Protein AF-A0A0A1UAI4-F1 (afdb_monomer)

Mean predicted aligned error: 23.64 Å

Structure (mmCIF, N/CA/C/O backbone):
data_AF-A0A0A1UAI4-F1
#
_entry.id   AF-A0A0A1UAI4-F1
#
loop_
_atom_site.group_PDB
_atom_site.id
_atom_site.type_symbol
_atom_site.label_atom_id
_atom_site.label_alt_id
_atom_site.label_comp_id
_atom_site.label_asym_id
_atom_site.label_entity_id
_atom_site.label_seq_id
_atom_site.pdbx_PDB_ins_code
_atom_site.Cartn_x
_atom_site.Cartn_y
_atom_site.Cartn_z
_atom_site.occupancy
_atom_site.B_iso_or_equiv
_atom_site.auth_seq_id
_atom_site.auth_comp_id
_atom_site.auth_asym_id
_atom_site.auth_atom_id
_atom_site.pdbx_PDB_model_num
ATOM 1 N N . MET A 1 1 ? -61.357 -27.933 12.067 1.00 45.38 1 MET A N 1
ATOM 2 C CA . MET A 1 1 ? -60.356 -27.325 11.160 1.00 45.38 1 MET A CA 1
ATOM 3 C C . MET A 1 1 ? -59.523 -26.275 11.912 1.00 45.38 1 MET A C 1
ATOM 5 O O . MET A 1 1 ? -59.482 -25.129 11.506 1.00 45.38 1 MET A O 1
ATOM 9 N N . ILE A 1 2 ? -58.909 -26.651 13.047 1.00 43.59 2 ILE A N 1
ATOM 10 C CA . ILE A 1 2 ? -58.123 -25.738 13.920 1.00 43.59 2 ILE A CA 1
ATOM 11 C C . ILE A 1 2 ? -56.793 -26.392 14.371 1.00 43.59 2 ILE A C 1
ATOM 13 O O . ILE A 1 2 ? -55.812 -25.706 14.615 1.00 43.59 2 ILE A O 1
ATOM 17 N N . TYR A 1 3 ? -56.705 -27.727 14.362 1.00 34.56 3 TYR A N 1
ATOM 18 C CA . TYR A 1 3 ? -55.531 -28.510 14.785 1.00 34.56 3 TYR A CA 1
ATOM 19 C C . TYR A 1 3 ? -54.367 -28.606 13.770 1.00 34.56 3 TYR A C 1
ATOM 21 O O . TYR A 1 3 ? -53.500 -29.458 13.918 1.00 34.56 3 TYR A O 1
ATOM 29 N N . PHE A 1 4 ? -54.348 -27.767 12.729 1.00 35.62 4 PHE A N 1
ATOM 30 C CA . PHE A 1 4 ? -53.365 -27.832 11.627 1.00 35.62 4 PHE A CA 1
ATOM 31 C C . PHE A 1 4 ? -52.565 -26.527 11.434 1.00 35.62 4 PHE A C 1
ATOM 33 O O . PHE A 1 4 ? -51.915 -26.346 10.411 1.00 35.62 4 PHE A O 1
ATOM 40 N N . LEU A 1 5 ? -52.627 -25.615 12.412 1.00 37.09 5 LEU A N 1
ATOM 41 C CA . LEU A 1 5 ? -52.037 -24.266 12.375 1.00 37.09 5 LEU A CA 1
ATOM 42 C C . LEU A 1 5 ? -51.001 -24.022 13.496 1.00 37.09 5 LEU A C 1
ATOM 44 O O . LEU A 1 5 ? -50.700 -22.882 13.827 1.00 37.09 5 LEU A O 1
ATOM 48 N N . LEU A 1 6 ? -50.473 -25.096 14.096 1.00 37.62 6 LEU A N 1
ATOM 49 C CA . LEU A 1 6 ? -49.557 -25.066 15.251 1.00 37.62 6 LEU A CA 1
ATOM 50 C C . LEU A 1 6 ? -48.265 -25.882 15.037 1.00 37.62 6 LEU A C 1
ATOM 52 O O . LEU A 1 6 ? -47.632 -26.323 15.992 1.00 37.62 6 LEU A O 1
ATOM 56 N N . LEU A 1 7 ? -47.862 -26.089 13.782 1.00 40.31 7 LEU A N 1
ATOM 57 C CA . LEU A 1 7 ? -46.580 -26.700 13.421 1.00 40.31 7 LEU A CA 1
ATOM 58 C C . LEU A 1 7 ? -45.900 -25.866 12.328 1.00 40.31 7 LEU A C 1
ATOM 60 O O . LEU A 1 7 ? -46.563 -25.411 11.401 1.00 40.31 7 LEU A O 1
ATOM 64 N N . LEU A 1 8 ? -44.573 -25.727 12.437 1.00 40.06 8 LEU A N 1
ATOM 65 C CA . LEU A 1 8 ? -43.675 -25.073 11.470 1.00 40.06 8 LEU A CA 1
ATOM 66 C C . LEU A 1 8 ? -43.784 -23.540 11.325 1.00 40.06 8 LEU A C 1
ATOM 68 O O . LEU A 1 8 ? -43.712 -23.008 10.223 1.00 40.06 8 LEU A O 1
ATOM 72 N N . VAL A 1 9 ? -43.781 -22.825 12.455 1.00 37.03 9 VAL A N 1
ATOM 73 C CA . VAL A 1 9 ? -42.943 -21.612 12.576 1.00 37.03 9 VAL A CA 1
ATOM 74 C C . VAL A 1 9 ? -42.078 -21.738 13.831 1.00 37.03 9 VAL A C 1
ATOM 76 O O . VAL A 1 9 ? -42.295 -21.077 14.841 1.00 37.03 9 VAL A O 1
ATOM 79 N N . SER A 1 10 ? -41.092 -22.633 13.778 1.00 37.44 10 SER A N 1
ATOM 80 C CA . SER A 1 10 ? -39.925 -22.509 14.646 1.00 37.44 10 SER A CA 1
ATOM 81 C C . SER A 1 10 ? -39.099 -21.338 14.121 1.00 37.44 10 SER A C 1
ATOM 83 O O . SER A 1 10 ? -38.418 -21.466 13.103 1.00 37.44 10 SER A O 1
ATOM 85 N N . THR A 1 11 ? -39.179 -20.189 14.789 1.00 41.81 11 THR A N 1
ATOM 86 C CA . THR A 1 11 ? -38.193 -19.121 14.617 1.00 41.81 11 THR A CA 1
ATOM 87 C C . THR A 1 11 ? -36.855 -19.656 15.110 1.00 41.81 11 THR A C 1
ATOM 89 O O . THR A 1 11 ? -36.585 -19.642 16.311 1.00 41.81 11 THR A O 1
ATOM 92 N N . TYR A 1 12 ? -36.050 -20.191 14.192 1.00 46.19 12 TYR A N 1
ATOM 93 C CA . TYR A 1 12 ? -34.656 -20.505 14.466 1.00 46.19 12 TYR A CA 1
ATOM 94 C C . TYR A 1 12 ? -33.974 -19.193 14.853 1.00 46.19 12 TYR A C 1
ATOM 96 O O . TYR A 1 12 ? -33.857 -18.289 14.027 1.00 46.19 12 TYR A O 1
ATOM 104 N N . ALA A 1 13 ? -33.591 -19.070 16.123 1.00 46.12 13 ALA A N 1
ATOM 105 C CA . ALA A 1 13 ? -32.640 -18.051 16.520 1.00 46.12 13 ALA A CA 1
ATOM 106 C C . ALA A 1 13 ? -31.313 -18.414 15.846 1.00 46.12 13 ALA A C 1
ATOM 108 O O . ALA A 1 13 ? -30.813 -19.524 16.030 1.00 46.12 13 ALA A O 1
ATOM 109 N N . PHE A 1 14 ? -30.798 -17.517 15.010 1.00 55.44 14 PHE A N 1
ATOM 110 C CA . PHE A 1 14 ? -29.448 -17.646 14.487 1.00 55.44 14 PHE A CA 1
ATOM 111 C C . PHE A 1 14 ? -28.490 -17.072 15.531 1.00 55.44 14 PHE A C 1
ATOM 113 O O . PHE A 1 14 ? -28.564 -15.891 15.868 1.00 55.44 14 PHE A O 1
ATOM 120 N N . ASP A 1 15 ? -27.628 -17.929 16.064 1.00 64.31 15 ASP A N 1
ATOM 121 C CA . ASP A 1 15 ? -26.646 -17.576 17.087 1.00 64.31 15 ASP A CA 1
ATOM 122 C C . ASP A 1 15 ? -25.352 -17.010 16.466 1.00 64.31 15 ASP A C 1
ATOM 124 O O . ASP A 1 15 ? -25.093 -17.149 15.266 1.00 64.31 15 ASP A O 1
ATOM 128 N N . GLN A 1 16 ? -24.491 -16.392 17.284 1.00 69.69 16 GLN A N 1
ATOM 129 C CA . GLN A 1 16 ? -23.188 -15.903 16.820 1.00 69.69 16 GLN A CA 1
ATOM 130 C C . GLN A 1 16 ? -22.263 -17.058 16.395 1.00 69.69 16 GLN A C 1
ATOM 132 O O . GLN A 1 16 ? -21.841 -17.881 17.206 1.00 69.69 16 GLN A O 1
ATOM 137 N N . CYS A 1 17 ? -21.889 -17.064 15.114 1.00 84.94 17 CYS A N 1
ATOM 138 C CA . CYS A 1 17 ? -21.005 -18.066 14.504 1.00 84.94 17 CYS A CA 1
ATOM 139 C C . CYS A 1 17 ? -19.526 -17.678 14.459 1.00 84.94 17 CYS A C 1
ATOM 141 O O . CYS A 1 17 ? -18.755 -18.200 13.649 1.00 84.94 17 CYS A O 1
ATOM 143 N N . TYR A 1 18 ? -19.119 -16.753 15.321 1.00 90.19 18 TYR A N 1
ATOM 144 C CA . TYR A 1 18 ? -17.736 -16.337 15.462 1.00 90.19 18 TYR A CA 1
ATOM 145 C C . TYR A 1 18 ? -17.366 -16.201 16.941 1.00 90.19 18 TYR A C 1
ATOM 147 O O . TYR A 1 18 ? -18.228 -16.034 17.799 1.00 90.19 18 TYR A O 1
ATOM 155 N N . ILE A 1 19 ? -16.073 -16.289 17.236 1.00 90.56 19 ILE A N 1
ATOM 156 C CA . ILE A 1 19 ? -15.507 -16.056 18.563 1.00 90.56 19 ILE A CA 1
ATOM 157 C C . ILE A 1 19 ? -14.209 -15.261 18.434 1.00 90.56 19 ILE A C 1
ATOM 159 O O . ILE A 1 19 ? -13.446 -15.434 17.476 1.00 90.56 19 ILE A O 1
ATOM 163 N N . LYS A 1 20 ? -13.950 -14.394 19.414 1.00 90.31 20 LYS A N 1
ATOM 164 C CA . LYS A 1 20 ? -12.691 -13.662 19.539 1.00 90.31 20 LYS A CA 1
ATOM 165 C C . LYS A 1 20 ? -11.626 -14.566 20.163 1.00 90.31 20 LYS A C 1
ATOM 167 O O . LYS A 1 20 ? -11.736 -14.977 21.316 1.00 90.31 20 LYS A O 1
ATOM 172 N N . GLU A 1 21 ? -10.592 -14.905 19.401 1.00 87.25 21 GLU A N 1
ATOM 173 C CA . GLU A 1 21 ? -9.426 -15.627 19.898 1.00 87.25 21 GLU A CA 1
ATOM 174 C C . GLU A 1 21 ? -8.558 -14.681 20.740 1.00 87.25 21 GLU A C 1
ATOM 176 O O . GLU A 1 21 ? -7.825 -13.853 20.204 1.00 87.25 21 GLU A O 1
ATOM 181 N N . THR A 1 22 ? -8.605 -14.823 22.064 1.00 84.00 22 THR A N 1
ATOM 182 C CA . THR A 1 22 ? -7.890 -13.945 23.008 1.00 84.00 22 THR A CA 1
ATOM 183 C C . THR A 1 22 ? -6.366 -13.979 22.857 1.00 84.00 22 THR A C 1
ATOM 185 O O . THR A 1 22 ? -5.724 -12.958 23.068 1.00 84.00 22 THR A O 1
ATOM 188 N N . THR A 1 23 ? -5.781 -15.104 22.428 1.00 80.81 23 THR A N 1
ATOM 189 C CA . THR A 1 23 ? -4.327 -15.255 22.213 1.00 80.81 23 THR A CA 1
ATOM 190 C C . THR A 1 23 ? -3.770 -14.444 21.047 1.00 80.81 23 THR A C 1
ATOM 192 O O . THR A 1 23 ? -2.585 -14.126 21.055 1.00 80.81 23 THR A O 1
ATOM 195 N N . ARG A 1 24 ? -4.597 -14.109 20.048 1.00 76.12 24 ARG A N 1
ATOM 196 C CA . ARG A 1 24 ? -4.206 -13.278 18.892 1.00 76.12 24 ARG A CA 1
ATOM 197 C C . ARG A 1 24 ? -5.042 -12.001 18.742 1.00 76.12 24 ARG A C 1
ATOM 199 O O . ARG A 1 24 ? -4.738 -11.179 17.888 1.00 76.12 24 ARG A O 1
ATOM 206 N N . ASN A 1 25 ? -6.058 -11.792 19.582 1.00 84.50 25 ASN A N 1
ATOM 207 C CA . ASN A 1 25 ? -6.996 -10.663 19.512 1.00 84.50 25 ASN A CA 1
ATOM 208 C C . ASN A 1 25 ? -7.746 -10.566 18.158 1.00 84.50 25 ASN A C 1
ATOM 210 O O . ASN A 1 25 ? -8.086 -9.475 17.703 1.00 84.50 25 ASN A O 1
ATOM 214 N N . CYS A 1 26 ? -8.003 -11.713 17.516 1.00 91.19 26 CYS A N 1
ATOM 215 C CA . CYS A 1 26 ? -8.600 -11.820 16.179 1.00 91.19 26 CYS A CA 1
ATOM 216 C C . CYS A 1 26 ? -9.891 -12.658 16.184 1.00 91.19 26 CYS A C 1
ATOM 218 O O . CYS A 1 26 ? -10.136 -13.425 17.115 1.00 91.19 26 CYS A O 1
ATOM 220 N N . PHE A 1 27 ? -10.723 -12.540 15.149 1.00 92.69 27 PHE A N 1
ATOM 221 C CA . PHE A 1 27 ? -12.004 -13.252 15.045 1.00 92.69 27 PHE A CA 1
ATOM 222 C C . PHE A 1 27 ? -11.940 -14.470 14.122 1.00 92.69 27 PHE A C 1
ATOM 224 O O . PHE A 1 27 ? -11.384 -14.405 13.025 1.00 92.69 27 PHE A O 1
ATOM 231 N N . LYS A 1 28 ? -12.559 -15.576 14.544 1.00 92.94 28 LYS A N 1
ATOM 232 C CA . LYS A 1 28 ? -12.660 -16.824 13.771 1.00 92.94 28 LYS A CA 1
ATOM 233 C C . LYS A 1 28 ? -14.013 -17.501 13.951 1.00 92.94 28 LYS A C 1
ATOM 235 O O . LYS A 1 28 ? -14.722 -17.213 14.911 1.00 92.94 28 LYS A O 1
ATOM 240 N N . TYR A 1 29 ? -14.342 -18.427 13.056 1.00 91.06 29 TYR A N 1
ATOM 241 C CA . TYR A 1 29 ? -15.540 -19.256 13.131 1.00 91.06 29 TYR A CA 1
ATOM 242 C C . TYR A 1 29 ? -15.624 -20.031 14.456 1.00 91.06 29 TYR A C 1
ATOM 244 O O . TYR A 1 29 ? -14.622 -20.562 14.946 1.00 91.06 29 TYR A O 1
ATOM 252 N N . TYR A 1 30 ? -16.837 -20.134 14.996 1.00 85.12 30 TYR A N 1
ATOM 253 C CA . TYR A 1 30 ? -17.149 -20.897 16.201 1.00 85.12 30 TYR A CA 1
ATOM 254 C C . TYR A 1 30 ? -18.223 -21.954 15.907 1.00 85.12 30 TYR A C 1
ATOM 256 O O . TYR A 1 30 ? -19.209 -21.671 15.232 1.00 85.12 30 TYR A O 1
ATOM 264 N N . ASP A 1 31 ? -18.008 -23.176 16.400 1.00 70.50 31 ASP A N 1
ATOM 265 C CA . ASP A 1 31 ? -18.884 -24.341 16.212 1.00 70.50 31 ASP A CA 1
ATOM 266 C C . ASP A 1 31 ? -19.374 -24.790 17.598 1.00 70.50 31 ASP A C 1
ATOM 268 O O . ASP A 1 31 ? -18.571 -25.250 18.416 1.00 70.50 31 ASP A O 1
ATOM 272 N N . GLN A 1 32 ? -20.670 -24.643 17.892 1.00 64.25 32 GLN A N 1
ATOM 273 C CA . GLN A 1 32 ? -21.250 -25.175 19.130 1.00 64.25 32 GLN A CA 1
ATOM 274 C C . GLN A 1 32 ? -21.670 -26.636 18.949 1.00 64.25 32 GLN A C 1
ATOM 276 O O . GLN A 1 32 ? -22.264 -27.012 17.940 1.00 64.25 32 GLN A O 1
ATOM 281 N N . ILE A 1 33 ? -21.399 -27.472 19.957 1.00 56.75 33 ILE A N 1
ATOM 282 C CA . ILE A 1 33 ? -21.742 -28.901 19.937 1.00 56.75 33 ILE A CA 1
ATOM 283 C C . ILE A 1 33 ? -23.258 -29.062 20.137 1.00 56.75 33 ILE A C 1
ATOM 285 O O . ILE A 1 33 ? -23.741 -29.219 21.257 1.00 56.75 33 ILE A O 1
ATOM 289 N N . GLY A 1 34 ? -24.020 -29.023 19.044 1.00 59.97 34 GLY A N 1
ATOM 290 C CA . GLY A 1 34 ? -25.476 -29.137 19.067 1.00 59.97 34 GLY A CA 1
ATOM 291 C C . GLY A 1 34 ? -26.110 -29.088 17.677 1.00 59.97 34 GLY A C 1
ATOM 292 O O . GLY A 1 34 ? -25.427 -29.136 16.658 1.00 59.97 34 GLY A O 1
ATOM 293 N N . ASN A 1 35 ? -27.439 -28.977 17.631 1.00 58.62 35 ASN A N 1
ATOM 294 C CA . ASN A 1 35 ? -28.205 -28.811 16.390 1.00 58.62 35 ASN A CA 1
ATOM 295 C C . ASN A 1 35 ? -28.232 -27.328 15.961 1.00 58.62 35 ASN A C 1
ATOM 297 O O . ASN A 1 35 ? -29.295 -26.719 15.848 1.00 58.62 35 ASN A O 1
ATOM 301 N N . PHE A 1 36 ? -27.035 -26.757 15.832 1.00 67.31 36 PHE A N 1
ATOM 302 C CA . PHE A 1 36 ? -26.741 -25.336 15.660 1.00 67.31 36 PHE A CA 1
ATOM 303 C C . PHE A 1 36 ? -26.737 -24.955 14.172 1.00 67.31 36 PHE A C 1
ATOM 305 O O . PHE A 1 36 ? -26.186 -25.680 13.342 1.00 67.31 36 PHE A O 1
ATOM 312 N N . THR A 1 37 ? -27.343 -23.821 13.819 1.00 72.81 37 THR A N 1
ATOM 313 C CA . THR A 1 37 ? -27.392 -23.314 12.437 1.00 72.81 37 THR A CA 1
ATOM 314 C C . THR A 1 37 ? -26.977 -21.855 12.392 1.00 72.81 37 THR A C 1
ATOM 316 O O . THR A 1 37 ? -27.637 -21.014 12.997 1.00 72.81 37 THR A O 1
ATOM 319 N N . CYS A 1 38 ? -25.922 -21.556 11.636 1.00 80.25 38 CYS A N 1
ATOM 320 C CA . CYS A 1 38 ? -25.473 -20.189 11.394 1.00 80.25 38 CYS A CA 1
ATOM 321 C C . CYS A 1 38 ? -26.414 -19.406 10.488 1.00 80.25 38 CYS A C 1
ATOM 323 O O . CYS A 1 38 ? -26.974 -19.973 9.547 1.00 80.25 38 CYS A O 1
ATOM 325 N N . ASP A 1 39 ? -26.496 -18.092 10.713 1.00 86.25 39 ASP A N 1
ATOM 326 C CA . ASP A 1 39 ? -26.994 -17.179 9.686 1.00 86.25 39 ASP A CA 1
ATOM 327 C C . ASP A 1 39 ? -26.034 -17.227 8.479 1.00 86.25 39 ASP A C 1
ATOM 329 O O . ASP A 1 39 ? -24.819 -17.063 8.653 1.00 86.25 39 ASP A O 1
ATOM 333 N N . PRO A 1 40 ? -26.533 -17.434 7.248 1.00 88.62 40 PRO A N 1
ATOM 334 C CA . PRO A 1 40 ? -25.748 -17.245 6.030 1.00 88.62 40 PRO A CA 1
ATOM 335 C C . PRO A 1 40 ? -25.210 -15.814 5.846 1.00 88.62 40 PRO A C 1
ATOM 337 O O . PRO A 1 40 ? -24.341 -15.595 5.001 1.00 88.62 40 PRO A O 1
ATOM 340 N N . ASN A 1 41 ? -25.714 -14.837 6.602 1.00 90.56 41 ASN A N 1
ATOM 341 C CA . ASN A 1 41 ? -25.360 -13.423 6.534 1.00 90.56 41 ASN A CA 1
ATOM 342 C C . ASN A 1 41 ? -24.581 -13.022 7.793 1.00 90.56 41 ASN A C 1
ATOM 344 O O . ASN A 1 41 ? -25.135 -12.513 8.766 1.00 90.56 41 ASN A O 1
ATOM 348 N N . LEU A 1 42 ? -23.276 -13.285 7.784 1.00 90.44 42 LEU A N 1
ATOM 349 C CA . LEU A 1 42 ? -22.402 -13.008 8.921 1.00 90.44 42 LEU A CA 1
ATOM 350 C C . LEU A 1 42 ? -22.212 -11.496 9.099 1.00 90.44 42 LEU A C 1
ATOM 352 O O . LEU A 1 42 ? -21.709 -10.829 8.196 1.00 90.44 42 LEU A O 1
ATOM 356 N N . VAL A 1 43 ? -22.538 -10.973 10.282 1.00 91.06 43 VAL A N 1
ATOM 357 C CA . VAL A 1 43 ? -22.243 -9.587 10.673 1.00 91.06 43 VAL A CA 1
ATOM 358 C C . VAL A 1 43 ? -21.295 -9.588 11.871 1.00 91.06 43 VAL A C 1
ATOM 360 O O . VAL A 1 43 ? -21.594 -10.217 12.884 1.00 91.06 43 VAL A O 1
ATOM 363 N N . ILE A 1 44 ? -20.166 -8.882 11.763 1.00 89.44 44 ILE A N 1
ATOM 364 C CA . ILE A 1 44 ? -19.217 -8.664 12.869 1.00 89.44 44 ILE A CA 1
ATOM 365 C C . ILE A 1 44 ? -19.117 -7.160 13.128 1.00 89.44 44 ILE A C 1
ATOM 367 O O . ILE A 1 44 ? -18.603 -6.411 12.296 1.00 89.44 44 ILE A O 1
ATOM 371 N N . THR A 1 45 ? -19.625 -6.723 14.280 1.00 87.94 45 THR A N 1
ATOM 372 C CA . THR A 1 45 ? -19.687 -5.304 14.677 1.00 87.94 45 THR A CA 1
ATOM 373 C C . THR A 1 45 ? -18.489 -4.855 15.521 1.00 87.94 45 THR A C 1
ATOM 375 O O . THR A 1 45 ? -18.221 -3.663 15.638 1.00 87.94 45 THR A O 1
ATOM 378 N N . GLU A 1 46 ? -17.758 -5.806 16.102 1.00 86.00 46 GLU A N 1
ATOM 379 C CA . GLU A 1 46 ? -16.626 -5.567 16.998 1.00 86.00 46 GLU A CA 1
ATOM 380 C C . GLU A 1 46 ? -15.343 -5.156 16.259 1.00 86.00 46 GLU A C 1
ATOM 382 O O . GLU A 1 46 ? -15.143 -5.477 15.085 1.00 86.00 46 GLU A O 1
ATOM 387 N N . SER A 1 47 ? -14.437 -4.478 16.973 1.00 84.94 47 SER A N 1
ATOM 388 C CA . SER A 1 47 ? -13.153 -4.027 16.435 1.00 84.94 47 SER A CA 1
ATOM 389 C C . SER A 1 47 ? -12.037 -5.075 16.538 1.00 84.94 47 SER A C 1
ATOM 391 O O . SER A 1 47 ? -11.915 -5.811 17.530 1.00 84.94 47 SER A O 1
ATOM 393 N N . GLY A 1 48 ? -11.204 -5.131 15.493 1.00 83.56 48 GLY A N 1
ATOM 394 C CA . GLY A 1 48 ? -10.050 -6.029 15.388 1.00 83.56 48 GLY A CA 1
ATOM 395 C C . GLY A 1 48 ? -9.759 -6.468 13.950 1.00 83.56 48 GLY A C 1
ATOM 396 O O . GLY A 1 48 ? -9.975 -5.723 12.997 1.00 83.56 48 GLY A O 1
ATOM 397 N N . TYR A 1 49 ? -9.275 -7.699 13.799 1.00 88.75 49 TYR A N 1
ATOM 398 C CA . TYR A 1 49 ? -8.977 -8.338 12.515 1.00 88.75 49 TYR A CA 1
ATOM 399 C C . TYR A 1 49 ? -9.476 -9.787 12.503 1.00 88.75 49 TYR A C 1
ATOM 401 O O . TYR A 1 49 ? -9.686 -10.386 13.562 1.00 88.75 49 TYR A O 1
ATOM 409 N N . LEU A 1 50 ? -9.720 -10.362 11.324 1.00 93.06 50 LEU A N 1
ATOM 410 C CA . LEU A 1 50 ? -10.028 -11.796 11.226 1.00 93.06 50 LEU A CA 1
ATOM 411 C C . LEU A 1 50 ? -8.740 -12.612 11.347 1.00 93.06 50 LEU A C 1
ATOM 413 O O . LEU A 1 50 ? -7.707 -12.158 10.877 1.00 93.06 50 LEU A O 1
ATOM 417 N N . CYS A 1 51 ? -8.795 -13.799 11.950 1.00 93.88 51 CYS A N 1
ATOM 418 C CA . CYS A 1 51 ? -7.639 -14.692 12.064 1.00 93.88 51 CYS A CA 1
ATOM 419 C C . CYS A 1 51 ? -7.312 -15.419 10.747 1.00 93.88 51 CYS A C 1
ATOM 421 O O . CYS A 1 51 ? -8.201 -15.686 9.934 1.00 93.88 51 CYS A O 1
ATOM 423 N N . GLU A 1 52 ? -6.072 -15.890 10.616 1.00 95.00 52 GLU A N 1
ATOM 424 C CA . GLU A 1 52 ? -5.670 -16.883 9.618 1.00 95.00 52 GLU A CA 1
ATOM 425 C C . GLU A 1 52 ? -6.692 -18.037 9.553 1.00 95.00 52 GLU A C 1
ATOM 427 O O . GLU A 1 52 ? -7.043 -18.641 10.574 1.00 95.00 52 GLU A O 1
ATOM 432 N N . LYS A 1 53 ? -7.181 -18.347 8.344 1.00 95.75 53 LYS A N 1
ATOM 433 C CA . LYS A 1 53 ? -8.169 -19.403 8.043 1.00 95.75 53 LYS A CA 1
ATOM 434 C C . LYS A 1 53 ? -9.507 -19.261 8.792 1.00 95.75 53 LYS A C 1
ATOM 436 O O . LYS A 1 53 ? -10.260 -20.235 8.833 1.00 95.75 53 LYS A O 1
ATOM 441 N N . ALA A 1 54 ? -9.828 -18.079 9.338 1.00 94.31 54 ALA A N 1
ATOM 442 C CA . ALA A 1 54 ? -10.972 -17.804 10.220 1.00 94.31 54 ALA A CA 1
ATOM 443 C C . ALA A 1 54 ? -12.269 -18.555 9.878 1.00 94.31 54 ALA A C 1
ATOM 445 O O . ALA A 1 54 ? -12.865 -19.164 10.763 1.00 94.31 54 ALA A O 1
ATOM 446 N N . PHE A 1 55 ? -12.692 -18.532 8.614 1.00 94.81 55 PHE A N 1
ATOM 447 C CA . PHE A 1 55 ? -13.920 -19.147 8.105 1.00 94.81 55 PHE A CA 1
ATOM 448 C C . PHE A 1 55 ? -13.647 -20.146 6.963 1.00 94.81 55 PHE A C 1
ATOM 450 O O . PHE A 1 55 ? -14.573 -20.518 6.244 1.00 94.81 55 PHE A O 1
ATOM 457 N N . LYS A 1 56 ? -12.399 -20.611 6.788 1.00 96.56 56 LYS A N 1
ATOM 458 C CA . LYS A 1 56 ? -11.976 -21.456 5.657 1.00 96.56 56 LYS A CA 1
ATOM 459 C C . LYS A 1 56 ? -12.899 -22.668 5.455 1.00 96.56 56 LYS A C 1
ATOM 461 O O . LYS A 1 56 ? -13.161 -23.443 6.376 1.00 96.56 56 LYS A O 1
ATOM 466 N N . GLY A 1 57 ? -13.377 -22.838 4.222 1.00 94.75 57 GLY A N 1
ATOM 467 C CA . GLY A 1 57 ? -14.253 -23.927 3.786 1.00 94.75 57 GLY A CA 1
ATOM 468 C C . GLY A 1 57 ? -15.708 -23.843 4.266 1.00 94.75 57 GLY A C 1
ATOM 469 O O . GLY A 1 57 ? -16.470 -24.782 4.030 1.00 94.75 57 GLY A O 1
ATOM 470 N N . ARG A 1 58 ? -16.134 -22.763 4.939 1.00 93.50 58 ARG A N 1
ATOM 471 C CA . ARG A 1 58 ? -17.494 -22.645 5.495 1.00 93.50 58 ARG A CA 1
ATOM 472 C C . ARG A 1 58 ? -18.490 -22.178 4.431 1.00 93.50 58 ARG A C 1
ATOM 474 O O . ARG A 1 58 ? -18.837 -21.008 4.318 1.00 93.50 58 ARG A O 1
ATOM 481 N N . THR A 1 59 ? -19.003 -23.143 3.672 1.00 92.75 59 THR A N 1
ATOM 482 C CA . THR A 1 59 ? -19.980 -22.959 2.580 1.00 92.75 59 THR A CA 1
ATOM 483 C C . THR A 1 59 ? -21.384 -22.509 3.018 1.00 92.75 59 THR A C 1
ATOM 485 O O . THR A 1 59 ? -22.257 -22.355 2.164 1.00 92.75 59 THR A O 1
ATOM 488 N N . VAL A 1 60 ? -21.618 -22.287 4.317 1.00 90.50 60 VAL A N 1
ATOM 489 C CA . VAL A 1 60 ? -22.887 -21.765 4.855 1.00 90.50 60 VAL A CA 1
ATOM 490 C C . VAL A 1 60 ? -23.085 -20.277 4.553 1.00 90.50 60 VAL A C 1
ATOM 492 O O . VAL A 1 60 ? -24.215 -19.851 4.339 1.00 90.50 60 VAL A O 1
ATOM 495 N N . PHE A 1 61 ? -22.003 -19.494 4.493 1.00 91.62 61 PHE A N 1
ATOM 496 C CA . PHE A 1 61 ? -22.092 -18.044 4.335 1.00 91.62 61 PHE A CA 1
ATOM 497 C C . PHE A 1 61 ? -22.365 -17.641 2.881 1.00 91.62 61 PHE A C 1
ATOM 499 O O . PHE A 1 61 ? -21.660 -18.061 1.961 1.00 91.62 61 PHE A O 1
ATOM 506 N N . THR A 1 62 ? -23.379 -16.797 2.694 1.00 93.75 62 THR A N 1
ATOM 507 C CA . THR A 1 62 ? -23.760 -16.155 1.429 1.00 93.75 62 THR A CA 1
ATOM 508 C C . THR A 1 62 ? -23.402 -14.673 1.393 1.00 93.75 62 THR A C 1
ATOM 510 O O . THR A 1 62 ? -23.093 -14.159 0.317 1.00 93.75 62 THR A O 1
ATOM 513 N N . SER A 1 63 ? -23.391 -13.999 2.548 1.00 92.12 63 SER A N 1
ATOM 514 C CA . SER A 1 63 ? -22.894 -12.628 2.691 1.00 92.12 63 SER A CA 1
ATOM 515 C C . SER A 1 63 ? -22.067 -12.450 3.967 1.00 92.12 63 SER A C 1
ATOM 517 O O . SER A 1 63 ? -22.251 -13.174 4.948 1.00 92.12 63 SER A O 1
ATOM 519 N N . VAL A 1 64 ? -21.134 -11.495 3.945 1.00 92.12 64 VAL A N 1
ATOM 520 C CA . VAL A 1 64 ? -20.354 -11.077 5.119 1.00 92.12 64 VAL A CA 1
ATOM 521 C C . VAL A 1 64 ? -20.294 -9.550 5.180 1.00 92.12 64 VAL A C 1
ATOM 523 O O . VAL A 1 64 ? -19.953 -8.891 4.194 1.00 92.12 64 VAL A O 1
ATOM 526 N N . VAL A 1 65 ? -20.590 -8.997 6.354 1.00 90.88 65 VAL A N 1
ATOM 527 C CA . VAL A 1 65 ? -20.512 -7.568 6.668 1.00 90.88 65 VAL A CA 1
ATOM 528 C C . VAL A 1 65 ? -19.637 -7.381 7.902 1.00 90.88 65 VAL A C 1
ATOM 530 O O . VAL A 1 65 ? -19.922 -7.936 8.961 1.00 90.88 65 VAL A O 1
ATOM 533 N N . LEU A 1 66 ? -18.579 -6.586 7.779 1.00 88.88 66 LEU A N 1
ATOM 534 C CA . LEU A 1 66 ? -17.674 -6.270 8.882 1.00 88.88 66 LEU A CA 1
ATOM 535 C C . LEU A 1 66 ? -17.721 -4.767 9.160 1.00 88.88 66 LEU A C 1
ATOM 537 O O . LEU A 1 66 ? -17.552 -3.978 8.232 1.00 88.88 66 LEU A O 1
ATOM 541 N N . GLU A 1 67 ? -17.964 -4.353 10.405 1.00 85.38 67 GLU A N 1
ATOM 542 C CA . GLU A 1 67 ? -18.198 -2.931 10.707 1.00 85.38 67 GLU A CA 1
ATOM 543 C C . GLU A 1 67 ? -16.977 -2.204 11.268 1.00 85.38 67 GLU A C 1
ATOM 545 O O . GLU A 1 67 ? -16.693 -1.098 10.824 1.00 85.38 67 GLU A O 1
ATOM 550 N N . GLN A 1 68 ? -16.242 -2.822 12.198 1.00 80.81 68 GLN A N 1
ATOM 551 C CA . GLN A 1 68 ? -15.029 -2.246 12.808 1.00 80.81 68 GLN A CA 1
ATOM 552 C C . GLN A 1 68 ? -13.786 -3.137 12.631 1.00 80.81 68 GLN A C 1
ATOM 554 O O . GLN A 1 68 ? -12.762 -2.949 13.290 1.00 80.81 68 GLN A O 1
ATOM 559 N N . ILE A 1 69 ? -13.860 -4.110 11.719 1.00 80.56 69 ILE A N 1
ATOM 560 C CA . ILE A 1 69 ? -12.708 -4.912 11.306 1.00 80.56 69 ILE A CA 1
ATOM 561 C C . ILE A 1 69 ? -11.894 -4.135 10.274 1.00 80.56 69 ILE A C 1
ATOM 563 O O . ILE A 1 69 ? -12.454 -3.683 9.278 1.00 80.56 69 ILE A O 1
ATOM 567 N N . THR A 1 70 ? -10.581 -4.029 10.470 1.00 79.88 70 THR A N 1
ATOM 568 C CA . THR A 1 70 ? -9.691 -3.296 9.550 1.00 79.88 70 THR A CA 1
ATOM 569 C C . THR A 1 70 ? -8.845 -4.200 8.653 1.00 79.88 70 THR A C 1
ATOM 571 O O . THR A 1 70 ? -8.256 -3.728 7.687 1.00 79.88 70 THR A O 1
ATOM 574 N N . SER A 1 71 ? -8.750 -5.506 8.928 1.00 89.50 71 SER A N 1
ATOM 575 C CA . SER A 1 71 ? -7.938 -6.434 8.121 1.00 89.50 71 SER A CA 1
ATOM 576 C C . SER A 1 71 ? -8.470 -7.867 8.114 1.00 89.50 71 SER A C 1
ATOM 578 O O . SER A 1 71 ? -9.132 -8.321 9.054 1.00 89.50 71 SER A O 1
ATOM 580 N N . VAL A 1 72 ? -8.166 -8.580 7.029 1.00 93.31 72 VAL A N 1
ATOM 581 C CA . VAL A 1 72 ? -8.557 -9.976 6.788 1.00 93.31 72 VAL A CA 1
ATOM 582 C C . VAL A 1 72 ? -7.288 -10.787 6.545 1.00 93.31 72 VAL A C 1
ATOM 584 O O . VAL A 1 72 ? -6.662 -10.633 5.504 1.00 93.31 72 VAL A O 1
ATOM 587 N N . ASP A 1 73 ? -6.918 -11.626 7.507 1.00 94.25 73 ASP A N 1
ATOM 588 C CA . ASP A 1 73 ? -5.690 -12.432 7.509 1.00 94.25 73 ASP A CA 1
ATOM 589 C C . ASP A 1 73 ? -5.741 -13.612 6.501 1.00 94.25 73 ASP A C 1
ATOM 591 O O . ASP A 1 73 ? -6.757 -13.899 5.855 1.00 94.25 73 ASP A O 1
ATOM 595 N N . ASP A 1 74 ? -4.607 -14.285 6.345 1.00 97.62 74 ASP A N 1
ATOM 596 C CA . ASP A 1 74 ? -4.309 -15.342 5.381 1.00 97.62 74 ASP A CA 1
ATOM 597 C C . ASP A 1 74 ? -5.400 -16.435 5.299 1.00 97.62 74 ASP A C 1
ATOM 599 O O . ASP A 1 74 ? -5.824 -17.025 6.295 1.00 97.62 74 ASP A O 1
ATOM 603 N N . TYR A 1 75 ? -5.848 -16.755 4.079 1.00 97.75 75 TYR A N 1
ATOM 604 C CA . TYR A 1 75 ? -6.847 -17.793 3.761 1.00 97.75 75 TYR A CA 1
ATOM 605 C C . TYR A 1 75 ? -8.222 -17.664 4.462 1.00 97.75 75 TYR A C 1
ATOM 607 O O . TYR A 1 75 ? -8.981 -18.639 4.480 1.00 97.75 75 TYR A O 1
ATOM 615 N N . ALA A 1 76 ? -8.571 -16.510 5.050 1.00 96.69 76 ALA A N 1
ATOM 616 C CA . ALA A 1 76 ? -9.723 -16.366 5.953 1.00 96.69 76 ALA A CA 1
ATOM 617 C C . ALA A 1 76 ? -11.076 -16.885 5.414 1.00 96.69 76 ALA A C 1
ATOM 619 O O . ALA A 1 76 ? -11.828 -17.479 6.183 1.00 96.69 76 ALA A O 1
ATOM 620 N N . PHE A 1 77 ? -11.379 -16.718 4.122 1.00 96.94 77 PHE A N 1
ATOM 621 C CA . PHE A 1 77 ? -12.597 -17.209 3.453 1.00 96.94 77 PHE A CA 1
ATOM 622 C C . PHE A 1 77 ? -12.298 -18.157 2.277 1.00 96.94 77 PHE A C 1
ATOM 624 O O . PHE A 1 77 ? -13.142 -18.349 1.395 1.00 96.94 77 PHE A O 1
ATOM 631 N N . GLU A 1 78 ? -11.111 -18.772 2.244 1.00 98.06 78 GLU A N 1
ATOM 632 C CA . GLU A 1 78 ? -10.745 -19.719 1.188 1.00 98.06 78 GLU A CA 1
ATOM 633 C C . GLU A 1 78 ? -11.763 -20.874 1.135 1.00 98.06 78 GLU A C 1
ATOM 635 O O . GLU A 1 78 ? -12.059 -21.515 2.143 1.00 98.06 78 GLU A O 1
ATOM 640 N N . GLY A 1 79 ? -12.322 -21.150 -0.042 1.00 96.62 79 GLY A N 1
ATOM 641 C CA . GLY A 1 79 ? -13.301 -22.218 -0.241 1.00 96.62 79 GLY A CA 1
ATOM 642 C C . GLY A 1 79 ? -14.704 -21.940 0.316 1.00 96.62 79 GLY A C 1
ATOM 643 O O . GLY A 1 79 ? -15.523 -22.860 0.344 1.00 96.62 79 GLY A O 1
ATOM 644 N N . CYS A 1 80 ? -15.031 -20.708 0.726 1.00 96.31 80 CYS A N 1
ATOM 645 C CA . CYS A 1 80 ? -16.399 -20.305 1.088 1.00 96.31 80 CYS A CA 1
ATOM 646 C C . CYS A 1 80 ? -17.291 -20.188 -0.163 1.00 96.31 80 CYS A C 1
ATOM 648 O O . CYS A 1 80 ? -17.712 -19.108 -0.577 1.00 96.31 80 CYS A O 1
ATOM 650 N N . SER A 1 81 ? -17.578 -21.329 -0.792 1.00 95.88 81 SER A N 1
ATOM 651 C CA . SER A 1 81 ? -18.068 -21.441 -2.172 1.00 95.88 81 SER A CA 1
ATOM 652 C C . SER A 1 81 ? -19.509 -20.981 -2.423 1.00 95.88 81 SER A C 1
ATOM 654 O O . SER A 1 81 ? -20.045 -21.251 -3.496 1.00 95.88 81 SER A O 1
ATOM 656 N N . ASN A 1 82 ? -20.166 -20.338 -1.458 1.00 95.06 82 ASN A N 1
ATOM 657 C CA . ASN A 1 82 ? -21.485 -19.715 -1.610 1.00 95.06 82 ASN A CA 1
ATOM 658 C C . ASN A 1 82 ? -21.485 -18.216 -1.272 1.00 95.06 82 ASN A C 1
ATOM 660 O O . ASN A 1 82 ? -22.505 -17.567 -1.479 1.00 95.06 82 ASN A O 1
ATOM 664 N N . LEU A 1 83 ? -20.352 -17.667 -0.823 1.00 95.44 83 LEU A N 1
ATOM 665 C CA . LEU A 1 83 ? -20.201 -16.257 -0.485 1.00 95.44 83 LEU A CA 1
ATOM 666 C C . LEU A 1 83 ? -20.235 -15.408 -1.763 1.00 95.44 83 LEU A C 1
ATOM 668 O O . LEU A 1 83 ? -19.318 -15.500 -2.581 1.00 95.44 83 LEU A O 1
ATOM 672 N N . GLU A 1 84 ? -21.294 -14.612 -1.942 1.00 93.50 84 GLU A N 1
ATOM 673 C CA . GLU A 1 84 ? -21.518 -13.778 -3.134 1.00 93.50 84 GLU A CA 1
ATOM 674 C C . GLU A 1 84 ? -21.260 -12.283 -2.901 1.00 93.50 84 GLU A C 1
ATOM 676 O O . GLU A 1 84 ? -20.927 -11.571 -3.853 1.00 93.50 84 GLU A O 1
ATOM 681 N N . THR A 1 85 ? -21.396 -11.803 -1.660 1.00 90.38 85 THR A N 1
ATOM 682 C CA . THR A 1 85 ? -21.179 -10.396 -1.289 1.00 90.38 85 THR A CA 1
ATOM 683 C C . THR A 1 85 ? -20.316 -10.260 -0.037 1.00 90.38 85 THR A C 1
ATOM 685 O O . THR A 1 85 ? -20.467 -10.998 0.936 1.00 90.38 85 THR A O 1
ATOM 688 N N . PHE A 1 86 ? -19.409 -9.284 -0.057 1.00 90.88 86 PHE A N 1
ATOM 689 C CA . PHE A 1 86 ? -18.543 -8.952 1.071 1.00 90.88 86 PHE A CA 1
ATOM 690 C C . PHE A 1 86 ? -18.414 -7.433 1.200 1.00 90.88 86 PHE A C 1
ATOM 692 O O . PHE A 1 86 ? -18.268 -6.725 0.198 1.00 90.88 86 PHE A O 1
ATOM 699 N N . THR A 1 87 ? -18.518 -6.907 2.419 1.00 86.25 87 THR A N 1
ATOM 700 C CA . THR A 1 87 ? -18.553 -5.460 2.669 1.00 86.25 87 THR A CA 1
ATOM 701 C C . THR A 1 87 ? -17.887 -5.104 3.991 1.00 86.25 87 THR A C 1
ATOM 703 O O . THR A 1 87 ? -18.328 -5.548 5.049 1.00 86.25 87 THR A O 1
ATOM 706 N N . PHE A 1 88 ? -16.888 -4.225 3.933 1.00 84.75 88 PHE A N 1
ATOM 707 C CA . PHE A 1 88 ? -16.518 -3.398 5.080 1.00 84.75 88 PHE A CA 1
ATOM 708 C C . PHE A 1 88 ? -17.484 -2.205 5.185 1.00 84.75 88 PHE A C 1
ATOM 710 O O . PHE A 1 88 ? -17.805 -1.585 4.167 1.00 84.75 88 PHE A O 1
ATOM 717 N N . LYS A 1 89 ? -17.938 -1.858 6.395 1.00 73.00 89 LYS A N 1
ATOM 718 C CA . LYS A 1 89 ? -18.525 -0.536 6.682 1.00 73.00 89 LYS A CA 1
ATOM 719 C C . LYS A 1 89 ? -17.442 0.435 7.171 1.00 73.00 89 LYS A C 1
ATOM 721 O O . LYS A 1 89 ? -16.274 0.078 7.299 1.00 73.00 89 LYS A O 1
ATOM 726 N N . MET A 1 90 ? -17.839 1.689 7.376 1.00 59.69 90 MET A N 1
ATOM 727 C CA . MET A 1 90 ? -16.941 2.778 7.751 1.00 59.69 90 MET A CA 1
ATOM 728 C C . MET A 1 90 ? -16.318 2.566 9.136 1.00 59.69 90 MET A C 1
ATOM 730 O O . MET A 1 90 ? -17.017 2.403 10.136 1.00 59.69 90 MET A O 1
ATOM 734 N N . SER A 1 91 ? -14.996 2.692 9.179 1.00 56.00 91 SER A N 1
ATOM 735 C CA . SER A 1 91 ? -14.222 2.924 10.393 1.00 56.00 91 SER A CA 1
ATOM 736 C C . SER A 1 91 ? -13.244 4.056 10.086 1.00 56.00 91 SER A C 1
ATOM 738 O O . SER A 1 91 ? -12.398 3.911 9.201 1.00 56.00 91 SER A O 1
ATOM 740 N N . GLU A 1 92 ? -13.397 5.200 10.759 1.00 52.00 92 GLU A N 1
ATOM 741 C CA . GLU A 1 92 ? -12.541 6.385 10.557 1.00 52.00 92 GLU A CA 1
ATOM 742 C C . GLU A 1 92 ? -11.103 6.150 11.053 1.00 52.00 92 GLU A C 1
ATOM 744 O O . GLU A 1 92 ? -10.178 6.846 10.645 1.00 52.00 92 GLU A O 1
ATOM 749 N N . SER A 1 93 ? -10.901 5.112 11.870 1.00 51.47 93 SER A N 1
ATOM 750 C CA . SER A 1 93 ? -9.606 4.630 12.353 1.00 51.47 93 SER A CA 1
ATOM 751 C C . SER A 1 93 ? -8.900 3.644 11.403 1.00 51.47 93 SER A C 1
ATOM 753 O O . SER A 1 93 ? -8.036 2.894 11.858 1.00 51.47 93 SER A O 1
ATOM 755 N N . SER A 1 94 ? -9.235 3.624 10.103 1.00 51.28 94 SER A N 1
ATOM 756 C CA . SER A 1 94 ? -8.508 2.819 9.101 1.00 51.28 94 SER A CA 1
ATOM 757 C C . SER A 1 94 ? -7.020 3.180 9.086 1.00 51.28 94 SER A C 1
ATOM 759 O O . SER A 1 94 ? -6.675 4.351 8.889 1.00 51.28 94 SER A O 1
ATOM 761 N N . SER A 1 95 ? -6.142 2.204 9.306 1.00 54.12 95 SER A N 1
ATOM 762 C CA . SER A 1 95 ? -4.713 2.449 9.504 1.00 54.12 95 SER A CA 1
ATOM 763 C C . SER A 1 95 ? -3.936 2.477 8.184 1.00 54.12 95 SER A C 1
ATOM 765 O O . SER A 1 95 ? -4.373 1.948 7.165 1.00 54.12 95 SER A O 1
ATOM 767 N N . SER A 1 96 ? -2.713 3.015 8.214 1.00 55.06 96 SER A N 1
ATOM 768 C CA . SER A 1 96 ? -1.784 2.969 7.070 1.00 55.06 96 SER A CA 1
ATOM 769 C C . SER A 1 96 ? -1.276 1.554 6.723 1.00 55.06 96 SER A C 1
ATOM 771 O O . SER A 1 96 ? -0.409 1.427 5.862 1.00 55.06 96 SER A O 1
ATOM 773 N N . TRP A 1 97 ? -1.762 0.511 7.402 1.00 63.84 97 TRP A N 1
ATOM 774 C CA . TRP A 1 97 ? -1.285 -0.872 7.296 1.00 63.84 97 TRP A CA 1
ATOM 775 C C . TRP A 1 97 ? -2.417 -1.890 7.078 1.00 63.84 97 TRP A C 1
ATOM 777 O O . TRP A 1 97 ? -2.160 -3.093 7.074 1.00 63.84 97 TRP A O 1
ATOM 787 N N . ASP A 1 98 ? -3.658 -1.428 6.895 1.00 84.81 98 ASP A N 1
ATOM 788 C CA . ASP A 1 98 ? -4.837 -2.284 6.723 1.00 84.81 98 ASP A CA 1
ATOM 789 C C . ASP A 1 98 ? -4.687 -3.187 5.479 1.00 84.81 98 ASP A C 1
ATOM 791 O O . ASP A 1 98 ? -4.329 -2.706 4.399 1.00 84.81 98 ASP A O 1
ATOM 795 N N . TYR A 1 99 ? -4.939 -4.496 5.600 1.00 90.69 99 TYR A N 1
ATOM 796 C CA . TYR A 1 99 ? -4.588 -5.469 4.555 1.00 90.69 99 TYR A CA 1
ATOM 797 C C . TYR A 1 99 ? -5.627 -6.574 4.297 1.00 90.69 99 TYR A C 1
ATOM 799 O O . TYR A 1 99 ? -6.450 -6.926 5.148 1.00 90.69 99 TYR A O 1
ATOM 807 N N . ILE A 1 100 ? -5.545 -7.147 3.091 1.00 94.81 100 ILE A N 1
ATOM 808 C CA . ILE A 1 100 ? -6.182 -8.412 2.703 1.00 94.81 100 ILE A CA 1
ATOM 809 C C . ILE A 1 100 ? -5.082 -9.448 2.451 1.00 94.81 100 ILE A C 1
ATOM 811 O O . ILE A 1 100 ? -4.290 -9.289 1.523 1.00 94.81 100 ILE A O 1
ATOM 815 N N . GLY A 1 101 ? -5.043 -10.494 3.272 1.00 95.88 101 GLY A N 1
ATOM 816 C CA . GLY A 1 101 ? -4.017 -11.533 3.289 1.00 95.88 101 GLY A CA 1
ATOM 817 C C . GLY A 1 101 ? -4.061 -12.514 2.116 1.00 95.88 101 GLY A C 1
ATOM 818 O O . GLY A 1 101 ? -4.944 -12.499 1.246 1.00 95.88 101 GLY A O 1
ATOM 819 N N . LYS A 1 102 ? -3.073 -13.406 2.101 1.00 97.94 102 LYS A N 1
ATOM 820 C CA . LYS A 1 102 ? -2.803 -14.338 1.009 1.00 97.94 102 LYS A CA 1
ATOM 821 C C . LYS A 1 102 ? -3.974 -15.280 0.782 1.00 97.94 102 LYS A C 1
ATOM 823 O O . LYS A 1 102 ? -4.484 -15.922 1.698 1.00 97.94 102 LYS A O 1
ATOM 828 N N . SER A 1 103 ? -4.391 -15.385 -0.478 1.00 98.31 103 SER A N 1
ATOM 829 C CA . SER A 1 103 ? -5.492 -16.245 -0.936 1.00 98.31 103 SER A CA 1
ATOM 830 C C . SER A 1 103 ? -6.819 -16.078 -0.168 1.00 98.31 103 SER A C 1
ATOM 832 O O . SER A 1 103 ? -7.664 -16.974 -0.223 1.00 98.31 103 SER A O 1
ATOM 834 N N . ALA A 1 104 ? -7.027 -14.951 0.532 1.00 97.81 104 ALA A N 1
ATOM 835 C CA . ALA A 1 104 ? -8.095 -14.778 1.519 1.00 97.81 104 ALA A CA 1
ATOM 836 C C . ALA A 1 104 ? -9.510 -15.097 1.007 1.00 97.81 104 ALA A C 1
ATOM 838 O O . ALA A 1 104 ? -10.325 -15.584 1.786 1.00 97.81 104 ALA A O 1
ATOM 839 N N . PHE A 1 105 ? -9.803 -14.877 -0.280 1.00 97.75 105 PHE A N 1
ATOM 840 C CA . PHE A 1 105 ? -11.123 -15.110 -0.877 1.00 97.75 105 PHE A CA 1
ATOM 841 C C . PHE A 1 105 ? -11.145 -16.186 -1.973 1.00 97.75 105 PHE A C 1
ATOM 843 O O . PHE A 1 105 ? -12.170 -16.348 -2.640 1.00 97.75 105 PHE A O 1
ATOM 850 N N . VAL A 1 106 ? -10.057 -16.933 -2.187 1.00 97.75 106 VAL A N 1
ATOM 851 C CA . VAL A 1 106 ? -9.947 -17.917 -3.282 1.00 97.75 106 VAL A CA 1
ATOM 852 C C . VAL A 1 106 ? -11.042 -18.987 -3.180 1.00 97.75 106 VAL A C 1
ATOM 854 O O . VAL A 1 106 ? -11.243 -19.600 -2.136 1.00 97.75 106 VAL A O 1
ATOM 857 N N . GLY A 1 107 ? -11.765 -19.231 -4.278 1.00 95.75 107 GLY A N 1
ATOM 858 C CA . GLY A 1 107 ? -12.857 -20.216 -4.328 1.00 95.75 107 GLY A CA 1
ATOM 859 C C . GLY A 1 107 ? -14.213 -19.737 -3.783 1.00 95.75 107 GLY A C 1
ATOM 860 O O . GLY A 1 107 ? -15.127 -20.552 -3.649 1.00 95.75 107 GLY A O 1
ATOM 861 N N . THR A 1 108 ? -14.367 -18.444 -3.486 1.00 97.50 108 THR A N 1
ATOM 862 C CA . THR A 1 108 ? -15.677 -17.802 -3.247 1.00 97.50 108 THR A CA 1
ATOM 863 C C . THR A 1 108 ? -16.445 -17.553 -4.559 1.00 97.50 108 THR A C 1
ATOM 865 O O . THR A 1 108 ? -15.939 -17.809 -5.654 1.00 97.50 108 THR A O 1
ATOM 868 N N . LYS A 1 109 ? -17.684 -17.046 -4.467 1.00 96.25 109 LYS A N 1
ATOM 869 C CA . LYS A 1 109 ? -18.519 -16.619 -5.609 1.00 96.25 109 LYS A CA 1
ATOM 870 C C . LYS A 1 109 ? -18.738 -15.099 -5.635 1.00 96.25 109 LYS A C 1
ATOM 872 O O . LYS A 1 109 ? -19.749 -14.642 -6.169 1.00 96.25 109 LYS A O 1
ATOM 877 N N . LEU A 1 110 ? -17.825 -14.321 -5.044 1.00 96.12 110 LEU A N 1
ATOM 878 C CA . LEU A 1 110 ? -17.967 -12.867 -4.931 1.00 96.12 110 LEU A CA 1
ATOM 879 C C . LEU A 1 110 ? -18.264 -12.236 -6.295 1.00 96.12 110 LEU A C 1
ATOM 881 O O . LEU A 1 110 ? -17.520 -12.456 -7.249 1.00 96.12 110 LEU A O 1
ATOM 885 N N . LYS A 1 111 ? -19.353 -11.465 -6.375 1.00 93.06 111 LYS A N 1
ATOM 886 C CA . LYS A 1 111 ? -19.759 -10.710 -7.578 1.00 93.06 111 LYS A CA 1
ATOM 887 C C . LYS A 1 111 ? -19.218 -9.287 -7.544 1.00 93.06 111 LYS A C 1
ATOM 889 O O . LYS A 1 111 ? -18.764 -8.760 -8.558 1.00 93.06 111 LYS A O 1
ATOM 894 N N . SER A 1 112 ? -19.215 -8.702 -6.355 1.00 90.62 112 SER A N 1
ATOM 895 C CA . SER A 1 112 ? -18.545 -7.451 -6.035 1.00 90.62 112 SER A CA 1
ATOM 896 C C . SER A 1 112 ? -18.022 -7.486 -4.601 1.00 90.62 112 SER A C 1
ATOM 898 O O . SER A 1 112 ? -18.507 -8.254 -3.763 1.00 90.62 112 SER A O 1
ATOM 900 N N . ILE A 1 113 ? -17.022 -6.654 -4.322 1.00 90.38 113 ILE A N 1
ATOM 901 C CA . ILE A 1 113 ? -16.510 -6.422 -2.970 1.00 90.38 113 ILE A CA 1
ATOM 902 C C . ILE A 1 113 ? -16.302 -4.925 -2.744 1.00 90.38 113 ILE A C 1
ATOM 904 O O . ILE A 1 113 ? -15.773 -4.231 -3.615 1.00 90.38 113 ILE A O 1
ATOM 908 N N . ASN A 1 114 ? -16.732 -4.438 -1.577 1.00 86.62 114 ASN A N 1
ATOM 909 C CA . ASN A 1 114 ? -16.442 -3.083 -1.117 1.00 86.62 114 ASN A CA 1
ATOM 910 C C . ASN A 1 114 ? -15.391 -3.136 -0.003 1.00 86.62 114 ASN A C 1
ATOM 912 O O . ASN A 1 114 ? -15.628 -3.751 1.043 1.00 86.62 114 ASN A O 1
ATOM 916 N N . LEU A 1 115 ? -14.240 -2.517 -0.252 1.00 84.44 115 LEU A N 1
ATOM 917 C CA . LEU A 1 115 ? -13.105 -2.435 0.658 1.00 84.44 115 LEU A CA 1
ATOM 918 C C . LEU A 1 115 ? -13.033 -1.047 1.302 1.00 84.44 115 LEU A C 1
ATOM 920 O O . LEU A 1 115 ? -13.194 -0.026 0.631 1.00 84.44 115 LEU A O 1
ATOM 924 N N . ASN A 1 116 ? -12.717 -1.013 2.600 1.00 76.12 116 ASN A N 1
ATOM 925 C CA . ASN A 1 116 ? -12.243 0.210 3.249 1.00 76.12 116 ASN A CA 1
ATOM 926 C C . ASN A 1 116 ? -10.832 0.571 2.710 1.00 76.12 116 ASN A C 1
ATOM 928 O O . ASN A 1 116 ? -10.371 -0.002 1.720 1.00 76.12 116 ASN A O 1
ATOM 932 N N . ASN A 1 117 ? -10.141 1.526 3.329 1.00 74.56 117 ASN A N 1
ATOM 933 C CA . ASN A 1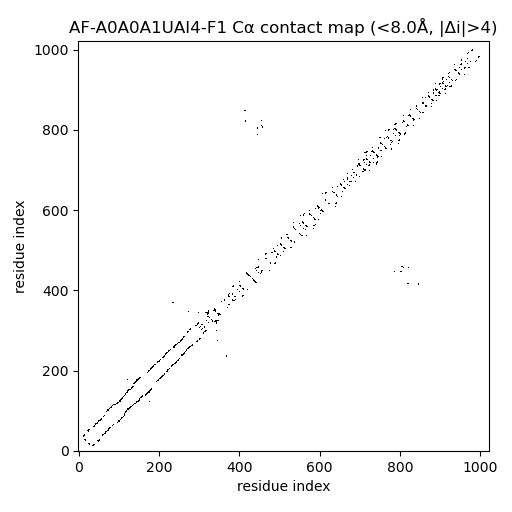 117 ? -8.833 2.042 2.908 1.00 74.56 117 ASN A CA 1
ATOM 934 C C . ASN A 1 117 ? -7.667 1.043 3.104 1.00 74.56 117 ASN A C 1
ATOM 936 O O . ASN A 1 117 ? -6.742 1.287 3.870 1.00 74.56 117 ASN A O 1
ATOM 940 N N . ILE A 1 118 ? -7.711 -0.082 2.390 1.00 83.62 118 ILE A N 1
ATOM 941 C CA . ILE A 1 118 ? -6.684 -1.128 2.378 1.00 83.62 118 ILE A CA 1
ATOM 942 C C . ILE A 1 118 ? -5.383 -0.602 1.750 1.00 83.62 118 ILE A C 1
ATOM 944 O O . ILE A 1 118 ? -5.379 -0.148 0.607 1.00 83.62 118 ILE A O 1
ATOM 948 N N . TYR A 1 119 ? -4.270 -0.738 2.470 1.00 85.94 119 TYR A N 1
ATOM 949 C CA . TYR A 1 119 ? -2.907 -0.447 2.019 1.00 85.94 119 TYR A CA 1
ATOM 950 C C . TYR A 1 119 ? -2.311 -1.582 1.164 1.00 85.94 119 TYR A C 1
ATOM 952 O O . TYR A 1 119 ? -1.649 -1.320 0.155 1.00 85.94 119 TYR A O 1
ATOM 960 N N . LEU A 1 120 ? -2.568 -2.838 1.553 1.00 90.19 120 LEU A N 1
ATOM 961 C CA . LEU A 1 120 ? -1.950 -4.045 0.988 1.00 90.19 120 LEU A CA 1
ATOM 962 C C . LEU A 1 120 ? -2.993 -5.090 0.561 1.00 90.19 120 LEU A C 1
ATOM 964 O O . LEU A 1 120 ? -3.837 -5.506 1.354 1.00 90.19 120 LEU A O 1
ATOM 968 N N . ILE A 1 121 ? -2.877 -5.587 -0.671 1.00 94.94 121 ILE A N 1
ATOM 969 C CA . ILE A 1 121 ? -3.559 -6.807 -1.131 1.00 94.94 121 ILE A CA 1
ATOM 970 C C . ILE A 1 121 ? -2.497 -7.871 -1.421 1.00 94.94 121 ILE A C 1
ATOM 972 O O . ILE A 1 121 ? -1.684 -7.691 -2.330 1.00 94.94 121 ILE A O 1
ATOM 976 N N . ASP A 1 122 ? -2.496 -8.959 -0.647 1.00 96.50 122 ASP A N 1
ATOM 977 C CA . ASP A 1 122 ? -1.442 -9.978 -0.660 1.00 96.50 122 ASP A CA 1
ATOM 978 C C . ASP A 1 122 ? -1.660 -11.111 -1.697 1.00 96.50 122 ASP A C 1
ATOM 980 O O . ASP A 1 122 ? -2.587 -11.091 -2.517 1.00 96.50 122 ASP A O 1
ATOM 984 N N . GLU A 1 123 ? -0.732 -12.073 -1.741 1.00 97.81 123 GLU A N 1
ATOM 985 C CA . GLU A 1 123 ? -0.548 -13.016 -2.839 1.00 97.81 123 GLU A CA 1
ATOM 986 C C . GLU A 1 123 ? -1.832 -13.798 -3.141 1.00 97.81 123 GLU A C 1
ATOM 988 O O . GLU A 1 123 ? -2.397 -14.493 -2.296 1.00 97.81 123 GLU A O 1
ATOM 993 N N . SER A 1 124 ? -2.273 -13.746 -4.397 1.00 98.44 124 SER A N 1
ATOM 994 C CA . SER A 1 124 ? -3.461 -14.466 -4.878 1.00 98.44 124 SER A CA 1
ATOM 995 C C . SER A 1 124 ? -4.777 -14.170 -4.128 1.00 98.44 124 SER A C 1
ATOM 997 O O . SER A 1 124 ? -5.716 -14.949 -4.279 1.00 98.44 124 SER A O 1
ATOM 999 N N . ALA A 1 125 ? -4.888 -13.088 -3.340 1.00 98.25 125 ALA A N 1
ATOM 1000 C CA . ALA A 1 125 ? -6.042 -12.798 -2.469 1.00 98.25 125 ALA A CA 1
ATOM 1001 C C . ALA A 1 125 ? -7.429 -12.977 -3.130 1.00 98.25 125 ALA A C 1
ATOM 1003 O O . ALA A 1 125 ? -8.344 -13.523 -2.509 1.00 98.25 125 ALA A O 1
ATOM 1004 N N . PHE A 1 126 ? -7.554 -12.578 -4.400 1.00 98.06 126 PHE A N 1
ATOM 1005 C CA . PHE A 1 126 ? -8.752 -12.653 -5.244 1.00 98.06 126 PHE A CA 1
ATOM 1006 C C . PHE A 1 126 ? -8.536 -13.502 -6.518 1.00 98.06 126 PHE A C 1
ATOM 1008 O O . PHE A 1 126 ? -9.262 -13.356 -7.507 1.00 98.06 126 PHE A O 1
ATOM 1015 N N . ALA A 1 127 ? -7.533 -14.385 -6.533 1.00 98.31 127 ALA A N 1
ATOM 1016 C CA . ALA A 1 127 ? -7.193 -15.179 -7.711 1.00 98.31 127 ALA A CA 1
ATOM 1017 C C . ALA A 1 127 ? -8.303 -16.179 -8.088 1.00 98.31 127 ALA A C 1
ATOM 1019 O O . ALA A 1 127 ? -8.927 -16.818 -7.240 1.00 98.31 127 ALA A O 1
ATOM 1020 N N . GLY A 1 128 ? -8.538 -16.332 -9.393 1.00 97.50 128 GLY A N 1
ATOM 1021 C CA . GLY A 1 128 ? -9.515 -17.268 -9.956 1.00 97.50 128 GLY A CA 1
ATOM 1022 C C . GLY A 1 128 ? -10.987 -16.907 -9.722 1.00 97.50 128 GLY A C 1
ATOM 1023 O O . GLY A 1 128 ? -11.863 -17.702 -10.071 1.00 97.50 128 GLY A O 1
ATOM 1024 N N . LEU A 1 129 ? -11.293 -15.732 -9.156 1.00 97.56 129 LEU A N 1
ATOM 1025 C CA . LEU A 1 129 ? -12.667 -15.292 -8.884 1.00 97.56 129 LEU A CA 1
ATOM 1026 C C . LEU A 1 129 ? -13.373 -14.815 -10.157 1.00 97.56 129 LEU A C 1
ATOM 1028 O O . LEU A 1 129 ? -13.621 -13.632 -10.364 1.00 97.56 129 LEU A O 1
ATOM 1032 N N . THR A 1 130 ? -13.710 -15.763 -11.027 1.00 95.88 130 THR A N 1
ATOM 1033 C CA . THR A 1 130 ? -14.356 -15.540 -12.335 1.00 95.88 130 THR A CA 1
ATOM 1034 C C . THR A 1 130 ? -15.726 -14.852 -12.269 1.00 95.88 130 THR A C 1
ATOM 1036 O O . THR A 1 130 ? -16.183 -14.330 -13.280 1.00 95.88 130 THR A O 1
ATOM 1039 N N . SER A 1 131 ? -16.374 -14.825 -11.097 1.00 95.69 131 SER A N 1
ATOM 1040 C CA . SER A 1 131 ? -17.637 -14.101 -10.864 1.00 95.69 131 SER A CA 1
ATOM 1041 C C . SER A 1 131 ? -17.455 -12.632 -10.461 1.00 95.69 131 SER A C 1
ATOM 1043 O O . SER A 1 131 ? -18.417 -11.874 -10.555 1.00 95.69 131 SER A O 1
ATOM 1045 N N . LEU A 1 132 ? -16.256 -12.227 -10.021 1.00 96.50 132 LEU A N 1
ATOM 1046 C CA . LEU A 1 132 ? -15.992 -10.898 -9.464 1.00 96.50 132 LEU A CA 1
ATOM 1047 C C . LEU A 1 132 ? -15.934 -9.863 -10.586 1.00 96.50 132 LEU A C 1
ATOM 1049 O O . LEU A 1 132 ? -14.930 -9.787 -11.278 1.00 96.50 132 LEU A O 1
ATOM 1053 N N . GLN A 1 133 ? -16.986 -9.067 -10.759 1.00 95.12 133 GLN A N 1
ATOM 1054 C CA . GLN A 1 133 ? -17.079 -8.056 -11.819 1.00 95.12 133 GLN A CA 1
ATOM 1055 C C . GLN A 1 133 ? -16.490 -6.708 -11.393 1.00 95.12 133 GLN A C 1
ATOM 1057 O O . GLN A 1 133 ? -15.850 -6.037 -12.201 1.00 95.12 133 GLN A O 1
ATOM 1062 N N . GLN A 1 134 ? -16.675 -6.317 -10.129 1.00 93.12 134 GLN A N 1
ATOM 1063 C CA . GLN A 1 134 ? -16.283 -5.001 -9.625 1.00 93.12 134 GLN A CA 1
ATOM 1064 C C . GLN A 1 134 ? -15.612 -5.084 -8.253 1.00 93.12 134 GLN A C 1
ATOM 1066 O O . GLN A 1 134 ? -16.105 -5.751 -7.342 1.00 93.12 134 GLN A O 1
ATOM 1071 N N . ILE A 1 135 ? -14.540 -4.313 -8.087 1.00 92.12 135 ILE A N 1
ATOM 1072 C CA . ILE A 1 135 ? -14.003 -3.931 -6.781 1.00 92.12 135 ILE A CA 1
ATOM 1073 C C . ILE A 1 135 ? -14.266 -2.444 -6.551 1.00 92.12 135 ILE A C 1
ATOM 1075 O O . ILE A 1 135 ? -14.088 -1.634 -7.462 1.00 92.12 135 ILE A O 1
ATOM 1079 N N . THR A 1 136 ? -14.700 -2.086 -5.348 1.00 87.81 136 THR A N 1
ATOM 1080 C CA . THR A 1 136 ? -14.883 -0.693 -4.929 1.00 87.81 136 THR A CA 1
ATOM 1081 C C . THR A 1 136 ? -14.020 -0.432 -3.705 1.00 87.81 136 THR A C 1
ATOM 1083 O O . THR A 1 136 ? -13.977 -1.260 -2.797 1.00 87.81 136 THR A O 1
ATOM 1086 N N . PHE A 1 137 ? -13.334 0.707 -3.693 1.00 83.81 137 PHE A N 1
ATOM 1087 C CA . PHE A 1 137 ? -12.592 1.211 -2.538 1.00 83.81 137 PHE A CA 1
ATOM 1088 C C . PHE A 1 137 ? -13.324 2.408 -1.931 1.00 83.81 137 PHE A C 1
ATOM 1090 O O . PHE A 1 137 ? -14.008 3.135 -2.653 1.00 83.81 137 PHE A O 1
ATOM 1097 N N . TYR A 1 138 ? -13.166 2.654 -0.630 1.00 77.19 138 TYR A N 1
ATOM 1098 C CA . TYR A 1 138 ? -13.815 3.809 -0.011 1.00 77.19 138 TYR A CA 1
ATOM 1099 C C . TYR A 1 138 ? -13.276 5.137 -0.572 1.00 77.19 138 TYR A C 1
ATOM 1101 O O . TYR A 1 138 ? -14.016 5.885 -1.216 1.00 77.19 138 TYR A O 1
ATOM 1109 N N . LYS A 1 139 ? -11.972 5.392 -0.379 1.00 74.00 139 LYS A N 1
ATOM 1110 C CA . LYS A 1 139 ? -11.316 6.658 -0.753 1.00 74.00 139 LYS A CA 1
ATOM 1111 C C . LYS A 1 139 ? -9.920 6.493 -1.355 1.00 74.00 139 LYS A C 1
ATOM 1113 O O . LYS A 1 139 ? -9.582 7.211 -2.296 1.00 74.00 139 LYS A O 1
ATOM 1118 N N . TYR A 1 140 ? -9.123 5.553 -0.846 1.00 76.19 140 TYR A N 1
ATOM 1119 C CA . TYR A 1 140 ? -7.748 5.313 -1.301 1.00 76.19 140 TYR A CA 1
ATOM 1120 C C . TYR A 1 140 ? -7.615 4.001 -2.080 1.00 76.19 140 TYR A C 1
ATOM 1122 O O . TYR A 1 140 ? -8.286 3.017 -1.777 1.00 76.19 140 TYR A O 1
ATOM 1130 N N . PHE A 1 141 ? -6.738 3.991 -3.087 1.00 81.12 141 PHE A N 1
ATOM 1131 C CA . PHE A 1 141 ? -6.323 2.763 -3.773 1.00 81.12 141 PHE A CA 1
ATOM 1132 C C . PHE A 1 141 ? -5.108 2.147 -3.055 1.00 81.12 141 PHE A C 1
ATOM 1134 O O . PHE A 1 141 ? -4.257 2.922 -2.611 1.00 81.12 141 PHE A O 1
ATOM 1141 N N . PRO A 1 142 ? -4.974 0.807 -2.974 1.00 87.12 142 PRO A N 1
ATOM 1142 C CA . PRO A 1 142 ? -3.857 0.165 -2.284 1.00 87.12 142 PRO A CA 1
ATOM 1143 C C . PRO A 1 142 ? -2.495 0.572 -2.843 1.00 87.12 142 PRO A C 1
ATOM 1145 O O . PRO A 1 142 ? -2.310 0.670 -4.058 1.00 87.12 142 PRO A O 1
ATOM 1148 N N . SER A 1 143 ? -1.524 0.753 -1.949 1.00 84.94 143 SER A N 1
ATOM 1149 C CA . SER A 1 143 ? -0.140 1.067 -2.312 1.00 84.94 143 SER A CA 1
ATOM 1150 C C . SER A 1 143 ? 0.642 -0.156 -2.783 1.00 84.94 143 SER A C 1
ATOM 1152 O O . SER A 1 143 ? 1.574 -0.014 -3.578 1.00 84.94 143 SER A O 1
ATOM 1154 N N . ILE A 1 144 ? 0.275 -1.351 -2.308 1.00 87.94 144 ILE A N 1
ATOM 1155 C CA . ILE A 1 144 ? 0.941 -2.612 -2.644 1.00 87.94 144 ILE A CA 1
ATOM 1156 C C . ILE A 1 144 ? -0.093 -3.646 -3.093 1.00 87.94 144 ILE A C 1
ATOM 1158 O O . ILE A 1 144 ? -1.015 -3.995 -2.354 1.00 87.94 144 ILE A O 1
ATOM 1162 N N . ILE A 1 145 ? 0.100 -4.182 -4.297 1.00 94.31 145 ILE A N 1
ATOM 1163 C CA . ILE A 1 145 ? -0.683 -5.289 -4.850 1.00 94.31 145 ILE A CA 1
ATOM 1164 C C . ILE A 1 145 ? 0.283 -6.418 -5.204 1.00 94.31 145 ILE A C 1
ATOM 1166 O O . ILE A 1 145 ? 1.126 -6.283 -6.092 1.00 94.31 145 ILE A O 1
ATOM 1170 N N . ARG A 1 146 ? 0.177 -7.529 -4.474 1.00 95.94 146 ARG A N 1
ATOM 1171 C CA . ARG A 1 146 ? 1.119 -8.648 -4.532 1.00 95.94 146 ARG A CA 1
ATOM 1172 C C . ARG A 1 146 ? 0.878 -9.597 -5.704 1.00 95.94 146 ARG A C 1
ATOM 1174 O O . ARG A 1 146 ? -0.092 -9.518 -6.463 1.00 95.94 146 ARG A O 1
ATOM 1181 N N . LYS A 1 147 ? 1.820 -10.528 -5.839 1.00 97.44 147 LYS A N 1
ATOM 1182 C CA . LYS A 1 147 ? 1.895 -11.532 -6.897 1.00 97.44 147 LYS A CA 1
ATOM 1183 C C . LYS A 1 147 ? 0.570 -12.284 -7.068 1.00 97.44 147 LYS A C 1
ATOM 1185 O O . LYS A 1 147 ? -0.052 -12.719 -6.102 1.00 97.44 147 LYS A O 1
ATOM 1190 N N . ASN A 1 148 ? 0.129 -12.439 -8.314 1.00 98.31 148 ASN A N 1
ATOM 1191 C CA . ASN A 1 148 ? -1.141 -13.072 -8.696 1.00 98.31 148 ASN A CA 1
ATOM 1192 C C . ASN A 1 148 ? -2.435 -12.491 -8.056 1.00 98.31 148 ASN A C 1
ATOM 1194 O O . ASN A 1 148 ? -3.474 -13.131 -8.211 1.00 98.31 148 ASN A O 1
ATOM 1198 N N . ALA A 1 149 ? -2.430 -11.352 -7.341 1.00 98.31 149 ALA A N 1
ATOM 1199 C CA . ALA A 1 149 ? -3.538 -10.915 -6.465 1.00 98.31 149 ALA A CA 1
ATOM 1200 C C . ALA A 1 149 ? -4.958 -11.037 -7.061 1.00 98.31 149 ALA A C 1
ATOM 1202 O O . ALA A 1 149 ? -5.847 -11.561 -6.395 1.00 98.31 149 ALA A O 1
ATOM 1203 N N . PHE A 1 150 ? -5.162 -10.621 -8.314 1.00 98.00 150 PHE A N 1
ATOM 1204 C CA . PHE A 1 150 ? -6.428 -10.693 -9.059 1.00 98.00 150 PHE A CA 1
ATOM 1205 C C . PHE A 1 150 ? -6.378 -11.673 -10.244 1.00 98.00 150 PHE A C 1
ATOM 1207 O O . PHE A 1 150 ? -7.247 -11.637 -11.121 1.00 98.00 150 PHE A O 1
ATOM 1214 N N . ARG A 1 151 ? -5.360 -12.538 -10.317 1.00 98.44 151 ARG A N 1
ATOM 1215 C CA . ARG A 1 151 ? -5.058 -13.323 -11.519 1.00 98.44 151 ARG A CA 1
ATOM 1216 C C . ARG A 1 151 ? -6.209 -14.246 -11.918 1.00 98.44 151 ARG A C 1
ATOM 1218 O O . ARG A 1 151 ? -6.700 -15.022 -11.100 1.00 98.44 151 ARG A O 1
ATOM 1225 N N . ASN A 1 152 ? -6.601 -14.199 -13.190 1.00 97.81 152 ASN A N 1
ATOM 1226 C CA . ASN A 1 152 ? -7.740 -14.926 -13.764 1.00 97.81 152 ASN A CA 1
ATOM 1227 C C . ASN A 1 152 ? -9.084 -14.673 -13.035 1.00 97.81 152 ASN A C 1
ATOM 1229 O O . ASN A 1 152 ? -9.965 -15.537 -13.043 1.00 97.81 152 ASN A O 1
ATOM 1233 N N . SER A 1 153 ? -9.248 -13.524 -12.369 1.00 97.81 153 SER A N 1
ATOM 1234 C CA . SER A 1 153 ? -10.552 -13.080 -11.857 1.00 97.81 153 SER A CA 1
ATOM 1235 C C . SER A 1 153 ? -11.395 -12.431 -12.962 1.00 97.81 153 SER A C 1
ATOM 1237 O O . SER A 1 153 ? -10.881 -11.999 -13.994 1.00 97.81 153 SER A O 1
ATOM 1239 N N . GLY A 1 154 ? -12.708 -12.338 -12.749 1.00 96.94 154 GLY A N 1
ATOM 1240 C CA . GLY A 1 154 ? -13.651 -11.741 -13.701 1.00 96.94 154 GLY A CA 1
ATOM 1241 C C . GLY A 1 154 ? -13.606 -10.210 -13.778 1.00 96.94 154 GLY A C 1
ATOM 1242 O O . GLY A 1 154 ? -14.516 -9.629 -14.359 1.00 96.94 154 GLY A O 1
ATOM 1243 N N . LEU A 1 155 ? -12.608 -9.562 -13.161 1.00 97.50 155 LEU A N 1
ATOM 1244 C CA . LEU A 1 155 ? -12.662 -8.150 -12.783 1.00 97.50 155 LEU A CA 1
ATOM 1245 C C . LEU A 1 155 ? -12.744 -7.226 -14.003 1.00 97.50 155 LEU A C 1
ATOM 1247 O O . LEU A 1 155 ? -11.804 -7.171 -14.791 1.00 97.50 155 LEU A O 1
ATOM 1251 N N . GLN A 1 156 ? -13.851 -6.490 -14.127 1.00 95.81 156 GLN A N 1
ATOM 1252 C CA . GLN A 1 156 ? -14.179 -5.583 -15.236 1.00 95.81 156 GLN A CA 1
ATOM 1253 C C . GLN A 1 156 ? -14.038 -4.102 -14.861 1.00 95.81 156 GLN A C 1
ATOM 1255 O O . GLN A 1 156 ? -13.716 -3.289 -15.729 1.00 95.81 156 GLN A O 1
ATOM 1260 N N . SER A 1 157 ? -14.229 -3.737 -13.586 1.00 92.25 157 SER A N 1
ATOM 1261 C CA . SER A 1 157 ? -14.101 -2.349 -13.124 1.00 92.25 157 SER A CA 1
ATOM 1262 C C . SER A 1 157 ? -13.495 -2.197 -11.722 1.00 92.25 157 SER A C 1
ATOM 1264 O O . SER A 1 157 ? -13.608 -3.066 -10.855 1.00 92.25 157 SER A O 1
ATOM 1266 N N . ILE A 1 158 ? -12.852 -1.043 -11.514 1.00 90.56 158 ILE A N 1
ATOM 1267 C CA . ILE A 1 158 ? -12.335 -0.554 -10.230 1.00 90.56 158 ILE A CA 1
ATOM 1268 C C . ILE A 1 158 ? -13.053 0.769 -9.941 1.00 90.56 158 ILE A C 1
ATOM 1270 O O . ILE A 1 158 ? -12.878 1.734 -10.687 1.00 90.56 158 ILE A O 1
ATOM 1274 N N . GLY A 1 159 ? -13.874 0.804 -8.892 1.00 85.44 159 GLY A N 1
ATOM 1275 C CA . GLY A 1 159 ? -14.682 1.958 -8.492 1.00 85.44 159 GLY A CA 1
ATOM 1276 C C . GLY A 1 159 ? -14.276 2.566 -7.148 1.00 85.44 159 GLY A C 1
ATOM 1277 O O . GLY A 1 159 ? -13.453 2.011 -6.419 1.00 85.44 159 GLY A O 1
ATOM 1278 N N . TYR A 1 160 ? -14.903 3.696 -6.820 1.00 81.75 160 TYR A N 1
ATOM 1279 C CA . TYR A 1 160 ? -14.778 4.404 -5.542 1.00 81.75 160 TYR A CA 1
ATOM 1280 C C . TYR A 1 160 ? -16.182 4.718 -5.014 1.00 81.75 160 TYR A C 1
ATOM 1282 O O . TYR A 1 160 ? -17.089 4.909 -5.828 1.00 81.75 160 TYR A O 1
ATOM 1290 N N . SER A 1 161 ? -16.393 4.718 -3.692 1.00 74.75 161 SER A N 1
ATOM 1291 C CA . SER A 1 161 ? -17.721 4.993 -3.108 1.00 74.75 161 SER A CA 1
ATOM 1292 C C . SER A 1 161 ? -17.943 6.445 -2.671 1.00 74.75 161 SER A C 1
ATOM 1294 O O . SER A 1 161 ? -19.094 6.847 -2.526 1.00 74.75 161 SER A O 1
ATOM 1296 N N . GLU A 1 162 ? -16.882 7.234 -2.489 1.00 66.25 162 GLU A N 1
ATOM 1297 C CA . GLU A 1 162 ? -16.967 8.700 -2.417 1.00 66.25 162 GLU A CA 1
ATOM 1298 C C . GLU A 1 162 ? -16.721 9.338 -3.798 1.00 66.25 162 GLU A C 1
ATOM 1300 O O . GLU A 1 162 ? -15.905 8.852 -4.584 1.00 66.25 162 GLU A O 1
ATOM 1305 N N . ASP A 1 163 ? -17.366 10.480 -4.063 1.00 52.66 163 ASP A N 1
ATOM 1306 C CA . ASP A 1 163 ? -17.074 11.367 -5.204 1.00 52.66 163 ASP A CA 1
ATOM 1307 C C . ASP A 1 163 ? -15.753 12.132 -4.946 1.00 52.66 163 ASP A C 1
ATOM 1309 O O . ASP A 1 163 ? -15.718 13.344 -4.705 1.00 52.66 163 ASP A O 1
ATOM 1313 N N . VAL A 1 164 ? -14.630 11.403 -4.907 1.00 49.84 164 VAL A N 1
ATOM 1314 C CA . VAL A 1 164 ? -13.326 11.980 -4.551 1.00 49.84 164 VAL A CA 1
ATOM 1315 C C . VAL A 1 164 ? -12.790 12.835 -5.702 1.00 49.84 164 VAL A C 1
ATOM 1317 O O . VAL A 1 164 ? -12.154 12.345 -6.634 1.00 49.84 164 VAL A O 1
ATOM 1320 N N . SER A 1 165 ? -12.981 14.151 -5.595 1.00 42.53 165 SER A N 1
ATOM 1321 C CA . SER A 1 165 ? -12.388 15.154 -6.498 1.00 42.53 165 SER A CA 1
ATOM 1322 C C . SER A 1 165 ? -10.853 15.097 -6.558 1.00 42.53 165 SER A C 1
ATOM 1324 O O . SER A 1 165 ? -10.257 15.560 -7.528 1.00 42.53 165 SER A O 1
ATOM 1326 N N . TYR A 1 166 ? -10.225 14.472 -5.556 1.00 47.66 166 TYR A N 1
ATOM 1327 C CA . TYR A 1 166 ? -8.810 14.110 -5.513 1.00 47.66 166 TYR A CA 1
ATOM 1328 C C . TYR A 1 166 ? -8.660 12.649 -5.061 1.00 47.66 166 TYR A C 1
ATOM 1330 O O . TYR A 1 166 ? -8.499 12.379 -3.871 1.00 47.66 166 TYR A O 1
ATOM 1338 N N . ILE A 1 167 ? -8.716 11.690 -5.993 1.00 51.81 167 ILE A N 1
ATOM 1339 C CA . ILE A 1 167 ? -8.426 10.282 -5.671 1.00 51.81 167 ILE A CA 1
ATOM 1340 C C . ILE A 1 167 ? -6.919 10.146 -5.394 1.00 51.81 167 ILE A C 1
ATOM 1342 O O . ILE A 1 167 ? -6.117 10.078 -6.327 1.00 51.81 167 ILE A O 1
ATOM 1346 N N . TYR A 1 168 ? -6.530 10.100 -4.119 1.00 50.28 168 TYR A N 1
ATOM 1347 C CA . TYR A 1 168 ? -5.148 9.826 -3.719 1.00 50.28 168 TYR A CA 1
ATOM 1348 C C . TYR A 1 168 ? -4.803 8.360 -4.019 1.00 50.28 168 TYR A C 1
ATOM 1350 O O . TYR A 1 168 ? -5.524 7.443 -3.618 1.00 50.28 168 TYR A O 1
ATOM 1358 N N . ARG A 1 169 ? -3.710 8.145 -4.756 1.00 61.28 169 ARG A N 1
ATOM 1359 C CA . ARG A 1 169 ? -3.277 6.829 -5.245 1.00 61.28 169 ARG A CA 1
ATOM 1360 C C . ARG A 1 169 ? -1.758 6.723 -5.202 1.00 61.28 169 ARG A C 1
ATOM 1362 O O . ARG A 1 169 ? -1.090 7.001 -6.195 1.00 61.28 169 ARG A O 1
ATOM 1369 N N . ASP A 1 170 ? -1.226 6.311 -4.060 1.00 64.56 170 ASP A N 1
ATOM 1370 C CA . ASP A 1 170 ? 0.212 6.090 -3.887 1.00 64.56 170 ASP A CA 1
ATOM 1371 C C . ASP A 1 170 ? 0.594 4.637 -4.221 1.00 64.56 170 ASP A C 1
ATOM 1373 O O . ASP A 1 170 ? 1.083 3.877 -3.382 1.00 64.56 170 ASP A O 1
ATOM 1377 N N . LEU A 1 171 ? 0.276 4.222 -5.454 1.00 77.81 171 LEU A N 1
ATOM 1378 C CA . LEU A 1 171 ? 0.547 2.875 -5.952 1.00 77.81 171 LEU A CA 1
ATOM 1379 C C . LEU A 1 171 ? 2.056 2.705 -6.168 1.00 77.81 171 LEU A C 1
ATOM 1381 O O . LEU A 1 171 ? 2.612 3.170 -7.160 1.00 77.81 171 LEU A O 1
ATOM 1385 N N . SER A 1 172 ? 2.708 2.033 -5.224 1.00 81.69 172 SER A N 1
ATOM 1386 C CA . SER A 1 172 ? 4.158 1.836 -5.197 1.00 81.69 172 SER A CA 1
ATOM 1387 C C . SER A 1 172 ? 4.587 0.478 -5.760 1.00 81.69 172 SER A C 1
ATOM 1389 O O . SER A 1 172 ? 5.673 0.370 -6.325 1.00 81.69 172 SER A O 1
ATOM 1391 N N . ILE A 1 173 ? 3.770 -0.572 -5.614 1.00 84.94 173 ILE A N 1
ATOM 1392 C CA . ILE A 1 173 ? 4.130 -1.941 -6.021 1.00 84.94 173 ILE A CA 1
ATOM 1393 C C . ILE A 1 173 ? 2.942 -2.639 -6.693 1.00 84.94 173 ILE A C 1
ATOM 1395 O O . ILE A 1 173 ? 1.881 -2.795 -6.089 1.00 84.94 173 ILE A O 1
ATOM 1399 N N . VAL A 1 174 ? 3.162 -3.138 -7.911 1.00 92.88 174 VAL A N 1
ATOM 1400 C CA . VAL A 1 174 ? 2.312 -4.130 -8.587 1.00 92.88 174 VAL A CA 1
ATOM 1401 C C . VAL A 1 174 ? 3.185 -5.330 -8.949 1.00 92.88 174 VAL A C 1
ATOM 1403 O O . VAL A 1 174 ? 3.927 -5.286 -9.926 1.00 92.88 174 VAL A O 1
ATOM 1406 N N . ASP A 1 175 ? 3.135 -6.396 -8.156 1.00 93.81 175 ASP A N 1
ATOM 1407 C CA . ASP A 1 175 ? 3.998 -7.575 -8.316 1.00 93.81 175 ASP A CA 1
ATOM 1408 C C . ASP A 1 175 ? 3.603 -8.475 -9.514 1.00 93.81 175 ASP A C 1
ATOM 1410 O O . ASP A 1 175 ? 2.654 -8.223 -10.262 1.00 93.81 175 ASP A O 1
ATOM 1414 N N . GLU A 1 176 ? 4.372 -9.550 -9.720 1.00 97.62 176 GLU A N 1
ATOM 1415 C CA . GLU A 1 176 ? 4.231 -10.464 -10.859 1.00 97.62 176 GLU A CA 1
ATOM 1416 C C . GLU A 1 176 ? 2.792 -10.968 -11.081 1.00 97.62 176 GLU A C 1
ATOM 1418 O O . GLU A 1 176 ? 2.146 -11.506 -10.178 1.00 97.62 176 GLU A O 1
ATOM 1423 N N . TYR A 1 177 ? 2.310 -10.857 -12.320 1.00 98.44 177 TYR A N 1
ATOM 1424 C CA . TYR A 1 177 ? 0.987 -11.317 -12.766 1.00 98.44 177 TYR A CA 1
ATOM 1425 C C . TYR A 1 177 ? -0.217 -10.809 -11.942 1.00 98.44 177 TYR A C 1
ATOM 1427 O O . TYR A 1 177 ? -1.285 -11.420 -12.011 1.00 98.44 177 TYR A O 1
ATOM 1435 N N . ALA A 1 178 ? -0.080 -9.716 -11.178 1.00 98.06 178 ALA A N 1
ATOM 1436 C CA . ALA A 1 178 ? -1.103 -9.223 -10.248 1.00 98.06 178 ALA A CA 1
ATOM 1437 C C . ALA A 1 178 ? -2.509 -9.065 -10.866 1.00 98.06 178 ALA A C 1
ATOM 1439 O O . ALA A 1 178 ? -3.481 -9.503 -10.257 1.00 98.06 178 ALA A O 1
ATOM 1440 N N . PHE A 1 179 ? -2.616 -8.514 -12.079 1.00 98.25 179 PHE A N 1
ATOM 1441 C CA . PHE A 1 179 ? -3.863 -8.337 -12.843 1.00 98.25 179 PHE A CA 1
ATOM 1442 C C . PHE A 1 179 ? -3.954 -9.251 -14.080 1.00 98.25 179 PHE A C 1
ATOM 1444 O O . PHE A 1 179 ? -4.821 -9.064 -14.937 1.00 98.25 179 PHE A O 1
ATOM 1451 N N . SER A 1 180 ? -3.077 -10.253 -14.193 1.00 98.56 180 SER A N 1
ATOM 1452 C CA . SER A 1 180 ? -3.009 -11.117 -15.374 1.00 98.56 180 SER A CA 1
ATOM 1453 C C . SER A 1 180 ? -4.313 -11.893 -15.591 1.00 98.56 180 SER A C 1
ATOM 1455 O O . SER A 1 180 ? -4.872 -12.457 -14.650 1.00 98.56 180 SER A O 1
ATOM 1457 N N . GLY A 1 181 ? -4.821 -11.926 -16.824 1.00 98.06 181 GLY A N 1
ATOM 1458 C CA . GLY A 1 181 ? -6.077 -12.614 -17.146 1.00 98.06 181 GLY A CA 1
ATOM 1459 C C . GLY A 1 181 ? -7.351 -11.949 -16.602 1.00 98.06 181 GLY A C 1
ATOM 1460 O O . GLY A 1 181 ? -8.389 -12.607 -16.560 1.00 98.06 181 GLY A O 1
ATOM 1461 N N . THR A 1 182 ? -7.293 -10.684 -16.164 1.00 98.31 182 THR A N 1
ATOM 1462 C CA . THR A 1 182 ? -8.489 -9.905 -15.781 1.00 98.31 182 THR A CA 1
ATOM 1463 C C . THR A 1 182 ? -9.228 -9.326 -16.998 1.00 98.31 182 THR A C 1
ATOM 1465 O O . THR A 1 182 ? -8.758 -9.392 -18.136 1.00 98.31 182 THR A O 1
ATOM 1468 N N . GLN A 1 183 ? -10.416 -8.763 -16.759 1.00 96.88 183 GLN A N 1
ATOM 1469 C CA . GLN A 1 183 ? -11.364 -8.293 -17.776 1.00 96.88 183 GLN A CA 1
ATOM 1470 C C . GLN A 1 183 ? -11.513 -6.756 -17.811 1.00 96.88 183 GLN A C 1
ATOM 1472 O O . GLN A 1 183 ? -12.483 -6.250 -18.383 1.00 96.88 183 GLN A O 1
ATOM 1477 N N . LEU A 1 184 ? -10.575 -6.010 -17.213 1.00 96.94 184 LEU A N 1
ATOM 1478 C CA . LEU A 1 184 ? -10.588 -4.544 -17.182 1.00 96.94 184 LEU A CA 1
ATOM 1479 C C . LEU A 1 184 ? -10.419 -3.982 -18.603 1.00 96.94 184 LEU A C 1
ATOM 1481 O O . LEU A 1 184 ? -9.510 -4.386 -19.326 1.00 96.94 184 LEU A O 1
ATOM 1485 N N . GLU A 1 185 ? -11.253 -3.017 -18.999 1.00 95.12 185 GLU A N 1
ATOM 1486 C CA . GLU A 1 185 ? -11.119 -2.375 -20.319 1.00 95.12 185 GLU A CA 1
ATOM 1487 C C . GLU A 1 185 ? -10.001 -1.325 -20.376 1.00 95.12 185 GLU A C 1
ATOM 1489 O O . GLU A 1 185 ? -9.413 -1.082 -21.435 1.00 95.12 185 GLU A O 1
ATOM 1494 N N . THR A 1 186 ? -9.713 -0.693 -19.239 1.00 92.56 186 THR A N 1
ATOM 1495 C CA . THR A 1 186 ? -8.715 0.371 -19.100 1.00 92.56 186 THR A CA 1
ATOM 1496 C C . THR A 1 186 ? -7.981 0.247 -17.774 1.00 92.56 186 THR A C 1
ATOM 1498 O O . THR A 1 186 ? -8.603 -0.095 -16.766 1.00 92.56 186 THR A O 1
ATOM 1501 N N . PHE A 1 187 ? -6.704 0.619 -17.739 1.00 91.62 187 PHE A N 1
ATOM 1502 C CA . PHE A 1 187 ? -5.966 0.796 -16.488 1.00 91.62 187 PHE A CA 1
ATOM 1503 C C . PHE A 1 187 ? -5.121 2.072 -16.533 1.00 91.62 187 PHE A C 1
ATOM 1505 O O . PHE A 1 187 ? -4.569 2.424 -17.576 1.00 91.62 187 PHE A O 1
ATOM 1512 N N . THR A 1 188 ? -5.020 2.753 -15.392 1.00 84.62 188 THR A N 1
ATOM 1513 C CA . THR A 1 188 ? -4.279 4.009 -15.244 1.00 84.62 188 THR A CA 1
ATOM 1514 C C . THR A 1 188 ? -3.360 3.906 -14.040 1.00 84.62 188 THR A C 1
ATOM 1516 O O . THR A 1 188 ? -3.831 3.759 -12.912 1.00 84.62 188 THR A O 1
ATOM 1519 N N . LEU A 1 189 ? -2.053 3.991 -14.291 1.00 79.94 189 LEU A N 1
ATOM 1520 C CA . LEU A 1 189 ? -1.051 4.244 -13.260 1.00 79.94 189 LEU A CA 1
ATOM 1521 C C . LEU A 1 189 ? -1.133 5.706 -12.800 1.00 79.94 189 LEU A C 1
ATOM 1523 O O . LEU A 1 189 ? -1.695 6.551 -13.495 1.00 79.94 189 LEU A O 1
ATOM 1527 N N . TYR A 1 190 ? -0.564 6.018 -11.641 1.00 68.12 190 TYR A N 1
ATOM 1528 C CA . TYR A 1 190 ? -0.498 7.377 -11.092 1.00 68.12 190 TYR A CA 1
ATOM 1529 C C . TYR A 1 190 ? 0.956 7.686 -10.706 1.00 68.12 190 TYR A C 1
ATOM 1531 O O . TYR A 1 190 ? 1.750 6.765 -10.518 1.00 68.12 190 TYR A O 1
ATOM 1539 N N . GLU A 1 191 ? 1.340 8.965 -10.698 1.00 54.03 191 GLU A N 1
ATOM 1540 C CA . GLU A 1 191 ? 2.754 9.375 -10.737 1.00 54.03 191 GLU A CA 1
ATOM 1541 C C . GLU A 1 191 ? 3.498 9.142 -9.405 1.00 54.03 191 GLU A C 1
ATOM 1543 O O . GLU A 1 191 ? 3.629 10.046 -8.584 1.00 54.03 191 GLU A O 1
ATOM 1548 N N . ASN A 1 192 ? 4.055 7.940 -9.223 1.00 55.09 192 ASN A N 1
ATOM 1549 C CA . ASN A 1 192 ? 5.072 7.632 -8.215 1.00 55.09 192 ASN A CA 1
ATOM 1550 C C . ASN A 1 192 ? 6.397 7.275 -8.925 1.00 55.09 192 ASN A C 1
ATOM 1552 O O . ASN A 1 192 ? 6.456 6.356 -9.745 1.00 55.09 192 ASN A O 1
ATOM 1556 N N . SER A 1 193 ? 7.475 8.014 -8.626 1.00 50.41 193 SER A N 1
ATOM 1557 C CA . SER A 1 193 ? 8.780 7.878 -9.303 1.00 50.41 193 SER A CA 1
ATOM 1558 C C . SER A 1 193 ? 9.515 6.569 -9.012 1.00 50.41 193 SER A C 1
ATOM 1560 O O . SER A 1 193 ? 10.438 6.213 -9.744 1.00 50.41 193 SER A O 1
ATOM 1562 N N . ASN A 1 194 ? 9.116 5.871 -7.949 1.00 60.19 194 ASN A N 1
ATOM 1563 C CA . ASN A 1 194 ? 9.774 4.682 -7.419 1.00 60.19 194 ASN A CA 1
ATOM 1564 C C . ASN A 1 194 ? 8.934 3.411 -7.658 1.00 60.19 194 ASN A C 1
ATOM 1566 O O . ASN A 1 194 ? 9.291 2.341 -7.171 1.00 60.19 194 ASN A O 1
ATOM 1570 N N . MET A 1 195 ? 7.824 3.525 -8.397 1.00 74.25 195 MET A N 1
ATOM 1571 C CA . MET A 1 195 ? 6.857 2.449 -8.602 1.00 74.25 195 MET A CA 1
ATOM 1572 C C . MET A 1 195 ? 7.471 1.220 -9.291 1.00 74.25 195 MET A C 1
ATOM 1574 O O . MET A 1 195 ? 8.001 1.302 -10.404 1.00 74.25 195 MET A O 1
ATOM 1578 N N . TYR A 1 196 ? 7.327 0.060 -8.652 1.00 84.19 196 TYR A N 1
ATOM 1579 C CA . TYR A 1 196 ? 7.704 -1.241 -9.194 1.00 84.19 196 TYR A CA 1
ATOM 1580 C C . TYR A 1 196 ? 6.521 -1.914 -9.900 1.00 84.19 196 TYR A C 1
ATOM 1582 O O . TYR A 1 196 ? 5.424 -2.008 -9.348 1.00 84.19 196 TYR A O 1
ATOM 1590 N N . ILE A 1 197 ? 6.771 -2.440 -11.102 1.00 89.94 197 ILE A N 1
ATOM 1591 C CA . ILE A 1 197 ? 5.834 -3.293 -11.841 1.00 89.94 197 ILE A CA 1
ATOM 1592 C C . ILE A 1 197 ? 6.547 -4.602 -12.189 1.00 89.94 197 ILE A C 1
ATOM 1594 O O . ILE A 1 197 ? 7.551 -4.599 -12.904 1.00 89.94 197 ILE A O 1
ATOM 1598 N N . GLY A 1 198 ? 6.030 -5.717 -11.682 1.00 91.00 198 GLY A N 1
ATOM 1599 C CA . GLY A 1 198 ? 6.591 -7.053 -11.840 1.00 91.00 198 GLY A CA 1
ATOM 1600 C C . GLY A 1 198 ? 6.353 -7.678 -13.216 1.00 91.00 198 GLY A C 1
ATOM 1601 O O . GLY A 1 198 ? 5.647 -7.143 -14.078 1.00 91.00 198 GLY A O 1
ATOM 1602 N N . LYS A 1 199 ? 6.946 -8.860 -13.424 1.00 97.38 199 LYS A N 1
ATOM 1603 C CA . LYS A 1 199 ? 6.797 -9.628 -14.667 1.00 97.38 199 LYS A CA 1
ATOM 1604 C C . LYS A 1 199 ? 5.325 -9.965 -14.940 1.00 97.38 199 LYS A C 1
ATOM 1606 O O . LYS A 1 199 ? 4.623 -10.461 -14.062 1.00 97.38 199 LYS A O 1
ATOM 1611 N N . GLY A 1 200 ? 4.861 -9.723 -16.165 1.00 98.06 200 GLY A N 1
ATOM 1612 C CA . GLY A 1 200 ? 3.530 -10.127 -16.624 1.00 98.06 200 GLY A CA 1
ATOM 1613 C C . GLY A 1 200 ? 2.353 -9.493 -15.877 1.00 98.06 200 GLY A C 1
ATOM 1614 O O . GLY A 1 200 ? 1.245 -10.022 -15.976 1.00 98.06 200 GLY A O 1
ATOM 1615 N N . ALA A 1 201 ? 2.571 -8.405 -15.125 1.00 97.81 201 ALA A N 1
ATOM 1616 C CA . ALA A 1 201 ? 1.599 -7.809 -14.201 1.00 97.81 201 ALA A CA 1
ATOM 1617 C C . ALA A 1 201 ? 0.203 -7.571 -14.807 1.00 97.81 201 ALA A C 1
ATOM 1619 O O . ALA A 1 201 ? -0.789 -7.823 -14.127 1.00 97.81 201 ALA A O 1
ATOM 1620 N N . PHE A 1 202 ? 0.133 -7.165 -16.078 1.00 98.12 202 PHE A N 1
ATOM 1621 C CA . PHE A 1 202 ? -1.101 -6.866 -16.815 1.00 98.12 202 PHE A CA 1
ATOM 1622 C C . PHE A 1 202 ? -1.331 -7.825 -18.002 1.00 98.12 202 PHE A C 1
ATOM 1624 O O . PHE A 1 202 ? -2.140 -7.555 -18.874 1.00 98.12 202 PHE A O 1
ATOM 1631 N N . SER A 1 203 ? -0.641 -8.970 -18.037 1.00 98.44 203 SER A N 1
ATOM 1632 C CA . SER A 1 203 ? -0.612 -9.858 -19.208 1.00 98.44 203 SER A CA 1
ATOM 1633 C C . SER A 1 203 ? -1.881 -10.698 -19.401 1.00 98.44 203 SER A C 1
ATOM 1635 O O . SER A 1 203 ? -2.441 -11.241 -18.443 1.00 98.44 203 SER A O 1
ATOM 1637 N N . ASN A 1 204 ? -2.254 -10.936 -20.657 1.00 98.00 204 ASN A N 1
ATOM 1638 C CA . ASN A 1 204 ? -3.433 -11.692 -21.092 1.00 98.00 204 ASN A CA 1
ATOM 1639 C C . ASN A 1 204 ? -4.763 -11.050 -20.648 1.00 98.00 204 ASN A C 1
ATOM 1641 O O . ASN A 1 204 ? -5.753 -11.756 -20.444 1.00 98.00 204 ASN A O 1
ATOM 1645 N N . MET A 1 205 ? -4.806 -9.727 -20.469 1.00 97.00 205 MET A N 1
ATOM 1646 C CA . MET A 1 205 ? -6.024 -9.013 -20.081 1.00 97.00 205 MET A CA 1
ATOM 1647 C C . MET A 1 205 ? -6.999 -8.944 -21.260 1.00 97.00 205 MET A C 1
ATOM 1649 O O . MET A 1 205 ? -6.828 -8.171 -22.204 1.00 97.00 205 MET A O 1
ATOM 1653 N N . THR A 1 206 ? -8.050 -9.768 -21.215 1.00 88.88 206 THR A N 1
ATOM 1654 C CA . THR A 1 206 ? -8.863 -10.110 -22.398 1.00 88.88 206 THR A CA 1
ATOM 1655 C C . THR A 1 206 ? -9.615 -8.930 -23.006 1.00 88.88 206 THR A C 1
ATOM 1657 O O . THR A 1 206 ? -9.989 -8.988 -24.176 1.00 88.88 206 THR A O 1
ATOM 1660 N N . ASN A 1 207 ? -9.845 -7.879 -22.214 1.00 96.44 207 ASN A N 1
ATOM 1661 C CA . ASN A 1 207 ? -10.632 -6.704 -22.582 1.00 96.44 207 ASN A CA 1
ATOM 1662 C C . ASN A 1 207 ? -9.816 -5.404 -22.663 1.00 96.44 207 ASN A C 1
ATOM 1664 O O . ASN A 1 207 ? -10.389 -4.386 -23.053 1.00 96.44 207 ASN A O 1
ATOM 1668 N N . LEU A 1 208 ? -8.527 -5.408 -22.298 1.00 97.94 208 LEU A N 1
ATOM 1669 C CA . LEU A 1 208 ? -7.736 -4.181 -22.169 1.00 97.94 208 LEU A CA 1
ATOM 1670 C C . LEU A 1 208 ? -7.586 -3.496 -23.533 1.00 97.94 208 LEU A C 1
ATOM 1672 O O . LEU A 1 208 ? -7.053 -4.081 -24.470 1.00 97.94 208 LEU A O 1
ATOM 1676 N N . LYS A 1 209 ? -8.059 -2.251 -23.647 1.00 97.25 209 LYS A N 1
ATOM 1677 C CA . LYS A 1 209 ? -8.010 -1.430 -24.876 1.00 97.25 209 LYS A CA 1
ATOM 1678 C C . LYS A 1 209 ? -7.034 -0.268 -24.750 1.00 97.25 209 LYS A C 1
ATOM 1680 O O . LYS A 1 209 ? -6.409 0.120 -25.738 1.00 97.25 209 LYS A O 1
ATOM 1685 N N . HIS A 1 210 ? -6.917 0.294 -23.548 1.00 94.31 210 HIS A N 1
ATOM 1686 C CA . HIS A 1 210 ? -6.098 1.469 -23.259 1.00 94.31 210 HIS A CA 1
ATOM 1687 C C . HIS A 1 210 ? -5.388 1.317 -21.916 1.00 94.31 210 HIS A C 1
ATOM 1689 O O . HIS A 1 210 ? -6.025 1.061 -20.895 1.00 94.31 210 HIS A O 1
ATOM 1695 N N . PHE A 1 211 ? -4.074 1.518 -21.923 1.00 94.50 211 PHE A N 1
ATOM 1696 C CA . PHE A 1 211 ? -3.276 1.634 -20.710 1.00 94.50 211 PHE A CA 1
ATOM 1697 C C . PHE A 1 211 ? -2.679 3.041 -20.619 1.00 94.50 211 PHE A C 1
ATOM 1699 O O . PHE A 1 211 ? -2.122 3.555 -21.593 1.00 94.50 211 PHE A O 1
ATOM 1706 N N . ASN A 1 212 ? -2.783 3.674 -19.454 1.00 88.25 212 ASN A N 1
ATOM 1707 C CA . ASN A 1 212 ? -2.117 4.937 -19.162 1.00 88.25 212 ASN A CA 1
ATOM 1708 C C . ASN A 1 212 ? -0.921 4.682 -18.231 1.00 88.25 212 ASN A C 1
ATOM 1710 O O . ASN A 1 212 ? -1.092 4.268 -17.083 1.00 88.25 212 ASN A O 1
ATOM 1714 N N . MET A 1 213 ? 0.282 4.942 -18.750 1.00 85.69 213 MET A N 1
ATOM 1715 C CA . MET A 1 213 ? 1.550 4.744 -18.048 1.00 85.69 213 MET A CA 1
ATOM 1716 C C . MET A 1 213 ? 1.845 5.814 -16.990 1.00 85.69 213 MET A C 1
ATOM 1718 O O . MET A 1 213 ? 2.697 5.573 -16.139 1.00 85.69 213 MET A O 1
ATOM 1722 N N . SER A 1 214 ? 1.206 6.990 -17.063 1.00 77.94 214 SER A N 1
ATOM 1723 C CA . SER A 1 214 ? 1.490 8.173 -16.230 1.00 77.94 214 SER A CA 1
ATOM 1724 C C . SER A 1 214 ? 2.991 8.398 -16.004 1.00 77.94 214 SER A C 1
ATOM 1726 O O . SER A 1 214 ? 3.473 8.462 -14.876 1.00 77.94 214 SER A O 1
ATOM 1728 N N . GLY A 1 215 ? 3.759 8.419 -17.098 1.00 70.94 215 GLY A N 1
ATOM 1729 C CA . GLY A 1 215 ? 5.197 8.682 -17.071 1.00 70.94 215 GLY A CA 1
ATOM 1730 C C . GLY A 1 215 ? 6.080 7.561 -16.505 1.00 70.94 215 GLY A C 1
ATOM 1731 O O . GLY A 1 215 ? 7.289 7.768 -16.401 1.00 70.94 215 GLY A O 1
ATOM 1732 N N . CYS A 1 216 ? 5.531 6.390 -16.155 1.00 80.75 216 CYS A N 1
ATOM 1733 C CA . CYS A 1 216 ? 6.301 5.281 -15.586 1.00 80.75 216 CYS A CA 1
ATOM 1734 C C . CYS A 1 216 ? 7.487 4.883 -16.502 1.00 80.75 216 CYS A C 1
ATOM 1736 O O . CYS A 1 216 ? 7.287 4.585 -17.683 1.00 80.75 216 CYS A O 1
ATOM 1738 N N . PRO A 1 217 ? 8.734 4.844 -15.986 1.00 83.75 217 PRO A N 1
ATOM 1739 C CA . PRO A 1 217 ? 9.941 4.769 -16.816 1.00 83.75 217 PRO A CA 1
ATOM 1740 C C . PRO A 1 217 ? 10.235 3.383 -17.413 1.00 83.75 217 PRO A C 1
ATOM 1742 O O . PRO A 1 217 ? 11.212 3.237 -18.155 1.00 83.75 217 PRO A O 1
ATOM 1745 N N . THR A 1 218 ? 9.451 2.354 -17.076 1.00 87.88 218 THR A N 1
ATOM 1746 C CA . THR A 1 218 ? 9.724 0.957 -17.441 1.00 87.88 218 THR A CA 1
ATOM 1747 C C . THR A 1 218 ? 8.454 0.253 -17.907 1.00 87.88 218 THR A C 1
ATOM 1749 O O . THR A 1 218 ? 7.470 0.230 -17.178 1.00 87.88 218 THR A O 1
ATOM 1752 N N . ILE A 1 219 ? 8.503 -0.393 -19.076 1.00 94.50 219 ILE A N 1
ATOM 1753 C CA . ILE A 1 219 ? 7.560 -1.461 -19.432 1.00 94.50 219 ILE A CA 1
ATOM 1754 C C . ILE A 1 219 ? 8.264 -2.789 -19.133 1.00 94.50 219 ILE A C 1
ATOM 1756 O O . ILE A 1 219 ? 9.304 -3.100 -19.725 1.00 94.50 219 ILE A O 1
ATOM 1760 N N . SER A 1 220 ? 7.728 -3.529 -18.161 1.00 95.88 220 SER A N 1
ATOM 1761 C CA . SER A 1 220 ? 8.359 -4.715 -17.567 1.00 95.88 220 SER A CA 1
ATOM 1762 C C . SER A 1 220 ? 8.260 -5.977 -18.432 1.00 95.88 220 SER A C 1
ATOM 1764 O O . SER A 1 220 ? 7.567 -6.012 -19.449 1.00 95.88 220 SER A O 1
ATOM 1766 N N . GLU A 1 221 ? 9.012 -7.019 -18.058 1.00 97.31 221 GLU A N 1
ATOM 1767 C CA . GLU A 1 221 ? 9.061 -8.274 -18.818 1.00 97.31 221 GLU A CA 1
ATOM 1768 C C . GLU A 1 221 ? 7.656 -8.868 -18.948 1.00 97.31 221 GLU A C 1
ATOM 1770 O O . GLU A 1 221 ? 6.938 -8.982 -17.957 1.00 97.31 221 GLU A O 1
ATOM 1775 N N . GLU A 1 222 ? 7.255 -9.213 -20.172 1.00 98.25 222 GLU A N 1
ATOM 1776 C CA . GLU A 1 222 ? 5.924 -9.755 -20.494 1.00 98.25 222 GLU A CA 1
ATOM 1777 C C . GLU A 1 222 ? 4.730 -8.894 -20.019 1.00 98.25 222 GLU A C 1
ATOM 1779 O O . GLU A 1 222 ? 3.613 -9.398 -19.982 1.00 98.25 222 GLU A O 1
ATOM 1784 N N . MET A 1 223 ? 4.926 -7.610 -19.670 1.00 98.06 223 MET A N 1
ATOM 1785 C CA . MET A 1 223 ? 3.931 -6.773 -18.970 1.00 98.06 223 MET A CA 1
ATOM 1786 C C . MET A 1 223 ? 2.534 -6.782 -19.605 1.00 98.06 223 MET A C 1
ATOM 1788 O O . MET A 1 223 ? 1.570 -6.924 -18.856 1.00 98.06 223 MET A O 1
ATOM 1792 N N . PHE A 1 224 ? 2.451 -6.692 -20.937 1.00 98.44 224 PHE A N 1
ATOM 1793 C CA . PHE A 1 224 ? 1.214 -6.726 -21.733 1.00 98.44 224 PHE A CA 1
ATOM 1794 C C . PHE A 1 224 ? 1.115 -7.983 -22.625 1.00 98.44 224 PHE A C 1
ATOM 1796 O O . PHE A 1 224 ? 0.424 -8.007 -23.645 1.00 98.44 224 PHE A O 1
ATOM 1803 N N . ALA A 1 225 ? 1.872 -9.041 -22.311 1.00 98.25 225 ALA A N 1
ATOM 1804 C CA . ALA A 1 225 ? 1.987 -10.200 -23.191 1.00 98.25 225 ALA A CA 1
ATOM 1805 C C . ALA A 1 225 ? 0.637 -10.920 -23.359 1.00 98.25 225 ALA A C 1
ATOM 1807 O O . ALA A 1 225 ? 0.081 -11.437 -22.392 1.00 98.25 225 ALA A O 1
ATOM 1808 N N . GLY A 1 226 ? 0.136 -10.997 -24.594 1.00 97.62 226 GLY A N 1
ATOM 1809 C CA . GLY A 1 226 ? -1.169 -11.592 -24.906 1.00 97.62 226 GLY A CA 1
ATOM 1810 C C . GLY A 1 226 ? -2.357 -10.621 -24.881 1.00 97.62 226 GLY A C 1
ATOM 1811 O O . GLY A 1 226 ? -3.492 -11.071 -25.044 1.00 97.62 226 GLY A O 1
ATOM 1812 N N . ASP A 1 227 ? -2.136 -9.312 -24.728 1.00 98.31 227 ASP A N 1
ATOM 1813 C CA . ASP A 1 227 ? -3.207 -8.305 -24.678 1.00 98.31 227 ASP A CA 1
ATOM 1814 C C . ASP A 1 227 ? -3.733 -7.967 -26.085 1.00 98.31 227 ASP A C 1
ATOM 1816 O O . ASP A 1 227 ? -3.552 -6.878 -26.633 1.00 98.31 227 ASP A O 1
ATOM 1820 N N . VAL A 1 228 ? -4.414 -8.935 -26.704 1.00 97.19 228 VAL A N 1
ATOM 1821 C CA . VAL A 1 228 ? -4.864 -8.895 -28.109 1.00 97.19 228 VAL A CA 1
ATOM 1822 C C . VAL A 1 228 ? -5.864 -7.778 -28.448 1.00 97.19 228 VAL A C 1
ATOM 1824 O O . VAL A 1 228 ? -6.172 -7.565 -29.624 1.00 97.19 228 VAL A O 1
ATOM 1827 N N . LEU A 1 229 ? -6.396 -7.064 -27.450 1.00 97.94 229 LEU A N 1
ATOM 1828 C CA . LEU A 1 229 ? -7.275 -5.908 -27.647 1.00 97.94 229 LEU A CA 1
ATOM 1829 C C . LEU A 1 229 ? -6.605 -4.550 -27.385 1.00 97.94 229 LEU A C 1
ATOM 1831 O O . LEU A 1 229 ? -7.229 -3.540 -27.717 1.00 97.94 229 LEU A O 1
ATOM 1835 N N . LEU A 1 230 ? -5.365 -4.508 -26.880 1.00 98.19 230 LEU A N 1
ATOM 1836 C CA . LEU A 1 230 ? -4.675 -3.268 -26.516 1.00 98.19 230 LEU A CA 1
ATOM 1837 C C . LEU A 1 230 ? -4.394 -2.430 -27.769 1.00 98.19 230 LEU A C 1
ATOM 1839 O O . LEU A 1 230 ? -3.662 -2.855 -28.657 1.00 98.19 230 LEU A O 1
ATOM 1843 N N . VAL A 1 231 ? -4.995 -1.240 -27.845 1.00 96.69 231 VAL A N 1
ATOM 1844 C CA . VAL A 1 231 ? -4.876 -0.319 -28.992 1.00 96.69 231 VAL A CA 1
ATOM 1845 C C . VAL A 1 231 ? -3.880 0.805 -28.708 1.00 96.69 231 VAL A C 1
ATOM 1847 O O . VAL A 1 231 ? -3.225 1.291 -29.626 1.00 96.69 231 VAL A O 1
ATOM 1850 N N . ARG A 1 232 ? -3.780 1.252 -27.448 1.00 92.12 232 ARG A N 1
ATOM 1851 C CA . ARG A 1 232 ? -3.058 2.478 -27.077 1.00 92.12 232 ARG A CA 1
ATOM 1852 C C . ARG A 1 232 ? -2.379 2.348 -25.715 1.00 92.12 232 ARG A C 1
ATOM 1854 O O . ARG A 1 232 ? -3.036 2.007 -24.731 1.00 92.12 232 ARG A O 1
ATOM 1861 N N . ILE A 1 233 ? -1.102 2.719 -25.653 1.00 94.38 233 ILE A N 1
ATOM 1862 C CA . ILE A 1 233 ? -0.376 2.997 -24.407 1.00 94.38 233 ILE A CA 1
ATOM 1863 C C . ILE A 1 233 ? -0.075 4.501 -24.375 1.00 94.38 233 ILE A C 1
ATOM 1865 O O . ILE A 1 233 ? 0.732 4.981 -25.168 1.00 94.38 233 ILE A O 1
ATOM 1869 N N . SER A 1 234 ? -0.726 5.253 -23.488 1.00 87.06 234 SER A N 1
ATOM 1870 C CA . SER A 1 234 ? -0.528 6.709 -23.349 1.00 87.06 234 SER A CA 1
ATOM 1871 C C . SER A 1 234 ? 0.481 7.052 -22.253 1.00 87.06 234 SER A C 1
ATOM 1873 O O . SER A 1 234 ? 0.631 6.280 -21.306 1.00 87.06 234 SER A O 1
ATOM 1875 N N . PHE A 1 235 ? 1.111 8.230 -22.351 1.00 81.56 235 PHE A N 1
ATOM 1876 C CA . PHE A 1 235 ? 2.107 8.735 -21.392 1.00 81.56 235 PHE A CA 1
ATOM 1877 C C . PHE A 1 235 ? 3.354 7.828 -21.281 1.00 81.56 235 PHE A C 1
ATOM 1879 O O . PHE A 1 235 ? 3.952 7.686 -20.212 1.00 81.56 235 PHE A O 1
ATOM 1886 N N . SER A 1 236 ? 3.716 7.191 -22.402 1.00 88.00 236 SER A N 1
ATOM 1887 C CA . SER A 1 236 ? 4.861 6.287 -22.594 1.00 88.00 236 SER A CA 1
ATOM 1888 C C . SER A 1 236 ? 6.121 6.995 -23.129 1.00 88.00 236 SER A C 1
ATOM 1890 O O . SER A 1 236 ? 7.192 6.397 -23.213 1.00 88.00 236 SER A O 1
ATOM 1892 N N . GLU A 1 237 ? 6.037 8.298 -23.395 1.00 86.56 237 GLU A N 1
ATOM 1893 C CA . GLU A 1 237 ? 7.120 9.184 -23.838 1.00 86.56 237 GLU A CA 1
ATOM 1894 C C . GLU A 1 237 ? 8.286 9.262 -22.825 1.00 86.56 237 GLU A C 1
ATOM 1896 O O . GLU A 1 237 ? 9.415 9.567 -23.199 1.00 86.56 237 GLU A O 1
ATOM 1901 N N . ASN A 1 238 ? 8.041 8.915 -21.554 1.00 80.31 238 ASN A N 1
ATOM 1902 C CA . ASN A 1 238 ? 9.057 8.812 -20.497 1.00 80.31 238 ASN A CA 1
ATOM 1903 C C . ASN A 1 238 ? 9.630 7.386 -20.313 1.00 80.31 238 ASN A C 1
ATOM 1905 O O . ASN A 1 238 ? 10.490 7.181 -19.455 1.00 80.31 238 ASN A O 1
ATOM 1909 N N . VAL A 1 239 ? 9.198 6.387 -21.097 1.00 87.81 239 VAL A N 1
ATOM 1910 C CA . VAL A 1 239 ? 9.713 5.010 -20.992 1.00 87.81 239 VAL A CA 1
ATOM 1911 C C . VAL A 1 239 ? 11.168 4.963 -21.455 1.00 87.81 239 VAL A C 1
ATOM 1913 O O . VAL A 1 239 ? 11.472 5.138 -22.634 1.00 87.81 239 VAL A O 1
ATOM 1916 N N . ILE A 1 240 ? 12.067 4.671 -20.515 1.00 86.81 240 ILE A N 1
ATOM 1917 C CA . ILE A 1 240 ? 13.509 4.515 -20.742 1.00 86.81 240 ILE A CA 1
ATOM 1918 C C . ILE A 1 240 ? 13.965 3.047 -20.684 1.00 86.81 240 ILE A C 1
ATOM 1920 O O . ILE A 1 240 ? 15.105 2.742 -21.036 1.00 86.81 240 ILE A O 1
ATOM 1924 N N . ARG A 1 241 ? 13.100 2.117 -20.259 1.00 89.62 241 ARG A N 1
ATOM 1925 C CA . ARG A 1 241 ? 13.383 0.673 -20.224 1.00 89.62 241 ARG A CA 1
ATOM 1926 C C . ARG A 1 241 ? 12.220 -0.119 -20.823 1.00 89.62 241 ARG A C 1
ATOM 1928 O O . ARG A 1 241 ? 11.135 -0.149 -20.252 1.00 89.62 241 ARG A O 1
ATOM 1935 N N . LEU A 1 242 ? 12.468 -0.800 -21.937 1.00 94.56 242 LEU A N 1
ATOM 1936 C CA . LEU A 1 242 ? 11.544 -1.739 -22.570 1.00 94.56 242 LEU A CA 1
ATOM 1937 C C . LEU A 1 242 ? 12.112 -3.156 -22.429 1.00 94.56 242 LEU A C 1
ATOM 1939 O O . LEU A 1 242 ? 13.114 -3.500 -23.062 1.00 94.56 242 LEU A O 1
ATOM 1943 N N . LYS A 1 243 ? 11.507 -3.954 -21.546 1.00 94.38 243 LYS A N 1
ATOM 1944 C CA . LYS A 1 243 ? 11.966 -5.307 -21.204 1.00 94.38 243 LYS A CA 1
ATOM 1945 C C . LYS A 1 243 ? 11.497 -6.365 -22.209 1.00 94.38 243 LYS A C 1
ATOM 1947 O O . LYS A 1 243 ? 10.729 -6.098 -23.126 1.00 94.38 243 LYS A O 1
ATOM 1952 N N . LYS A 1 244 ? 12.013 -7.585 -22.042 1.00 94.88 244 LYS A N 1
ATOM 1953 C CA . LYS A 1 244 ? 11.787 -8.717 -22.947 1.00 94.88 244 LYS A CA 1
ATOM 1954 C C . LYS A 1 244 ? 10.306 -9.092 -23.039 1.00 94.88 244 LYS A C 1
ATOM 1956 O O . LYS A 1 244 ? 9.626 -9.159 -22.019 1.00 94.88 244 LYS A O 1
ATOM 1961 N N . ASN A 1 245 ? 9.826 -9.382 -24.251 1.00 95.88 245 ASN A N 1
ATOM 1962 C CA . ASN A 1 245 ? 8.446 -9.810 -24.538 1.00 95.88 245 ASN A CA 1
ATOM 1963 C C . ASN A 1 245 ? 7.341 -8.875 -23.984 1.00 95.88 245 ASN A C 1
ATOM 1965 O O . ASN A 1 245 ? 6.181 -9.283 -23.922 1.00 95.88 245 ASN A O 1
ATOM 1969 N N . ALA A 1 246 ? 7.683 -7.656 -23.561 1.00 97.56 246 ALA A N 1
ATOM 1970 C CA . ALA A 1 246 ? 6.794 -6.668 -22.964 1.00 97.56 246 ALA A CA 1
ATOM 1971 C C . ALA A 1 246 ? 5.516 -6.420 -23.780 1.00 97.56 246 ALA A C 1
ATOM 1973 O O . ALA A 1 246 ? 4.456 -6.233 -23.186 1.00 97.56 246 ALA A O 1
ATOM 1974 N N . LEU A 1 247 ? 5.626 -6.446 -25.116 1.00 97.56 247 LEU A N 1
ATOM 1975 C CA . LEU A 1 247 ? 4.541 -6.180 -26.073 1.00 97.56 247 LEU A CA 1
ATOM 1976 C C . LEU A 1 247 ? 4.228 -7.397 -26.967 1.00 97.56 247 LEU A C 1
ATOM 1978 O O . LEU A 1 247 ? 3.683 -7.269 -28.069 1.00 97.56 247 LEU A O 1
ATOM 1982 N N . LYS A 1 248 ? 4.589 -8.603 -26.511 1.00 96.50 248 LYS A N 1
ATOM 1983 C CA . LYS A 1 248 ? 4.353 -9.852 -27.245 1.00 96.50 248 LYS A CA 1
ATOM 1984 C C . LYS A 1 248 ? 2.851 -10.082 -27.458 1.00 96.50 248 LYS A C 1
ATOM 1986 O O . LYS A 1 248 ? 2.057 -9.950 -26.533 1.00 96.50 248 LYS A O 1
ATOM 1991 N N . ASP A 1 249 ? 2.464 -10.461 -28.675 1.00 96.44 249 ASP A N 1
ATOM 1992 C CA . ASP A 1 249 ? 1.071 -10.757 -29.062 1.00 96.44 249 ASP A CA 1
ATOM 1993 C C . ASP A 1 249 ? 0.051 -9.609 -28.851 1.00 96.44 249 ASP A C 1
ATOM 1995 O O . ASP A 1 249 ? -1.157 -9.827 -28.932 1.00 96.44 249 ASP A O 1
ATOM 1999 N N . CYS A 1 250 ? 0.515 -8.363 -28.680 1.00 97.44 250 CYS A N 1
ATOM 2000 C CA . CYS A 1 250 ? -0.310 -7.145 -28.643 1.00 97.44 250 CYS A CA 1
ATOM 2001 C C . CYS A 1 250 ? -0.837 -6.754 -30.044 1.00 97.44 250 CYS A C 1
ATOM 2003 O O . CYS A 1 250 ? -0.507 -5.694 -3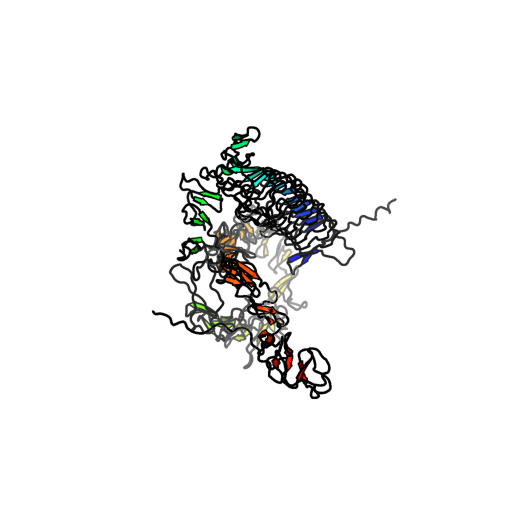0.571 1.00 97.44 250 CYS A O 1
ATOM 2005 N N . VAL A 1 251 ? -1.638 -7.614 -30.687 1.00 96.19 251 VAL A N 1
ATOM 2006 C CA . VAL A 1 251 ? -1.949 -7.541 -32.137 1.00 96.19 251 VAL A CA 1
ATOM 2007 C C . VAL A 1 251 ? -2.661 -6.267 -32.628 1.00 96.19 251 VAL A C 1
ATOM 2009 O O . VAL A 1 251 ? -2.773 -6.074 -33.839 1.00 96.19 251 VAL A O 1
ATOM 2012 N N . LYS A 1 252 ? -3.164 -5.407 -31.731 1.00 97.88 252 LYS A N 1
ATOM 2013 C CA . LYS A 1 252 ? -3.802 -4.119 -32.073 1.00 97.88 252 LYS A CA 1
ATOM 2014 C C . LYS A 1 252 ? -2.958 -2.884 -31.755 1.00 97.88 252 LYS A C 1
ATOM 2016 O O . LYS A 1 252 ? -3.324 -1.794 -32.193 1.00 97.88 252 LYS A O 1
ATOM 2021 N N . LEU A 1 253 ? -1.840 -3.036 -31.048 1.00 97.56 253 LEU A N 1
ATOM 2022 C CA . LEU A 1 253 ? -0.957 -1.932 -30.695 1.00 97.56 253 LEU A CA 1
ATOM 2023 C C . LEU A 1 253 ? -0.009 -1.672 -31.871 1.00 97.56 253 LEU A C 1
ATOM 2025 O O . LEU A 1 253 ? 1.107 -2.175 -31.909 1.00 97.56 253 LEU A O 1
ATOM 2029 N N . THR A 1 254 ? -0.472 -0.923 -32.871 1.00 96.62 254 THR A N 1
ATOM 2030 C CA . THR A 1 254 ? 0.313 -0.629 -34.087 1.00 96.62 254 THR A CA 1
ATOM 2031 C C . THR A 1 254 ? 1.159 0.640 -33.976 1.00 96.62 254 THR A C 1
ATOM 2033 O O . THR A 1 254 ? 2.106 0.820 -34.747 1.00 96.62 254 THR A O 1
ATOM 2036 N N . LYS A 1 255 ? 0.849 1.502 -33.001 1.00 95.50 255 LYS A N 1
ATOM 2037 C CA . LYS A 1 255 ? 1.590 2.725 -32.673 1.00 95.50 255 LYS A CA 1
ATOM 2038 C C . LYS A 1 255 ? 2.183 2.632 -31.275 1.00 95.50 255 LYS A C 1
ATOM 2040 O O . LYS A 1 255 ? 1.515 2.166 -30.352 1.00 95.50 255 LYS A O 1
ATOM 2045 N N . LEU A 1 256 ? 3.412 3.113 -31.112 1.00 95.69 256 LEU A N 1
ATOM 2046 C CA . LEU A 1 256 ? 4.091 3.175 -29.819 1.00 95.69 256 LEU A CA 1
ATOM 2047 C C . LEU A 1 256 ? 4.905 4.466 -29.700 1.00 95.69 256 LEU A C 1
ATOM 2049 O O . LEU A 1 256 ? 5.569 4.862 -30.656 1.00 95.69 256 LEU A O 1
ATOM 2053 N N . HIS A 1 257 ? 4.889 5.070 -28.513 1.00 93.25 257 HIS A N 1
ATOM 2054 C CA . HIS A 1 257 ? 5.805 6.139 -28.124 1.00 93.25 257 HIS A CA 1
ATOM 2055 C C . HIS A 1 257 ? 6.850 5.582 -27.151 1.00 93.25 257 HIS A C 1
ATOM 2057 O O . HIS A 1 257 ? 6.520 4.769 -26.287 1.00 93.25 257 HIS A O 1
ATOM 2063 N N . LEU A 1 258 ? 8.113 5.989 -27.299 1.00 93.00 258 LEU A N 1
ATOM 2064 C CA . LEU A 1 258 ? 9.212 5.623 -26.399 1.00 93.00 258 LEU A CA 1
ATOM 2065 C C . LEU A 1 258 ? 10.126 6.824 -26.134 1.00 93.00 258 LEU A C 1
ATOM 2067 O O . LEU A 1 258 ? 10.405 7.619 -27.034 1.00 93.00 258 LEU A O 1
ATOM 2071 N N . GLY A 1 259 ? 10.626 6.922 -24.903 1.00 89.62 259 GLY A N 1
ATOM 2072 C CA . GLY A 1 259 ? 11.559 7.960 -24.474 1.00 89.62 259 GLY A CA 1
ATOM 2073 C C . GLY A 1 259 ? 13.008 7.687 -24.874 1.00 89.62 259 GLY A C 1
ATOM 2074 O O . GLY A 1 259 ? 13.301 7.014 -25.859 1.00 89.62 259 GLY A O 1
ATOM 2075 N N . ASN A 1 260 ? 13.954 8.199 -24.086 1.00 88.94 260 ASN A N 1
ATOM 2076 C CA . ASN A 1 260 ? 15.384 7.969 -24.300 1.00 88.94 260 ASN A CA 1
ATOM 2077 C C . ASN A 1 260 ? 15.812 6.586 -23.772 1.00 88.94 260 ASN A C 1
ATOM 2079 O O . ASN A 1 260 ? 16.342 6.469 -22.666 1.00 88.94 260 ASN A O 1
ATOM 2083 N N . VAL A 1 261 ? 15.527 5.531 -24.543 1.00 90.50 261 VAL A N 1
ATOM 2084 C CA . VAL A 1 261 ? 15.618 4.138 -24.077 1.00 90.50 261 VAL A CA 1
ATOM 2085 C C . VAL A 1 261 ? 17.061 3.688 -23.816 1.00 90.50 261 VAL A C 1
ATOM 2087 O O . VAL A 1 261 ? 17.856 3.491 -24.732 1.00 90.50 261 VAL A O 1
ATOM 2090 N N . ILE A 1 262 ? 17.371 3.433 -22.543 1.00 87.19 262 ILE A N 1
ATOM 2091 C CA . ILE A 1 262 ? 18.650 2.883 -22.063 1.00 87.19 262 ILE A CA 1
ATOM 2092 C C . ILE A 1 262 ? 18.633 1.354 -21.917 1.00 87.19 262 ILE A C 1
ATOM 2094 O O . ILE A 1 262 ? 19.660 0.750 -21.622 1.00 87.19 262 ILE A O 1
ATOM 2098 N N . THR A 1 263 ? 17.483 0.697 -22.083 1.00 89.81 263 THR A N 1
ATOM 2099 C CA . THR A 1 263 ? 17.380 -0.772 -22.103 1.00 89.81 263 THR A CA 1
ATOM 2100 C C . THR A 1 263 ? 16.307 -1.201 -23.092 1.00 89.81 263 THR A C 1
ATOM 2102 O O . THR A 1 263 ? 15.139 -0.883 -22.882 1.00 89.81 263 THR A O 1
ATOM 2105 N N . PHE A 1 264 ? 16.690 -1.919 -24.148 1.00 93.44 264 PHE A N 1
ATOM 2106 C CA . PHE A 1 264 ? 15.798 -2.328 -25.234 1.00 93.44 264 PHE A CA 1
ATOM 2107 C C . PHE A 1 264 ? 15.890 -3.846 -25.450 1.00 93.44 264 PHE A C 1
ATOM 2109 O O . PHE A 1 264 ? 16.950 -4.358 -25.816 1.00 93.44 264 PHE A O 1
ATOM 2116 N N . GLN A 1 265 ? 14.795 -4.564 -25.174 1.00 94.19 265 GLN A N 1
ATOM 2117 C CA . GLN A 1 265 ? 14.764 -6.035 -25.152 1.00 94.19 265 GLN A CA 1
ATOM 2118 C C . GLN A 1 265 ? 13.529 -6.673 -25.829 1.00 94.19 265 GLN A C 1
ATOM 2120 O O . GLN A 1 265 ? 13.401 -7.897 -25.816 1.00 94.19 265 GLN A O 1
ATOM 2125 N N . ASP A 1 266 ? 12.620 -5.882 -26.409 1.00 94.88 266 ASP A N 1
ATOM 2126 C CA . ASP A 1 266 ? 11.435 -6.375 -27.134 1.00 94.88 266 ASP A CA 1
ATOM 2127 C C . ASP A 1 266 ? 11.649 -6.341 -28.663 1.00 94.88 266 ASP A C 1
ATOM 2129 O O . ASP A 1 266 ? 12.451 -5.558 -29.166 1.00 94.88 266 ASP A O 1
ATOM 2133 N N . ASN A 1 267 ? 10.930 -7.182 -29.413 1.00 93.75 267 ASN A N 1
ATOM 2134 C CA . ASN A 1 267 ? 11.021 -7.255 -30.879 1.00 93.75 267 ASN A CA 1
ATOM 2135 C C . ASN A 1 267 ? 10.032 -6.327 -31.614 1.00 93.75 267 ASN A C 1
ATOM 2137 O O . ASN A 1 267 ? 10.074 -6.253 -32.841 1.00 93.75 267 ASN A O 1
ATOM 2141 N N . LEU A 1 268 ? 9.138 -5.637 -30.892 1.00 95.19 268 LEU A N 1
ATOM 2142 C CA . LEU A 1 268 ? 8.107 -4.736 -31.426 1.00 95.19 268 LEU A CA 1
ATOM 2143 C C . LEU A 1 268 ? 7.220 -5.390 -32.505 1.00 95.19 268 LEU A C 1
ATOM 2145 O O . LEU A 1 268 ? 6.835 -4.754 -33.482 1.00 95.19 268 LEU A O 1
ATOM 2149 N N . GLN A 1 269 ? 6.891 -6.671 -32.312 1.00 93.31 269 GLN A N 1
ATOM 2150 C CA . GLN A 1 269 ? 6.340 -7.594 -33.319 1.00 93.31 269 GLN A CA 1
ATOM 2151 C C . GLN A 1 269 ? 5.146 -7.058 -34.135 1.00 93.31 269 GLN A C 1
ATOM 2153 O O . GLN A 1 269 ? 5.032 -7.384 -35.317 1.00 93.31 269 GLN A O 1
ATOM 2158 N N . TYR A 1 270 ? 4.269 -6.261 -33.515 1.00 95.62 270 TYR A N 1
ATOM 2159 C CA . TYR A 1 270 ? 3.054 -5.707 -34.131 1.00 95.62 270 TYR A CA 1
ATOM 2160 C C . TYR A 1 270 ? 3.066 -4.177 -34.282 1.00 95.62 270 TYR A C 1
ATOM 2162 O O . TYR A 1 270 ? 2.130 -3.621 -34.858 1.00 95.62 270 TYR A O 1
ATOM 2170 N N . ILE A 1 271 ? 4.128 -3.497 -33.832 1.00 97.19 271 ILE A N 1
ATOM 2171 C CA . ILE A 1 271 ? 4.289 -2.061 -34.077 1.00 97.19 271 ILE A CA 1
ATOM 2172 C C . ILE A 1 271 ? 4.535 -1.856 -35.577 1.00 97.19 271 ILE A C 1
ATOM 2174 O O . ILE A 1 271 ? 5.318 -2.575 -36.197 1.00 97.19 271 ILE A O 1
ATOM 2178 N N . THR A 1 272 ? 3.892 -0.852 -36.165 1.00 96.88 272 THR A N 1
ATOM 2179 C CA . THR A 1 272 ? 4.160 -0.388 -37.536 1.00 96.88 272 THR A CA 1
ATOM 2180 C C . THR A 1 272 ? 4.733 1.023 -37.561 1.00 96.88 272 THR A C 1
ATOM 2182 O O . THR A 1 272 ? 5.463 1.370 -38.489 1.00 96.88 272 THR A O 1
ATOM 2185 N N . GLU A 1 273 ? 4.415 1.838 -36.552 1.00 96.31 273 GLU A N 1
ATOM 2186 C CA . GLU A 1 273 ? 4.833 3.237 -36.444 1.00 96.31 273 GLU A CA 1
ATOM 2187 C C . GLU A 1 273 ? 5.344 3.500 -35.019 1.00 96.31 273 GLU A C 1
ATOM 2189 O O . GLU A 1 273 ? 4.616 3.340 -34.038 1.00 96.31 273 GLU A O 1
ATOM 2194 N N . LEU A 1 274 ? 6.625 3.851 -34.907 1.00 96.88 274 LEU A N 1
ATOM 2195 C CA . LEU A 1 274 ? 7.319 4.086 -33.643 1.00 96.88 274 LEU A CA 1
ATOM 2196 C C . LEU A 1 274 ? 7.718 5.557 -33.546 1.00 96.88 274 LEU A C 1
ATOM 2198 O O . LEU A 1 274 ? 8.549 6.019 -34.326 1.00 96.88 274 LEU A O 1
ATOM 2202 N N . PHE A 1 275 ? 7.180 6.267 -32.562 1.00 96.38 275 PHE A N 1
ATOM 2203 C CA . PHE A 1 275 ? 7.590 7.622 -32.209 1.00 96.38 275 PHE A CA 1
ATOM 2204 C C . PHE A 1 275 ? 8.643 7.550 -31.103 1.00 96.38 275 PHE A C 1
ATOM 2206 O O . PHE A 1 275 ? 8.393 7.033 -30.014 1.00 96.38 275 PHE A O 1
ATOM 2213 N N . TYR A 1 276 ? 9.852 8.023 -31.393 1.00 95.88 276 TYR A N 1
ATOM 2214 C CA . TYR A 1 276 ? 10.983 7.948 -30.477 1.00 95.88 276 TYR A CA 1
ATOM 2215 C C . TYR A 1 276 ? 11.466 9.352 -30.101 1.00 95.88 276 TYR A C 1
ATOM 2217 O O . TYR A 1 276 ? 11.958 10.110 -30.941 1.00 95.88 276 TYR A O 1
ATOM 2225 N N . HIS A 1 277 ? 11.315 9.682 -28.819 1.00 91.88 277 HIS A N 1
ATOM 2226 C CA . HIS A 1 277 ? 11.590 11.000 -28.236 1.00 91.88 277 HIS A CA 1
ATOM 2227 C C . HIS A 1 277 ? 13.002 11.101 -27.625 1.00 91.88 277 HIS A C 1
ATOM 2229 O O . HIS A 1 277 ? 13.416 12.159 -27.151 1.00 91.88 277 HIS A O 1
ATOM 2235 N N . GLY A 1 278 ? 13.768 10.004 -27.617 1.00 89.44 278 GLY A N 1
ATOM 2236 C CA . GLY A 1 278 ? 15.168 10.019 -27.199 1.00 89.44 278 GLY A CA 1
ATOM 2237 C C . GLY A 1 278 ? 16.064 10.799 -28.160 1.00 89.44 278 GLY A C 1
ATOM 2238 O O . GLY A 1 278 ? 15.855 10.790 -29.370 1.00 89.44 278 GLY A O 1
ATOM 2239 N N . VAL A 1 279 ? 17.115 11.437 -27.638 1.00 89.62 279 VAL A N 1
ATOM 2240 C CA . VAL A 1 279 ? 18.070 12.211 -28.459 1.00 89.62 279 VAL A CA 1
ATOM 2241 C C . VAL A 1 279 ? 19.104 11.332 -29.169 1.00 89.62 279 VAL A C 1
ATOM 2243 O O . VAL A 1 279 ? 19.617 11.718 -30.216 1.00 89.62 279 VAL A O 1
ATOM 2246 N N . ASN A 1 280 ? 19.376 10.138 -28.638 1.00 88.88 280 ASN A N 1
ATOM 2247 C CA . ASN A 1 280 ? 20.322 9.160 -29.182 1.00 88.88 280 ASN A CA 1
ATOM 2248 C C . ASN A 1 280 ? 19.617 7.827 -29.468 1.00 88.88 280 ASN A C 1
ATOM 2250 O O . ASN A 1 280 ? 18.572 7.541 -28.885 1.00 88.88 280 ASN A O 1
ATOM 2254 N N . ALA A 1 281 ? 20.188 6.989 -30.337 1.00 88.56 281 ALA A N 1
ATOM 2255 C CA . ALA A 1 281 ? 19.719 5.612 -30.516 1.00 88.56 281 ALA A CA 1
ATOM 2256 C C . ALA A 1 281 ? 19.830 4.803 -29.201 1.00 88.56 281 ALA A C 1
ATOM 2258 O O . ALA A 1 281 ? 20.708 5.116 -28.389 1.00 88.56 281 ALA A O 1
ATOM 2259 N N . PRO A 1 282 ? 18.981 3.778 -28.975 1.00 89.81 282 PRO A N 1
ATOM 2260 C CA . PRO A 1 282 ? 19.006 3.012 -27.731 1.00 89.81 282 PRO A CA 1
ATOM 2261 C C . PRO A 1 282 ? 20.364 2.353 -27.473 1.00 89.81 282 PRO A C 1
ATOM 2263 O O . PRO A 1 282 ? 20.903 1.673 -28.345 1.00 89.81 282 PRO A O 1
ATOM 2266 N N . SER A 1 283 ? 20.913 2.550 -26.273 1.00 76.00 283 SER A N 1
ATOM 2267 C CA . SER A 1 283 ? 22.282 2.135 -25.933 1.00 76.00 283 SER A CA 1
ATOM 2268 C C . SER A 1 283 ? 22.371 0.717 -25.359 1.00 76.00 283 SER A C 1
ATOM 2270 O O . SER A 1 283 ? 23.239 -0.055 -25.755 1.00 76.00 283 SER A O 1
ATOM 2272 N N . GLY A 1 284 ? 21.471 0.350 -24.442 1.00 76.50 284 GLY A N 1
ATOM 2273 C CA . GLY A 1 284 ? 21.440 -0.969 -23.800 1.00 76.50 284 GLY A CA 1
ATOM 2274 C C . GLY A 1 284 ? 20.594 -1.992 -24.556 1.00 76.50 284 GLY A C 1
ATOM 2275 O O . GLY A 1 284 ? 19.550 -2.417 -24.059 1.00 76.50 284 GLY A O 1
ATOM 2276 N N . VAL A 1 285 ? 21.024 -2.385 -25.755 1.00 82.12 285 VAL A N 1
ATOM 2277 C CA . VAL A 1 285 ? 20.426 -3.513 -26.492 1.00 82.12 285 VAL A CA 1
ATOM 2278 C C . VAL A 1 285 ? 20.968 -4.824 -25.920 1.00 82.12 285 VAL A C 1
ATOM 2280 O O . VAL A 1 285 ? 22.182 -5.013 -25.869 1.00 82.12 285 VAL A O 1
ATOM 2283 N N . LEU A 1 286 ? 20.089 -5.729 -25.475 1.00 71.62 286 LEU A N 1
ATOM 2284 C CA . LEU A 1 286 ? 20.488 -6.970 -24.795 1.00 71.62 286 LEU A CA 1
ATOM 2285 C C . LEU A 1 286 ? 19.726 -8.188 -25.337 1.00 71.62 286 LEU A C 1
ATOM 2287 O O . LEU A 1 286 ? 18.541 -8.362 -25.049 1.00 71.62 286 LEU A O 1
ATOM 2291 N N . GLY A 1 287 ? 20.443 -9.058 -26.056 1.00 71.25 287 GLY A N 1
ATOM 2292 C CA . GLY A 1 287 ? 19.907 -10.244 -26.736 1.00 71.25 287 GLY A CA 1
ATOM 2293 C C . GLY A 1 287 ? 19.695 -10.034 -28.241 1.00 71.25 287 GLY A C 1
ATOM 2294 O O . GLY A 1 287 ? 19.977 -8.965 -28.779 1.00 71.25 287 GLY A O 1
ATOM 2295 N N . GLU A 1 288 ? 19.207 -11.067 -28.933 1.00 77.12 288 GLU A N 1
ATOM 2296 C CA . GLU A 1 288 ? 18.895 -11.001 -30.367 1.00 77.12 288 GLU A CA 1
ATOM 2297 C C . GLU A 1 288 ? 17.584 -10.241 -30.619 1.00 77.12 288 GLU A C 1
ATOM 2299 O O . GLU A 1 288 ? 16.490 -10.805 -30.540 1.00 77.12 288 GLU A O 1
ATOM 2304 N N . ILE A 1 289 ? 17.701 -8.951 -30.941 1.00 85.31 289 ILE A N 1
ATOM 2305 C CA . ILE A 1 289 ? 16.564 -8.093 -31.286 1.00 85.31 289 ILE A CA 1
ATOM 2306 C C . ILE A 1 289 ? 16.322 -8.117 -32.796 1.00 85.31 289 ILE A C 1
ATOM 2308 O O . ILE A 1 289 ? 17.106 -7.593 -33.586 1.00 85.31 289 ILE A O 1
ATOM 2312 N N . ASN A 1 290 ? 15.195 -8.703 -33.187 1.00 86.81 290 ASN A N 1
ATOM 2313 C CA . ASN A 1 290 ? 14.782 -8.918 -34.568 1.00 86.81 290 ASN A CA 1
ATOM 2314 C C . ASN A 1 290 ? 13.625 -7.973 -34.930 1.00 86.81 290 ASN A C 1
ATOM 2316 O O . ASN A 1 290 ? 12.477 -8.397 -35.065 1.00 86.81 290 ASN A O 1
ATOM 2320 N N . LEU A 1 291 ? 13.928 -6.675 -35.067 1.00 91.44 291 LEU A N 1
ATOM 2321 C CA . LEU A 1 291 ? 12.943 -5.676 -35.497 1.00 91.44 291 LEU A CA 1
ATOM 2322 C C . LEU A 1 291 ? 12.475 -5.927 -36.936 1.00 91.44 291 LEU A C 1
ATOM 2324 O O . LEU A 1 291 ? 13.280 -6.155 -37.841 1.00 91.44 291 LEU A O 1
ATOM 2328 N N . ASN A 1 292 ? 11.169 -5.790 -37.160 1.00 90.19 292 ASN A N 1
ATOM 2329 C CA . ASN A 1 292 ? 10.581 -5.805 -38.494 1.00 90.19 292 ASN A CA 1
ATOM 2330 C C . ASN A 1 292 ? 11.055 -4.579 -39.303 1.00 90.19 292 ASN A C 1
ATOM 2332 O O . ASN A 1 292 ? 10.845 -3.435 -38.899 1.00 90.19 292 ASN A O 1
ATOM 2336 N N . SER A 1 293 ? 11.657 -4.806 -40.473 1.00 90.00 293 SER A N 1
ATOM 2337 C CA . SER A 1 293 ? 12.182 -3.745 -41.348 1.00 90.00 293 SER A CA 1
ATOM 2338 C C . SER A 1 293 ? 11.108 -2.834 -41.959 1.00 90.00 293 SER A C 1
ATOM 2340 O O . SER A 1 293 ? 11.450 -1.797 -42.525 1.00 90.00 293 SER A O 1
ATOM 2342 N N . ALA A 1 294 ? 9.825 -3.189 -41.830 1.00 93.50 294 ALA A N 1
ATOM 2343 C CA . ALA A 1 294 ? 8.692 -2.349 -42.214 1.00 93.50 294 ALA A CA 1
ATOM 2344 C C . ALA A 1 294 ? 8.283 -1.306 -41.149 1.00 93.50 294 ALA A C 1
ATOM 2346 O O . ALA A 1 294 ? 7.429 -0.468 -41.440 1.00 93.50 294 ALA A O 1
ATOM 2347 N N . ILE A 1 295 ? 8.860 -1.336 -39.937 1.00 96.62 295 ILE A N 1
ATOM 2348 C CA . ILE A 1 295 ? 8.582 -0.339 -38.890 1.00 96.62 295 ILE A CA 1
ATOM 2349 C C . ILE A 1 295 ? 9.069 1.038 -39.355 1.00 96.62 295 ILE A C 1
ATOM 2351 O O . ILE A 1 295 ? 10.265 1.252 -39.571 1.00 96.62 295 ILE A O 1
ATOM 2355 N N . LYS A 1 296 ? 8.148 2.000 -39.449 1.00 96.56 296 LYS A N 1
ATOM 2356 C CA . LYS A 1 296 ? 8.487 3.411 -39.645 1.00 96.56 296 LYS A CA 1
ATOM 2357 C C . LYS A 1 296 ? 8.900 3.995 -38.298 1.00 96.56 296 LYS A C 1
ATOM 2359 O O . LYS A 1 296 ? 8.083 4.043 -37.381 1.00 96.56 296 LYS A O 1
ATOM 2364 N N . VAL A 1 297 ? 10.144 4.451 -38.176 1.00 97.62 297 VAL A N 1
ATOM 2365 C CA . VAL A 1 297 ? 10.596 5.173 -36.979 1.00 97.62 297 VAL A CA 1
ATOM 2366 C C . VAL A 1 297 ? 10.545 6.673 -37.243 1.00 97.62 297 VAL A C 1
ATOM 2368 O O . VAL A 1 297 ? 11.138 7.160 -38.206 1.00 97.62 297 VAL A O 1
ATOM 2371 N N . TYR A 1 298 ? 9.862 7.397 -36.368 1.00 97.31 298 TYR A N 1
ATOM 2372 C CA . TYR A 1 298 ? 9.778 8.849 -36.332 1.00 97.31 298 TYR A CA 1
ATOM 2373 C C . TYR A 1 298 ? 10.567 9.371 -35.134 1.00 97.31 298 TYR A C 1
ATOM 2375 O O . TYR A 1 298 ? 10.521 8.794 -34.050 1.00 97.31 298 TYR A O 1
ATOM 2383 N N . VAL A 1 299 ? 11.315 10.452 -35.337 1.00 96.44 299 VAL A N 1
ATOM 2384 C CA . VAL A 1 299 ? 12.161 11.083 -34.311 1.00 96.44 299 VAL A CA 1
ATOM 2385 C C . VAL A 1 299 ? 12.037 12.599 -34.386 1.00 96.44 299 VAL A C 1
ATOM 2387 O O . VAL A 1 299 ? 11.839 13.149 -35.471 1.00 96.44 299 VAL A O 1
ATOM 2390 N N . SER A 1 300 ? 12.187 13.312 -33.270 1.00 92.62 300 SER A N 1
ATOM 2391 C CA . SER A 1 300 ? 12.184 14.777 -33.318 1.00 92.62 300 SER A CA 1
ATOM 2392 C C . SER A 1 300 ? 13.439 15.340 -33.991 1.00 92.62 300 SER A C 1
ATOM 2394 O O . SER A 1 300 ? 14.487 14.696 -34.121 1.00 92.62 300 SER A O 1
ATOM 2396 N N . LYS A 1 301 ? 13.351 16.608 -34.406 1.00 87.69 301 LYS A N 1
ATOM 2397 C CA . LYS A 1 301 ? 14.458 17.387 -34.990 1.00 87.69 301 LYS A CA 1
ATOM 2398 C C . LYS A 1 301 ? 15.776 17.311 -34.199 1.00 87.69 301 LYS A C 1
ATOM 2400 O O . LYS A 1 301 ? 16.841 17.406 -34.812 1.00 87.69 301 LYS A O 1
ATOM 2405 N N . ASN A 1 302 ? 15.705 17.092 -32.882 1.00 88.62 302 ASN A N 1
ATOM 2406 C CA . ASN A 1 302 ? 16.838 17.041 -31.955 1.00 88.62 302 ASN A CA 1
ATOM 2407 C C . ASN A 1 302 ? 17.643 15.726 -32.015 1.00 88.62 302 ASN A C 1
ATOM 2409 O O . ASN A 1 302 ? 18.743 15.678 -31.475 1.00 88.62 302 ASN A O 1
ATOM 2413 N N . TYR A 1 303 ? 17.134 14.676 -32.671 1.00 93.50 303 TYR A N 1
ATOM 2414 C CA . TYR A 1 303 ? 17.799 13.369 -32.745 1.00 93.50 303 TYR A CA 1
ATOM 2415 C C . TYR A 1 303 ? 19.195 13.448 -33.383 1.00 93.50 303 TYR A C 1
ATOM 2417 O O . TYR A 1 303 ? 19.354 14.009 -34.471 1.00 93.50 303 TYR A O 1
ATOM 2425 N N . ALA A 1 304 ? 20.204 12.884 -32.722 1.00 91.06 304 ALA A N 1
ATOM 2426 C CA . ALA A 1 304 ? 21.621 13.076 -33.039 1.00 91.06 304 ALA A CA 1
ATOM 2427 C C . ALA A 1 304 ? 22.377 11.777 -33.384 1.00 91.06 304 ALA A C 1
ATOM 2429 O O . ALA A 1 304 ? 23.594 11.807 -33.558 1.00 91.06 304 ALA A O 1
ATOM 2430 N N . ALA A 1 305 ? 21.681 10.639 -33.502 1.00 87.75 305 ALA A N 1
ATOM 2431 C CA . ALA A 1 305 ? 22.311 9.366 -33.851 1.00 87.75 305 ALA A CA 1
ATOM 2432 C C . ALA A 1 305 ? 22.942 9.381 -35.259 1.00 87.75 305 ALA A C 1
ATOM 2434 O O . ALA A 1 305 ? 22.393 9.968 -36.198 1.00 87.75 305 ALA A O 1
ATOM 2435 N N . ALA A 1 306 ? 24.073 8.683 -35.402 1.00 85.06 306 ALA A N 1
ATOM 2436 C CA . ALA A 1 306 ? 24.765 8.505 -36.677 1.00 85.06 306 ALA A CA 1
ATOM 2437 C C . ALA A 1 306 ? 23.835 7.903 -37.746 1.00 85.06 306 ALA A C 1
ATOM 2439 O O . ALA A 1 306 ? 22.984 7.066 -37.442 1.00 85.06 306 ALA A O 1
ATOM 2440 N N . ASP A 1 307 ? 23.978 8.372 -38.989 1.00 87.75 307 ASP A N 1
ATOM 2441 C CA . ASP A 1 307 ? 23.203 7.955 -40.169 1.00 87.75 307 ASP A CA 1
ATOM 2442 C C . ASP A 1 307 ? 21.666 7.954 -39.990 1.00 87.75 307 ASP A C 1
ATOM 2444 O O . ASP A 1 307 ? 20.944 7.281 -40.728 1.00 87.75 307 ASP A O 1
ATOM 2448 N N . LEU A 1 308 ? 21.158 8.714 -39.005 1.00 92.12 308 LEU A N 1
ATOM 2449 C CA . LEU A 1 308 ? 19.761 8.700 -38.546 1.00 92.12 308 LEU A CA 1
ATOM 2450 C C . LEU A 1 308 ? 19.251 7.280 -38.220 1.00 92.12 308 LEU A C 1
ATOM 2452 O O . LEU A 1 308 ? 18.094 6.947 -38.483 1.00 92.12 308 LEU A O 1
ATOM 2456 N N . LYS A 1 309 ? 20.108 6.424 -37.652 1.00 92.75 309 LYS A N 1
ATOM 2457 C CA . LYS A 1 309 ? 19.785 5.024 -37.355 1.00 92.75 309 LYS A CA 1
ATOM 2458 C C . LYS A 1 309 ? 19.165 4.807 -35.978 1.00 92.75 309 LYS A C 1
ATOM 2460 O O . LYS A 1 309 ? 19.823 4.976 -34.955 1.00 92.75 309 LYS A O 1
ATOM 2465 N N . PHE A 1 310 ? 17.929 4.306 -35.969 1.00 93.19 310 PHE A N 1
ATOM 2466 C CA . PHE A 1 310 ? 17.323 3.665 -34.805 1.00 93.19 310 PHE A CA 1
ATOM 2467 C C . PHE A 1 310 ? 17.626 2.164 -34.863 1.00 93.19 310 PHE A C 1
ATOM 2469 O O . PHE A 1 310 ? 16.941 1.398 -35.544 1.00 93.19 310 PHE A O 1
ATOM 2476 N N . LEU A 1 311 ? 18.690 1.745 -34.175 1.00 90.94 311 LEU A N 1
ATOM 2477 C CA . LEU A 1 311 ? 19.244 0.391 -34.280 1.00 90.94 311 LEU A CA 1
ATOM 2478 C C . LEU A 1 311 ? 19.534 0.039 -35.756 1.00 90.94 311 LEU A C 1
ATOM 2480 O O . LEU A 1 311 ? 20.339 0.708 -36.398 1.00 90.94 311 LEU A O 1
ATOM 2484 N N . THR A 1 312 ? 18.880 -0.976 -36.322 1.00 89.50 312 THR A N 1
ATOM 2485 C CA . THR A 1 312 ? 19.005 -1.335 -37.748 1.00 89.50 312 THR A CA 1
ATOM 2486 C C . THR A 1 312 ? 18.156 -0.449 -38.674 1.00 89.50 312 THR A C 1
ATOM 2488 O O . THR A 1 312 ? 18.481 -0.286 -39.858 1.00 89.50 312 THR A O 1
ATOM 2491 N N . LEU A 1 313 ? 17.083 0.153 -38.153 1.00 93.88 313 LEU A N 1
ATOM 2492 C CA . LEU A 1 313 ? 16.080 0.912 -38.901 1.00 93.88 313 LEU A CA 1
ATOM 2493 C C . LEU A 1 313 ? 16.552 2.342 -39.196 1.00 93.88 313 LEU A C 1
ATOM 2495 O O . LEU A 1 313 ? 17.333 2.927 -38.451 1.00 93.88 313 LEU A O 1
ATOM 2499 N N . THR A 1 314 ? 16.071 2.926 -40.293 1.00 94.75 314 THR A N 1
ATOM 2500 C CA . THR A 1 314 ? 16.320 4.340 -40.622 1.00 94.75 314 THR A CA 1
ATOM 2501 C C . THR A 1 314 ? 15.171 5.196 -40.093 1.00 94.75 314 THR A C 1
ATOM 2503 O O . THR A 1 314 ? 14.012 4.915 -40.394 1.00 94.75 314 THR A O 1
ATOM 2506 N N . ALA A 1 315 ? 15.486 6.234 -39.320 1.00 96.50 315 ALA A N 1
ATOM 2507 C CA . ALA A 1 315 ? 14.506 7.119 -38.704 1.00 96.50 315 ALA A CA 1
ATOM 2508 C C . ALA A 1 315 ? 14.219 8.370 -39.553 1.00 96.50 315 ALA A C 1
ATOM 2510 O O . ALA A 1 315 ? 15.104 8.944 -40.187 1.00 96.50 315 ALA A O 1
ATOM 2511 N N . THR A 1 316 ? 12.965 8.818 -39.524 1.00 95.38 316 THR A N 1
ATOM 2512 C CA . THR A 1 316 ? 12.475 10.019 -40.211 1.00 95.38 316 THR A CA 1
ATOM 2513 C C . THR A 1 316 ? 12.357 11.169 -39.217 1.00 95.38 316 THR A C 1
ATOM 2515 O O . THR A 1 316 ? 11.614 11.070 -38.241 1.00 95.38 316 THR A O 1
ATOM 2518 N N . LYS A 1 317 ? 13.064 12.279 -39.462 1.00 94.62 317 LYS A N 1
ATOM 2519 C CA . LYS A 1 317 ? 12.959 13.477 -38.619 1.00 94.62 317 LYS A CA 1
ATOM 2520 C C . LYS A 1 317 ? 11.651 14.228 -38.860 1.00 94.62 317 LYS A C 1
ATOM 2522 O O . LYS A 1 317 ? 11.406 14.701 -39.966 1.00 94.62 317 LYS A O 1
ATOM 2527 N N . LEU A 1 318 ? 10.876 14.418 -37.797 1.00 94.31 318 LEU A N 1
ATOM 2528 C CA . LEU A 1 318 ? 9.736 15.328 -37.750 1.00 94.31 318 LEU A CA 1
ATOM 2529 C C . LEU A 1 318 ? 10.214 16.722 -37.312 1.00 94.31 318 LEU A C 1
ATOM 2531 O O . LEU A 1 318 ? 10.908 16.883 -36.305 1.00 94.31 318 LEU A O 1
ATOM 2535 N N . SER A 1 319 ? 9.874 17.744 -38.101 1.00 89.56 319 SER A N 1
ATOM 2536 C CA . SER A 1 319 ? 10.338 19.131 -37.907 1.00 89.56 319 SER A CA 1
ATOM 2537 C C . SER A 1 319 ? 9.412 19.994 -37.042 1.00 89.56 319 SER A C 1
ATOM 2539 O O . SER A 1 319 ? 9.598 21.209 -36.982 1.00 89.56 319 SER A O 1
ATOM 2541 N N . CYS A 1 320 ? 8.427 19.389 -36.380 1.00 92.12 320 CYS A N 1
ATOM 2542 C CA . CYS A 1 320 ? 7.419 20.109 -35.611 1.00 92.12 320 CYS A CA 1
ATOM 2543 C C . CYS A 1 320 ? 7.991 20.714 -34.311 1.00 92.12 320 CYS A C 1
ATOM 2545 O O . CYS A 1 320 ? 9.125 20.442 -33.884 1.00 92.12 320 CYS A O 1
ATOM 2547 N N . ASN A 1 321 ? 7.218 21.595 -33.683 1.00 89.31 321 ASN A N 1
ATOM 2548 C CA . ASN A 1 321 ? 7.416 21.994 -32.290 1.00 89.31 321 ASN A CA 1
ATOM 2549 C C . ASN A 1 321 ? 6.392 21.281 -31.385 1.00 89.31 321 ASN A C 1
ATOM 2551 O O . ASN A 1 321 ? 5.531 20.559 -31.876 1.00 89.31 321 ASN A O 1
ATOM 2555 N N . LYS A 1 322 ? 6.510 21.462 -30.066 1.00 86.62 322 LYS A N 1
ATOM 2556 C CA . LYS A 1 322 ? 5.595 20.861 -29.082 1.00 86.62 322 LYS A CA 1
ATOM 2557 C C . LYS A 1 322 ? 4.139 21.330 -29.237 1.00 86.62 322 LYS A C 1
ATOM 2559 O O . LYS A 1 322 ? 3.215 20.588 -28.939 1.00 86.62 322 LYS A O 1
ATOM 2564 N N . ASP A 1 323 ? 3.917 22.525 -29.775 1.00 88.25 323 ASP A N 1
ATOM 2565 C CA . ASP A 1 323 ? 2.589 23.119 -29.982 1.00 88.25 323 ASP A CA 1
ATOM 2566 C C . ASP A 1 323 ? 1.927 22.612 -31.286 1.00 88.25 323 ASP A C 1
ATOM 2568 O O . ASP A 1 323 ? 0.929 23.158 -31.767 1.00 88.25 323 ASP A O 1
ATOM 2572 N N . GLN A 1 324 ? 2.511 21.569 -31.887 1.00 92.31 324 GLN A N 1
ATOM 2573 C CA . GLN A 1 324 ? 2.123 20.955 -33.147 1.00 92.31 324 GLN A CA 1
ATOM 2574 C C . GLN A 1 324 ? 2.156 19.425 -33.065 1.00 92.31 324 GLN A C 1
ATOM 2576 O O . GLN A 1 324 ? 2.977 18.833 -32.360 1.00 92.31 324 GLN A O 1
ATOM 2581 N N . LYS A 1 325 ? 1.316 18.799 -33.890 1.00 93.88 325 LYS A N 1
ATOM 2582 C CA . LYS A 1 325 ? 1.366 17.380 -34.270 1.00 93.88 325 LYS A CA 1
ATOM 2583 C C . LYS A 1 325 ? 1.687 17.243 -35.757 1.00 93.88 325 LYS A C 1
ATOM 2585 O O . LYS A 1 325 ? 1.469 18.173 -36.535 1.00 93.88 325 LYS A O 1
ATOM 2590 N N . TYR A 1 326 ? 2.198 16.090 -36.164 1.00 95.12 326 TYR A N 1
ATOM 2591 C CA . TYR A 1 326 ? 2.450 15.772 -37.564 1.00 95.12 326 TYR A CA 1
ATOM 2592 C C . TYR A 1 326 ? 1.221 15.107 -38.194 1.00 95.12 326 TYR A C 1
ATOM 2594 O O . TYR A 1 326 ? 0.855 13.999 -37.817 1.00 95.12 326 TYR A O 1
ATOM 2602 N N . ASP A 1 327 ? 0.585 15.769 -39.162 1.00 92.81 327 ASP A N 1
ATOM 2603 C CA . ASP A 1 327 ? -0.512 15.177 -39.928 1.00 92.81 327 ASP A CA 1
ATOM 2604 C C . ASP A 1 327 ? 0.052 14.393 -41.121 1.00 92.81 327 ASP A C 1
ATOM 2606 O O . ASP A 1 327 ? 0.586 14.968 -42.072 1.00 92.81 327 ASP A O 1
ATOM 2610 N N . PHE A 1 328 ? -0.092 13.067 -41.095 1.00 88.69 328 PHE A N 1
ATOM 2611 C CA . PHE A 1 328 ? 0.332 12.191 -42.190 1.00 88.69 328 PHE A CA 1
ATOM 2612 C C . PHE A 1 328 ? -0.439 12.418 -43.501 1.00 88.69 328 PHE A C 1
ATOM 2614 O O . PHE A 1 328 ? 0.096 12.119 -44.568 1.00 88.69 328 PHE A O 1
ATOM 2621 N N . ASN A 1 329 ? -1.662 12.960 -43.454 1.00 90.81 329 ASN A N 1
ATOM 2622 C CA . ASN A 1 329 ? -2.494 13.181 -44.642 1.00 90.81 329 ASN A CA 1
ATOM 2623 C C . ASN A 1 329 ? -1.976 14.355 -45.483 1.00 90.81 329 ASN A C 1
ATOM 2625 O O . ASN A 1 329 ? -1.907 14.260 -46.707 1.00 90.81 329 ASN A O 1
ATOM 2629 N N . THR A 1 330 ? -1.580 15.454 -44.833 1.00 91.88 330 THR A N 1
ATOM 2630 C CA . THR A 1 330 ? -0.916 16.596 -45.486 1.00 91.88 330 THR A CA 1
ATOM 2631 C C . THR A 1 330 ? 0.603 16.440 -45.557 1.00 91.88 330 THR A C 1
ATOM 2633 O O . THR A 1 330 ? 1.251 17.144 -46.330 1.00 91.88 330 THR A O 1
ATOM 2636 N N . SER A 1 331 ? 1.177 15.540 -44.751 1.00 90.38 331 SER A N 1
ATOM 2637 C CA . SER A 1 331 ? 2.616 15.430 -44.474 1.00 90.38 331 SER A CA 1
ATOM 2638 C C . SER A 1 331 ? 3.232 16.708 -43.871 1.00 90.38 331 SER A C 1
ATOM 2640 O O . SER A 1 331 ? 4.422 16.978 -44.064 1.00 90.38 331 SER A O 1
ATOM 2642 N N . THR A 1 332 ? 2.445 17.495 -43.125 1.00 93.75 332 THR A N 1
ATOM 2643 C CA . THR A 1 332 ? 2.874 18.762 -42.498 1.00 93.75 332 THR A CA 1
ATOM 2644 C C . THR A 1 332 ? 2.632 18.797 -40.991 1.00 93.75 332 THR A C 1
ATOM 2646 O O . THR A 1 332 ? 1.769 18.108 -40.458 1.00 93.75 332 THR A O 1
ATOM 2649 N N . CYS A 1 333 ? 3.358 19.671 -40.294 1.00 94.69 333 CYS A N 1
ATOM 2650 C CA . CYS A 1 333 ? 3.076 19.991 -38.896 1.00 94.69 333 CYS A CA 1
ATOM 2651 C C . CYS A 1 333 ? 1.846 20.904 -38.808 1.00 94.69 333 CYS A C 1
ATOM 2653 O O . CYS A 1 333 ? 1.849 21.998 -39.376 1.00 94.69 333 CYS A O 1
ATOM 2655 N N . VAL A 1 334 ? 0.809 20.464 -38.100 1.00 95.75 334 VAL A N 1
ATOM 2656 C CA . VAL A 1 334 ? -0.417 21.228 -37.828 1.00 95.75 334 VAL A CA 1
ATOM 2657 C C . VAL A 1 334 ? -0.455 21.614 -36.352 1.00 95.75 334 VAL A C 1
ATOM 2659 O O . VAL A 1 334 ? 0.045 20.874 -35.507 1.00 95.75 334 VAL A O 1
ATOM 2662 N N . ALA A 1 335 ? -1.009 22.785 -36.034 1.00 93.94 335 ALA A N 1
ATOM 2663 C CA . ALA A 1 335 ? -1.129 23.236 -34.648 1.00 93.94 335 ALA A CA 1
ATOM 2664 C C . ALA A 1 335 ? -2.022 22.289 -33.830 1.00 93.94 335 ALA A C 1
ATOM 2666 O O . ALA A 1 335 ? -2.985 21.723 -34.356 1.00 93.94 335 ALA A O 1
ATOM 2667 N N . CYS A 1 336 ? -1.701 22.131 -32.548 1.00 89.50 336 CYS A N 1
ATOM 2668 C CA . CYS A 1 336 ? -2.562 21.426 -31.610 1.00 89.50 336 CYS A CA 1
ATOM 2669 C C . CYS A 1 336 ? -3.850 22.203 -31.305 1.00 89.50 336 CYS A C 1
ATOM 2671 O O . CYS A 1 336 ? -3.942 23.420 -31.478 1.00 89.50 336 CYS A O 1
ATOM 2673 N N . GLU A 1 337 ? -4.855 21.475 -30.825 1.00 89.62 337 GLU A N 1
ATOM 2674 C CA . GLU A 1 337 ? -6.064 22.034 -30.234 1.00 89.62 337 GLU A CA 1
ATOM 2675 C C . GLU A 1 337 ? -5.732 22.914 -29.011 1.00 89.62 337 GLU A C 1
ATOM 2677 O O . GLU A 1 337 ? -4.756 22.666 -28.302 1.00 89.62 337 GLU A O 1
ATOM 2682 N N . ASN A 1 338 ? -6.557 23.934 -28.734 1.00 79.31 338 ASN A N 1
ATOM 2683 C CA . ASN A 1 338 ? -6.347 24.837 -27.594 1.00 79.31 338 ASN A CA 1
ATOM 2684 C C . ASN A 1 338 ? -6.128 24.054 -26.289 1.00 79.31 338 ASN A C 1
ATOM 2686 O O . ASN A 1 338 ? -6.944 23.205 -25.929 1.00 79.31 338 ASN A O 1
ATOM 2690 N N . ASN A 1 339 ? -5.069 24.412 -25.561 1.00 72.81 339 ASN A N 1
ATOM 2691 C CA . ASN A 1 339 ? -4.628 23.786 -24.310 1.00 72.81 339 ASN A CA 1
ATOM 2692 C C . ASN A 1 339 ? -4.105 22.340 -24.437 1.00 72.81 339 ASN A C 1
ATOM 2694 O O . ASN A 1 339 ? -3.954 21.672 -23.416 1.00 72.81 339 ASN A O 1
ATOM 2698 N N . TYR A 1 340 ? -3.796 21.859 -25.644 1.00 78.69 340 TYR A N 1
ATOM 2699 C CA . TYR A 1 340 ? -3.108 20.584 -25.861 1.00 78.69 340 TYR A CA 1
ATOM 2700 C C . TYR A 1 340 ? -1.765 20.786 -26.571 1.00 78.69 340 TYR A C 1
ATOM 2702 O O . TYR A 1 340 ? -1.600 21.708 -27.366 1.00 78.69 340 TYR A O 1
ATOM 2710 N N . VAL A 1 341 ? -0.802 19.914 -26.272 1.00 83.69 341 VAL A N 1
ATOM 2711 C CA . VAL A 1 341 ? 0.550 19.886 -26.849 1.00 83.69 341 VAL A CA 1
ATOM 2712 C C . VAL A 1 341 ? 1.003 18.440 -27.093 1.00 83.69 341 VAL A C 1
ATOM 2714 O O . VAL A 1 341 ? 0.395 17.478 -26.611 1.00 83.69 341 VAL A O 1
ATOM 2717 N N . THR A 1 342 ? 2.082 18.283 -27.853 1.00 85.62 342 THR A N 1
ATOM 2718 C CA . THR A 1 342 ? 2.877 17.055 -27.966 1.00 85.62 342 THR A CA 1
ATOM 2719 C C . THR A 1 342 ? 4.136 17.168 -27.099 1.00 85.62 342 THR A C 1
ATOM 2721 O O . THR A 1 342 ? 4.529 18.266 -26.709 1.00 85.62 342 THR A O 1
ATOM 2724 N N . TYR A 1 343 ? 4.783 16.041 -26.787 1.00 84.00 343 TYR A N 1
ATOM 2725 C CA . TYR A 1 343 ? 5.954 16.011 -25.897 1.00 84.00 343 TYR A CA 1
ATOM 2726 C C . TYR A 1 343 ? 7.139 16.849 -26.423 1.00 84.00 343 TYR A C 1
ATOM 2728 O O . TYR A 1 343 ? 7.686 17.682 -25.706 1.00 84.00 343 TYR A O 1
ATOM 2736 N N . ASP A 1 344 ? 7.516 16.667 -27.693 1.00 85.50 344 ASP A N 1
ATOM 2737 C CA . ASP A 1 344 ? 8.651 17.359 -28.329 1.00 85.50 344 ASP A CA 1
ATOM 2738 C C . ASP A 1 344 ? 8.429 17.701 -29.822 1.00 85.50 344 ASP A C 1
ATOM 2740 O O . ASP A 1 344 ? 9.363 18.111 -30.521 1.00 85.50 344 ASP A O 1
ATOM 2744 N N . GLY A 1 345 ? 7.201 17.532 -30.325 1.00 88.12 345 GLY A N 1
ATOM 2745 C CA . GLY A 1 345 ? 6.856 17.595 -31.749 1.00 88.12 345 GLY A CA 1
ATOM 2746 C C . GLY A 1 345 ? 6.902 16.250 -32.489 1.00 88.12 345 GLY A C 1
ATOM 2747 O O . GLY A 1 345 ? 6.486 16.191 -33.646 1.00 88.12 345 GLY A O 1
ATOM 2748 N N . CYS A 1 346 ? 7.376 15.160 -31.871 1.00 92.38 346 CYS A N 1
ATOM 2749 C CA . CYS A 1 346 ? 7.391 13.823 -32.478 1.00 92.38 346 CYS A CA 1
ATOM 2750 C C . CYS A 1 346 ? 6.103 13.027 -32.179 1.00 92.38 346 CYS A C 1
ATOM 2752 O O . CYS A 1 346 ? 6.144 11.971 -31.558 1.00 92.38 346 CYS A O 1
ATOM 2754 N N . SER A 1 347 ? 4.938 13.539 -32.576 1.00 92.19 347 SER A N 1
ATOM 2755 C CA . SER A 1 347 ? 3.651 12.846 -32.396 1.00 92.19 347 SER A CA 1
ATOM 2756 C C . SER A 1 347 ? 2.654 13.245 -33.481 1.00 92.19 347 SER A C 1
ATOM 2758 O O . SER A 1 347 ? 2.721 14.366 -33.988 1.00 92.19 347 SER A O 1
ATOM 2760 N N . ASP A 1 348 ? 1.711 12.362 -33.811 1.00 91.75 348 ASP A N 1
ATOM 2761 C CA . ASP A 1 348 ? 0.533 12.668 -34.631 1.00 91.75 348 ASP A CA 1
ATOM 2762 C C . ASP A 1 348 ? -0.740 12.948 -33.801 1.00 91.75 348 ASP A C 1
ATOM 2764 O O . ASP A 1 348 ? -1.743 13.416 -34.340 1.00 91.75 348 ASP A O 1
ATOM 2768 N N . GLU A 1 349 ? -0.686 12.775 -32.476 1.00 89.38 349 GLU A N 1
ATOM 2769 C CA . GLU A 1 349 ? -1.748 13.135 -31.527 1.00 89.38 349 GLU A CA 1
ATOM 2770 C C . GLU A 1 349 ? -1.253 14.160 -30.486 1.00 89.38 349 GLU A C 1
ATOM 2772 O O . GLU A 1 349 ? -0.184 13.996 -29.896 1.00 89.38 349 GLU A O 1
ATOM 2777 N N . CYS A 1 350 ? -2.048 15.203 -30.210 1.00 86.38 350 CYS A N 1
ATOM 2778 C CA . CYS A 1 350 ? -1.794 16.159 -29.123 1.00 86.38 350 CYS A CA 1
ATOM 2779 C C . CYS A 1 350 ? -2.421 15.626 -27.827 1.00 86.38 350 CYS A C 1
ATOM 2781 O O . CYS A 1 350 ? -3.613 15.800 -27.580 1.00 86.38 350 CYS A O 1
ATOM 2783 N N . THR A 1 351 ? -1.633 14.893 -27.043 1.00 77.50 351 THR A N 1
ATOM 2784 C CA . THR A 1 351 ? -2.101 14.071 -25.913 1.00 77.50 351 THR A CA 1
ATOM 2785 C C . THR A 1 351 ? -1.975 14.753 -24.551 1.00 77.50 351 THR A C 1
ATOM 2787 O O . THR A 1 351 ? -2.711 14.406 -23.626 1.00 77.50 351 THR A O 1
ATOM 2790 N N . ILE A 1 352 ? -1.070 15.725 -24.420 1.00 73.69 352 ILE A N 1
ATOM 2791 C CA . ILE A 1 352 ? -0.723 16.378 -23.154 1.00 73.69 352 ILE A CA 1
ATOM 2792 C C . ILE A 1 352 ? -1.546 17.662 -23.029 1.00 73.69 352 ILE A C 1
ATOM 2794 O O . ILE A 1 352 ? -1.467 18.529 -23.894 1.00 73.69 352 ILE A O 1
ATOM 2798 N N . ASN A 1 353 ? -2.332 17.804 -21.960 1.00 71.00 353 ASN A N 1
ATOM 2799 C CA . ASN A 1 353 ? -3.123 19.012 -21.712 1.00 71.00 353 ASN A CA 1
ATOM 2800 C C . ASN A 1 353 ? -2.290 20.033 -20.918 1.00 71.00 353 ASN A C 1
ATOM 2802 O O . ASN A 1 353 ? -2.066 19.857 -19.721 1.00 71.00 353 ASN A O 1
ATOM 2806 N N . SER A 1 354 ? -1.854 21.113 -21.566 1.00 63.50 354 SER A N 1
ATOM 2807 C CA . SER A 1 354 ? -0.999 22.140 -20.955 1.00 63.50 354 SER A CA 1
ATOM 2808 C C . SER A 1 354 ? -1.711 22.981 -19.887 1.00 63.50 354 SER A C 1
ATOM 2810 O O . SER A 1 354 ? -1.048 23.565 -19.030 1.00 63.50 354 SER A O 1
ATOM 2812 N N . TYR A 1 355 ? -3.050 22.989 -19.852 1.00 56.94 355 TYR A N 1
ATOM 2813 C CA . TYR A 1 355 ? -3.808 23.621 -18.764 1.00 56.94 355 TYR A CA 1
ATOM 2814 C C . TYR A 1 355 ? -3.719 22.843 -17.446 1.00 56.94 355 TYR A C 1
ATOM 2816 O O . TYR A 1 355 ? -3.845 23.435 -16.379 1.00 56.94 355 TYR A O 1
ATOM 2824 N N . LEU A 1 356 ? -3.472 21.530 -17.494 1.00 50.31 356 LEU A N 1
ATOM 2825 C CA . LEU A 1 356 ? -3.252 20.727 -16.285 1.00 50.31 356 LEU A CA 1
ATOM 2826 C C . LEU A 1 356 ? -1.871 20.994 -15.661 1.00 50.31 356 LEU A C 1
ATOM 2828 O O . LEU A 1 356 ? -1.661 20.696 -14.488 1.00 50.31 356 LEU A O 1
ATOM 2832 N N . CYS A 1 357 ? -0.961 21.619 -16.416 1.00 49.91 357 CYS A N 1
ATOM 2833 C CA . CYS A 1 357 ? 0.344 22.077 -15.944 1.00 49.91 357 CYS A CA 1
ATOM 2834 C C . CYS A 1 357 ? 0.323 23.536 -15.442 1.00 49.91 357 CYS A C 1
ATOM 2836 O O . CYS A 1 357 ? 1.124 23.899 -14.583 1.00 49.91 357 CYS A O 1
ATOM 2838 N N . SER A 1 358 ? -0.582 24.385 -15.951 1.00 41.19 358 SER A N 1
ATOM 2839 C CA . SER A 1 358 ? -0.582 25.834 -15.674 1.00 41.19 358 SER A CA 1
ATOM 2840 C C . SER A 1 358 ? -1.206 26.244 -14.333 1.00 41.19 358 SER A C 1
ATOM 2842 O O . SER A 1 358 ? -1.049 27.386 -13.908 1.00 41.19 358 SER A O 1
ATOM 2844 N N . TRP A 1 359 ? -1.872 25.331 -13.619 1.00 39.22 359 TRP A N 1
ATOM 2845 C CA . TRP A 1 359 ? -2.617 25.630 -12.383 1.00 39.22 359 TRP A CA 1
ATOM 2846 C C . TRP A 1 359 ? -1.765 25.793 -11.105 1.00 39.22 359 TRP A C 1
ATOM 2848 O O . TRP A 1 359 ? -2.309 25.741 -10.000 1.00 39.22 359 TRP A O 1
ATOM 2858 N N . LYS A 1 360 ? -0.447 26.027 -11.220 1.00 42.41 360 LYS A N 1
ATOM 2859 C CA . LYS A 1 360 ? 0.394 26.407 -10.064 1.00 42.41 360 LYS A CA 1
ATOM 2860 C C . LYS A 1 360 ? 1.421 27.522 -10.285 1.00 42.41 360 LYS A C 1
ATOM 2862 O O . LYS A 1 360 ? 1.606 28.292 -9.349 1.00 42.41 360 LYS A O 1
ATOM 2867 N N . ASP A 1 361 ? 2.094 27.635 -11.435 1.00 50.50 361 ASP A N 1
ATOM 2868 C CA . ASP A 1 361 ? 3.072 28.721 -11.645 1.00 50.50 361 ASP A CA 1
ATOM 2869 C C . ASP A 1 361 ? 3.381 28.982 -13.134 1.00 50.50 361 ASP A C 1
ATOM 2871 O O . ASP A 1 361 ? 3.708 28.054 -13.873 1.00 50.50 361 ASP A O 1
ATOM 2875 N N . GLU A 1 362 ? 3.371 30.254 -13.556 1.00 53.25 362 GLU A N 1
ATOM 2876 C CA . GLU A 1 362 ? 3.862 30.695 -14.878 1.00 53.25 362 GLU A CA 1
ATOM 2877 C C . GLU A 1 362 ? 5.382 30.482 -15.047 1.00 53.25 362 GLU A C 1
ATOM 2879 O O . GLU A 1 362 ? 5.912 30.544 -16.155 1.00 53.25 362 GLU A O 1
ATOM 2884 N N . THR A 1 363 ? 6.104 30.221 -13.951 1.00 55.44 363 THR A N 1
ATOM 2885 C CA . THR A 1 363 ? 7.550 29.962 -13.939 1.00 55.44 363 THR A CA 1
ATOM 2886 C C . THR A 1 363 ? 7.937 28.482 -13.990 1.00 55.44 363 THR A C 1
ATOM 2888 O O . THR A 1 363 ? 9.122 28.173 -13.855 1.00 55.44 363 THR A O 1
ATOM 2891 N N . CYS A 1 364 ? 7.012 27.549 -14.252 1.00 55.44 364 CYS A N 1
ATOM 2892 C CA . CYS A 1 364 ? 7.422 26.201 -14.661 1.00 55.44 364 CYS A CA 1
ATOM 2893 C C . CYS A 1 364 ? 8.082 26.241 -16.053 1.00 55.44 364 CYS A C 1
ATOM 2895 O O . CYS A 1 364 ? 7.591 26.897 -16.971 1.00 55.44 364 CYS A O 1
ATOM 2897 N N . LEU A 1 365 ? 9.210 25.546 -16.236 1.00 52.97 365 LEU A N 1
ATOM 2898 C CA . LEU A 1 365 ? 9.872 25.454 -17.533 1.00 52.97 365 LEU A CA 1
ATOM 2899 C C . LEU A 1 365 ? 9.061 24.537 -18.455 1.00 52.97 365 LEU A C 1
ATOM 2901 O O . LEU A 1 365 ? 9.069 23.314 -18.317 1.00 52.97 365 LEU A O 1
ATOM 2905 N N . ASP A 1 366 ? 8.441 25.197 -19.425 1.00 49.19 366 ASP A N 1
ATOM 2906 C CA . ASP A 1 366 ? 7.456 24.812 -20.446 1.00 49.19 366 ASP A CA 1
ATOM 2907 C C . ASP A 1 366 ? 7.847 23.655 -21.418 1.00 49.19 366 ASP A C 1
ATOM 2909 O O . ASP A 1 366 ? 7.392 23.592 -22.563 1.00 49.19 366 ASP A O 1
ATOM 2913 N N . TYR A 1 367 ? 8.738 22.763 -20.969 1.00 44.34 367 TYR A N 1
ATOM 2914 C CA . TYR A 1 367 ? 9.426 21.702 -21.720 1.00 44.34 367 TYR A CA 1
ATOM 2915 C C . TYR A 1 367 ? 9.542 20.357 -20.972 1.00 44.34 367 TYR A C 1
ATOM 2917 O O . TYR A 1 367 ? 9.953 19.375 -21.584 1.00 44.34 367 TYR A O 1
ATOM 2925 N N . PHE A 1 368 ? 9.228 20.286 -19.670 1.00 44.00 368 PHE A N 1
ATOM 2926 C CA . PHE A 1 368 ? 9.370 19.055 -18.871 1.00 44.00 368 PHE A CA 1
ATOM 2927 C C . PHE A 1 368 ? 8.172 18.829 -17.937 1.00 44.00 368 PHE A C 1
ATOM 2929 O O . PHE A 1 368 ? 8.301 18.854 -16.710 1.00 44.00 368 PHE A O 1
ATOM 2936 N N . CYS A 1 369 ? 7.003 18.583 -18.524 1.00 46.41 369 CYS A N 1
ATOM 2937 C CA . CYS A 1 369 ? 5.813 18.153 -17.795 1.00 46.41 369 CYS A CA 1
ATOM 2938 C C . CYS A 1 369 ? 5.531 16.674 -18.083 1.00 46.41 369 CYS A C 1
ATOM 2940 O O . CYS A 1 369 ? 5.345 16.284 -19.233 1.00 46.41 369 CYS A O 1
ATOM 2942 N N . SER A 1 370 ? 5.480 15.864 -17.026 1.00 42.88 370 SER A N 1
ATOM 2943 C CA . SER A 1 370 ? 4.771 14.582 -17.040 1.00 42.88 370 SER A CA 1
ATOM 2944 C C . SER A 1 370 ? 3.425 14.841 -16.379 1.00 42.88 370 SER A C 1
ATOM 2946 O O . SER A 1 370 ? 3.409 15.488 -15.334 1.00 42.88 370 SER A O 1
ATOM 2948 N N . GLY A 1 371 ? 2.325 14.429 -17.017 1.00 56.38 371 GLY A N 1
ATOM 2949 C CA . GLY A 1 371 ? 0.963 14.540 -16.481 1.00 56.38 371 GLY A CA 1
ATOM 2950 C C . GLY A 1 371 ? 0.611 15.916 -15.900 1.00 56.38 371 GLY A C 1
ATOM 2951 O O . GLY A 1 371 ? 0.173 16.813 -16.618 1.00 56.38 371 GLY A O 1
ATOM 2952 N N . TYR A 1 372 ? 0.789 16.043 -14.583 1.00 49.19 372 TYR A N 1
ATOM 2953 C CA . TYR A 1 372 ? 0.392 17.186 -13.756 1.00 49.19 372 TYR A CA 1
ATOM 2954 C C . TYR A 1 372 ? 1.578 17.842 -13.015 1.00 49.19 372 TYR A C 1
ATOM 2956 O O . TYR A 1 372 ? 1.387 18.802 -12.269 1.00 49.19 372 TYR A O 1
ATOM 2964 N N . ALA A 1 373 ? 2.800 17.327 -13.185 1.00 46.97 373 ALA A N 1
ATOM 2965 C CA . ALA A 1 373 ? 3.975 17.693 -12.398 1.00 46.97 373 ALA A CA 1
ATOM 2966 C C . ALA A 1 373 ? 4.971 18.571 -13.176 1.00 46.97 373 ALA A C 1
ATOM 2968 O O . ALA A 1 373 ? 5.403 18.236 -14.284 1.00 46.97 373 ALA A O 1
ATOM 2969 N N . CYS A 1 374 ? 5.411 19.671 -12.555 1.00 52.56 374 CYS A N 1
ATOM 2970 C CA . CYS A 1 374 ? 6.560 20.437 -13.035 1.00 52.56 374 CYS A CA 1
ATOM 2971 C C . CYS A 1 374 ? 7.868 19.700 -12.694 1.00 52.56 374 CYS A C 1
ATOM 2973 O O . CYS A 1 374 ? 7.978 19.120 -11.614 1.00 52.56 374 CYS A O 1
ATOM 2975 N N . ASN A 1 375 ? 8.878 19.753 -13.574 1.00 53.06 375 ASN A N 1
ATOM 2976 C CA . ASN A 1 375 ? 10.200 19.149 -13.317 1.00 53.06 375 ASN A CA 1
ATOM 2977 C C . ASN A 1 375 ? 11.380 20.141 -13.327 1.00 53.06 375 ASN A C 1
ATOM 2979 O O . ASN A 1 375 ? 12.507 19.743 -13.031 1.00 53.06 375 ASN A O 1
ATOM 2983 N N . ARG A 1 376 ? 11.164 21.418 -13.682 1.00 58.25 376 ARG A N 1
ATOM 2984 C CA . ARG A 1 376 ? 12.191 22.478 -13.636 1.00 58.25 376 ARG A CA 1
ATOM 2985 C C . ARG A 1 376 ? 11.553 23.864 -13.728 1.00 58.25 376 ARG A C 1
ATOM 2987 O O . ARG A 1 376 ? 10.507 23.990 -14.348 1.00 58.25 376 ARG A O 1
ATOM 2994 N N . CYS A 1 377 ? 12.201 24.901 -13.199 1.00 63.91 377 CYS A N 1
ATOM 2995 C CA . CYS A 1 377 ? 11.719 26.289 -13.276 1.00 63.91 377 CYS A CA 1
ATOM 2996 C C . CYS A 1 377 ? 12.392 27.104 -14.394 1.00 63.91 377 CYS A C 1
ATOM 2998 O O . CYS A 1 377 ? 13.494 26.772 -14.844 1.00 63.91 377 CYS A O 1
ATOM 3000 N N . THR A 1 378 ? 11.733 28.174 -14.844 1.00 61.97 378 THR A N 1
ATOM 3001 C CA . THR A 1 378 ? 12.258 29.123 -15.835 1.00 61.97 378 THR A CA 1
ATOM 3002 C C . THR A 1 378 ? 13.413 29.950 -15.264 1.00 61.97 378 THR A C 1
ATOM 3004 O O . THR A 1 378 ? 13.482 30.244 -14.071 1.00 61.97 378 THR A O 1
ATOM 3007 N N . GLU A 1 379 ? 14.346 30.373 -16.123 1.00 56.38 379 GLU A N 1
ATOM 3008 C CA . GLU A 1 379 ? 15.456 31.238 -15.686 1.00 56.38 379 GLU A CA 1
ATOM 3009 C C . GLU A 1 379 ? 15.005 32.678 -15.376 1.00 56.38 379 GLU A C 1
ATOM 3011 O O . GLU A 1 379 ? 15.665 33.396 -14.621 1.00 56.38 379 GLU A O 1
ATOM 3016 N N . ALA A 1 380 ? 13.861 33.093 -15.929 1.00 49.22 380 ALA A N 1
ATOM 3017 C CA . ALA A 1 380 ? 13.279 34.426 -15.807 1.00 49.22 380 ALA A CA 1
ATOM 3018 C C . ALA A 1 380 ? 12.584 34.646 -14.446 1.00 49.22 380 ALA A C 1
ATOM 3020 O O . ALA A 1 380 ? 11.389 34.911 -14.379 1.00 49.22 380 ALA A O 1
ATOM 3021 N N . GLY A 1 381 ? 13.346 34.546 -13.354 1.00 54.97 381 GLY A N 1
ATOM 3022 C CA . GLY A 1 381 ? 12.844 34.836 -12.004 1.00 54.97 381 GLY A CA 1
ATOM 3023 C C . GLY A 1 381 ? 13.758 34.435 -10.843 1.00 54.97 381 GLY A C 1
ATOM 3024 O O . GLY A 1 381 ? 13.581 34.946 -9.745 1.00 54.97 381 GLY A O 1
ATOM 3025 N N . LYS A 1 382 ? 14.758 33.566 -11.073 1.00 57.69 382 LYS A N 1
ATOM 3026 C CA . LYS A 1 382 ? 15.576 32.923 -10.016 1.00 57.69 382 LYS A CA 1
ATOM 3027 C C . LYS A 1 382 ? 14.773 32.082 -9.001 1.00 57.69 382 LYS A C 1
ATOM 3029 O O . LYS A 1 382 ? 15.234 31.898 -7.877 1.00 57.69 382 LYS A O 1
ATOM 3034 N N . LYS A 1 383 ? 13.612 31.543 -9.391 1.00 62.66 383 LYS A N 1
ATOM 3035 C CA . LYS A 1 383 ? 12.889 30.562 -8.567 1.00 62.66 383 LYS A CA 1
ATOM 3036 C C . LYS A 1 383 ? 13.662 29.246 -8.450 1.00 62.66 383 LYS A C 1
ATOM 3038 O O . LYS A 1 383 ? 14.448 28.884 -9.329 1.00 62.66 383 LYS A O 1
ATOM 3043 N N . VAL A 1 384 ? 13.399 28.533 -7.363 1.00 67.75 384 VAL A N 1
ATOM 3044 C CA . VAL A 1 384 ? 13.955 27.226 -7.017 1.00 67.75 384 VAL A CA 1
ATOM 3045 C C . VAL A 1 384 ? 12.909 26.147 -7.308 1.00 67.75 384 VAL A C 1
ATOM 3047 O O . VAL A 1 384 ? 11.726 26.335 -7.032 1.00 67.75 384 VAL A O 1
ATOM 3050 N N . PHE A 1 385 ? 13.331 25.013 -7.862 1.00 67.19 385 PHE A N 1
ATOM 3051 C CA . PHE A 1 385 ? 12.465 23.860 -8.095 1.00 67.19 385 PHE A CA 1
ATOM 3052 C C . PHE A 1 385 ? 12.400 22.963 -6.854 1.00 67.19 385 PHE A C 1
ATOM 3054 O O . PHE A 1 385 ? 13.416 22.392 -6.460 1.00 67.19 385 PHE A O 1
ATOM 3061 N N . ASP A 1 386 ? 11.223 22.808 -6.249 1.00 69.62 386 ASP A N 1
ATOM 3062 C CA . ASP A 1 386 ? 10.989 21.842 -5.174 1.00 69.62 386 ASP A CA 1
ATOM 3063 C C . ASP A 1 386 ? 10.724 20.450 -5.757 1.00 69.62 386 ASP A C 1
ATOM 3065 O O . ASP A 1 386 ? 9.671 20.165 -6.337 1.00 69.62 386 ASP A O 1
ATOM 3069 N N . TYR A 1 387 ? 11.700 19.563 -5.559 1.00 61.16 387 TYR A N 1
ATOM 3070 C CA . TYR A 1 387 ? 11.673 18.193 -6.051 1.00 61.16 387 TYR A CA 1
ATOM 3071 C C . TYR A 1 387 ? 10.589 17.326 -5.390 1.00 61.16 387 TYR A C 1
ATOM 3073 O O . TYR A 1 387 ? 10.204 16.311 -5.972 1.00 61.16 387 TYR A O 1
ATOM 3081 N N . SER A 1 388 ? 10.097 17.700 -4.205 1.00 59.25 388 SER A N 1
ATOM 3082 C CA . SER A 1 388 ? 9.102 16.930 -3.445 1.00 59.25 388 SER A CA 1
ATOM 3083 C C . SER A 1 388 ? 7.680 17.357 -3.801 1.00 59.25 388 SER A C 1
ATOM 3085 O O . SER A 1 388 ? 6.859 16.508 -4.131 1.00 59.25 388 SER A O 1
ATOM 3087 N N . SER A 1 389 ? 7.389 18.665 -3.813 1.00 60.22 389 SER A N 1
ATOM 3088 C CA . SER A 1 389 ? 6.055 19.162 -4.199 1.00 60.22 389 SER A CA 1
ATOM 3089 C C . SER A 1 389 ? 5.830 19.274 -5.712 1.00 60.22 389 SER A C 1
ATOM 3091 O O . SER A 1 389 ? 4.689 19.478 -6.131 1.00 60.22 389 SER A O 1
ATOM 3093 N N . LYS A 1 390 ? 6.893 19.149 -6.524 1.00 62.81 390 LYS A N 1
ATOM 3094 C CA . LYS A 1 390 ? 6.893 19.339 -7.988 1.00 62.81 390 LYS A CA 1
ATOM 3095 C C . LYS A 1 390 ? 6.422 20.741 -8.401 1.00 62.81 390 LYS A C 1
ATOM 3097 O O . LYS A 1 390 ? 5.643 20.899 -9.341 1.00 62.81 390 LYS A O 1
ATOM 3102 N N . THR A 1 391 ? 6.890 21.769 -7.688 1.00 64.38 391 THR A N 1
ATOM 3103 C CA . THR A 1 391 ? 6.526 23.178 -7.924 1.00 64.38 391 THR A CA 1
ATOM 3104 C C . THR A 1 391 ? 7.743 24.101 -7.968 1.00 64.38 391 THR A C 1
ATOM 3106 O O . THR A 1 391 ? 8.854 23.710 -7.612 1.00 64.38 391 THR A O 1
ATOM 3109 N N . CYS A 1 392 ? 7.526 25.334 -8.427 1.00 68.75 392 CYS A N 1
ATOM 3110 C CA . CYS A 1 392 ? 8.509 26.410 -8.383 1.00 68.75 392 CYS A CA 1
ATOM 3111 C C . CYS A 1 392 ? 8.209 27.335 -7.203 1.00 68.75 392 CYS A C 1
ATOM 3113 O O . CYS A 1 392 ? 7.070 27.755 -7.015 1.00 68.75 392 CYS A O 1
ATOM 3115 N N . THR A 1 393 ? 9.225 27.656 -6.405 1.00 67.69 393 THR A N 1
ATOM 3116 C CA . THR A 1 393 ? 9.100 28.529 -5.231 1.00 67.69 393 THR A CA 1
ATOM 3117 C C . THR A 1 393 ? 10.185 29.599 -5.242 1.00 67.69 393 THR A C 1
ATOM 3119 O O . THR A 1 393 ? 11.274 29.398 -5.773 1.00 67.69 393 THR A O 1
ATOM 3122 N N . ASP A 1 394 ? 9.916 30.764 -4.656 1.00 69.31 394 ASP A N 1
ATOM 3123 C CA . ASP A 1 394 ? 10.908 31.848 -4.615 1.00 69.31 394 ASP A CA 1
ATOM 3124 C C . ASP A 1 394 ? 12.056 31.561 -3.624 1.00 69.31 394 ASP A C 1
ATOM 3126 O O . ASP A 1 394 ? 13.137 32.137 -3.734 1.00 69.31 394 ASP A O 1
ATOM 3130 N N . ILE A 1 395 ? 11.829 30.669 -2.647 1.00 68.94 395 ILE A N 1
ATOM 3131 C CA . ILE A 1 395 ? 12.774 30.304 -1.581 1.00 68.94 395 ILE A CA 1
ATOM 3132 C C . ILE A 1 395 ? 12.606 28.811 -1.231 1.00 68.94 395 ILE A C 1
ATOM 3134 O O . ILE A 1 395 ? 11.487 28.334 -1.034 1.00 68.94 395 ILE A O 1
ATOM 3138 N N . CYS A 1 396 ? 13.715 28.074 -1.102 1.00 64.56 396 CYS A N 1
ATOM 3139 C CA . CYS A 1 396 ? 13.730 26.720 -0.529 1.00 64.56 396 CYS A CA 1
ATOM 3140 C C . CYS A 1 396 ? 13.593 26.788 1.002 1.00 64.56 396 CYS A C 1
ATOM 3142 O O . CYS A 1 396 ? 14.341 27.524 1.648 1.00 64.56 396 CYS A O 1
ATOM 3144 N N . ASN A 1 397 ? 12.668 26.030 1.602 1.00 65.56 397 ASN A N 1
ATOM 3145 C CA . ASN A 1 397 ? 12.392 26.107 3.042 1.00 65.56 397 ASN A CA 1
ATOM 3146 C C . ASN A 1 397 ? 13.425 25.331 3.886 1.00 65.56 397 ASN A C 1
ATOM 3148 O O . ASN A 1 397 ? 13.136 24.278 4.456 1.00 65.56 397 ASN A O 1
ATOM 3152 N N . THR A 1 398 ? 14.631 25.890 4.007 1.00 60.41 398 THR A N 1
ATOM 3153 C CA . THR A 1 398 ? 15.775 25.301 4.730 1.00 60.41 398 THR A CA 1
ATOM 3154 C C . THR A 1 398 ? 15.644 25.276 6.260 1.00 60.41 398 THR A C 1
ATOM 3156 O O . THR A 1 398 ? 16.625 25.077 6.981 1.00 60.41 398 THR A O 1
ATOM 3159 N N . VAL A 1 399 ? 14.428 25.475 6.776 1.00 53.34 399 VAL A N 1
ATOM 3160 C CA . VAL A 1 399 ? 14.095 25.408 8.205 1.00 53.34 399 VAL A CA 1
ATOM 3161 C C . VAL A 1 399 ? 13.187 24.219 8.537 1.00 53.34 399 VAL A C 1
ATOM 3163 O O . VAL A 1 399 ? 13.211 23.767 9.674 1.00 53.34 399 VAL A O 1
ATOM 3166 N N . ASN A 1 400 ? 12.458 23.668 7.557 1.00 56.44 400 ASN A N 1
ATOM 3167 C CA . ASN A 1 400 ? 11.543 22.531 7.739 1.00 56.44 400 ASN A CA 1
ATOM 3168 C C . ASN A 1 400 ? 12.058 21.258 7.040 1.00 56.44 400 ASN A C 1
ATOM 3170 O O . ASN A 1 400 ? 11.303 20.578 6.348 1.00 56.44 400 ASN A O 1
ATOM 3174 N N . GLY A 1 401 ? 13.351 20.947 7.183 1.00 58.56 401 GLY A N 1
ATOM 3175 C CA . GLY A 1 401 ? 13.930 19.720 6.627 1.00 58.56 401 GLY A CA 1
ATOM 3176 C C . GLY A 1 401 ? 14.062 19.702 5.100 1.00 58.56 401 GLY A C 1
ATOM 3177 O O . GLY A 1 401 ? 13.922 18.646 4.500 1.00 58.56 401 GLY A O 1
ATOM 3178 N N . TYR A 1 402 ? 14.339 20.841 4.457 1.00 65.38 402 TYR A N 1
ATOM 3179 C CA . TYR A 1 402 ? 14.758 20.894 3.049 1.00 65.38 402 TYR A CA 1
ATOM 3180 C C . TYR A 1 402 ? 16.155 21.513 2.917 1.00 65.38 402 TYR A C 1
ATOM 3182 O O . TYR A 1 402 ? 16.618 22.224 3.807 1.00 65.38 402 TYR A O 1
ATOM 3190 N N . TYR A 1 403 ? 16.827 21.274 1.793 1.00 64.75 403 TYR A N 1
ATOM 3191 C CA . TYR A 1 403 ? 18.103 21.893 1.446 1.00 64.75 403 TYR A CA 1
ATOM 3192 C C . TYR A 1 403 ? 18.184 22.216 -0.053 1.00 64.75 403 TYR A C 1
ATOM 3194 O O . TYR A 1 403 ? 17.512 21.600 -0.882 1.00 64.75 403 TYR A O 1
ATOM 3202 N N . LEU A 1 404 ? 18.996 23.220 -0.387 1.00 62.50 404 LEU A N 1
ATOM 3203 C CA . LEU A 1 404 ? 19.367 23.564 -1.759 1.00 62.50 404 LEU A CA 1
ATOM 3204 C C . LEU A 1 404 ? 20.572 22.719 -2.174 1.00 62.50 404 LEU A C 1
ATOM 3206 O O . LEU A 1 404 ? 21.565 22.694 -1.452 1.00 62.50 404 LEU A O 1
ATOM 3210 N N . LEU A 1 405 ? 20.488 22.078 -3.338 1.00 57.34 405 LEU A N 1
ATOM 3211 C CA . LEU A 1 405 ? 21.629 21.428 -3.982 1.00 57.34 405 LEU A CA 1
ATOM 3212 C C . LEU A 1 405 ? 22.651 22.467 -4.471 1.00 57.34 405 LEU A C 1
ATOM 3214 O O . LEU A 1 405 ? 22.306 23.622 -4.740 1.00 57.34 405 LEU A O 1
ATOM 3218 N N . GLY A 1 406 ? 23.895 22.030 -4.688 1.00 50.69 406 GLY A N 1
ATOM 3219 C CA . GLY A 1 406 ? 24.978 22.850 -5.253 1.00 50.69 406 GLY A CA 1
ATOM 3220 C C . GLY A 1 406 ? 24.714 23.487 -6.633 1.00 50.69 406 GLY A C 1
ATOM 3221 O O . GLY A 1 406 ? 25.485 24.342 -7.061 1.00 50.69 406 GLY A O 1
ATOM 3222 N N . ASP A 1 407 ? 23.615 23.145 -7.322 1.00 57.69 407 ASP A N 1
ATOM 3223 C CA . ASP A 1 407 ? 23.154 23.863 -8.523 1.00 57.69 407 ASP A CA 1
ATOM 3224 C C . ASP A 1 407 ? 22.535 25.246 -8.213 1.00 57.69 407 ASP A C 1
ATOM 3226 O O . ASP A 1 407 ? 22.296 26.043 -9.125 1.00 57.69 407 ASP A O 1
ATOM 3230 N N . GLY A 1 408 ? 22.262 25.529 -6.933 1.00 62.56 408 GLY A N 1
ATOM 3231 C CA . GLY A 1 408 ? 21.645 26.762 -6.444 1.00 62.56 408 GLY A CA 1
ATOM 3232 C C . GLY A 1 408 ? 20.196 26.968 -6.895 1.00 62.56 408 GLY A C 1
ATOM 3233 O O . GLY A 1 408 ? 19.687 28.084 -6.783 1.00 62.56 408 GLY A O 1
ATOM 3234 N N . ARG A 1 409 ? 19.543 25.938 -7.452 1.00 68.12 409 ARG A N 1
ATOM 3235 C CA . ARG A 1 409 ? 18.227 26.033 -8.111 1.00 68.12 409 ARG A CA 1
ATOM 3236 C C . ARG A 1 409 ? 17.298 24.842 -7.875 1.00 68.12 409 ARG A C 1
ATOM 3238 O O . ARG A 1 409 ? 16.130 24.942 -8.246 1.00 68.12 409 ARG A O 1
ATOM 3245 N N . THR A 1 410 ? 17.752 23.769 -7.235 1.00 66.88 410 THR A N 1
ATOM 3246 C CA . THR A 1 410 ? 16.917 22.616 -6.875 1.00 66.88 410 THR A CA 1
ATOM 3247 C C . THR A 1 410 ? 16.865 22.437 -5.355 1.00 66.88 410 THR A C 1
ATOM 3249 O O . THR A 1 410 ? 17.894 22.372 -4.687 1.00 66.88 410 THR A O 1
ATOM 3252 N N . CYS A 1 411 ? 15.653 22.346 -4.810 1.00 72.06 411 CYS A N 1
ATOM 3253 C CA . CYS A 1 411 ? 15.345 22.127 -3.399 1.00 72.06 411 CYS A CA 1
ATOM 3254 C C . CYS A 1 411 ? 14.923 20.662 -3.193 1.00 72.06 411 CYS A C 1
ATOM 3256 O O . CYS A 1 411 ? 14.045 20.161 -3.900 1.00 72.06 411 CYS A O 1
ATOM 3258 N N . LYS A 1 412 ? 15.542 19.968 -2.235 1.00 68.19 412 LYS A N 1
ATOM 3259 C CA . LYS A 1 412 ? 15.236 18.576 -1.859 1.00 68.19 412 LYS A CA 1
ATOM 3260 C C . LYS A 1 412 ? 14.952 18.465 -0.366 1.00 68.19 412 LYS A C 1
ATOM 3262 O O . LYS A 1 412 ? 15.437 19.275 0.415 1.00 68.19 412 LYS A O 1
ATOM 3267 N N . ASN A 1 413 ? 14.193 17.447 0.029 1.00 68.56 413 ASN A N 1
ATOM 3268 C CA . ASN A 1 413 ? 13.998 17.105 1.436 1.00 68.56 413 ASN A CA 1
ATOM 3269 C C . ASN A 1 413 ? 15.296 16.506 2.029 1.00 68.56 413 ASN A C 1
ATOM 3271 O O . ASN A 1 413 ? 16.012 15.772 1.343 1.00 68.56 413 ASN A O 1
ATOM 3275 N N . CYS A 1 414 ? 15.608 16.814 3.289 1.00 63.31 414 CYS A N 1
ATOM 3276 C CA . CYS A 1 414 ? 16.631 16.134 4.082 1.00 63.31 414 CYS A CA 1
ATOM 3277 C C . CYS A 1 414 ? 16.116 14.722 4.404 1.00 63.31 414 CYS A C 1
ATOM 3279 O O . CYS A 1 414 ? 15.495 14.519 5.443 1.00 63.31 414 CYS A O 1
ATOM 3281 N N . ASN A 1 415 ? 16.366 13.766 3.505 1.00 61.22 415 ASN A N 1
ATOM 3282 C CA . ASN A 1 415 ? 15.737 12.439 3.524 1.00 61.22 415 ASN A CA 1
ATOM 3283 C C . ASN A 1 415 ? 15.981 11.654 4.833 1.00 61.22 415 ASN A C 1
ATOM 3285 O O . ASN A 1 415 ? 15.131 10.871 5.261 1.00 61.22 415 ASN A O 1
ATOM 3289 N N . ILE A 1 416 ? 17.077 11.968 5.535 1.00 63.66 416 ILE A N 1
ATOM 3290 C CA . ILE A 1 416 ? 17.414 11.333 6.800 1.00 63.66 416 ILE A CA 1
ATOM 3291 C C . ILE A 1 416 ? 16.341 11.563 7.859 1.00 63.66 416 ILE A C 1
ATOM 3293 O O . ILE A 1 416 ? 15.976 12.697 8.199 1.00 63.66 416 ILE A O 1
ATOM 3297 N N . LEU A 1 417 ? 15.952 10.449 8.474 1.00 60.06 417 LEU A N 1
ATOM 3298 C CA . LEU A 1 417 ? 15.126 10.375 9.663 1.00 60.06 417 LEU A CA 1
ATOM 3299 C C . LEU A 1 417 ? 15.480 11.511 10.647 1.00 60.06 417 LEU A C 1
ATOM 3301 O O . LEU A 1 417 ? 16.549 11.582 11.252 1.00 60.06 417 LEU A O 1
ATOM 3305 N N . ASN A 1 418 ? 14.514 12.424 10.745 1.00 64.00 418 ASN A N 1
ATOM 3306 C CA . ASN A 1 418 ? 14.325 13.407 11.801 1.00 64.00 418 ASN A CA 1
ATOM 3307 C C . ASN A 1 418 ? 15.305 14.570 11.922 1.00 64.00 418 ASN A C 1
ATOM 3309 O O . ASN A 1 418 ? 15.260 15.334 12.886 1.00 64.00 418 ASN A O 1
ATOM 3313 N N . CYS A 1 419 ? 16.078 14.831 10.879 1.00 68.19 419 CYS A N 1
ATOM 3314 C CA . CYS A 1 419 ? 16.863 16.047 10.872 1.00 68.19 419 CYS A CA 1
ATOM 3315 C C . CYS A 1 419 ? 16.007 17.327 10.729 1.00 68.19 419 CYS A C 1
ATOM 3317 O O . CYS A 1 419 ? 15.167 17.416 9.835 1.00 68.19 419 CYS A O 1
ATOM 3319 N N . LEU A 1 420 ? 16.253 18.346 11.569 1.00 65.50 420 LEU A N 1
ATOM 3320 C CA . LEU A 1 420 ? 15.689 19.698 11.390 1.00 65.50 420 LEU A CA 1
ATOM 3321 C C . LEU A 1 420 ? 16.564 20.538 10.446 1.00 65.50 420 LEU A C 1
ATOM 3323 O O . LEU A 1 420 ? 16.035 21.272 9.612 1.00 65.50 420 LEU A O 1
ATOM 3327 N N . LYS A 1 421 ? 17.898 20.413 10.546 1.00 64.25 421 LYS A N 1
ATOM 3328 C CA . LYS A 1 421 ? 18.863 21.050 9.626 1.00 64.25 421 LYS A CA 1
ATOM 3329 C C . LYS A 1 421 ? 19.997 20.113 9.229 1.00 64.25 421 LYS A C 1
ATOM 3331 O O . LYS A 1 421 ? 20.937 19.887 10.006 1.00 64.25 421 LYS A O 1
ATOM 3336 N N . CYS A 1 422 ? 19.917 19.596 8.004 1.00 67.69 422 CYS A N 1
ATOM 3337 C CA . CYS A 1 422 ? 21.007 18.855 7.387 1.00 67.69 422 CYS A CA 1
ATOM 3338 C C . CYS A 1 422 ? 21.984 19.816 6.694 1.00 67.69 422 CYS A C 1
ATOM 3340 O O . CYS A 1 422 ? 21.578 20.840 6.146 1.00 67.69 422 CYS A O 1
ATOM 3342 N N . ALA A 1 423 ? 23.275 19.493 6.739 1.00 58.44 423 ALA A N 1
ATOM 3343 C CA . ALA A 1 423 ? 24.308 20.189 5.980 1.00 58.44 423 ALA A CA 1
ATOM 3344 C C . ALA A 1 423 ? 24.895 19.239 4.932 1.00 58.44 423 ALA A C 1
ATOM 3346 O O . ALA A 1 423 ? 25.336 18.138 5.272 1.00 58.44 423 ALA A O 1
ATOM 3347 N N . GLU A 1 424 ? 24.897 19.676 3.674 1.00 60.78 424 GLU A N 1
ATOM 3348 C CA . GLU A 1 424 ? 25.667 19.061 2.593 1.00 60.78 424 GLU A CA 1
ATOM 3349 C C . GLU A 1 424 ? 27.143 19.452 2.764 1.00 60.78 424 GLU A C 1
ATOM 3351 O O . GLU A 1 424 ? 27.465 20.596 3.102 1.00 60.78 424 GLU A O 1
ATOM 3356 N N . LYS A 1 425 ? 28.057 18.503 2.557 1.00 49.09 425 LYS A N 1
ATOM 3357 C CA . LYS A 1 425 ? 29.490 18.789 2.474 1.00 49.09 425 LYS A CA 1
ATOM 3358 C C . LYS A 1 425 ? 30.066 18.051 1.279 1.00 49.09 425 LYS A C 1
ATOM 3360 O O . LYS A 1 425 ? 30.116 16.825 1.300 1.00 49.09 425 LYS A O 1
ATOM 3365 N N . GLU A 1 426 ? 30.532 18.800 0.283 1.00 45.62 426 GLU A N 1
ATOM 3366 C CA . GLU A 1 426 ? 31.293 18.220 -0.819 1.00 45.62 426 GLU A CA 1
ATOM 3367 C C . GLU A 1 426 ? 32.545 17.519 -0.285 1.00 45.62 426 GLU A C 1
ATOM 3369 O O . GLU A 1 426 ? 33.341 18.091 0.471 1.00 45.62 426 GLU A O 1
ATOM 3374 N N . ILE A 1 427 ? 32.719 16.270 -0.703 1.00 41.53 427 ILE A N 1
ATOM 3375 C CA . ILE A 1 427 ? 33.952 15.514 -0.540 1.00 41.53 427 ILE A CA 1
ATOM 3376 C C . ILE A 1 427 ? 34.502 15.326 -1.951 1.00 41.53 427 ILE A C 1
ATOM 3378 O O . ILE A 1 427 ? 33.977 14.520 -2.714 1.00 41.53 427 ILE A O 1
ATOM 3382 N N . MET A 1 428 ? 35.545 16.081 -2.306 1.00 39.41 428 MET A N 1
ATOM 3383 C CA . MET A 1 428 ? 36.304 15.779 -3.519 1.00 39.41 428 MET A CA 1
ATOM 3384 C C . MET A 1 428 ? 37.101 14.498 -3.290 1.00 39.41 428 MET A C 1
ATOM 3386 O O . MET A 1 428 ? 38.006 14.472 -2.453 1.00 39.41 428 MET A O 1
ATOM 3390 N N . ASP A 1 429 ? 36.788 13.456 -4.055 1.00 39.16 429 ASP A N 1
ATOM 3391 C CA . ASP A 1 429 ? 37.673 12.307 -4.199 1.00 39.16 429 ASP A CA 1
ATOM 3392 C C . ASP A 1 429 ? 38.881 12.712 -5.069 1.00 39.16 429 ASP A C 1
ATOM 3394 O O . ASP A 1 429 ? 38.700 13.057 -6.244 1.00 39.16 429 ASP A O 1
ATOM 3398 N N . PRO A 1 430 ? 40.118 12.669 -4.533 1.00 39.47 430 PRO A N 1
ATOM 3399 C CA . PRO A 1 430 ? 41.316 13.051 -5.274 1.00 39.47 430 PRO A CA 1
ATOM 3400 C C . PRO A 1 430 ? 41.661 12.102 -6.436 1.00 39.47 430 PRO A C 1
ATOM 3402 O O . PRO A 1 430 ? 42.559 12.428 -7.211 1.00 39.47 430 PRO A O 1
ATOM 3405 N N . ASN A 1 431 ? 40.989 10.949 -6.567 1.00 43.47 431 ASN A N 1
ATOM 3406 C CA . ASN A 1 431 ? 41.272 9.946 -7.597 1.00 43.47 431 ASN A CA 1
ATOM 3407 C C . ASN A 1 431 ? 40.262 9.940 -8.757 1.00 43.47 431 ASN A C 1
ATOM 3409 O O . ASN A 1 431 ? 40.668 9.710 -9.895 1.00 43.47 431 ASN A O 1
ATOM 3413 N N . THR A 1 432 ? 38.969 10.187 -8.504 1.00 45.47 432 THR A N 1
ATOM 3414 C CA . THR A 1 432 ? 37.925 10.162 -9.557 1.00 45.47 432 THR A CA 1
ATOM 3415 C C . THR A 1 432 ? 37.494 11.538 -10.058 1.00 45.47 432 THR A C 1
ATOM 3417 O O . THR A 1 432 ? 36.936 11.626 -11.152 1.00 45.47 432 THR A O 1
ATOM 3420 N N . ASN A 1 433 ? 37.772 12.614 -9.311 1.00 36.81 433 ASN A N 1
ATOM 3421 C CA . ASN A 1 433 ? 37.400 13.991 -9.665 1.00 36.81 433 ASN A CA 1
ATOM 3422 C C . ASN A 1 433 ? 35.870 14.227 -9.789 1.00 36.81 433 ASN A C 1
ATOM 3424 O O . ASN A 1 433 ? 35.437 15.199 -10.410 1.00 36.81 433 ASN A O 1
ATOM 3428 N N . PHE A 1 434 ? 35.057 13.348 -9.188 1.00 34.88 434 PHE A N 1
ATOM 3429 C CA . PHE A 1 434 ? 33.614 13.523 -8.992 1.00 34.88 434 PHE A CA 1
ATOM 3430 C C . PHE A 1 434 ? 33.307 14.017 -7.567 1.00 34.88 434 PHE A C 1
ATOM 3432 O O . PHE A 1 434 ? 34.084 13.798 -6.635 1.00 34.88 434 PHE A O 1
ATOM 3439 N N . SER A 1 435 ? 32.165 14.692 -7.408 1.00 35.47 435 SER A N 1
ATOM 3440 C CA . SER A 1 435 ? 31.651 15.180 -6.121 1.00 35.47 435 SER A CA 1
ATOM 3441 C C . SER A 1 435 ? 30.423 14.367 -5.716 1.00 35.47 435 SER A C 1
ATOM 3443 O O . SER A 1 435 ? 29.499 14.203 -6.517 1.00 35.47 435 SER A O 1
ATOM 3445 N N . TYR A 1 436 ? 30.413 13.876 -4.476 1.00 43.41 436 TYR A N 1
ATOM 3446 C CA . TYR A 1 436 ? 29.273 13.187 -3.871 1.00 43.41 436 TYR A CA 1
ATOM 3447 C C . TYR A 1 436 ? 28.808 13.938 -2.620 1.00 43.41 436 TYR A C 1
ATOM 3449 O O . TYR A 1 436 ? 29.613 14.386 -1.799 1.00 43.41 436 TYR A O 1
ATOM 3457 N N . SER A 1 437 ? 27.489 14.060 -2.473 1.00 45.62 437 SER A N 1
ATOM 3458 C CA . SER A 1 437 ? 26.841 14.692 -1.324 1.00 45.62 437 SER A CA 1
ATOM 3459 C C . SER A 1 437 ? 26.590 13.665 -0.221 1.00 45.62 437 SER A C 1
ATOM 3461 O O . SER A 1 437 ? 25.768 12.769 -0.399 1.00 45.62 437 SER A O 1
ATOM 3463 N N . SER A 1 438 ? 27.188 13.866 0.956 1.00 47.69 438 SER A N 1
ATOM 3464 C CA . SER A 1 438 ? 26.691 13.264 2.200 1.00 47.69 438 SER A CA 1
ATOM 3465 C C . SER A 1 438 ? 26.039 14.336 3.069 1.00 47.69 438 SER A C 1
ATOM 3467 O O . SER A 1 438 ? 26.697 15.317 3.434 1.00 47.69 438 SER A O 1
ATOM 3469 N N . THR A 1 439 ? 24.780 14.140 3.443 1.00 60.91 439 THR A N 1
ATOM 3470 C CA . THR A 1 439 ? 24.077 14.986 4.408 1.00 60.91 439 THR A CA 1
ATOM 3471 C C . THR A 1 439 ? 24.365 14.507 5.835 1.00 60.91 439 THR A C 1
ATOM 3473 O O . THR A 1 439 ? 24.354 13.315 6.131 1.00 60.91 439 THR A O 1
ATOM 3476 N N . LYS A 1 440 ? 24.638 15.438 6.755 1.00 65.06 440 LYS A N 1
ATOM 3477 C CA . LYS A 1 440 ? 24.723 15.151 8.201 1.00 65.06 440 LYS A CA 1
ATOM 3478 C C . LYS A 1 440 ? 23.810 16.077 8.973 1.00 65.06 440 LYS A C 1
ATOM 3480 O O . LYS A 1 440 ? 23.693 17.252 8.618 1.00 65.06 440 LYS A O 1
ATOM 3485 N N . CYS A 1 441 ? 23.193 15.575 10.040 1.00 69.94 441 CYS A N 1
ATOM 3486 C CA . CYS A 1 441 ? 22.331 16.418 10.847 1.00 69.94 441 CYS A CA 1
ATOM 3487 C C . CYS A 1 441 ? 23.127 17.259 11.841 1.00 69.94 441 CYS A C 1
ATOM 3489 O O . CYS A 1 441 ? 23.987 16.757 12.556 1.00 69.94 441 CYS A O 1
ATOM 3491 N N . THR A 1 442 ? 22.828 18.552 11.895 1.00 70.38 442 THR A N 1
ATOM 3492 C CA . THR A 1 442 ? 23.484 19.499 12.813 1.00 70.38 442 THR A CA 1
ATOM 3493 C C .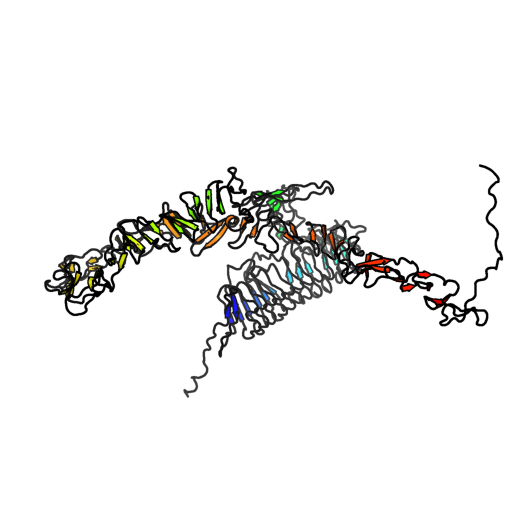 THR A 1 442 ? 22.554 19.986 13.918 1.00 70.38 442 THR A C 1
ATOM 3495 O O . THR A 1 442 ? 23.017 20.533 14.915 1.00 70.38 442 THR A O 1
ATOM 3498 N N . MET A 1 443 ? 21.246 19.790 13.741 1.00 67.06 443 MET A N 1
ATOM 3499 C CA . MET A 1 443 ? 20.207 20.244 14.654 1.00 67.06 443 MET A CA 1
ATOM 3500 C C . MET A 1 443 ? 18.930 19.440 14.436 1.00 67.06 443 MET A C 1
ATOM 3502 O O . MET A 1 443 ? 18.565 19.124 13.301 1.00 67.06 443 MET A O 1
ATOM 3506 N N . CYS A 1 444 ? 18.249 19.170 15.537 1.00 66.38 444 CYS A N 1
ATOM 3507 C CA . CYS A 1 444 ? 17.140 18.240 15.641 1.00 66.38 444 CYS A CA 1
ATOM 3508 C C . CYS A 1 444 ? 15.814 18.937 15.862 1.00 66.38 444 CYS A C 1
ATOM 3510 O O . CYS A 1 444 ? 15.795 20.064 16.358 1.00 66.38 444 CYS A O 1
ATOM 3512 N N . MET A 1 445 ? 14.707 18.266 15.539 1.00 69.62 445 MET A N 1
ATOM 3513 C CA . MET A 1 445 ? 13.435 18.707 16.106 1.00 69.62 445 MET A CA 1
ATOM 3514 C C . MET A 1 445 ? 13.433 18.248 17.574 1.00 69.62 445 MET A C 1
ATOM 3516 O O . MET A 1 445 ? 14.060 17.234 17.910 1.00 69.62 445 MET A O 1
ATOM 3520 N N . PRO A 1 446 ? 12.786 18.981 18.490 1.00 56.81 446 PRO A N 1
ATOM 3521 C CA . PRO A 1 446 ? 12.613 18.519 19.858 1.00 56.81 446 PRO A CA 1
ATOM 3522 C C . PRO A 1 446 ? 12.067 17.081 19.915 1.00 56.81 446 PRO A C 1
ATOM 3524 O O . PRO A 1 446 ? 11.439 16.614 18.966 1.00 56.81 446 PRO A O 1
ATOM 3527 N N . PRO A 1 447 ? 12.324 16.334 20.993 1.00 52.16 447 PRO A N 1
ATOM 3528 C CA . PRO A 1 447 ? 13.036 16.729 22.211 1.00 52.16 447 PRO A CA 1
ATOM 3529 C C . PRO A 1 447 ? 14.561 16.479 22.186 1.00 52.16 447 PRO A C 1
ATOM 3531 O O . PRO A 1 447 ? 15.153 16.215 23.229 1.00 52.16 447 PRO A O 1
ATOM 3534 N N . ASN A 1 448 ? 15.196 16.469 21.009 1.00 66.38 448 ASN A N 1
ATOM 3535 C CA . ASN A 1 448 ? 16.272 15.510 20.767 1.00 66.38 448 ASN A CA 1
ATOM 3536 C C . ASN A 1 448 ? 17.731 15.969 20.868 1.00 66.38 448 ASN A C 1
ATOM 3538 O O . ASN A 1 448 ? 18.151 16.982 20.306 1.00 66.38 448 ASN A O 1
ATOM 3542 N N . ILE A 1 449 ? 18.483 15.067 21.496 1.00 64.75 449 ILE A N 1
ATOM 3543 C CA . ILE A 1 449 ? 19.918 14.998 21.737 1.00 64.75 449 ILE A CA 1
ATOM 3544 C C . ILE A 1 449 ? 20.675 14.749 20.433 1.00 64.75 449 ILE A C 1
ATOM 3546 O O . ILE A 1 449 ? 20.149 14.160 19.492 1.00 64.75 449 ILE A O 1
ATOM 3550 N N . VAL A 1 450 ? 21.941 15.175 20.418 1.00 67.19 450 VAL A N 1
ATOM 3551 C CA . VAL A 1 450 ? 22.925 14.823 19.396 1.00 67.19 450 VAL A CA 1
ATOM 3552 C C . VAL A 1 450 ? 24.033 13.989 20.050 1.00 67.19 450 VAL A C 1
ATOM 3554 O O . VAL A 1 450 ? 24.892 14.535 20.733 1.00 67.19 450 VAL A O 1
ATOM 3557 N N . THR A 1 451 ? 24.079 12.675 19.796 1.00 64.06 451 THR A N 1
ATOM 3558 C CA . THR A 1 451 ? 25.199 11.773 20.193 1.00 64.06 451 THR A CA 1
ATOM 3559 C C . THR A 1 451 ? 26.517 12.080 19.431 1.00 64.06 451 THR A C 1
ATOM 3561 O O . THR A 1 451 ? 26.822 13.235 19.148 1.00 64.06 451 THR A O 1
ATOM 3564 N N . THR A 1 452 ? 27.323 11.131 18.931 1.00 54.62 452 THR A N 1
ATOM 3565 C CA . THR A 1 452 ? 28.764 11.392 18.622 1.00 54.62 452 THR A CA 1
ATOM 3566 C C . THR A 1 452 ? 29.218 11.700 17.166 1.00 54.62 452 THR A C 1
ATOM 3568 O O . THR A 1 452 ? 30.407 11.701 16.866 1.00 54.62 452 THR A O 1
ATOM 3571 N N . SER A 1 453 ? 28.317 12.047 16.239 1.00 56.31 453 SER A N 1
ATOM 3572 C CA . SER A 1 453 ? 28.599 12.676 14.922 1.00 56.31 453 SER A CA 1
ATOM 3573 C C . SER A 1 453 ? 27.572 13.769 14.550 1.00 56.31 453 SER A C 1
ATOM 3575 O O . SER A 1 453 ? 27.861 14.929 14.796 1.00 56.31 453 SER A O 1
ATOM 3577 N N . GLY A 1 454 ? 26.338 13.457 14.104 1.00 63.09 454 GLY A N 1
ATOM 3578 C CA . GLY A 1 454 ? 25.242 14.458 14.027 1.00 63.09 454 GLY A CA 1
ATOM 3579 C C . GLY A 1 454 ? 23.824 13.895 13.767 1.00 63.09 454 GLY A C 1
ATOM 3580 O O . GLY A 1 454 ? 23.604 13.456 12.649 1.00 63.09 454 GLY A O 1
ATOM 3581 N N . SER A 1 455 ? 22.914 13.891 14.770 1.00 70.38 455 SER A N 1
ATOM 3582 C CA . SER A 1 455 ? 21.644 13.102 14.850 1.00 70.38 455 SER A CA 1
ATOM 3583 C C . SER A 1 455 ? 20.641 13.503 15.945 1.00 70.38 455 SER A C 1
ATOM 3585 O O . SER A 1 455 ? 21.066 14.296 16.764 1.00 70.38 455 SER A O 1
ATOM 3587 N N . CYS A 1 456 ? 19.411 12.912 15.979 1.00 71.69 456 CYS A N 1
ATOM 3588 C CA . CYS A 1 456 ? 18.236 13.238 16.842 1.00 71.69 456 CYS A CA 1
ATOM 3589 C C . CYS A 1 456 ? 17.230 12.095 17.297 1.00 71.69 456 CYS A C 1
ATOM 3591 O O . CYS A 1 456 ? 16.642 11.468 16.421 1.00 71.69 456 CYS A O 1
ATOM 3593 N N . ALA A 1 457 ? 16.823 11.826 18.564 1.00 64.56 457 ALA A N 1
ATOM 3594 C CA . ALA A 1 457 ? 17.636 11.510 19.762 1.00 64.56 457 ALA A CA 1
ATOM 3595 C C . ALA A 1 457 ? 17.050 11.718 21.191 1.00 64.56 457 ALA A C 1
ATOM 3597 O O . ALA A 1 457 ? 17.499 12.563 21.940 1.00 64.56 457 ALA A O 1
ATOM 3598 N N . SER A 1 458 ? 16.095 10.896 21.631 1.00 63.53 458 SER A N 1
ATOM 3599 C CA . SER A 1 458 ? 16.073 10.112 22.884 1.00 63.53 458 SER A CA 1
ATOM 3600 C C . SER A 1 458 ? 17.248 10.145 23.883 1.00 63.53 458 SER A C 1
ATOM 3602 O O . SER A 1 458 ? 17.255 10.996 24.770 1.00 63.53 458 SER A O 1
ATOM 3604 N N . SER A 1 459 ? 18.107 9.117 23.924 1.00 58.69 459 SER A N 1
ATOM 3605 C CA . SER A 1 459 ? 18.791 8.733 25.167 1.00 58.69 459 SER A CA 1
ATOM 3606 C C . SER A 1 459 ? 20.009 7.833 24.952 1.00 58.69 459 SER A C 1
ATOM 3608 O O . SER A 1 459 ? 20.132 7.131 23.956 1.00 58.69 459 SER A O 1
ATOM 3610 N N . CYS A 1 460 ? 20.930 7.892 25.914 1.00 58.22 460 CYS A N 1
ATOM 3611 C CA . CYS A 1 460 ? 22.245 7.258 25.869 1.00 58.22 460 CYS A CA 1
ATOM 3612 C C . CYS A 1 460 ? 22.162 5.725 26.034 1.00 58.22 460 CYS A C 1
ATOM 3614 O O . CYS A 1 460 ? 21.518 5.250 26.970 1.00 58.22 460 CYS A O 1
ATOM 3616 N N . ASP A 1 461 ? 22.871 4.958 25.197 1.00 53.53 461 ASP A N 1
ATOM 3617 C CA . ASP A 1 461 ? 22.845 3.486 25.235 1.00 53.53 461 ASP A CA 1
ATOM 3618 C C . ASP A 1 461 ? 23.331 2.886 26.565 1.00 53.53 461 ASP A C 1
ATOM 3620 O O . ASP A 1 461 ? 24.388 3.235 27.091 1.00 53.53 461 ASP A O 1
ATOM 3624 N N . VAL A 1 462 ? 22.573 1.911 27.077 1.00 51.59 462 VAL A N 1
ATOM 3625 C CA . VAL A 1 462 ? 22.694 1.392 28.456 1.00 51.59 462 VAL A CA 1
ATOM 3626 C C . VAL A 1 462 ? 23.514 0.090 28.558 1.00 51.59 462 VAL A C 1
ATOM 3628 O O . VAL A 1 462 ? 23.487 -0.592 29.578 1.00 51.59 462 VAL A O 1
ATOM 3631 N N . GLN A 1 463 ? 24.248 -0.286 27.503 1.00 43.38 463 GLN A N 1
ATOM 3632 C CA . GLN A 1 463 ? 24.946 -1.583 27.387 1.00 43.38 463 GLN A CA 1
ATOM 3633 C C . GLN A 1 463 ? 26.085 -1.804 28.412 1.00 43.38 463 GLN A C 1
ATOM 3635 O O . GLN A 1 463 ? 26.536 -2.933 28.573 1.00 43.38 463 GLN A O 1
ATOM 3640 N N . ASN A 1 464 ? 26.553 -0.769 29.123 1.00 40.34 464 ASN A N 1
ATOM 3641 C CA . ASN A 1 464 ? 27.420 -0.904 30.303 1.00 40.34 464 ASN A CA 1
ATOM 3642 C C . ASN A 1 464 ? 27.074 0.166 31.358 1.00 40.34 464 ASN A C 1
ATOM 3644 O O . ASN A 1 464 ? 26.823 1.320 31.021 1.00 40.34 464 ASN A O 1
ATOM 3648 N N . SER A 1 465 ? 27.056 -0.230 32.635 1.00 43.94 465 SER A N 1
ATOM 3649 C CA . SER A 1 465 ? 26.374 0.457 33.747 1.00 43.94 465 SER A CA 1
ATOM 3650 C C . SER A 1 465 ? 26.945 1.825 34.168 1.00 43.94 465 SER A C 1
ATOM 3652 O O . SER A 1 465 ? 27.591 1.929 35.211 1.00 43.94 465 SER A O 1
ATOM 3654 N N . TYR A 1 466 ? 26.657 2.894 33.418 1.00 49.16 466 TYR A N 1
ATOM 3655 C CA . TYR A 1 466 ? 27.062 4.269 33.749 1.00 49.16 466 TYR A CA 1
ATOM 3656 C C . TYR A 1 466 ? 25.918 5.281 33.529 1.00 49.16 466 TYR A C 1
ATOM 3658 O O . TYR A 1 466 ? 25.260 5.245 32.494 1.00 49.16 466 TYR A O 1
ATOM 3666 N N . ALA A 1 467 ? 25.687 6.194 34.485 1.00 46.28 467 ALA A N 1
ATOM 3667 C CA . ALA A 1 467 ? 24.654 7.245 34.404 1.00 46.28 467 ALA A CA 1
ATOM 3668 C C . ALA A 1 467 ? 25.245 8.682 34.370 1.00 46.28 467 ALA A C 1
ATOM 3670 O O . ALA A 1 467 ? 26.454 8.849 34.224 1.00 46.28 467 ALA A O 1
ATOM 3671 N N . TYR A 1 468 ? 24.385 9.706 34.435 1.00 52.81 468 TYR A N 1
ATOM 3672 C CA . TYR A 1 468 ? 24.399 10.874 33.533 1.00 52.81 468 TYR A CA 1
ATOM 3673 C C . TYR A 1 468 ? 24.497 12.257 34.223 1.00 52.81 468 TYR A C 1
ATOM 3675 O O . TYR A 1 468 ? 24.075 12.410 35.367 1.00 52.81 468 TYR A O 1
ATOM 3683 N N . TYR A 1 469 ? 24.958 13.290 33.493 1.00 53.00 469 TYR A N 1
ATOM 3684 C CA . TYR A 1 469 ? 24.763 14.713 33.836 1.00 53.00 469 TYR A CA 1
ATOM 3685 C C . TYR A 1 469 ? 24.703 15.632 32.584 1.00 53.00 469 TYR A C 1
ATOM 3687 O O . TYR A 1 469 ? 25.042 15.204 31.482 1.00 53.00 469 TYR A O 1
ATOM 3695 N N . VAL A 1 470 ? 24.268 16.891 32.760 1.00 47.00 470 VAL A N 1
ATOM 3696 C CA . VAL A 1 470 ? 24.062 17.919 31.705 1.00 47.00 470 VAL A CA 1
ATOM 3697 C C . VAL A 1 470 ? 25.220 18.933 31.660 1.00 47.00 470 VAL A C 1
ATOM 3699 O O . VAL A 1 470 ? 25.637 19.407 32.716 1.00 47.00 470 VAL A O 1
ATOM 3702 N N . ASP A 1 471 ? 25.678 19.348 30.470 1.00 47.78 471 ASP A N 1
ATOM 3703 C CA . ASP A 1 471 ? 26.559 20.524 30.315 1.00 47.78 471 ASP A CA 1
ATOM 3704 C C . ASP A 1 471 ? 25.782 21.831 30.047 1.00 47.78 471 ASP A C 1
ATOM 3706 O O . ASP A 1 471 ? 24.746 21.862 29.382 1.00 47.78 471 ASP A O 1
ATOM 3710 N N . ILE A 1 472 ? 26.318 22.937 30.558 1.00 45.78 472 ILE A N 1
ATOM 3711 C CA . ILE A 1 472 ? 25.667 24.251 30.694 1.00 45.78 472 ILE A CA 1
ATOM 3712 C C . ILE A 1 472 ? 25.607 25.093 29.403 1.00 45.78 472 ILE A C 1
ATOM 3714 O O . ILE A 1 472 ? 25.161 26.238 29.444 1.00 45.78 472 ILE A O 1
ATOM 3718 N N . ASN A 1 473 ? 26.006 24.541 28.252 1.00 45.81 473 ASN A N 1
ATOM 3719 C CA . ASN A 1 473 ? 26.115 25.268 26.977 1.00 45.81 473 ASN A CA 1
ATOM 3720 C C . ASN A 1 473 ? 24.969 25.013 25.972 1.00 45.81 473 ASN A C 1
ATOM 3722 O O . ASN A 1 473 ? 25.020 25.499 24.843 1.00 45.81 473 ASN A O 1
ATOM 3726 N N . GLY A 1 474 ? 23.923 24.271 26.353 1.00 50.88 474 GLY A N 1
ATOM 3727 C CA . GLY A 1 474 ? 22.702 24.125 25.544 1.00 50.88 474 GLY A CA 1
ATOM 3728 C C . GLY A 1 474 ? 22.758 23.099 24.401 1.00 50.88 474 GLY A C 1
ATOM 3729 O O . GLY A 1 474 ? 21.796 22.995 23.644 1.00 50.88 474 GLY A O 1
ATOM 3730 N N . GLN A 1 475 ? 23.830 22.307 24.290 1.00 53.91 475 GLN A N 1
ATOM 3731 C CA . GLN A 1 475 ? 23.829 21.058 23.519 1.00 53.91 475 GLN A CA 1
ATOM 3732 C C . GLN A 1 475 ? 23.677 19.867 24.471 1.00 53.91 475 GLN A C 1
ATOM 3734 O O . GLN A 1 475 ? 24.417 19.745 25.445 1.00 53.91 475 GLN A O 1
ATOM 3739 N N . GLN A 1 476 ? 22.730 18.975 24.188 1.00 55.78 476 GLN A N 1
ATOM 3740 C CA . GLN A 1 476 ? 22.532 17.747 24.960 1.00 55.78 476 GLN A CA 1
ATOM 3741 C C . GLN A 1 476 ? 23.517 16.662 24.474 1.00 55.78 476 GLN A C 1
ATOM 3743 O O . GLN A 1 476 ? 23.567 16.392 23.274 1.00 55.78 476 GLN A O 1
ATOM 3748 N N . VAL A 1 477 ? 24.285 16.048 25.391 1.00 56.72 477 VAL A N 1
ATOM 3749 C CA . VAL A 1 477 ? 25.286 14.974 25.149 1.00 56.72 477 VAL A CA 1
ATOM 3750 C C . VAL A 1 477 ? 25.413 14.081 26.417 1.00 56.72 477 VAL A C 1
ATOM 3752 O O . VAL A 1 477 ? 24.880 14.446 27.462 1.00 56.72 477 VAL A O 1
ATOM 3755 N N . CYS A 1 478 ? 26.089 12.920 26.355 1.00 57.50 478 CYS A N 1
ATOM 3756 C CA . CYS A 1 478 ? 26.132 11.860 27.394 1.00 57.50 478 CYS A CA 1
ATOM 3757 C C . CYS A 1 478 ? 27.516 11.652 28.076 1.00 57.50 478 CYS A C 1
ATOM 3759 O O . CYS A 1 478 ? 28.531 11.728 27.385 1.00 57.50 478 CYS A O 1
ATOM 3761 N N . GLN A 1 479 ? 27.571 11.302 29.382 1.00 55.22 479 GLN A N 1
ATOM 3762 C CA . GLN A 1 479 ? 28.796 10.947 30.162 1.00 55.22 479 GLN A CA 1
ATOM 3763 C C . GLN A 1 479 ? 28.541 9.913 31.310 1.00 55.22 479 GLN A C 1
ATOM 3765 O O . GLN A 1 479 ? 27.414 9.445 31.439 1.00 55.22 479 GLN A O 1
ATOM 3770 N N . LYS A 1 480 ? 29.578 9.539 32.106 1.00 56.22 480 LYS A N 1
ATOM 3771 C CA . LYS A 1 480 ? 29.616 8.461 33.147 1.00 56.22 480 LYS A CA 1
ATOM 3772 C C . LYS A 1 480 ? 29.669 8.977 34.616 1.00 56.22 480 LYS A C 1
ATOM 3774 O O . LYS A 1 480 ? 30.421 9.901 34.907 1.00 56.22 480 LYS A O 1
ATOM 3779 N N . CYS A 1 481 ? 29.006 8.270 35.550 1.00 59.16 481 CYS A N 1
ATOM 3780 C CA . CYS A 1 481 ? 29.094 8.423 37.024 1.00 59.16 481 CYS A CA 1
ATOM 3781 C C . CYS A 1 481 ? 30.445 8.035 37.674 1.00 59.16 481 CYS A C 1
ATOM 3783 O O . CYS A 1 481 ? 31.181 7.187 37.176 1.00 59.16 481 CYS A O 1
ATOM 3785 N N . SER A 1 482 ? 30.698 8.579 38.870 1.00 66.31 482 SER A N 1
ATOM 3786 C CA . SER A 1 482 ? 31.838 8.267 39.753 1.00 66.31 482 SER A CA 1
ATOM 3787 C C . SER A 1 482 ? 31.777 6.875 40.403 1.00 66.31 482 SER A C 1
ATOM 3789 O O . SER A 1 482 ? 30.731 6.458 40.899 1.00 66.31 482 SER A O 1
ATOM 3791 N N . ASP A 1 483 ? 32.929 6.205 40.501 1.00 64.81 483 ASP A N 1
ATOM 3792 C CA . ASP A 1 483 ? 33.074 4.863 41.091 1.00 64.81 483 ASP A CA 1
ATOM 3793 C C . ASP A 1 483 ? 33.040 4.848 42.646 1.00 64.81 483 ASP A C 1
ATOM 3795 O O . ASP A 1 483 ? 33.109 3.783 43.255 1.00 64.81 483 ASP A O 1
ATOM 3799 N N . ILE A 1 484 ? 32.925 6.012 43.308 1.00 65.25 484 ILE A N 1
ATOM 3800 C CA . ILE A 1 484 ? 32.847 6.138 44.785 1.00 65.25 484 ILE A CA 1
ATOM 3801 C C . ILE A 1 484 ? 31.476 5.707 45.342 1.00 65.25 484 ILE A C 1
ATOM 3803 O O . ILE A 1 484 ? 31.375 5.308 46.501 1.00 65.25 484 ILE A O 1
ATOM 3807 N N . LEU A 1 485 ? 30.416 5.761 44.531 1.00 65.31 485 LEU A N 1
ATOM 3808 C CA . LEU A 1 485 ? 29.053 5.432 44.953 1.00 65.31 485 LEU A CA 1
ATOM 3809 C C . LEU A 1 485 ? 28.833 3.905 44.970 1.00 65.31 485 LEU A C 1
ATOM 3811 O O . LEU A 1 485 ? 28.181 3.337 44.093 1.00 65.31 485 LEU A O 1
ATOM 3815 N N . THR A 1 486 ? 29.392 3.220 45.972 1.00 66.31 486 THR A N 1
ATOM 3816 C CA . THR A 1 486 ? 29.247 1.762 46.144 1.00 66.31 486 THR A CA 1
ATOM 3817 C C . THR A 1 486 ? 27.785 1.318 46.177 1.00 66.31 486 THR A C 1
ATOM 3819 O O . THR A 1 486 ? 26.952 1.921 46.849 1.00 66.31 486 THR A O 1
ATOM 3822 N N . ASN A 1 487 ? 27.486 0.226 45.464 1.00 65.44 487 ASN A N 1
ATOM 3823 C CA . ASN A 1 487 ? 26.138 -0.317 45.255 1.00 65.44 487 ASN A CA 1
ATOM 3824 C C . ASN A 1 487 ? 25.142 0.652 44.584 1.00 65.44 487 ASN A C 1
ATOM 3826 O O . ASN A 1 487 ? 23.944 0.377 44.594 1.00 65.44 487 ASN A O 1
ATOM 3830 N N . CYS A 1 488 ? 25.596 1.740 43.955 1.00 70.62 488 CYS A N 1
ATOM 3831 C CA . CYS A 1 488 ? 24.729 2.661 43.223 1.00 70.62 488 CYS A CA 1
ATOM 3832 C C . CYS A 1 488 ? 24.517 2.237 41.758 1.00 70.62 488 CYS A C 1
ATOM 3834 O O . CYS A 1 488 ? 25.446 1.806 41.079 1.00 70.62 488 CYS A O 1
ATOM 3836 N N . LYS A 1 489 ? 23.284 2.389 41.263 1.00 70.75 489 LYS A N 1
ATOM 3837 C CA . LYS A 1 489 ? 22.837 2.042 39.902 1.00 70.75 489 LYS A CA 1
ATOM 3838 C C . LYS A 1 489 ? 22.555 3.274 39.026 1.00 70.75 489 LYS A C 1
ATOM 3840 O O . LYS A 1 489 ? 22.694 3.192 37.809 1.00 70.75 489 LYS A O 1
ATOM 3845 N N . LYS A 1 490 ? 22.185 4.417 39.621 1.00 69.06 490 LYS A N 1
ATOM 3846 C CA . LYS A 1 490 ? 21.991 5.714 38.935 1.00 69.06 490 LYS A CA 1
ATOM 3847 C C . LYS A 1 490 ? 22.464 6.867 39.816 1.00 69.06 490 LYS A C 1
ATOM 3849 O O . LYS A 1 490 ? 22.149 6.871 41.001 1.00 69.06 490 LYS A O 1
ATOM 3854 N N . CYS A 1 491 ? 23.129 7.867 39.238 1.00 67.81 491 CYS A N 1
ATOM 3855 C CA . CYS A 1 491 ? 23.529 9.093 39.936 1.00 67.81 491 CYS A CA 1
ATOM 3856 C C . CYS A 1 491 ? 22.972 10.358 39.251 1.00 67.81 491 CYS A C 1
ATOM 3858 O O . CYS A 1 491 ? 22.731 10.340 38.045 1.00 67.81 491 CYS A O 1
ATOM 3860 N N . THR A 1 492 ? 22.778 11.443 40.012 1.00 64.50 492 THR A N 1
ATOM 3861 C CA . THR A 1 492 ? 22.544 12.820 39.496 1.00 64.50 492 THR A CA 1
ATOM 3862 C C . THR A 1 492 ? 23.804 13.680 39.501 1.00 64.50 492 THR A C 1
ATOM 3864 O O . THR A 1 492 ? 23.876 14.698 38.817 1.00 64.50 492 THR A O 1
ATOM 3867 N N . SER A 1 493 ? 24.790 13.297 40.308 1.00 62.62 493 SER A N 1
ATOM 3868 C CA . SER A 1 493 ? 26.102 13.925 40.404 1.00 62.62 493 SER A CA 1
ATOM 3869 C C . SER A 1 493 ? 27.131 12.861 40.784 1.00 62.62 493 SER A C 1
ATOM 3871 O O . SER A 1 493 ? 26.763 11.773 41.231 1.00 62.62 493 SER A O 1
ATOM 3873 N N . ASN A 1 494 ? 28.422 13.188 40.704 1.00 58.50 494 ASN A N 1
ATOM 3874 C CA . ASN A 1 494 ? 29.498 12.290 41.140 1.00 58.50 494 ASN A CA 1
ATOM 3875 C C . ASN A 1 494 ? 29.358 11.782 42.591 1.00 58.50 494 ASN A C 1
ATOM 3877 O O . ASN A 1 494 ? 29.949 10.755 42.911 1.00 58.50 494 ASN A O 1
ATOM 3881 N N . ASN A 1 495 ? 28.583 12.461 43.446 1.00 62.62 495 ASN A N 1
ATOM 3882 C CA . ASN A 1 495 ? 28.423 12.124 44.863 1.00 62.62 495 ASN A CA 1
ATOM 3883 C C . ASN A 1 495 ? 26.945 11.937 45.283 1.00 62.62 495 ASN A C 1
ATOM 3885 O O . ASN A 1 495 ? 26.642 12.035 46.468 1.00 62.62 495 ASN A O 1
ATOM 3889 N N . THR A 1 496 ? 26.005 11.712 44.355 1.00 68.19 496 THR A N 1
ATOM 3890 C CA . THR A 1 496 ? 24.567 11.607 44.691 1.00 68.19 496 THR A CA 1
ATOM 3891 C C . THR A 1 496 ? 23.924 10.407 44.007 1.00 68.19 496 THR A C 1
ATOM 3893 O O . THR A 1 496 ? 23.749 10.423 42.788 1.00 68.19 496 THR A O 1
ATOM 3896 N N . CYS A 1 497 ? 23.563 9.378 44.780 1.00 72.25 497 CYS A N 1
ATOM 3897 C CA . CYS A 1 497 ? 22.868 8.199 44.266 1.00 72.25 497 CYS A CA 1
ATOM 3898 C C . CYS A 1 497 ? 21.341 8.391 44.241 1.00 72.25 497 CYS A C 1
ATOM 3900 O O . CYS A 1 497 ? 20.774 8.960 45.167 1.00 72.25 497 CYS A O 1
ATOM 3902 N N . LEU A 1 498 ? 20.684 7.887 43.191 1.00 74.94 498 LEU A N 1
ATOM 3903 C CA . LEU A 1 498 ? 19.221 7.861 43.025 1.00 74.94 498 LEU A CA 1
ATOM 3904 C C . LEU A 1 498 ? 18.601 6.468 43.185 1.00 74.94 498 LEU A C 1
ATOM 3906 O O . LEU A 1 498 ? 17.416 6.352 43.472 1.00 74.94 498 LEU A O 1
ATOM 3910 N N . GLU A 1 499 ? 19.353 5.410 42.886 1.00 75.19 499 GLU A N 1
ATOM 3911 C CA . GLU A 1 499 ? 18.822 4.047 42.794 1.00 75.19 499 GLU A CA 1
ATOM 3912 C C . GLU A 1 499 ? 19.916 3.054 43.182 1.00 75.19 499 GLU A C 1
ATOM 3914 O O . GLU A 1 499 ? 21.036 3.148 42.676 1.00 75.19 499 GLU A O 1
ATOM 3919 N N . CYS A 1 500 ? 19.602 2.103 44.060 1.00 76.19 500 CYS A N 1
ATOM 3920 C CA . CYS A 1 500 ? 20.564 1.129 44.570 1.00 76.19 500 CYS A CA 1
ATOM 3921 C C . CYS A 1 500 ? 20.566 -0.189 43.775 1.00 76.19 500 CYS A C 1
ATOM 3923 O O . CYS A 1 500 ? 19.634 -0.530 43.046 1.00 76.19 500 CYS A O 1
ATOM 3925 N N . SER A 1 501 ? 21.643 -0.955 43.928 1.00 72.81 501 SER A N 1
ATOM 3926 C CA . SER A 1 501 ? 21.756 -2.338 43.458 1.00 72.81 501 SER A CA 1
ATOM 3927 C C . SER A 1 501 ? 20.804 -3.256 44.227 1.00 72.81 501 SER A C 1
ATOM 3929 O O . SER A 1 501 ? 20.494 -3.002 45.386 1.00 72.81 501 SER A O 1
ATOM 3931 N N . ALA A 1 502 ? 20.364 -4.350 43.599 1.00 67.06 502 ALA A N 1
ATOM 3932 C CA . ALA A 1 502 ? 19.204 -5.144 44.034 1.00 67.06 502 ALA A CA 1
ATOM 3933 C C . ALA A 1 502 ? 19.259 -5.731 45.468 1.00 67.06 502 ALA A C 1
ATOM 3935 O O . ALA A 1 502 ? 18.223 -6.126 46.003 1.00 67.06 502 ALA A O 1
ATOM 3936 N N . SER A 1 503 ? 20.442 -5.786 46.087 1.00 66.31 503 SER A N 1
ATOM 3937 C CA . SER A 1 503 ? 20.692 -6.246 47.462 1.00 66.31 503 SER A CA 1
ATOM 3938 C C . SER A 1 503 ? 20.931 -5.105 48.468 1.00 66.31 503 SER A C 1
ATOM 3940 O O . SER A 1 503 ? 21.522 -5.325 49.526 1.00 66.31 503 SER A O 1
ATOM 3942 N N . SER A 1 504 ? 20.562 -3.867 48.136 1.00 78.44 504 SER A N 1
ATOM 3943 C CA . SER A 1 504 ? 20.781 -2.674 48.964 1.00 78.44 504 SER A CA 1
ATOM 3944 C C . SER A 1 504 ? 19.595 -1.712 48.885 1.00 78.44 504 SER A C 1
ATOM 3946 O O . SER A 1 504 ? 18.823 -1.742 47.930 1.00 78.44 504 SER A O 1
ATOM 3948 N N . TYR A 1 505 ? 19.462 -0.876 49.909 1.00 81.69 505 TYR A N 1
ATOM 3949 C CA . TYR A 1 505 ? 18.317 -0.017 50.183 1.00 81.69 505 TYR A CA 1
ATOM 3950 C C . TYR A 1 505 ? 18.795 1.433 50.302 1.00 81.69 505 TYR A C 1
ATOM 3952 O O . TYR A 1 505 ? 19.794 1.698 50.971 1.00 81.69 505 TYR A O 1
ATOM 3960 N N . LEU A 1 506 ? 18.107 2.368 49.648 1.00 81.88 506 LEU A N 1
ATOM 3961 C CA . LEU A 1 506 ? 18.445 3.789 49.686 1.00 81.88 506 LEU A CA 1
ATOM 3962 C C . LEU A 1 506 ? 17.983 4.414 51.008 1.00 81.88 506 LEU A C 1
ATOM 3964 O O . LEU A 1 506 ? 16.797 4.361 51.341 1.00 81.88 506 LEU A O 1
ATOM 3968 N N . LEU A 1 507 ? 18.902 5.042 51.739 1.00 81.81 507 LEU A N 1
ATOM 3969 C CA . LEU A 1 507 ? 18.573 5.921 52.859 1.00 81.81 507 LEU A CA 1
ATOM 3970 C C . LEU A 1 507 ? 18.497 7.361 52.337 1.00 81.81 507 LEU A C 1
ATOM 3972 O O . LEU A 1 507 ? 19.518 8.022 52.170 1.00 81.81 507 LEU A O 1
ATOM 3976 N N . GLU A 1 508 ? 17.289 7.850 52.047 1.00 72.44 508 GLU A N 1
ATOM 3977 C CA . GLU A 1 508 ? 17.087 9.134 51.346 1.00 72.44 508 GLU A CA 1
ATOM 3978 C C . GLU A 1 508 ? 17.603 10.355 52.136 1.00 72.44 508 GLU A C 1
ATOM 3980 O O . GLU A 1 508 ? 18.009 11.346 51.532 1.00 72.44 508 GLU A O 1
ATOM 3985 N N . GLU A 1 509 ? 17.688 10.264 53.470 1.00 71.56 509 GLU A N 1
ATOM 3986 C CA . GLU A 1 509 ? 18.292 11.304 54.323 1.00 71.56 509 GLU A CA 1
ATOM 3987 C C . GLU A 1 509 ? 19.813 11.478 54.087 1.00 71.56 509 GLU A C 1
ATOM 3989 O O . GLU A 1 509 ? 20.334 12.571 54.305 1.00 71.56 509 GLU A O 1
ATOM 3994 N N . THR A 1 510 ? 20.530 10.447 53.609 1.00 74.50 510 THR A N 1
ATOM 3995 C CA . THR A 1 510 ? 21.979 10.512 53.301 1.00 74.50 510 THR A CA 1
ATOM 3996 C C . THR A 1 510 ? 22.316 10.307 51.820 1.00 74.50 510 THR A C 1
ATOM 3998 O O . THR A 1 510 ? 23.400 10.690 51.388 1.00 74.50 510 THR A O 1
ATOM 4001 N N . ASN A 1 511 ? 21.382 9.783 51.019 1.00 74.25 511 ASN A N 1
ATOM 4002 C CA . ASN A 1 511 ? 21.564 9.346 49.625 1.00 74.25 511 ASN A CA 1
ATOM 4003 C C . ASN A 1 511 ? 22.569 8.182 49.462 1.00 74.25 511 ASN A C 1
ATOM 4005 O O . ASN A 1 511 ? 23.176 8.016 48.400 1.00 74.25 511 ASN A O 1
ATOM 4009 N N . GLU A 1 512 ? 22.730 7.359 50.504 1.00 77.25 512 GLU A N 1
ATOM 4010 C CA . GLU A 1 512 ? 23.613 6.185 50.518 1.00 77.25 512 GLU A CA 1
ATOM 4011 C C . GLU A 1 512 ? 22.836 4.860 50.401 1.00 77.25 512 GLU A C 1
ATOM 4013 O O . GLU A 1 512 ? 21.698 4.735 50.860 1.00 77.25 512 GLU A O 1
ATOM 4018 N N . CYS A 1 513 ? 23.474 3.845 49.807 1.00 82.56 513 CYS A N 1
ATOM 4019 C CA . CYS A 1 513 ? 22.910 2.506 49.615 1.00 82.56 513 CYS A CA 1
ATOM 4020 C C . CYS A 1 513 ? 23.374 1.535 50.714 1.00 82.56 513 CYS A C 1
ATOM 4022 O O . CYS A 1 513 ? 24.471 0.975 50.637 1.00 82.56 513 CYS A O 1
ATOM 4024 N N . VAL A 1 514 ? 22.527 1.291 51.716 1.00 81.31 514 VAL A N 1
ATOM 4025 C CA . VAL A 1 514 ? 22.818 0.418 52.868 1.00 81.31 514 VAL A CA 1
ATOM 4026 C C . VAL A 1 514 ? 22.256 -0.997 52.680 1.00 81.31 514 VAL A C 1
ATOM 4028 O O . VAL A 1 514 ? 21.228 -1.200 52.040 1.00 81.31 514 VAL A O 1
ATOM 4031 N N . SER A 1 515 ? 22.914 -2.021 53.231 1.00 77.88 515 SER A N 1
ATOM 4032 C CA . SER A 1 515 ? 22.447 -3.420 53.128 1.00 77.88 515 SER A CA 1
ATOM 4033 C C . SER A 1 515 ? 21.366 -3.788 54.155 1.00 77.88 515 SER A C 1
ATOM 4035 O O . SER A 1 515 ? 20.600 -4.727 53.945 1.00 77.88 515 SER A O 1
ATOM 4037 N N . ASN A 1 516 ? 21.285 -3.040 55.257 1.00 78.38 516 ASN A N 1
ATOM 4038 C CA . ASN A 1 516 ? 20.239 -3.119 56.271 1.00 78.38 516 ASN A CA 1
ATOM 4039 C C . ASN A 1 516 ? 19.893 -1.701 56.737 1.00 78.38 516 ASN A C 1
ATOM 4041 O O . ASN A 1 516 ? 20.786 -0.862 56.837 1.00 78.38 516 ASN A O 1
ATOM 4045 N N . CYS A 1 517 ? 18.622 -1.455 57.047 1.00 80.12 517 CYS A N 1
ATOM 4046 C CA . CYS A 1 517 ? 18.174 -0.179 57.598 1.00 80.12 517 CYS A CA 1
ATOM 4047 C C . CYS A 1 517 ? 18.532 -0.050 59.092 1.00 80.12 517 CYS A C 1
ATOM 4049 O O . CYS A 1 517 ? 18.623 -1.074 59.776 1.00 80.12 517 CYS A O 1
ATOM 4051 N N . PRO A 1 518 ? 18.776 1.178 59.590 1.00 78.44 518 PRO A N 1
ATOM 4052 C CA . PRO A 1 518 ? 19.039 1.436 61.006 1.00 78.44 518 PRO A CA 1
ATOM 4053 C C . PRO A 1 518 ? 17.768 1.302 61.866 1.00 78.44 518 PRO A C 1
ATOM 4055 O O . PRO A 1 518 ? 16.659 1.232 61.340 1.00 78.44 518 PRO A O 1
ATOM 4058 N N . LEU A 1 519 ? 17.934 1.298 63.195 1.00 72.88 519 LEU A N 1
ATOM 4059 C CA . LEU A 1 519 ? 16.817 1.341 64.152 1.00 72.88 519 LEU A CA 1
ATOM 4060 C C . LEU A 1 519 ? 15.883 2.523 63.862 1.00 72.88 519 LEU A C 1
ATOM 4062 O O . LEU A 1 519 ? 16.338 3.584 63.430 1.00 72.88 519 LEU A O 1
ATOM 4066 N N . ASN A 1 520 ? 14.587 2.321 64.101 1.00 72.88 520 ASN A N 1
ATOM 4067 C CA . ASN A 1 520 ? 13.504 3.235 63.743 1.00 72.88 520 ASN A CA 1
ATOM 4068 C C . ASN A 1 520 ? 13.357 3.467 62.215 1.00 72.88 520 ASN A C 1
ATOM 4070 O O . ASN A 1 520 ? 12.767 4.470 61.813 1.00 72.88 520 ASN A O 1
ATOM 4074 N N . TYR A 1 521 ? 13.861 2.566 61.351 1.00 78.25 521 TYR A N 1
ATOM 4075 C CA . TYR A 1 521 ? 13.585 2.535 59.901 1.00 78.25 521 TYR A CA 1
ATOM 4076 C C . TYR A 1 521 ? 13.321 1.099 59.395 1.00 78.25 521 TYR A C 1
ATOM 4078 O O . TYR A 1 521 ? 14.174 0.215 59.492 1.00 78.25 521 TYR A O 1
ATOM 4086 N N . GLY A 1 522 ? 12.159 0.880 58.777 1.00 74.62 522 GLY A N 1
ATOM 4087 C CA . GLY A 1 522 ? 11.772 -0.367 58.114 1.00 74.62 522 GLY A CA 1
ATOM 4088 C C . GLY A 1 522 ? 12.401 -0.545 56.722 1.00 74.62 522 GLY A C 1
ATOM 4089 O O . GLY A 1 522 ? 12.777 0.419 56.049 1.00 74.62 522 GLY A O 1
ATOM 4090 N N . LYS A 1 523 ? 12.506 -1.805 56.275 1.00 75.12 523 LYS A N 1
ATOM 4091 C CA . LYS A 1 523 ? 13.101 -2.207 54.982 1.00 75.12 523 LYS A CA 1
ATOM 4092 C C . LYS A 1 523 ? 12.064 -2.293 53.863 1.00 75.12 523 LYS A C 1
ATOM 4094 O O . LYS A 1 523 ? 11.458 -3.348 53.657 1.00 75.12 523 LYS A O 1
ATOM 4099 N N . ASP A 1 524 ? 11.905 -1.220 53.102 1.00 72.69 524 ASP A N 1
ATOM 4100 C CA . ASP A 1 524 ? 11.027 -1.208 51.934 1.00 72.69 524 ASP A CA 1
ATOM 4101 C C . ASP A 1 524 ? 11.606 -2.103 50.833 1.00 72.69 524 ASP A C 1
ATOM 4103 O O . ASP A 1 524 ? 12.605 -1.786 50.180 1.00 72.69 524 ASP A O 1
ATOM 4107 N N . SER A 1 525 ? 10.985 -3.269 50.669 1.00 67.06 525 SER A N 1
ATOM 4108 C CA . SER A 1 525 ? 11.441 -4.318 49.760 1.00 67.06 525 SER A CA 1
ATOM 4109 C C . SER A 1 525 ? 10.932 -4.156 48.331 1.00 67.06 525 SER A C 1
ATOM 4111 O O . SER A 1 525 ? 11.478 -4.822 47.447 1.00 67.06 525 SER A O 1
ATOM 4113 N N . GLU A 1 526 ? 9.963 -3.272 48.096 1.00 68.31 526 GLU A N 1
ATOM 4114 C CA . GLU A 1 526 ? 9.409 -2.959 46.778 1.00 68.31 526 GLU A CA 1
ATOM 4115 C C . GLU A 1 526 ? 10.210 -1.824 46.132 1.00 68.31 526 GLU A C 1
ATOM 4117 O O . GLU A 1 526 ? 10.845 -2.021 45.095 1.00 68.31 526 GLU A O 1
ATOM 4122 N N . TYR A 1 527 ? 10.298 -0.677 46.809 1.00 70.75 527 TYR A N 1
ATOM 4123 C CA . TYR A 1 527 ? 10.999 0.513 46.327 1.00 70.75 527 TYR A CA 1
ATOM 4124 C C . TYR A 1 527 ? 12.502 0.523 46.656 1.00 70.75 527 TYR A C 1
ATOM 4126 O O . TYR A 1 527 ? 13.216 1.430 46.226 1.00 70.75 527 TYR A O 1
ATOM 4134 N N . LYS A 1 528 ? 12.999 -0.481 47.398 1.00 75.19 528 LYS A N 1
ATOM 4135 C CA . LYS A 1 528 ? 14.396 -0.604 47.867 1.00 75.19 528 LYS A CA 1
ATOM 4136 C C . LYS A 1 528 ? 14.863 0.629 48.642 1.00 75.19 528 LYS A C 1
ATOM 4138 O O . LYS A 1 528 ? 15.883 1.237 48.317 1.00 75.19 528 LYS A O 1
ATOM 4143 N N . LYS A 1 529 ? 14.132 0.968 49.705 1.00 79.38 529 LYS A N 1
ATOM 4144 C CA . LYS A 1 529 ? 14.404 2.119 50.584 1.00 79.38 529 LYS A CA 1
ATOM 4145 C C . LYS A 1 529 ? 14.483 1.732 52.061 1.00 79.38 529 LYS A C 1
ATOM 4147 O O . LYS A 1 529 ? 14.008 0.673 52.468 1.00 79.38 529 LYS A O 1
ATOM 4152 N N . CYS A 1 530 ? 15.049 2.623 52.865 1.00 82.38 530 CYS A N 1
ATOM 4153 C CA . CYS A 1 530 ? 14.884 2.619 54.314 1.00 82.38 530 CYS A CA 1
ATOM 4154 C C . CYS A 1 530 ? 13.874 3.696 54.711 1.00 82.38 530 CYS A C 1
ATOM 4156 O O . CYS A 1 530 ? 14.168 4.886 54.618 1.00 82.38 530 CYS A O 1
ATOM 4158 N N . VAL A 1 531 ? 12.684 3.270 55.136 1.00 78.50 531 VAL A N 1
ATOM 4159 C CA . VAL A 1 531 ? 11.543 4.148 55.439 1.00 78.50 531 VAL A CA 1
ATOM 4160 C C . VAL A 1 531 ? 11.394 4.257 56.950 1.00 78.50 531 VAL A C 1
ATOM 4162 O O . VAL A 1 531 ? 11.335 3.240 57.636 1.00 78.50 531 VAL A O 1
ATOM 4165 N N . LYS A 1 532 ? 11.356 5.480 57.481 1.00 77.31 532 LYS A N 1
ATOM 4166 C CA . LYS A 1 532 ? 11.290 5.740 58.928 1.00 77.31 532 LYS A CA 1
ATOM 4167 C C . LYS A 1 532 ? 10.055 5.082 59.551 1.00 77.31 532 LYS A C 1
ATOM 4169 O O . LYS A 1 532 ? 9.006 5.068 58.915 1.00 77.31 532 LYS A O 1
ATOM 4174 N N . CYS A 1 533 ? 10.190 4.531 60.754 1.00 77.50 533 CYS A N 1
ATOM 4175 C CA . CYS A 1 533 ? 9.078 3.961 61.510 1.00 77.50 533 CYS A CA 1
ATOM 4176 C C . CYS A 1 533 ? 8.164 5.059 62.079 1.00 77.50 533 CYS A C 1
ATOM 4178 O O . CYS A 1 533 ? 8.581 6.205 62.278 1.00 77.50 533 CYS A O 1
ATOM 4180 N N . THR A 1 534 ? 6.918 4.688 62.370 1.00 74.38 534 THR A N 1
ATOM 4181 C CA . THR A 1 534 ? 5.941 5.514 63.087 1.00 74.38 534 THR A CA 1
ATOM 4182 C C . THR A 1 534 ? 6.423 5.889 64.503 1.00 74.38 534 THR A C 1
ATOM 4184 O O . THR A 1 534 ? 7.268 5.197 65.078 1.00 74.38 534 THR A O 1
ATOM 4187 N N . PRO A 1 535 ? 5.934 6.998 65.097 1.00 74.88 535 PRO A N 1
ATOM 4188 C CA . PRO A 1 535 ? 6.384 7.442 66.419 1.00 74.88 535 PRO A CA 1
ATOM 4189 C C . PRO A 1 535 ? 6.163 6.395 67.524 1.00 74.88 535 PRO A C 1
ATOM 4191 O O . PRO A 1 535 ? 5.124 5.740 67.564 1.00 74.88 535 PRO A O 1
ATOM 4194 N N . ASN A 1 536 ? 7.116 6.295 68.456 1.00 76.50 536 ASN A N 1
ATOM 4195 C CA . ASN A 1 536 ? 7.155 5.318 69.557 1.00 76.50 536 ASN A CA 1
ATOM 4196 C C . ASN A 1 536 ? 7.329 3.842 69.116 1.00 76.50 536 ASN A C 1
ATOM 4198 O O . ASN A 1 536 ? 7.141 2.930 69.929 1.00 76.50 536 ASN A O 1
ATOM 4202 N N . CYS A 1 537 ? 7.686 3.591 67.850 1.00 80.19 537 CYS A N 1
ATOM 4203 C CA . CYS A 1 537 ? 8.003 2.266 67.320 1.00 80.19 537 CYS A CA 1
ATOM 4204 C C . CYS A 1 537 ? 9.517 2.089 67.100 1.00 80.19 537 CYS A C 1
ATOM 4206 O O . CYS A 1 537 ? 10.119 2.773 66.271 1.00 80.19 537 CYS A O 1
ATOM 4208 N N . GLU A 1 538 ? 10.123 1.118 67.792 1.00 78.81 538 GLU A N 1
ATOM 4209 C CA . GLU A 1 538 ? 11.565 0.836 67.711 1.00 78.81 538 GLU A CA 1
ATOM 4210 C C . GLU A 1 538 ? 11.924 0.016 66.455 1.00 78.81 538 GLU A C 1
ATOM 4212 O O . GLU A 1 538 ? 12.922 0.280 65.779 1.00 78.81 538 GLU A O 1
ATOM 4217 N N . ASN A 1 539 ? 11.081 -0.966 66.105 1.00 74.56 539 ASN A N 1
ATOM 4218 C CA . ASN A 1 539 ? 11.222 -1.781 64.895 1.00 74.56 539 ASN A CA 1
ATOM 4219 C C . ASN A 1 539 ? 9.863 -1.990 64.220 1.00 74.56 539 ASN A C 1
ATOM 4221 O O . ASN A 1 539 ? 8.946 -2.542 64.830 1.00 74.56 539 ASN A O 1
ATOM 4225 N N . CYS A 1 540 ? 9.767 -1.625 62.943 1.00 75.44 540 CYS A N 1
ATOM 4226 C CA . CYS A 1 540 ? 8.585 -1.793 62.101 1.00 75.44 540 CYS A CA 1
ATOM 4227 C C . CYS A 1 540 ? 8.889 -2.640 60.855 1.00 75.44 540 CYS A C 1
ATOM 4229 O O . CYS A 1 540 ? 10.029 -2.682 60.379 1.00 75.44 540 CYS A O 1
ATOM 4231 N N . ASP A 1 541 ? 7.858 -3.274 60.293 1.00 70.81 541 ASP A N 1
ATOM 4232 C CA . ASP A 1 541 ? 7.902 -3.688 58.887 1.00 70.81 541 ASP A CA 1
ATOM 4233 C C . ASP A 1 541 ? 7.662 -2.475 57.973 1.00 70.81 541 ASP A C 1
ATOM 4235 O O . ASP A 1 541 ? 7.152 -1.438 58.398 1.00 70.81 541 ASP A O 1
ATOM 4239 N N . ALA A 1 542 ? 8.074 -2.572 56.709 1.00 61.78 542 ALA A N 1
ATOM 4240 C CA . ALA A 1 542 ? 7.829 -1.511 55.736 1.00 61.78 542 ALA A CA 1
ATOM 4241 C C . ALA A 1 542 ? 6.425 -1.607 55.122 1.00 61.78 542 ALA A C 1
ATOM 4243 O O . ALA A 1 542 ? 5.809 -2.672 55.116 1.00 61.78 542 ALA A O 1
ATOM 4244 N N . GLN A 1 543 ? 5.942 -0.482 54.595 1.00 62.78 543 GLN A N 1
ATOM 4245 C CA . GLN A 1 543 ? 4.620 -0.386 53.981 1.00 62.78 543 GLN A CA 1
ATOM 4246 C C . GLN A 1 543 ? 4.474 -1.317 52.769 1.00 62.78 543 GLN A C 1
ATOM 4248 O O . GLN A 1 543 ? 5.425 -1.547 52.022 1.00 62.78 543 GLN A O 1
ATOM 4253 N N . SER A 1 544 ? 3.252 -1.810 52.568 1.00 52.41 544 SER A N 1
ATOM 4254 C CA . SER A 1 544 ? 2.826 -2.458 51.327 1.00 52.41 544 SER A CA 1
ATOM 4255 C C . SER A 1 544 ? 2.167 -1.435 50.390 1.00 52.41 544 SER A C 1
ATOM 4257 O O . SER A 1 544 ? 1.689 -0.389 50.836 1.00 52.41 544 SER A O 1
ATOM 4259 N N . SER A 1 545 ? 2.120 -1.752 49.096 1.00 47.06 545 SER A N 1
ATOM 4260 C CA . SER A 1 545 ? 1.849 -0.859 47.955 1.00 47.06 545 SER A CA 1
ATOM 4261 C C . SER A 1 545 ? 0.523 -0.077 48.003 1.00 47.06 545 SER A C 1
ATOM 4263 O O . SER A 1 545 ? 0.339 0.865 47.237 1.00 47.06 545 SER A O 1
ATOM 4265 N N . ASN A 1 546 ? -0.403 -0.458 48.890 1.00 43.72 546 ASN A N 1
ATOM 4266 C CA . ASN A 1 546 ? -1.773 0.062 48.958 1.00 43.72 546 ASN A CA 1
ATOM 4267 C C . ASN A 1 546 ? -2.006 1.120 50.058 1.00 43.72 546 ASN A C 1
ATOM 4269 O O . ASN A 1 546 ? -3.128 1.599 50.203 1.00 43.72 546 ASN A O 1
ATOM 4273 N N . GLY A 1 547 ? -0.974 1.511 50.815 1.00 48.50 547 GLY A N 1
ATOM 4274 C CA . GLY A 1 547 ? -1.047 2.654 51.740 1.00 48.50 547 GLY A CA 1
ATOM 4275 C C . GLY A 1 547 ? -1.620 2.373 53.136 1.00 48.50 547 GLY A C 1
ATOM 4276 O O . GLY A 1 547 ? -1.946 3.320 53.848 1.00 48.50 547 GLY A O 1
ATOM 4277 N N . GLU A 1 548 ? -1.718 1.108 53.549 1.00 52.56 548 GLU A N 1
ATOM 4278 C CA . GLU A 1 548 ? -2.044 0.742 54.936 1.00 52.56 548 GLU A CA 1
ATOM 4279 C C . GLU A 1 548 ? -0.902 1.087 55.915 1.00 52.56 548 GLU A C 1
ATOM 4281 O O . GLU A 1 548 ? 0.254 1.311 55.521 1.00 52.56 548 GLU A O 1
ATOM 4286 N N . THR A 1 549 ? -1.238 1.170 57.208 1.00 55.53 549 THR A N 1
ATOM 4287 C CA . THR A 1 549 ? -0.328 1.653 58.253 1.00 55.53 549 THR A CA 1
ATOM 4288 C C . THR A 1 549 ? 0.869 0.724 58.465 1.00 55.53 549 THR A C 1
ATOM 4290 O O . THR A 1 549 ? 0.788 -0.501 58.400 1.00 55.53 549 THR A O 1
ATOM 4293 N N . GLN A 1 550 ? 2.013 1.338 58.748 1.00 65.56 550 GLN A N 1
ATOM 4294 C CA . GLN A 1 550 ? 3.289 0.676 58.974 1.00 65.56 550 GLN A CA 1
ATOM 4295 C C . GLN A 1 550 ? 3.286 -0.104 60.305 1.00 65.56 550 GLN A C 1
ATOM 4297 O O . GLN A 1 550 ? 3.457 0.482 61.374 1.00 65.56 550 GLN A O 1
ATOM 4302 N N . MET A 1 551 ? 3.087 -1.424 60.238 1.00 66.50 551 MET A N 1
ATOM 4303 C CA . MET A 1 551 ? 2.976 -2.286 61.421 1.00 66.50 551 MET A CA 1
ATOM 4304 C C . MET A 1 551 ? 4.256 -2.298 62.268 1.00 66.50 551 MET A C 1
ATOM 4306 O O . MET A 1 551 ? 5.345 -2.635 61.785 1.00 66.50 551 MET A O 1
ATOM 4310 N N . CYS A 1 552 ? 4.116 -1.994 63.559 1.00 76.50 552 CYS A N 1
ATOM 4311 C CA . CYS A 1 552 ? 5.198 -2.092 64.525 1.00 76.50 552 CYS A CA 1
ATOM 4312 C C . CYS A 1 552 ? 5.340 -3.518 65.073 1.00 76.50 552 CYS A C 1
ATOM 4314 O O . CYS A 1 552 ? 4.360 -4.191 65.372 1.00 76.50 552 CYS A O 1
ATOM 4316 N N . LYS A 1 553 ? 6.578 -3.983 65.253 1.00 74.44 553 LYS A N 1
ATOM 4317 C CA . LYS A 1 553 ? 6.886 -5.282 65.877 1.00 74.44 553 LYS A CA 1
ATOM 4318 C C . LYS A 1 553 ? 7.304 -5.158 67.335 1.00 74.44 553 LYS A C 1
ATOM 4320 O O . LYS A 1 553 ? 7.039 -6.065 68.119 1.00 74.44 553 LYS A O 1
ATOM 4325 N N . THR A 1 554 ? 7.957 -4.056 67.700 1.00 74.75 554 THR A N 1
ATOM 4326 C CA . THR A 1 554 ? 8.375 -3.769 69.079 1.00 74.75 554 THR A CA 1
ATOM 4327 C C . THR A 1 554 ? 8.218 -2.284 69.383 1.00 74.75 554 THR A C 1
ATOM 4329 O O . THR A 1 554 ? 8.869 -1.443 68.758 1.00 74.75 554 THR A O 1
ATOM 4332 N N . CYS A 1 555 ? 7.368 -1.972 70.357 1.00 76.88 555 CYS A N 1
ATOM 4333 C CA . CYS A 1 555 ? 7.177 -0.617 70.858 1.00 76.88 555 CYS A CA 1
ATOM 4334 C C . CYS A 1 555 ? 8.344 -0.161 71.735 1.00 76.88 555 CYS A C 1
ATOM 4336 O O . CYS A 1 555 ? 8.972 -0.977 72.411 1.00 76.88 555 CYS A O 1
ATOM 4338 N N . GLU A 1 556 ? 8.576 1.150 71.783 1.00 77.50 556 GLU A N 1
ATOM 4339 C CA . GLU A 1 556 ? 9.503 1.751 72.742 1.00 77.50 556 GLU A CA 1
ATOM 4340 C C . GLU A 1 556 ? 9.069 1.482 74.202 1.00 77.50 556 GLU A C 1
ATOM 4342 O O . GLU A 1 556 ? 7.894 1.251 74.514 1.00 77.50 556 GLU A O 1
ATOM 4347 N N . LEU A 1 557 ? 10.036 1.497 75.126 1.00 73.56 557 LEU A N 1
ATOM 4348 C CA . LEU A 1 557 ? 9.834 1.102 76.525 1.00 73.56 557 LEU A CA 1
ATOM 4349 C C . LEU A 1 557 ? 8.736 1.918 77.230 1.00 73.56 557 LEU A C 1
ATOM 4351 O O . LEU A 1 557 ? 8.870 3.121 77.445 1.00 73.56 557 LEU A O 1
ATOM 4355 N N . GLY A 1 558 ? 7.684 1.219 77.666 1.00 69.94 558 GLY A N 1
ATOM 4356 C CA . GLY A 1 558 ? 6.536 1.782 78.387 1.00 69.94 558 GLY A CA 1
ATOM 4357 C C . GLY A 1 558 ? 5.220 1.761 77.602 1.00 69.94 558 GLY A C 1
ATOM 4358 O O . GLY A 1 558 ? 4.169 1.963 78.207 1.00 69.94 558 GLY A O 1
ATOM 4359 N N . TYR A 1 559 ? 5.267 1.472 76.300 1.00 80.25 559 TYR A N 1
ATOM 4360 C CA . TYR A 1 559 ? 4.102 1.402 75.416 1.00 80.25 559 TYR A CA 1
ATOM 4361 C C . TYR A 1 559 ? 3.603 -0.049 75.239 1.00 80.25 559 TYR A C 1
ATOM 4363 O O . TYR A 1 559 ? 4.345 -1.015 75.430 1.00 80.25 559 TYR A O 1
ATOM 4371 N N . TYR A 1 560 ? 2.325 -0.193 74.889 1.00 79.50 560 TYR A N 1
ATOM 4372 C CA . TYR A 1 560 ? 1.606 -1.447 74.643 1.00 79.50 560 TYR A CA 1
ATOM 4373 C C . TYR A 1 560 ? 1.413 -1.619 73.135 1.00 79.50 560 TYR A C 1
ATOM 4375 O O . TYR A 1 560 ? 1.109 -0.643 72.446 1.00 79.50 560 TYR A O 1
ATOM 4383 N N . LEU A 1 561 ? 1.546 -2.848 72.635 1.00 81.19 561 LEU A N 1
ATOM 4384 C CA . LEU A 1 561 ? 1.255 -3.178 71.241 1.00 81.19 561 LEU A CA 1
ATOM 4385 C C . LEU A 1 561 ? -0.224 -3.570 71.103 1.00 81.19 561 LEU A C 1
ATOM 4387 O O . LEU A 1 561 ? -0.681 -4.522 71.739 1.00 81.19 561 LEU A O 1
ATOM 4391 N N . VAL A 1 562 ? -0.986 -2.858 70.277 1.00 82.69 562 VAL A N 1
ATOM 4392 C CA . VAL A 1 562 ? -2.356 -3.266 69.930 1.00 82.69 562 VAL A CA 1
ATOM 4393 C C . VAL A 1 562 ? -2.265 -4.469 68.994 1.00 82.69 562 VAL A C 1
ATOM 4395 O O . VAL A 1 562 ? -1.660 -4.362 67.932 1.00 82.69 562 VAL A O 1
ATOM 4398 N N . SER A 1 563 ? -2.818 -5.621 69.385 1.00 71.94 563 SER A N 1
ATOM 4399 C CA . SER A 1 563 ? -2.482 -6.904 68.736 1.00 71.94 563 SER A CA 1
ATOM 4400 C C . SER A 1 563 ? -2.964 -7.020 67.288 1.00 71.94 563 SER A C 1
ATOM 4402 O O . SER A 1 563 ? -2.373 -7.764 66.509 1.00 71.94 563 SER A O 1
ATOM 4404 N N . ASP A 1 564 ? -4.017 -6.279 66.940 1.00 70.06 564 ASP A N 1
ATOM 4405 C CA . ASP A 1 564 ? -4.715 -6.403 65.659 1.00 70.06 564 ASP A CA 1
ATOM 4406 C C . ASP A 1 564 ? -4.317 -5.296 64.661 1.00 70.06 564 ASP A C 1
ATOM 4408 O O . ASP A 1 564 ? -4.279 -5.536 63.455 1.00 70.06 564 ASP A O 1
ATOM 4412 N N . THR A 1 565 ? -3.932 -4.105 65.145 1.00 73.00 565 THR A N 1
ATOM 4413 C CA . THR A 1 565 ? -3.391 -3.009 64.308 1.00 73.00 565 THR A CA 1
ATOM 4414 C C . THR A 1 565 ? -1.860 -2.951 64.289 1.00 73.00 565 THR A C 1
ATOM 4416 O O . THR A 1 565 ? -1.282 -2.327 63.401 1.00 73.00 565 THR A O 1
ATOM 4419 N N . ASN A 1 566 ? -1.189 -3.605 65.244 1.00 74.19 566 ASN A N 1
ATOM 4420 C CA . ASN A 1 566 ? 0.253 -3.512 65.487 1.00 74.19 566 ASN A CA 1
ATOM 4421 C C . ASN A 1 566 ? 0.757 -2.067 65.702 1.00 74.19 566 ASN A C 1
ATOM 4423 O O . ASN A 1 566 ? 1.874 -1.716 65.319 1.00 74.19 566 ASN A O 1
ATOM 4427 N N . GLU A 1 567 ? -0.058 -1.222 66.340 1.00 77.69 567 GLU A N 1
ATOM 4428 C CA . GLU A 1 567 ? 0.310 0.145 66.738 1.00 77.69 567 GLU A CA 1
ATOM 4429 C C . GLU A 1 567 ? 0.731 0.232 68.216 1.00 77.69 567 GLU A C 1
ATOM 4431 O O . GLU A 1 567 ? 0.311 -0.571 69.052 1.00 77.69 567 GLU A O 1
ATOM 4436 N N . CYS A 1 568 ? 1.566 1.224 68.542 1.00 82.31 568 CYS A N 1
ATOM 4437 C CA . CYS A 1 568 ? 2.198 1.377 69.854 1.00 82.31 568 CYS A CA 1
ATOM 4438 C C . CYS A 1 568 ? 1.601 2.535 70.660 1.00 82.31 568 CYS A C 1
ATOM 4440 O O . CYS A 1 568 ? 1.816 3.707 70.347 1.00 82.31 568 CYS A O 1
ATOM 4442 N N . VAL A 1 569 ? 0.875 2.204 71.730 1.00 79.06 569 VAL A N 1
ATOM 4443 C CA . VAL A 1 569 ? 0.058 3.149 72.512 1.00 79.06 569 VAL A CA 1
ATOM 4444 C C . VAL A 1 569 ? 0.453 3.162 73.988 1.00 79.06 569 VAL A C 1
ATOM 4446 O O . VAL A 1 569 ? 0.843 2.141 74.545 1.00 79.06 569 VAL A O 1
ATOM 4449 N N . ALA A 1 570 ? 0.366 4.313 74.661 1.00 77.50 570 ALA A N 1
ATOM 4450 C CA . ALA A 1 570 ? 0.761 4.425 76.075 1.00 77.50 570 ALA A CA 1
ATOM 4451 C C . ALA A 1 570 ? -0.200 3.689 77.039 1.00 77.50 570 ALA A C 1
ATOM 4453 O O . ALA A 1 570 ? 0.156 3.391 78.179 1.00 77.50 570 ALA A O 1
ATOM 4454 N N . SER A 1 571 ? -1.414 3.390 76.577 1.00 76.94 571 SER A N 1
ATOM 4455 C CA . SER A 1 571 ? -2.454 2.625 77.272 1.00 76.94 571 SER A CA 1
ATOM 4456 C C . SER A 1 571 ? -3.430 2.049 76.247 1.00 76.94 571 SER A C 1
ATOM 4458 O O . SER A 1 571 ? -3.719 2.718 75.254 1.00 76.94 571 SER A O 1
ATOM 4460 N N . CYS A 1 572 ? -3.973 0.855 76.491 1.00 79.81 572 CYS A N 1
ATOM 4461 C CA . CYS A 1 572 ? -5.037 0.299 75.652 1.00 79.81 572 CYS A CA 1
ATOM 4462 C C . CYS A 1 572 ? -6.296 1.181 75.695 1.00 79.81 572 CYS A C 1
ATOM 4464 O O . CYS A 1 572 ? -6.640 1.715 76.751 1.00 79.81 572 CYS A O 1
ATOM 4466 N N . ALA A 1 573 ? -6.946 1.343 74.543 1.00 72.88 573 ALA A N 1
ATOM 4467 C CA . ALA A 1 573 ? -8.182 2.107 74.390 1.00 72.88 573 ALA A CA 1
ATOM 4468 C C . ALA A 1 573 ? -9.423 1.227 74.624 1.00 72.88 573 ALA A C 1
ATOM 4470 O O . ALA A 1 573 ? -9.310 0.005 74.713 1.00 72.88 573 ALA A O 1
ATOM 4471 N N . ASP A 1 574 ? -10.600 1.858 74.671 1.00 74.19 574 ASP A N 1
ATOM 4472 C CA . ASP A 1 574 ? -11.901 1.180 74.611 1.00 74.19 574 ASP A CA 1
ATOM 4473 C C . ASP A 1 574 ? -11.983 0.200 73.418 1.00 74.19 574 ASP A C 1
ATOM 4475 O O . ASP A 1 574 ? -11.219 0.307 72.459 1.00 74.19 574 ASP A O 1
ATOM 4479 N N . TYR A 1 575 ? -12.918 -0.755 73.473 1.00 72.88 575 TYR A N 1
ATOM 4480 C CA . TYR A 1 575 ? -13.046 -1.941 72.598 1.00 72.88 575 TYR A CA 1
ATOM 4481 C C . TYR A 1 575 ? -11.932 -2.988 72.755 1.00 72.88 575 TYR A C 1
ATOM 4483 O O . TYR A 1 575 ? -12.067 -4.100 72.242 1.00 72.88 575 TYR A O 1
ATOM 4491 N N . TYR A 1 576 ? -10.865 -2.669 73.494 1.00 76.75 576 TYR A N 1
ATOM 4492 C CA . TYR A 1 576 ? -9.747 -3.560 73.785 1.00 76.75 576 TYR A CA 1
ATOM 4493 C C . TYR A 1 576 ? -9.480 -3.615 75.295 1.00 76.75 576 TYR A C 1
ATOM 4495 O O . TYR A 1 576 ? -9.711 -2.648 76.019 1.00 76.75 576 TYR A O 1
ATOM 4503 N N . TYR A 1 577 ? -8.940 -4.730 75.789 1.00 77.94 577 TYR A N 1
ATOM 4504 C CA . TYR A 1 577 ? -8.488 -4.850 77.178 1.00 77.94 577 TYR A CA 1
ATOM 4505 C C . TYR A 1 577 ? -6.967 -5.077 77.267 1.00 77.94 577 TYR A C 1
ATOM 4507 O O . TYR A 1 577 ? -6.389 -5.754 76.408 1.00 77.94 577 TYR A O 1
ATOM 4515 N N . PRO A 1 578 ? -6.287 -4.499 78.279 1.00 73.94 578 PRO A N 1
ATOM 4516 C CA . PRO A 1 578 ? -4.846 -4.644 78.452 1.00 73.94 578 PRO A CA 1
ATOM 4517 C C . PRO A 1 578 ? -4.464 -6.016 79.009 1.00 73.94 578 PRO A C 1
ATOM 4519 O O . PRO A 1 578 ? -5.044 -6.498 79.984 1.00 73.94 578 PRO A O 1
ATOM 4522 N N . ILE A 1 579 ? -3.407 -6.594 78.443 1.00 76.19 579 ILE A N 1
ATOM 4523 C CA . ILE A 1 579 ? -2.694 -7.751 78.979 1.00 76.19 579 ILE A CA 1
ATOM 4524 C C . ILE A 1 579 ? -1.256 -7.327 79.287 1.00 76.19 579 ILE A C 1
ATOM 4526 O O . ILE A 1 579 ? -0.493 -6.903 78.414 1.00 76.19 579 ILE A O 1
ATOM 4530 N N . GLU A 1 580 ? -0.896 -7.442 80.563 1.00 76.69 580 GLU A N 1
ATOM 4531 C CA . GLU A 1 580 ? 0.454 -7.187 81.056 1.00 76.69 580 GLU A CA 1
ATOM 4532 C C . GLU A 1 580 ? 1.441 -8.239 80.532 1.00 76.69 580 GLU A C 1
ATOM 4534 O O . GLU A 1 580 ? 1.188 -9.442 80.598 1.00 76.69 580 GLU A O 1
ATOM 4539 N N . GLY A 1 581 ? 2.561 -7.760 79.987 1.00 66.88 581 GLY A N 1
ATOM 4540 C CA . GLY A 1 581 ? 3.615 -8.586 79.395 1.00 66.88 581 GLY A CA 1
ATOM 4541 C C . GLY A 1 581 ? 4.566 -9.201 80.426 1.00 66.88 581 GLY A C 1
ATOM 4542 O O . GLY A 1 581 ? 4.393 -9.071 81.638 1.00 66.88 581 GLY A O 1
ATOM 4543 N N . SER A 1 582 ? 5.614 -9.855 79.932 1.00 61.50 582 SER A N 1
ATOM 4544 C CA . SER A 1 582 ? 6.671 -10.480 80.739 1.00 61.50 582 SER A CA 1
ATOM 4545 C C . SER A 1 582 ? 8.053 -10.216 80.135 1.00 61.50 582 SER A C 1
ATOM 4547 O O . SER A 1 582 ? 8.155 -9.734 79.010 1.00 61.50 582 SER A O 1
ATOM 4549 N N . ASP A 1 583 ? 9.126 -10.601 80.831 1.00 54.53 583 ASP A N 1
ATOM 4550 C CA . ASP A 1 583 ? 10.509 -10.429 80.351 1.00 54.53 583 ASP A CA 1
ATOM 4551 C C . ASP A 1 583 ? 10.811 -11.130 79.002 1.00 54.53 583 ASP A C 1
ATOM 4553 O O . ASP A 1 583 ? 11.872 -10.908 78.420 1.00 54.53 583 ASP A O 1
ATOM 4557 N N . THR A 1 584 ? 9.899 -11.970 78.486 1.00 54.19 584 THR A N 1
ATOM 4558 C CA . THR A 1 584 ? 10.002 -12.602 77.155 1.00 54.19 584 THR A CA 1
ATOM 4559 C C . THR A 1 584 ? 8.820 -12.337 76.211 1.00 54.19 584 THR A C 1
ATOM 4561 O O . THR A 1 584 ? 8.839 -12.854 75.099 1.00 54.19 584 THR A O 1
ATOM 4564 N N . GLU A 1 585 ? 7.809 -11.547 76.596 1.00 58.84 585 GLU A N 1
ATOM 4565 C CA . GLU A 1 585 ? 6.719 -11.132 75.690 1.00 58.84 585 GLU A CA 1
ATOM 4566 C C . GLU A 1 585 ? 6.231 -9.695 75.969 1.00 58.84 585 GLU A C 1
ATOM 4568 O O . GLU A 1 585 ? 5.969 -9.361 77.126 1.00 58.84 585 GLU A O 1
ATOM 4573 N N . PRO A 1 586 ? 6.052 -8.848 74.933 1.00 63.12 586 PRO A N 1
ATOM 4574 C CA . PRO A 1 586 ? 5.634 -7.457 75.103 1.00 63.12 586 PRO A CA 1
ATOM 4575 C C . PRO A 1 586 ? 4.201 -7.340 75.640 1.00 63.12 586 PRO A C 1
ATOM 4577 O O . PRO A 1 586 ? 3.375 -8.236 75.454 1.00 63.12 586 PRO A O 1
ATOM 4580 N N . LYS A 1 587 ? 3.894 -6.198 76.270 1.00 77.62 587 LYS A N 1
ATOM 4581 C CA . LYS A 1 587 ? 2.533 -5.866 76.715 1.00 77.62 587 LYS A CA 1
ATOM 4582 C C . LYS A 1 587 ? 1.595 -5.686 75.517 1.00 77.62 587 LYS A C 1
ATOM 4584 O O . LYS A 1 587 ? 2.002 -5.093 74.516 1.00 77.62 587 LYS A O 1
ATOM 4589 N N . LYS A 1 588 ? 0.348 -6.150 75.633 1.00 79.88 588 LYS A N 1
ATOM 4590 C CA . LYS A 1 588 ? -0.602 -6.245 74.509 1.00 79.88 588 LYS A CA 1
ATOM 4591 C C . LYS A 1 588 ? -1.985 -5.679 74.832 1.00 79.88 588 LYS A C 1
ATOM 4593 O O . LYS A 1 588 ? -2.388 -5.664 75.992 1.00 79.88 588 LYS A O 1
ATOM 4598 N N . CYS A 1 589 ? -2.723 -5.283 73.798 1.00 83.00 589 CYS A N 1
ATOM 4599 C CA . CYS A 1 589 ? -4.165 -5.007 73.855 1.00 83.00 589 CYS A CA 1
ATOM 4600 C C . CYS A 1 589 ? -4.919 -6.030 72.985 1.00 83.00 589 CYS A C 1
ATOM 4602 O O . CYS A 1 589 ? -4.452 -6.313 71.881 1.00 83.00 589 CYS A O 1
ATOM 4604 N N . ILE A 1 590 ? -6.046 -6.576 73.457 1.00 79.38 590 ILE A N 1
ATOM 4605 C CA . ILE A 1 590 ? -6.859 -7.602 72.759 1.00 79.38 590 ILE A CA 1
ATOM 4606 C C . ILE A 1 590 ? -8.317 -7.136 72.642 1.00 79.38 590 ILE A C 1
ATOM 4608 O O . ILE A 1 590 ? -8.841 -6.589 73.611 1.00 79.38 590 ILE A O 1
ATOM 4612 N N . GLN A 1 591 ? -8.955 -7.338 71.484 1.00 76.69 591 GLN A N 1
ATOM 4613 C CA . GLN A 1 591 ? -10.309 -6.846 71.189 1.00 76.69 591 GLN A CA 1
ATOM 4614 C C . GLN A 1 591 ? -11.438 -7.633 71.898 1.00 76.69 591 GLN A C 1
ATOM 4616 O O . GLN A 1 591 ? -11.298 -8.813 72.220 1.00 76.69 591 GLN A O 1
ATOM 4621 N N . CYS A 1 592 ? -12.577 -6.971 72.119 1.00 73.00 592 CYS A N 1
ATOM 4622 C CA . CYS A 1 592 ? -13.831 -7.548 72.617 1.00 73.00 592 CYS A CA 1
ATOM 4623 C C . CYS A 1 592 ? -14.713 -8.175 71.511 1.00 73.00 592 CYS A C 1
ATOM 4625 O O . CYS A 1 592 ? -14.716 -7.719 70.370 1.00 73.00 592 CYS A O 1
ATOM 4627 N N . GLU A 1 593 ? -15.529 -9.181 71.860 1.00 69.06 593 GLU A N 1
ATOM 4628 C CA . GLU A 1 593 ? -16.502 -9.811 70.946 1.00 69.06 593 GLU A CA 1
ATOM 4629 C C . GLU A 1 593 ? -17.938 -9.256 71.078 1.00 69.06 593 GLU A C 1
ATOM 4631 O O . GLU A 1 593 ? -18.329 -8.722 72.117 1.00 69.06 593 GLU A O 1
ATOM 4636 N N . ARG A 1 594 ? -18.765 -9.508 70.046 1.00 70.38 594 ARG A N 1
ATOM 4637 C CA . ARG A 1 594 ? -20.228 -9.273 70.011 1.00 70.38 594 ARG A CA 1
ATOM 4638 C C . ARG A 1 594 ? -20.632 -7.823 70.316 1.00 70.38 594 ARG A C 1
ATOM 4640 O O . ARG A 1 594 ? -21.513 -7.571 71.137 1.00 70.38 594 ARG A O 1
ATOM 4647 N N . ASN A 1 595 ? -20.024 -6.906 69.568 1.00 70.44 595 ASN A N 1
ATOM 4648 C CA . ASN A 1 595 ? -20.354 -5.485 69.483 1.00 70.44 595 ASN A CA 1
ATOM 4649 C C . ASN A 1 595 ? -20.276 -4.766 70.849 1.00 70.44 595 ASN A C 1
ATOM 4651 O O . ASN A 1 595 ? -21.283 -4.285 71.380 1.00 70.44 595 ASN A O 1
ATOM 4655 N N . CYS A 1 596 ? -19.085 -4.738 71.456 1.00 77.38 596 CYS A N 1
ATOM 4656 C CA . CYS A 1 596 ? -18.898 -4.357 72.857 1.00 77.38 596 CYS A CA 1
ATOM 4657 C C . CYS A 1 596 ? -17.704 -3.409 73.092 1.00 77.38 596 CYS A C 1
ATOM 4659 O O . CYS A 1 596 ? -16.564 -3.729 72.765 1.00 77.38 596 CYS A O 1
ATOM 4661 N N . VAL A 1 597 ? -17.964 -2.274 73.754 1.00 73.75 597 VAL A N 1
ATOM 4662 C CA . VAL A 1 597 ? -16.981 -1.234 74.134 1.00 73.75 597 VAL A CA 1
ATOM 4663 C C . VAL A 1 597 ? -16.107 -1.676 75.300 1.00 73.75 597 VAL A C 1
ATOM 4665 O O . VAL A 1 597 ? -14.916 -1.385 75.341 1.00 73.75 597 VAL A O 1
ATOM 4668 N N . SER A 1 598 ? -16.706 -2.330 76.293 1.00 71.19 598 SER A N 1
ATOM 4669 C CA . SER A 1 598 ? -16.007 -2.718 77.513 1.00 71.19 598 SER A CA 1
ATOM 4670 C C . SER A 1 598 ? -16.444 -4.118 77.906 1.00 71.19 598 SER A C 1
ATOM 4672 O O . SER A 1 598 ? -17.579 -4.343 78.333 1.00 71.19 598 SER A O 1
ATOM 4674 N N . CYS A 1 599 ? -15.542 -5.071 77.693 1.00 72.50 599 CYS A N 1
ATOM 4675 C CA . CYS A 1 599 ? -15.734 -6.469 78.029 1.00 72.50 599 CYS A CA 1
ATOM 4676 C C . CYS A 1 599 ? -14.772 -6.904 79.136 1.00 72.50 599 CYS A C 1
ATOM 4678 O O . CYS A 1 599 ? -13.744 -6.281 79.399 1.00 72.50 599 CYS A O 1
ATOM 4680 N N . SER A 1 600 ? -15.105 -8.014 79.785 1.00 69.31 600 SER A N 1
ATOM 4681 C CA . SER A 1 600 ? -14.197 -8.711 80.691 1.00 69.31 600 SER A CA 1
ATOM 4682 C C . SER A 1 600 ? -14.456 -10.214 80.648 1.00 69.31 600 SER A C 1
ATOM 4684 O O . SER A 1 600 ? -15.500 -10.664 80.173 1.00 69.31 600 SER A O 1
ATOM 4686 N N . GLY A 1 601 ? -13.489 -10.991 81.123 1.00 64.00 601 GLY A N 1
ATOM 4687 C CA . GLY A 1 601 ? -13.507 -12.448 81.048 1.00 64.00 601 GLY A CA 1
ATOM 4688 C C . GLY A 1 601 ? -12.181 -12.984 80.527 1.00 64.00 601 GLY A C 1
ATOM 4689 O O . GLY A 1 601 ? -11.252 -12.227 80.253 1.00 64.00 601 GLY A O 1
ATOM 4690 N N . SER A 1 602 ? -12.088 -14.305 80.406 1.00 60.56 602 SER A N 1
ATOM 4691 C CA . SER A 1 602 ? -10.897 -14.945 79.828 1.00 60.56 602 SER A CA 1
ATOM 4692 C C . SER A 1 602 ? -10.949 -15.026 78.300 1.00 60.56 602 SER A C 1
ATOM 4694 O O . SER A 1 602 ? -9.921 -15.288 77.681 1.00 60.56 602 SER A O 1
ATOM 4696 N N . GLN A 1 603 ? -12.123 -14.794 77.700 1.00 60.56 603 GLN A N 1
ATOM 4697 C CA . GLN A 1 603 ? -12.384 -14.796 76.257 1.00 60.56 603 GLN A CA 1
ATOM 4698 C C . GLN A 1 603 ? -13.260 -13.582 75.844 1.00 60.56 603 GLN A C 1
ATOM 4700 O O . GLN A 1 603 ? -13.946 -13.631 74.829 1.00 60.56 603 GLN A O 1
ATOM 4705 N N . GLY A 1 604 ? -13.275 -12.500 76.639 1.00 63.28 604 GLY A N 1
ATOM 4706 C CA . GLY A 1 604 ? -14.025 -11.263 76.346 1.00 63.28 604 GLY A CA 1
ATOM 4707 C C . GLY A 1 604 ? -15.555 -11.378 76.436 1.00 63.28 604 GLY A C 1
ATOM 4708 O O . GLY A 1 604 ? -16.275 -10.545 75.891 1.00 63.28 604 GLY A O 1
ATOM 4709 N N . GLU A 1 605 ? -16.078 -12.413 77.093 1.00 65.06 605 GLU A N 1
ATOM 4710 C CA . GLU A 1 605 ? -17.452 -12.874 76.902 1.00 65.06 605 GLU A CA 1
ATOM 4711 C C . GLU A 1 605 ? -18.550 -12.067 77.633 1.00 65.06 605 GLU A C 1
ATOM 4713 O O . GLU A 1 605 ? -19.724 -12.170 77.248 1.00 65.06 605 GLU A O 1
ATOM 4718 N N . PHE A 1 606 ? -18.191 -11.260 78.644 1.00 70.81 606 PHE A N 1
ATOM 4719 C CA . PHE A 1 606 ? -19.118 -10.449 79.446 1.00 70.81 606 PHE A CA 1
ATOM 4720 C C . PHE A 1 606 ? -19.042 -8.964 79.075 1.00 70.81 606 PHE A C 1
ATOM 4722 O O . PHE A 1 606 ? -18.102 -8.269 79.467 1.00 70.81 606 PHE A O 1
ATOM 4729 N N . CYS A 1 607 ? -20.054 -8.472 78.359 1.00 72.06 607 CYS A N 1
ATOM 4730 C CA . CYS A 1 607 ? -20.151 -7.068 77.967 1.00 72.06 607 CYS A CA 1
ATOM 4731 C C . CYS A 1 607 ? -20.796 -6.208 79.065 1.00 72.06 607 CYS A C 1
ATOM 4733 O O . CYS A 1 607 ? -21.912 -6.497 79.496 1.00 72.06 607 CYS A O 1
ATOM 4735 N N . SER A 1 608 ? -20.117 -5.139 79.490 1.00 70.19 608 SER A N 1
ATOM 4736 C CA . SER A 1 608 ? -20.650 -4.137 80.427 1.00 70.19 608 SER A CA 1
ATOM 4737 C C . SER A 1 608 ? -21.040 -2.816 79.753 1.00 70.19 608 SER A C 1
ATOM 4739 O O . SER A 1 608 ? -21.713 -2.003 80.380 1.00 70.19 608 SER A O 1
ATOM 4741 N N . LYS A 1 609 ? -20.654 -2.598 78.487 1.00 70.62 609 LYS A N 1
ATOM 4742 C CA . LYS A 1 609 ? -20.987 -1.402 77.694 1.00 70.62 609 LYS A CA 1
ATOM 4743 C C . LYS A 1 609 ? -21.055 -1.762 76.202 1.00 70.62 609 LYS A C 1
ATOM 4745 O O . LYS A 1 609 ? -20.032 -2.120 75.624 1.00 70.62 609 LYS A O 1
ATOM 4750 N N . CYS A 1 610 ? -22.245 -1.707 75.601 1.00 74.00 610 CYS A N 1
ATOM 4751 C CA . CYS A 1 610 ? -22.480 -2.027 74.183 1.00 74.00 610 CYS A CA 1
ATOM 4752 C C . CYS A 1 610 ? -21.881 -0.984 73.228 1.00 74.00 610 CYS A C 1
ATOM 4754 O O . CYS A 1 610 ? -21.773 0.188 73.589 1.00 74.00 610 CYS A O 1
ATOM 4756 N N . GLU A 1 611 ? -21.527 -1.410 72.010 1.00 71.00 611 GLU A N 1
ATOM 4757 C CA . GLU A 1 611 ? -21.139 -0.516 70.907 1.00 71.00 611 GLU A CA 1
ATOM 4758 C C . GLU A 1 611 ? -22.203 0.541 70.590 1.00 71.00 611 GLU A C 1
ATOM 4760 O O . GLU A 1 611 ? -23.400 0.345 70.815 1.00 71.00 611 GLU A O 1
ATOM 4765 N N . LEU A 1 612 ? -21.755 1.675 70.037 1.00 67.31 612 LEU A N 1
ATOM 4766 C CA . LEU A 1 612 ? -22.643 2.769 69.653 1.00 67.31 612 LEU A CA 1
ATOM 4767 C C . LEU A 1 612 ? -23.754 2.278 68.711 1.00 67.31 612 LEU A C 1
ATOM 4769 O O . LEU A 1 612 ? -23.499 1.547 67.753 1.00 67.31 612 LEU A O 1
ATOM 4773 N N . ASN A 1 613 ? -24.971 2.771 68.948 1.00 63.91 613 ASN A N 1
ATOM 4774 C CA . ASN A 1 613 ? -26.204 2.403 68.241 1.00 63.91 613 ASN A CA 1
ATOM 4775 C C . ASN A 1 613 ? -26.704 0.963 68.491 1.00 63.91 613 ASN A C 1
ATOM 4777 O O . ASN A 1 613 ? -27.598 0.515 67.778 1.00 63.91 613 ASN A O 1
ATOM 4781 N N . TYR A 1 614 ? -26.180 0.252 69.500 1.00 73.31 614 TYR A N 1
ATOM 4782 C CA . TYR A 1 614 ? -26.788 -0.986 69.990 1.00 73.31 614 TYR A CA 1
ATOM 4783 C C . TYR A 1 614 ? -27.229 -0.874 71.457 1.00 73.31 614 TYR A C 1
ATOM 4785 O O . TYR A 1 614 ? -26.481 -0.459 72.342 1.00 73.31 614 TYR A O 1
ATOM 4793 N N . PHE A 1 615 ? -28.455 -1.316 71.715 1.00 75.44 615 PHE A N 1
ATOM 4794 C CA . PHE A 1 615 ? -29.185 -1.175 72.966 1.00 75.44 615 PHE A CA 1
ATOM 4795 C C . PHE A 1 615 ? -29.148 -2.471 73.776 1.00 75.44 615 PHE A C 1
ATOM 4797 O O . PHE A 1 615 ? -29.517 -3.543 73.290 1.00 75.44 615 PHE A O 1
ATOM 4804 N N . LEU A 1 616 ? -28.719 -2.355 75.030 1.00 70.88 616 LEU A N 1
ATOM 4805 C CA . LEU A 1 616 ? -28.840 -3.360 76.074 1.00 70.88 616 LEU A CA 1
ATOM 4806 C C . LEU A 1 616 ? -30.251 -3.271 76.673 1.00 70.88 616 LEU A C 1
ATOM 4808 O O . LEU A 1 616 ? -30.571 -2.346 77.418 1.00 70.88 616 LEU A O 1
ATOM 4812 N N . TYR A 1 617 ? -31.110 -4.231 76.349 1.00 69.25 617 TYR A N 1
ATOM 4813 C CA . TYR A 1 617 ? -32.462 -4.292 76.909 1.00 69.25 617 TYR A CA 1
ATOM 4814 C C . TYR A 1 617 ? -32.412 -4.567 78.422 1.00 69.25 617 TYR A C 1
ATOM 4816 O O . TYR A 1 617 ? -31.682 -5.451 78.867 1.00 69.25 617 TYR A O 1
ATOM 4824 N N . ASP A 1 618 ? -33.174 -3.800 79.212 1.00 61.09 618 ASP A N 1
ATOM 4825 C CA . ASP A 1 618 ? -32.993 -3.763 80.674 1.00 61.09 618 ASP A CA 1
ATOM 4826 C C . ASP A 1 618 ? -33.490 -5.034 81.392 1.00 61.09 618 ASP A C 1
ATOM 4828 O O . ASP A 1 618 ? -32.927 -5.410 82.417 1.00 61.09 618 ASP A O 1
ATOM 4832 N N . GLU A 1 619 ? -34.496 -5.740 80.850 1.00 57.44 619 GLU A N 1
ATOM 4833 C CA . GLU A 1 619 ? -34.989 -7.003 81.427 1.00 57.44 619 GLU A CA 1
ATOM 4834 C C . GLU A 1 619 ? -35.284 -8.124 80.401 1.00 57.44 619 GLU A C 1
ATOM 4836 O O . GLU A 1 619 ? -35.865 -7.926 79.335 1.00 57.44 619 GLU A O 1
ATOM 4841 N N . GLU A 1 620 ? -34.871 -9.330 80.804 1.00 57.62 620 GLU A N 1
ATOM 4842 C CA . GLU A 1 620 ? -35.183 -10.705 80.366 1.00 57.62 620 GLU A CA 1
ATOM 4843 C C . GLU A 1 620 ? -35.209 -11.143 78.882 1.00 57.62 620 GLU A C 1
ATOM 4845 O O . GLU A 1 620 ? -34.997 -12.338 78.661 1.00 57.62 620 GLU A O 1
ATOM 4850 N N . THR A 1 621 ? -35.403 -10.320 77.841 1.00 57.22 621 THR A N 1
ATOM 4851 C CA . THR A 1 621 ? -35.131 -10.781 76.447 1.00 57.22 621 THR A CA 1
ATOM 4852 C C . THR A 1 621 ? -35.052 -9.667 75.388 1.00 57.22 621 THR A C 1
ATOM 4854 O O . THR A 1 621 ? -35.957 -8.837 75.346 1.00 57.22 621 THR A O 1
ATOM 4857 N N . PRO A 1 622 ? -34.083 -9.707 74.441 1.00 52.38 622 PRO A N 1
ATOM 4858 C CA . PRO A 1 622 ? -32.895 -10.571 74.361 1.00 52.38 622 PRO A CA 1
ATOM 4859 C C . PRO A 1 622 ? -31.704 -9.988 75.141 1.00 52.38 622 PRO A C 1
ATOM 4861 O O . PRO A 1 622 ? -31.486 -8.782 75.128 1.00 52.38 622 PRO A O 1
ATOM 4864 N N . GLN A 1 623 ? -30.882 -10.838 75.768 1.00 62.94 623 GLN A N 1
ATOM 4865 C CA . GLN A 1 623 ? -29.615 -10.386 76.356 1.00 62.94 623 GLN A CA 1
ATOM 4866 C C . GLN A 1 623 ? -28.521 -10.265 75.291 1.00 62.94 623 GLN A C 1
ATOM 4868 O O . GLN A 1 623 ? -28.175 -11.237 74.619 1.00 62.94 623 GLN A O 1
ATOM 4873 N N . GLY A 1 624 ? -27.966 -9.062 75.175 1.00 68.06 624 GLY A N 1
ATOM 4874 C CA . GLY A 1 624 ? -26.990 -8.674 74.166 1.00 68.06 624 GLY A CA 1
ATOM 4875 C C . GLY A 1 624 ? -27.286 -7.265 73.660 1.00 68.06 624 GLY A C 1
ATOM 4876 O O . GLY A 1 624 ? -28.230 -6.619 74.108 1.00 68.06 624 GLY A O 1
ATOM 4877 N N . CYS A 1 625 ? -26.470 -6.804 72.723 1.00 72.00 625 CYS A N 1
ATOM 4878 C CA . CYS A 1 625 ? -26.595 -5.494 72.102 1.00 72.00 625 CYS A CA 1
ATOM 4879 C C . CYS A 1 625 ? -27.480 -5.629 70.833 1.00 72.00 625 CYS A C 1
ATOM 4881 O O . CYS A 1 625 ? -27.210 -6.481 69.984 1.00 72.00 625 CYS A O 1
ATOM 4883 N N . GLN A 1 626 ? -28.569 -4.855 70.718 1.00 70.94 626 GLN A N 1
ATOM 4884 C CA . GLN A 1 626 ? -29.573 -4.929 69.628 1.00 70.94 626 GLN A CA 1
ATOM 4885 C C . GLN A 1 626 ? -29.801 -3.560 68.965 1.00 70.94 626 GLN A C 1
ATOM 4887 O O . GLN A 1 626 ? -29.721 -2.545 69.637 1.00 70.94 626 GLN A O 1
ATOM 4892 N N . ASP A 1 627 ? -30.091 -3.500 67.667 1.00 70.88 627 ASP A N 1
ATOM 4893 C CA . ASP A 1 627 ? -29.911 -2.290 66.844 1.00 70.88 627 ASP A CA 1
ATOM 4894 C C . ASP A 1 627 ? -31.099 -1.304 66.779 1.00 70.88 627 ASP A C 1
ATOM 4896 O O . ASP A 1 627 ? -30.925 -0.200 66.266 1.00 70.88 627 ASP A O 1
ATOM 4900 N N . GLN A 1 628 ? -32.298 -1.640 67.279 1.00 70.56 628 GLN A N 1
ATOM 4901 C CA . GLN A 1 628 ? -33.498 -0.773 67.228 1.00 70.56 628 GLN A CA 1
ATOM 4902 C C . GLN A 1 628 ? -34.421 -0.934 68.465 1.00 70.56 628 GLN A C 1
ATOM 4904 O O . GLN A 1 628 ? -34.529 -2.027 69.027 1.00 70.56 628 GLN A O 1
ATOM 4909 N N . CYS A 1 629 ? -35.149 0.131 68.844 1.00 72.81 629 CYS A N 1
ATOM 4910 C CA . CYS A 1 629 ? -36.316 0.099 69.755 1.00 72.81 629 CYS A CA 1
ATOM 4911 C C . CYS A 1 629 ? -37.646 0.177 68.950 1.00 72.81 629 CYS A C 1
ATOM 4913 O O . CYS A 1 629 ? -37.641 0.596 67.794 1.00 72.81 629 CYS A O 1
ATOM 4915 N N . TYR A 1 630 ? -38.795 -0.192 69.544 1.00 73.69 630 TYR A N 1
ATOM 4916 C CA . TYR A 1 630 ? -40.111 -0.257 68.861 1.00 73.69 630 TYR A CA 1
ATOM 4917 C C . TYR A 1 630 ? -41.127 0.826 69.295 1.00 73.69 630 TYR A C 1
ATOM 4919 O O . TYR A 1 630 ? -41.033 1.371 70.391 1.00 73.69 630 TYR A O 1
ATOM 4927 N N . ASP A 1 631 ? -42.150 1.077 68.463 1.00 69.25 631 ASP A N 1
ATOM 4928 C CA . ASP A 1 631 ? -43.210 2.085 68.673 1.00 69.25 631 ASP A CA 1
ATOM 4929 C C . ASP A 1 631 ? -43.811 2.113 70.097 1.00 69.25 631 ASP A C 1
ATOM 4931 O O . ASP A 1 631 ? -44.216 1.095 70.666 1.00 69.25 631 ASP A O 1
ATOM 4935 N N . GLY A 1 632 ? -43.926 3.322 70.660 1.00 67.75 632 GLY A N 1
ATOM 4936 C CA . GLY A 1 632 ? -44.395 3.567 72.034 1.00 67.75 632 GLY A CA 1
ATOM 4937 C C . GLY A 1 632 ? -43.318 3.389 73.113 1.00 67.75 632 GLY A C 1
ATOM 4938 O O . GLY A 1 632 ? -43.560 3.700 74.285 1.00 67.75 632 GLY A O 1
ATOM 4939 N N . TYR A 1 633 ? -42.133 2.927 72.716 1.00 74.25 633 TYR A N 1
ATOM 4940 C CA . TYR A 1 633 ? -40.908 2.888 73.504 1.00 74.25 633 TYR A CA 1
ATOM 4941 C C . TYR A 1 633 ? -39.851 3.786 72.841 1.00 74.25 633 TYR A C 1
ATOM 4943 O O . TYR A 1 633 ? -39.976 4.153 71.675 1.00 74.25 633 TYR A O 1
ATOM 4951 N N . TYR A 1 634 ? -38.836 4.185 73.604 1.00 71.50 634 TYR A N 1
ATOM 4952 C CA . TYR A 1 634 ? -37.800 5.128 73.186 1.00 71.50 634 TYR A CA 1
ATOM 4953 C C . TYR A 1 634 ? -36.434 4.749 73.771 1.00 71.50 634 TYR A C 1
ATOM 4955 O O . TYR A 1 634 ? -36.367 4.030 74.766 1.00 71.50 634 TYR A O 1
ATOM 4963 N N . GLU A 1 635 ? -35.349 5.222 73.164 1.00 71.81 635 GLU A N 1
ATOM 4964 C CA . GLU A 1 635 ? -33.971 4.956 73.599 1.00 71.81 635 GLU A CA 1
ATOM 4965 C C . GLU A 1 635 ? -33.628 5.666 74.928 1.00 71.81 635 GLU A C 1
ATOM 4967 O O . GLU A 1 635 ? -33.919 6.848 75.111 1.00 71.81 635 GLU A O 1
ATOM 4972 N N . THR A 1 636 ? -32.967 4.976 75.862 1.00 66.94 636 THR A N 1
ATOM 4973 C CA . THR A 1 636 ? -32.500 5.559 77.133 1.00 66.94 636 THR A CA 1
ATOM 4974 C C . THR A 1 636 ? -31.133 5.065 77.552 1.00 66.94 636 THR A C 1
ATOM 4976 O O . THR A 1 636 ? -30.957 3.881 77.835 1.00 66.94 636 THR A O 1
ATOM 4979 N N . ASN A 1 637 ? -30.198 5.996 77.716 1.00 58.06 637 ASN A N 1
ATOM 4980 C CA . ASN A 1 637 ? -28.797 5.667 77.944 1.00 58.06 637 ASN A CA 1
ATOM 4981 C C . ASN A 1 637 ? -28.442 5.931 79.417 1.00 58.06 637 ASN A C 1
ATOM 4983 O O . ASN A 1 637 ? -27.856 6.954 79.772 1.00 58.06 637 ASN A O 1
ATOM 4987 N N . GLU A 1 638 ? -28.886 5.028 80.298 1.00 60.56 638 GLU A N 1
ATOM 4988 C CA . GLU A 1 638 ? -28.699 5.133 81.751 1.00 60.56 638 GLU A CA 1
ATOM 4989 C C . GLU A 1 638 ? -27.328 4.580 82.180 1.00 60.56 638 GLU A C 1
ATOM 4991 O O . GLU A 1 638 ? -26.923 3.496 81.767 1.00 60.56 638 GLU A O 1
ATOM 4996 N N . ASN A 1 639 ? -26.608 5.324 83.031 1.00 55.12 639 ASN A N 1
ATOM 4997 C CA . ASN A 1 639 ? -25.239 5.008 83.479 1.00 55.12 639 ASN A CA 1
ATOM 4998 C C . ASN A 1 639 ? -24.246 4.726 82.325 1.00 55.12 639 ASN A C 1
ATOM 5000 O O . ASN A 1 639 ? -23.414 3.830 82.426 1.00 55.12 639 ASN A O 1
ATOM 5004 N N . GLU A 1 640 ? -24.339 5.500 81.236 1.00 53.06 640 GLU A N 1
ATOM 5005 C CA . GLU A 1 640 ? -23.545 5.359 79.996 1.00 53.06 640 GLU A CA 1
ATOM 5006 C C . GLU A 1 640 ? -23.740 4.047 79.211 1.00 53.06 640 GLU A C 1
ATOM 5008 O O . GLU A 1 640 ? -22.938 3.736 78.328 1.00 53.06 640 GLU A O 1
ATOM 5013 N N . ILE A 1 641 ? -24.807 3.290 79.479 1.00 63.12 641 ILE A N 1
ATOM 5014 C CA . ILE A 1 641 ? -25.156 2.082 78.724 1.00 63.12 641 ILE A CA 1
ATOM 5015 C C . ILE A 1 641 ? -26.497 2.320 78.031 1.00 63.12 641 ILE A C 1
ATOM 5017 O O . ILE A 1 641 ? -27.470 2.705 78.678 1.00 63.12 641 ILE A O 1
ATOM 5021 N N . ALA A 1 642 ? -26.546 2.117 76.714 1.00 67.69 642 ALA A N 1
ATOM 5022 C CA . ALA A 1 642 ? -27.738 2.382 75.915 1.00 67.69 642 ALA A CA 1
ATOM 5023 C C . ALA A 1 642 ? -28.812 1.296 76.099 1.00 67.69 642 ALA A C 1
ATOM 5025 O O . ALA A 1 642 ? -28.459 0.123 76.170 1.00 67.69 642 ALA A O 1
ATOM 5026 N N . LYS A 1 643 ? -30.098 1.667 76.195 1.00 72.69 643 LYS A N 1
ATOM 5027 C CA . LYS A 1 643 ? -31.253 0.774 76.478 1.00 72.69 643 LYS A CA 1
ATOM 5028 C C . LYS A 1 643 ? -32.547 1.277 75.804 1.00 72.69 643 LYS A C 1
ATOM 5030 O O . LYS A 1 643 ? -32.515 2.296 75.125 1.00 72.69 643 LYS A O 1
ATOM 5035 N N . CYS A 1 644 ? -33.699 0.636 76.054 1.00 77.19 644 CYS A N 1
ATOM 5036 C CA . CYS A 1 644 ? -35.034 1.125 75.649 1.00 77.19 644 CYS A CA 1
ATOM 5037 C C . CYS A 1 644 ? -36.006 1.257 76.855 1.00 77.19 644 CYS A C 1
ATOM 5039 O O . CYS A 1 644 ? -36.092 0.347 77.681 1.00 77.19 644 CYS A O 1
ATOM 5041 N N . LYS A 1 645 ? -36.795 2.344 76.925 1.00 73.38 645 LYS A N 1
ATOM 5042 C CA . LYS A 1 645 ? -37.788 2.694 77.978 1.00 73.38 645 LYS A CA 1
ATOM 5043 C C . LYS A 1 645 ? -39.118 3.169 77.358 1.00 73.38 645 LYS A C 1
ATOM 5045 O O . LYS A 1 645 ? -39.293 3.055 76.152 1.00 73.38 645 LYS A O 1
ATOM 5050 N N . LYS A 1 646 ? -40.103 3.642 78.140 1.00 69.50 646 LYS A N 1
ATOM 5051 C CA . LYS A 1 646 ? -41.505 3.829 77.688 1.00 69.50 646 LYS A CA 1
ATOM 5052 C C . LYS A 1 646 ? -42.069 5.243 77.890 1.00 69.50 646 LYS A C 1
ATOM 5054 O O . LYS A 1 646 ? -42.078 5.756 79.005 1.00 69.50 646 LYS A O 1
ATOM 5059 N N . CYS A 1 647 ? -42.625 5.841 76.836 1.00 67.00 647 CYS A N 1
ATOM 5060 C CA . CYS A 1 647 ? -43.152 7.213 76.862 1.00 67.00 647 CYS A CA 1
ATOM 5061 C C . CYS A 1 647 ? -44.470 7.328 77.648 1.00 67.00 647 CYS A C 1
ATOM 5063 O O . CYS A 1 647 ? -45.368 6.512 77.440 1.00 67.00 647 CYS A O 1
ATOM 5065 N N . SER A 1 648 ? -44.614 8.348 78.512 1.00 65.12 648 SER A N 1
ATOM 5066 C CA . SER A 1 648 ? -45.795 8.463 79.397 1.00 65.12 648 SER A CA 1
ATOM 5067 C C . SER A 1 648 ? -46.303 9.882 79.748 1.00 65.12 648 SER A C 1
ATOM 5069 O O . SER A 1 648 ? -47.291 9.961 80.474 1.00 65.12 648 SER A O 1
ATOM 5071 N N . VAL A 1 649 ? -45.670 10.994 79.319 1.00 63.22 649 VAL A N 1
ATOM 5072 C CA . VAL A 1 649 ? -45.864 12.315 79.989 1.00 63.22 649 VAL A CA 1
ATOM 5073 C C . VAL A 1 649 ? -46.319 13.489 79.080 1.00 63.22 649 VAL A C 1
ATOM 5075 O O . VAL A 1 649 ? -46.646 14.554 79.597 1.00 63.22 649 VAL A O 1
ATOM 5078 N N . ILE A 1 650 ? -46.433 13.328 77.753 1.00 67.81 650 ILE A N 1
ATOM 5079 C CA . ILE A 1 650 ? -46.733 14.440 76.811 1.00 67.81 650 ILE A CA 1
ATOM 5080 C C . ILE A 1 650 ? -48.192 14.437 76.322 1.00 67.81 650 ILE A C 1
ATOM 5082 O O . ILE A 1 650 ? -48.698 13.414 75.863 1.00 67.81 650 ILE A O 1
ATOM 5086 N N . GLU A 1 651 ? -48.859 15.595 76.344 1.00 66.75 651 GLU A N 1
ATOM 5087 C CA . GLU A 1 651 ? -50.235 15.764 75.851 1.00 66.75 651 GLU A CA 1
ATOM 5088 C C . GLU A 1 651 ? -50.293 15.977 74.320 1.00 66.75 651 GLU A C 1
ATOM 5090 O O . GLU A 1 651 ? -49.408 16.593 73.733 1.00 66.75 651 GLU A O 1
ATOM 5095 N N . ASN A 1 652 ? -51.338 15.454 73.659 1.00 69.88 652 ASN A N 1
ATOM 5096 C CA . ASN A 1 652 ? -51.542 15.460 72.192 1.00 69.88 652 ASN A CA 1
ATOM 5097 C C . ASN A 1 652 ? -50.421 14.818 71.338 1.00 69.88 652 ASN A C 1
ATOM 5099 O O . ASN A 1 652 ? -50.396 14.990 70.116 1.00 69.88 652 ASN A O 1
ATOM 5103 N N . CYS A 1 653 ? -49.531 14.044 71.962 1.00 73.75 653 CYS A N 1
ATOM 5104 C CA . CYS A 1 653 ? -48.438 13.340 71.301 1.00 73.75 653 CYS A CA 1
ATOM 5105 C C . CYS A 1 653 ? -48.856 11.957 70.761 1.00 73.75 653 CYS A C 1
ATOM 5107 O O . CYS A 1 653 ? -49.603 11.232 71.419 1.00 73.75 653 CYS A O 1
ATOM 5109 N N . VAL A 1 654 ? -48.360 11.578 69.575 1.00 73.06 654 VAL A N 1
ATOM 5110 C CA . VAL A 1 654 ? -48.698 10.312 68.883 1.00 73.06 654 VAL A CA 1
ATOM 5111 C C . VAL A 1 654 ? -47.516 9.334 68.802 1.00 73.06 654 VAL A C 1
ATOM 5113 O O . VAL A 1 654 ? -47.718 8.128 68.918 1.00 73.06 654 VAL A O 1
ATOM 5116 N N . THR A 1 655 ? -46.292 9.835 68.631 1.00 71.56 655 THR A N 1
ATOM 5117 C CA . THR A 1 655 ? -45.027 9.070 68.659 1.00 71.56 655 THR A CA 1
ATOM 5118 C C . THR A 1 655 ? -43.966 9.901 69.377 1.00 71.56 655 THR A C 1
ATOM 5120 O O . THR A 1 655 ? -44.095 11.122 69.431 1.00 71.56 655 THR A O 1
ATOM 5123 N N . CYS A 1 656 ? -42.937 9.283 69.955 1.00 72.38 656 CYS A N 1
ATOM 5124 C CA . CYS A 1 656 ? -42.097 9.913 70.979 1.00 72.38 656 CYS A CA 1
ATOM 5125 C C . CYS A 1 656 ? -40.630 9.464 70.920 1.00 72.38 656 CYS A C 1
ATOM 5127 O O . CYS A 1 656 ? -40.330 8.345 70.523 1.00 72.38 656 CYS A O 1
ATOM 5129 N N . GLU A 1 657 ? -39.738 10.356 71.349 1.00 69.38 657 GLU A N 1
ATOM 5130 C CA . GLU A 1 657 ? -38.287 10.148 71.488 1.00 69.38 657 GLU A CA 1
ATOM 5131 C C . GLU A 1 657 ? -37.858 10.193 72.966 1.00 69.38 657 GLU A C 1
ATOM 5133 O O . GLU A 1 657 ? -36.798 9.691 73.316 1.00 69.38 657 GLU A O 1
ATOM 5138 N N . SER A 1 658 ? -38.683 10.753 73.861 1.00 68.06 658 SER A N 1
ATOM 5139 C CA . SER A 1 658 ? -38.522 10.560 75.304 1.00 68.06 658 SER A CA 1
ATOM 5140 C C . SER A 1 658 ? -39.840 10.640 76.070 1.00 68.06 658 SER A C 1
ATOM 5142 O O . SER A 1 658 ? -40.888 10.929 75.491 1.00 68.06 658 SER A O 1
ATOM 5144 N N . GLU A 1 659 ? -39.801 10.433 77.393 1.00 67.62 659 GLU A N 1
ATOM 5145 C CA . GLU A 1 659 ? -40.923 10.770 78.280 1.00 67.62 659 GLU A CA 1
ATOM 5146 C C . GLU A 1 659 ? -41.428 12.210 78.061 1.00 67.62 659 GLU A C 1
ATOM 5148 O O . GLU A 1 659 ? -42.629 12.433 78.190 1.00 67.62 659 GLU A O 1
ATOM 5153 N N . THR A 1 660 ? -40.554 13.153 77.677 1.00 64.88 660 THR A N 1
ATOM 5154 C CA . THR A 1 660 ? -40.874 14.581 77.489 1.00 64.88 660 THR A CA 1
ATOM 5155 C C . THR A 1 660 ? -40.747 15.096 76.051 1.00 64.88 660 THR A C 1
ATOM 5157 O O . THR A 1 660 ? -41.108 16.246 75.820 1.00 64.88 660 THR A O 1
ATOM 5160 N N . LYS A 1 661 ? -40.245 14.302 75.091 1.00 68.94 661 LYS A N 1
ATOM 5161 C CA . LYS A 1 661 ? -40.014 14.730 73.699 1.00 68.94 661 LYS A CA 1
ATOM 5162 C C . LYS A 1 661 ? -40.870 13.945 72.696 1.00 68.94 661 LYS A C 1
ATOM 5164 O O . LYS A 1 661 ? -40.716 12.732 72.546 1.00 68.94 661 LYS A O 1
ATOM 5169 N N . CYS A 1 662 ? -41.768 14.637 71.999 1.00 76.56 662 CYS A N 1
ATOM 5170 C CA . CYS A 1 662 ? -42.650 14.080 70.975 1.00 76.56 662 CYS A CA 1
ATOM 5171 C C . CYS A 1 662 ? -42.024 14.138 69.572 1.00 76.56 662 CYS A C 1
ATOM 5173 O O . CYS A 1 662 ? -41.261 15.049 69.267 1.00 76.56 662 CYS A O 1
ATOM 5175 N N . THR A 1 663 ? -42.406 13.205 68.698 1.00 72.81 663 THR A N 1
ATOM 5176 C CA . THR A 1 663 ? -42.025 13.158 67.273 1.00 72.81 663 THR A CA 1
ATOM 5177 C C . THR A 1 663 ? -43.217 13.258 66.315 1.00 72.81 663 THR A C 1
ATOM 5179 O O . THR A 1 663 ? -43.012 13.354 65.105 1.00 72.81 663 THR A O 1
ATOM 5182 N N . LYS A 1 664 ? -44.466 13.294 66.815 1.00 73.06 664 LYS A N 1
ATOM 5183 C CA . LYS A 1 664 ? -45.661 13.583 65.997 1.00 73.06 664 LYS A CA 1
ATOM 5184 C C . LYS A 1 664 ? -46.834 14.149 66.807 1.00 73.06 664 LYS A C 1
ATOM 5186 O O . LYS A 1 664 ? -47.299 13.512 67.749 1.00 73.06 664 LYS A O 1
ATOM 5191 N N . CYS A 1 665 ? -47.338 15.308 66.386 1.00 71.75 665 CYS A N 1
ATOM 5192 C CA . CYS A 1 665 ? -48.371 16.098 67.069 1.00 71.75 665 CYS A CA 1
ATOM 5193 C C . CYS A 1 665 ? -49.757 16.033 66.396 1.00 71.75 665 CYS A C 1
ATOM 5195 O O . CYS A 1 665 ? -49.895 15.566 65.264 1.00 71.75 665 CYS A O 1
ATOM 5197 N N . GLY A 1 666 ? -50.786 16.516 67.106 1.00 67.69 666 GLY A N 1
ATOM 5198 C CA . GLY A 1 666 ? -52.162 16.681 66.612 1.00 67.69 666 GLY A CA 1
ATOM 5199 C C . GLY A 1 666 ? -52.653 18.140 66.575 1.00 67.69 666 GLY A C 1
ATOM 5200 O O . GLY A 1 666 ? -51.908 19.072 66.858 1.00 67.69 666 GLY A O 1
ATOM 5201 N N . ASN A 1 667 ? -53.937 18.339 66.246 1.00 65.94 667 ASN A N 1
ATOM 5202 C CA . ASN A 1 667 ? -54.652 19.632 66.295 1.00 65.94 667 ASN A CA 1
ATOM 5203 C C . ASN A 1 667 ? -53.965 20.818 65.577 1.00 65.94 667 ASN A C 1
ATOM 5205 O O . ASN A 1 667 ? -53.956 21.937 66.084 1.00 65.94 667 ASN A O 1
ATOM 5209 N N . ASN A 1 668 ? -53.438 20.585 64.370 1.00 62.28 668 ASN A N 1
ATOM 5210 C CA . ASN A 1 668 ? -52.749 21.582 63.531 1.00 62.28 668 ASN A CA 1
ATOM 5211 C C . ASN A 1 668 ? -51.503 22.215 64.182 1.00 62.28 668 ASN A C 1
ATOM 5213 O O . ASN A 1 668 ? -51.020 23.245 63.709 1.00 62.28 668 ASN A O 1
ATOM 5217 N N . GLN A 1 669 ? -50.982 21.587 65.237 1.00 71.44 669 GLN A N 1
ATOM 5218 C CA . GLN A 1 669 ? -49.707 21.924 65.843 1.00 71.4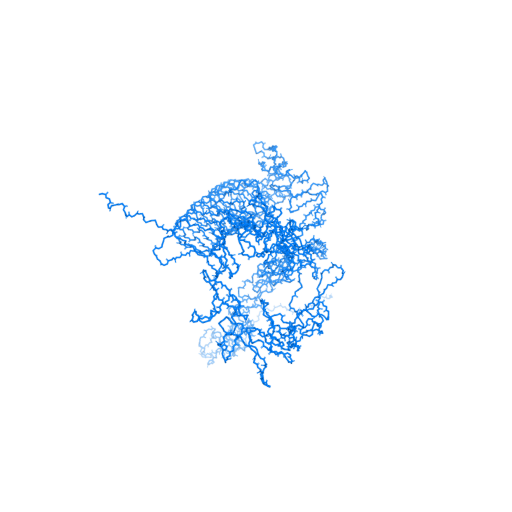4 669 GLN A CA 1
ATOM 5219 C C . GLN A 1 669 ? -48.602 21.028 65.282 1.00 71.44 669 GLN A C 1
ATOM 5221 O O . GLN A 1 669 ? -48.768 19.822 65.097 1.00 71.44 669 GLN A O 1
ATOM 5226 N N . TYR A 1 670 ? -47.456 21.645 65.055 1.00 70.62 670 TYR A N 1
ATOM 5227 C CA . TYR A 1 670 ? -46.237 21.066 64.524 1.00 70.62 670 TYR A CA 1
ATOM 5228 C C . TYR A 1 670 ? -45.365 20.619 65.700 1.00 70.62 670 TYR A C 1
ATOM 5230 O O . TYR A 1 670 ? -45.369 21.251 66.762 1.00 70.62 670 TYR A O 1
ATOM 5238 N N . VAL A 1 671 ? -44.583 19.558 65.516 1.00 70.81 671 VAL A N 1
ATOM 5239 C CA . VAL A 1 671 ? -43.564 19.156 66.497 1.00 70.81 671 VAL A CA 1
ATOM 5240 C C . VAL A 1 671 ? -42.541 20.286 66.610 1.00 70.81 671 VAL A C 1
ATOM 5242 O O . VAL A 1 671 ? -41.938 20.669 65.608 1.00 70.81 671 VAL A O 1
ATOM 5245 N N . GLN A 1 672 ? -42.393 20.860 67.804 1.00 68.69 672 GLN A N 1
ATOM 5246 C CA . GLN A 1 672 ? -41.371 21.871 68.080 1.00 68.69 672 GLN A CA 1
ATOM 5247 C C . GLN A 1 672 ? -40.041 21.202 68.456 1.00 68.69 672 GLN A C 1
ATOM 5249 O O . GLN A 1 672 ? -39.984 20.007 68.737 1.00 68.69 672 GLN A O 1
ATOM 5254 N N . GLU A 1 673 ? -38.956 21.976 68.475 1.00 60.72 673 GLU A N 1
ATOM 5255 C CA . GLU A 1 673 ? -37.600 21.471 68.753 1.00 60.72 673 GLU A CA 1
ATOM 5256 C C . GLU A 1 673 ? -37.439 20.895 70.174 1.00 60.72 673 GLU A C 1
ATOM 5258 O O . GLU A 1 673 ? -36.615 20.007 70.391 1.00 60.72 673 GLU A O 1
ATOM 5263 N N . ASP A 1 674 ? -38.265 21.338 71.129 1.00 65.25 674 ASP A N 1
ATOM 5264 C CA . ASP A 1 674 ? -38.350 20.781 72.487 1.00 65.25 674 ASP A CA 1
ATOM 5265 C C . ASP A 1 674 ? -39.187 19.487 72.572 1.00 65.25 674 ASP A C 1
ATOM 5267 O O . ASP A 1 674 ? -39.278 18.873 73.634 1.00 65.25 674 ASP A O 1
ATOM 5271 N N . GLY A 1 675 ? -39.790 19.051 71.461 1.00 68.62 675 GLY A N 1
ATOM 5272 C CA . GLY A 1 675 ? -40.714 17.923 71.408 1.00 68.62 675 GLY A CA 1
ATOM 5273 C C . GLY A 1 675 ? -42.082 18.202 72.031 1.00 68.62 675 GLY A C 1
ATOM 5274 O O . GLY A 1 675 ? -42.827 17.258 72.288 1.00 68.62 675 GLY A O 1
ATOM 5275 N N . SER A 1 676 ? -42.437 19.465 72.266 1.00 74.19 676 SER A N 1
ATOM 5276 C CA . SER A 1 676 ? -43.825 19.872 72.473 1.00 74.19 676 SER A CA 1
ATOM 5277 C C . SER A 1 676 ? -44.553 20.049 71.129 1.00 74.19 676 SER A C 1
ATOM 5279 O O . SER A 1 676 ? -43.976 19.889 70.048 1.00 74.19 676 SER A O 1
ATOM 5281 N N . CYS A 1 677 ? -45.841 20.385 71.192 1.00 71.75 677 CYS A N 1
ATOM 5282 C CA . CYS A 1 677 ? -46.663 20.701 70.027 1.00 71.75 677 CYS A CA 1
ATOM 5283 C C . CYS A 1 677 ? -46.948 22.210 69.987 1.00 71.75 677 CYS A C 1
ATOM 5285 O O . CYS A 1 677 ? -47.468 22.772 70.952 1.00 71.75 677 CYS A O 1
ATOM 5287 N N . GLY A 1 678 ? -46.607 22.868 68.875 1.00 65.12 678 GLY A N 1
ATOM 5288 C CA . GLY A 1 678 ? -46.665 24.327 68.724 1.00 65.12 678 GLY A CA 1
ATOM 5289 C C . GLY A 1 678 ? -46.675 24.797 67.266 1.00 65.12 678 GLY A C 1
ATOM 5290 O O . GLY A 1 678 ? -46.987 24.032 66.359 1.00 65.12 678 GLY A O 1
ATOM 5291 N N . ASP A 1 679 ? -46.356 26.070 67.027 1.00 67.19 679 ASP A N 1
ATOM 5292 C CA . ASP A 1 679 ? -46.841 26.776 65.827 1.00 67.19 679 ASP A CA 1
ATOM 5293 C C . ASP A 1 679 ? -45.742 27.119 64.792 1.00 67.19 679 ASP A C 1
ATOM 5295 O O . ASP A 1 679 ? -45.976 27.882 63.844 1.00 67.19 679 ASP A O 1
ATOM 5299 N N . THR A 1 680 ? -44.525 26.592 64.954 1.00 63.03 680 THR A N 1
ATOM 5300 C CA . THR A 1 680 ? -43.329 26.891 64.132 1.00 63.03 680 THR A CA 1
ATOM 5301 C C . THR A 1 680 ? -42.619 25.631 63.617 1.00 63.03 680 THR A C 1
ATOM 5303 O O . THR A 1 680 ? -43.011 24.525 63.965 1.00 63.03 680 THR A O 1
ATOM 5306 N N . CYS A 1 681 ? -41.627 25.785 62.728 1.00 66.69 681 CYS A N 1
ATOM 5307 C CA . CYS A 1 681 ? -40.910 24.668 62.094 1.00 66.69 681 CYS A CA 1
ATOM 5308 C C . CYS A 1 681 ? -39.380 24.831 62.207 1.00 66.69 681 CYS A C 1
ATOM 5310 O O . CYS A 1 681 ? -38.926 25.967 62.034 1.00 66.69 681 CYS A O 1
ATOM 5312 N N . PRO A 1 682 ? -38.615 23.743 62.450 1.00 62.31 682 PRO A N 1
ATOM 5313 C CA . PRO A 1 682 ? -37.143 23.755 62.520 1.00 62.31 682 PRO A CA 1
ATOM 5314 C C . PRO A 1 682 ? -36.442 24.050 61.181 1.00 62.31 682 PRO A C 1
ATOM 5316 O O . PRO A 1 682 ? -37.077 24.086 60.127 1.00 62.31 682 PRO A O 1
ATOM 5319 N N . GLU A 1 683 ? -35.111 24.196 61.207 1.00 58.25 683 GLU A N 1
ATOM 5320 C CA . GLU A 1 683 ? -34.267 24.245 59.995 1.00 58.25 683 GLU A CA 1
ATOM 5321 C C . GLU A 1 683 ? -34.384 22.972 59.125 1.00 58.25 683 GLU A C 1
ATOM 5323 O O . GLU A 1 683 ? -34.869 21.941 59.581 1.00 58.25 683 GLU A O 1
ATOM 5328 N N . LYS A 1 684 ? -33.959 23.041 57.851 1.00 59.81 684 LYS A N 1
ATOM 5329 C CA . LYS A 1 684 ? -34.287 22.109 56.739 1.00 59.81 684 LYS A CA 1
ATOM 5330 C C . LYS A 1 684 ? -35.751 22.028 56.320 1.00 59.81 684 LYS A C 1
ATOM 5332 O O . LYS A 1 684 ? -36.019 21.651 55.180 1.00 59.81 684 LYS A O 1
ATOM 5337 N N . TYR A 1 685 ? -36.686 22.403 57.186 1.00 69.06 685 TYR A N 1
ATOM 5338 C CA . TYR A 1 685 ? -38.108 22.352 56.886 1.00 69.06 685 TYR A CA 1
ATOM 5339 C C . TYR A 1 685 ? -38.714 23.758 56.835 1.00 69.06 685 TYR A C 1
ATOM 5341 O O . TYR A 1 685 ? -38.296 24.694 57.519 1.00 69.06 685 TYR A O 1
ATOM 5349 N N . ARG A 1 686 ? -39.736 23.933 56.000 1.00 64.81 686 ARG A N 1
ATOM 5350 C CA . ARG A 1 686 ? -40.558 25.147 55.926 1.00 64.81 686 ARG A CA 1
ATOM 5351 C C . ARG A 1 686 ? -42.010 24.799 56.268 1.00 64.81 686 ARG A C 1
ATOM 5353 O O . ARG A 1 686 ? -42.371 23.630 56.379 1.00 64.81 686 ARG A O 1
ATOM 5360 N N . LYS A 1 687 ? -42.842 25.809 56.542 1.00 66.12 687 LYS A N 1
ATOM 5361 C CA . LYS A 1 687 ? -44.216 25.576 57.024 1.00 66.12 687 LYS A CA 1
ATOM 5362 C C . LYS A 1 687 ? -45.073 24.932 55.924 1.00 66.12 687 LYS A C 1
ATOM 5364 O O . LYS A 1 687 ? -45.428 25.615 54.965 1.00 66.12 687 LYS A O 1
ATOM 5369 N N . GLY A 1 688 ? -45.365 23.642 56.085 1.00 63.91 688 GLY A N 1
ATOM 5370 C CA . GLY A 1 688 ? -46.316 22.870 55.283 1.00 63.91 688 GLY A CA 1
ATOM 5371 C C . GLY A 1 688 ? -47.686 22.776 55.959 1.00 63.91 688 GLY A C 1
ATOM 5372 O O . GLY A 1 688 ? -47.991 23.561 56.857 1.00 63.91 688 GLY A O 1
ATOM 5373 N N . ASP A 1 689 ? -48.508 21.815 55.537 1.00 58.38 689 ASP A N 1
ATOM 5374 C CA . ASP A 1 689 ? -49.843 21.574 56.106 1.00 58.38 689 ASP A CA 1
ATOM 5375 C C . ASP A 1 689 ? -49.798 20.555 57.264 1.00 58.38 689 ASP A C 1
ATOM 5377 O O . ASP A 1 689 ? -49.661 19.349 57.057 1.00 58.38 689 ASP A O 1
ATOM 5381 N N . GLY A 1 690 ? -49.858 21.041 58.509 1.00 60.03 690 GLY A N 1
ATOM 5382 C CA . GLY A 1 690 ? -49.925 20.233 59.740 1.00 60.03 690 GLY A CA 1
ATOM 5383 C C . GLY A 1 690 ? -48.624 19.534 60.165 1.00 60.03 690 GLY A C 1
ATOM 5384 O O . GLY A 1 690 ? -48.465 19.197 61.336 1.00 60.03 690 GLY A O 1
ATOM 5385 N N . ILE A 1 691 ? -47.674 19.362 59.246 1.00 63.06 691 ILE A N 1
ATOM 5386 C CA . ILE A 1 691 ? -46.275 18.999 59.509 1.00 63.06 691 ILE A CA 1
ATOM 5387 C C . ILE A 1 691 ? -45.338 19.924 58.724 1.00 63.06 691 ILE A C 1
ATOM 5389 O O . ILE A 1 691 ? -45.746 20.612 57.788 1.00 63.06 691 ILE A O 1
ATOM 5393 N N . CYS A 1 692 ? -44.073 19.972 59.126 1.00 68.81 692 CYS A N 1
ATOM 5394 C CA . CYS A 1 692 ? -43.072 20.786 58.451 1.00 68.81 692 CYS A CA 1
ATOM 5395 C C . CYS A 1 692 ? -42.637 20.098 57.141 1.00 68.81 692 CYS A C 1
ATOM 5397 O O . CYS A 1 692 ? -42.314 18.913 57.144 1.00 68.81 692 CYS A O 1
ATOM 5399 N N . GLU A 1 693 ? -42.673 20.822 56.019 1.00 67.88 693 GLU A N 1
ATOM 5400 C CA . GLU A 1 693 ? -42.346 20.313 54.678 1.00 67.88 693 GLU A CA 1
ATOM 5401 C C . GLU A 1 693 ? -40.849 20.481 54.392 1.00 67.88 693 GLU A C 1
ATOM 5403 O O . GLU A 1 693 ? -40.289 21.557 54.605 1.00 67.88 693 GLU A O 1
ATOM 5408 N N . GLU A 1 694 ? -40.202 19.422 53.912 1.00 67.44 694 GLU A N 1
ATOM 5409 C CA . GLU A 1 694 ? -38.752 19.372 53.695 1.00 67.44 694 GLU A CA 1
ATOM 5410 C C . GLU A 1 694 ? -38.316 20.217 52.483 1.00 67.44 694 GLU A C 1
ATOM 5412 O O . GLU A 1 694 ? -39.009 20.288 51.461 1.00 67.44 694 GLU A O 1
ATOM 5417 N N . CYS A 1 695 ? -37.157 20.869 52.589 1.00 69.94 695 CYS A N 1
ATOM 5418 C CA . CYS A 1 695 ? -36.510 21.518 51.450 1.00 69.94 695 CYS A CA 1
ATOM 5419 C C . CYS A 1 695 ? -36.105 20.491 50.362 1.00 69.94 695 CYS A C 1
ATOM 5421 O O . CYS A 1 695 ? -36.057 19.289 50.624 1.00 69.94 695 CYS A O 1
ATOM 5423 N N . PRO A 1 696 ? -35.814 20.927 49.116 1.00 72.44 696 PRO A N 1
ATOM 5424 C CA . PRO A 1 696 ? -35.394 20.016 48.049 1.00 72.44 696 PRO A CA 1
ATOM 5425 C C . PRO A 1 696 ? -34.187 19.149 48.459 1.00 72.44 696 PRO A C 1
ATOM 5427 O O . PRO A 1 696 ? -33.362 19.623 49.240 1.00 72.44 696 PRO A O 1
ATOM 5430 N N . PRO A 1 697 ? -34.021 17.925 47.920 1.00 71.62 697 PRO A N 1
ATOM 5431 C CA . PRO A 1 697 ? -32.916 17.048 48.303 1.00 71.62 697 PRO A CA 1
ATOM 5432 C C . PRO A 1 697 ? -31.562 17.757 48.218 1.00 71.62 697 PRO A C 1
ATOM 5434 O O . PRO A 1 697 ? -31.304 18.474 47.249 1.00 71.62 697 PRO A O 1
ATOM 5437 N N . LEU A 1 698 ? -30.692 17.531 49.209 1.00 73.69 698 LEU A N 1
ATOM 5438 C CA . LEU A 1 698 ? -29.396 18.201 49.345 1.00 73.69 698 LEU A CA 1
ATOM 5439 C C . LEU A 1 698 ? -29.477 19.693 49.712 1.00 73.69 698 LEU A C 1
ATOM 5441 O O . LEU A 1 698 ? -28.466 20.388 49.618 1.00 73.69 698 LEU A O 1
ATOM 5445 N N . CYS A 1 699 ? -30.629 20.196 50.171 1.00 79.19 699 CYS A N 1
ATOM 5446 C CA . CYS A 1 699 ? -30.815 21.574 50.630 1.00 79.19 699 CYS A CA 1
ATOM 5447 C C . CYS A 1 699 ? -31.120 21.676 52.142 1.00 79.19 699 CYS A C 1
ATOM 5449 O O . CYS A 1 699 ? -32.129 21.164 52.618 1.00 79.19 699 CYS A O 1
ATOM 5451 N N . ARG A 1 700 ? -30.267 22.384 52.898 1.00 72.62 700 ARG A N 1
ATOM 5452 C CA . ARG A 1 700 ? -30.441 22.701 54.331 1.00 72.62 700 ARG A CA 1
ATOM 5453 C C . ARG A 1 700 ? -31.331 23.926 54.570 1.00 72.62 700 ARG A C 1
ATOM 5455 O O . ARG A 1 700 ? -31.975 23.997 55.611 1.00 72.62 700 ARG A O 1
ATOM 5462 N N . ASP A 1 701 ? -31.372 24.881 53.642 1.00 74.19 701 ASP A N 1
ATOM 5463 C CA . ASP A 1 701 ? -32.340 25.983 53.673 1.00 74.19 701 ASP A CA 1
ATOM 5464 C C . ASP A 1 701 ? -32.721 26.470 52.263 1.00 74.19 701 ASP A C 1
ATOM 5466 O O . ASP A 1 701 ? -31.861 26.678 51.403 1.00 74.19 701 ASP A O 1
ATOM 5470 N N . CYS A 1 702 ? -34.021 26.661 52.037 1.00 72.00 702 CYS A N 1
ATOM 5471 C CA . CYS A 1 702 ? -34.663 26.966 50.766 1.00 72.00 702 CYS A CA 1
ATOM 5472 C C . CYS A 1 702 ? -35.673 28.125 50.859 1.00 72.00 702 CYS A C 1
ATOM 5474 O O . CYS A 1 702 ? -36.318 28.366 51.888 1.00 72.00 702 CYS A O 1
ATOM 5476 N N . GLN A 1 703 ? -35.868 28.813 49.728 1.00 69.44 703 GLN A N 1
ATOM 5477 C CA . GLN A 1 703 ? -36.754 29.975 49.639 1.00 69.44 703 GLN A CA 1
ATOM 5478 C C . GLN A 1 703 ? -38.228 29.585 49.762 1.00 69.44 703 GLN A C 1
ATOM 5480 O O . GLN A 1 703 ? -38.752 28.811 48.960 1.00 69.44 703 GLN A O 1
ATOM 5485 N N . ALA A 1 704 ? -38.935 30.240 50.688 1.00 59.81 704 ALA A N 1
ATOM 5486 C CA . ALA A 1 704 ? -40.344 29.995 51.019 1.00 59.81 704 ALA A CA 1
ATOM 5487 C C . ALA A 1 704 ? -41.353 30.142 49.851 1.00 59.81 704 ALA A C 1
ATOM 5489 O O . ALA A 1 704 ? -42.525 29.813 50.014 1.00 59.81 704 ALA A O 1
ATOM 5490 N N . SER A 1 705 ? -40.916 30.625 48.683 1.00 55.19 705 SER A N 1
ATOM 5491 C CA . SER A 1 705 ? -41.760 30.903 47.512 1.00 55.19 705 SER A CA 1
ATOM 5492 C C . SER A 1 705 ? -41.455 30.031 46.284 1.00 55.19 705 SER A C 1
ATOM 5494 O O . SER A 1 705 ? -42.063 30.248 45.236 1.00 55.19 705 SER A O 1
ATOM 5496 N N . GLY A 1 706 ? -40.511 29.080 46.350 1.00 54.25 706 GLY A N 1
ATOM 5497 C CA . GLY A 1 706 ? -40.081 28.328 45.163 1.00 54.25 706 GLY A CA 1
ATOM 5498 C C . GLY A 1 706 ? -39.512 26.943 45.463 1.00 54.25 706 GLY A C 1
ATOM 5499 O O . GLY A 1 706 ? -38.346 26.825 45.827 1.00 54.25 706 GLY A O 1
ATOM 5500 N N . LYS A 1 707 ? -40.305 25.891 45.198 1.00 59.41 707 LYS A N 1
ATOM 5501 C CA . LYS A 1 707 ? -40.013 24.463 45.479 1.00 59.41 707 LYS A CA 1
ATOM 5502 C C . LYS A 1 707 ? -38.806 23.848 44.723 1.00 59.41 707 LYS A C 1
ATOM 5504 O O . LYS A 1 707 ? -38.707 22.632 44.621 1.00 59.41 707 LYS A O 1
ATOM 5509 N N . THR A 1 708 ? -37.911 24.656 44.151 1.00 60.59 708 THR A N 1
ATOM 5510 C CA . THR A 1 708 ? -36.784 24.212 43.305 1.00 60.59 708 THR A CA 1
ATOM 5511 C C . THR A 1 708 ? -35.486 25.003 43.505 1.00 60.59 708 THR A C 1
ATOM 5513 O O . THR A 1 708 ? -34.542 24.791 42.748 1.00 60.59 708 THR A O 1
ATOM 5516 N N . LYS A 1 709 ? -35.406 25.923 44.481 1.00 65.81 709 LYS A N 1
ATOM 5517 C CA . LYS A 1 709 ? -34.199 26.737 44.717 1.00 65.81 709 LYS A CA 1
ATOM 5518 C C . LYS A 1 709 ? -33.742 26.703 46.164 1.00 65.81 709 LYS A C 1
ATOM 5520 O O . LYS A 1 709 ? -34.549 26.788 47.086 1.00 65.81 709 LYS A O 1
ATOM 5525 N N . CYS A 1 710 ? -32.430 26.622 46.323 1.00 77.25 710 CYS A N 1
ATOM 5526 C CA . CYS A 1 710 ? -31.754 26.513 47.599 1.00 77.25 710 CYS A CA 1
ATOM 5527 C C . CYS A 1 710 ? -30.979 27.798 47.921 1.00 77.25 710 CYS A C 1
ATOM 5529 O O . CYS A 1 710 ? -30.384 28.415 47.033 1.00 77.25 710 CYS A O 1
ATOM 5531 N N . ASP A 1 711 ? -30.938 28.187 49.191 1.00 75.62 711 ASP A N 1
ATOM 5532 C CA . ASP A 1 711 ? -30.024 29.216 49.696 1.00 75.62 711 ASP A CA 1
ATOM 5533 C C . ASP A 1 711 ? -28.810 28.574 50.391 1.00 75.62 711 ASP A C 1
ATOM 5535 O O . ASP A 1 711 ? -27.695 29.088 50.291 1.00 75.62 711 ASP A O 1
ATOM 5539 N N . VAL A 1 712 ? -28.997 27.414 51.032 1.00 74.50 712 VAL A N 1
ATOM 5540 C CA . VAL A 1 712 ? -27.971 26.717 51.820 1.00 74.50 712 VAL A CA 1
ATOM 5541 C C . VAL A 1 712 ? -28.047 25.208 51.567 1.00 74.50 712 VAL A C 1
ATOM 5543 O O . VAL A 1 712 ? -29.059 24.603 51.900 1.00 74.50 712 VAL A O 1
ATOM 5546 N N . CYS A 1 713 ? -27.012 24.576 51.006 1.00 75.19 713 CYS A N 1
ATOM 5547 C CA . CYS A 1 713 ? -27.002 23.121 50.793 1.00 75.19 713 CYS A CA 1
ATOM 5548 C C . CYS A 1 713 ? -26.871 22.338 52.106 1.00 75.19 713 CYS A C 1
ATOM 5550 O O . CYS A 1 713 ? -26.409 22.848 53.130 1.00 75.19 713 CYS A O 1
ATOM 5552 N N . GLU A 1 714 ? -27.255 21.065 52.064 1.00 73.31 714 GLU A N 1
ATOM 5553 C CA . GLU A 1 714 ? -26.838 20.090 53.066 1.00 73.31 714 GLU A CA 1
ATOM 5554 C C . GLU A 1 714 ? -25.318 19.897 53.039 1.00 73.31 714 GLU A C 1
ATOM 5556 O O . GLU A 1 714 ? -24.649 20.112 52.025 1.00 73.31 714 GLU A O 1
ATOM 5561 N N . LEU A 1 715 ? -24.769 19.485 54.182 1.00 63.12 715 LEU A N 1
ATOM 5562 C CA . LEU A 1 715 ? -23.357 19.137 54.279 1.00 63.12 715 LEU A CA 1
ATOM 5563 C C . LEU A 1 715 ? -23.032 18.002 53.303 1.00 63.12 715 LEU A C 1
ATOM 5565 O O . LEU A 1 715 ? -23.806 17.062 53.130 1.00 63.12 715 LEU A O 1
ATOM 5569 N N . ASN A 1 716 ? -21.862 18.118 52.685 1.00 64.25 716 ASN A N 1
ATOM 5570 C CA . ASN A 1 716 ? -21.346 17.236 51.644 1.00 64.25 716 ASN A CA 1
ATOM 5571 C C . ASN A 1 716 ? -22.053 17.329 50.271 1.00 64.25 716 ASN A C 1
ATOM 5573 O O . ASN A 1 716 ? -21.853 16.455 49.428 1.00 64.25 716 ASN A O 1
ATOM 5577 N N . ALA A 1 717 ? -22.834 18.387 50.018 1.00 69.56 717 ALA A N 1
ATOM 5578 C CA . ALA A 1 717 ? -23.408 18.694 48.705 1.00 69.56 717 ALA A CA 1
ATOM 5579 C C . ALA A 1 717 ? -22.970 20.069 48.172 1.00 69.56 717 ALA A C 1
ATOM 5581 O O . ALA A 1 717 ? -22.832 21.037 48.923 1.00 69.56 717 ALA A O 1
ATOM 5582 N N . PHE A 1 718 ? -22.777 20.154 46.855 1.00 77.81 718 PHE A N 1
ATOM 5583 C CA . PHE A 1 718 ? -22.265 21.337 46.167 1.00 77.81 718 PHE A CA 1
ATOM 5584 C C . PHE A 1 718 ? -23.377 22.275 45.731 1.00 77.81 718 PHE A C 1
ATOM 5586 O O . PHE A 1 718 ? -24.266 21.886 44.973 1.00 77.81 718 PHE A O 1
ATOM 5593 N N . TYR A 1 719 ? -23.268 23.530 46.153 1.00 77.81 719 TYR A N 1
ATOM 5594 C CA . TYR A 1 719 ? -24.053 24.646 45.655 1.00 77.81 719 TYR A CA 1
ATOM 5595 C C . TYR A 1 719 ? -23.539 25.042 44.270 1.00 77.81 719 TYR A C 1
ATOM 5597 O O . TYR A 1 719 ? -22.373 25.412 44.103 1.00 77.81 719 TYR A O 1
ATOM 5605 N N . LEU A 1 720 ? -24.422 24.946 43.282 1.00 73.12 720 LEU A N 1
ATOM 5606 C CA . LEU A 1 720 ? -24.172 25.320 41.895 1.00 73.12 720 LEU A CA 1
ATOM 5607 C C . LEU A 1 720 ? -24.562 26.791 41.660 1.00 73.12 720 LEU A C 1
ATOM 5609 O O . LEU A 1 720 ? -25.475 27.309 42.309 1.00 73.12 720 LEU A O 1
ATOM 5613 N N . ASP A 1 721 ? -23.940 27.450 40.675 1.00 69.12 721 ASP A N 1
ATOM 5614 C CA . ASP A 1 721 ? -24.186 28.867 40.324 1.00 69.12 721 ASP A CA 1
ATOM 5615 C C . ASP A 1 721 ? -25.676 29.191 40.054 1.00 69.12 721 ASP A C 1
ATOM 5617 O O . ASP A 1 721 ? -26.136 30.321 40.235 1.00 69.12 721 ASP A O 1
ATOM 5621 N N . ASN A 1 722 ? -26.461 28.188 39.647 1.00 68.94 722 ASN A N 1
ATOM 5622 C CA . ASN A 1 722 ? -27.899 28.286 39.375 1.00 68.94 722 ASN A CA 1
ATOM 5623 C C . ASN A 1 722 ? -28.797 28.320 40.642 1.00 68.94 722 ASN A C 1
ATOM 5625 O O . ASN A 1 722 ? -30.011 28.533 40.514 1.00 68.94 722 ASN A O 1
ATOM 5629 N N . LYS A 1 723 ? -28.210 28.154 41.839 1.00 74.00 723 LYS A N 1
ATOM 5630 C CA . LYS A 1 723 ? -28.858 28.005 43.157 1.00 74.00 723 LYS A CA 1
ATOM 5631 C C . LYS A 1 723 ? -29.572 26.667 43.415 1.00 74.00 723 LYS A C 1
ATOM 5633 O O . LYS A 1 723 ? -30.632 26.637 44.047 1.00 74.00 723 LYS A O 1
ATOM 5638 N N . THR A 1 724 ? -28.992 25.558 42.962 1.00 78.38 724 THR A N 1
ATOM 5639 C CA . THR A 1 724 ? -29.396 24.186 43.335 1.00 78.38 724 THR A CA 1
ATOM 5640 C C . THR A 1 724 ? -28.220 23.387 43.902 1.00 78.38 724 THR A C 1
ATOM 5642 O O . THR A 1 724 ? -27.074 23.813 43.777 1.00 78.38 724 THR A O 1
ATOM 5645 N N . CYS A 1 725 ? -28.500 22.235 44.516 1.00 76.44 725 CYS A N 1
ATOM 5646 C CA . CYS A 1 725 ? -27.506 21.399 45.193 1.00 76.44 725 CYS A CA 1
ATOM 5647 C C . CYS A 1 725 ? -27.314 20.048 44.485 1.00 76.44 725 CYS A C 1
ATOM 5649 O O . CYS A 1 725 ? -28.291 19.433 44.059 1.00 76.44 725 CYS A O 1
ATOM 5651 N N . SER A 1 726 ? -26.068 19.582 44.376 1.00 81.75 726 SER A N 1
ATOM 5652 C CA . SER A 1 726 ? -25.691 18.311 43.732 1.00 81.75 726 SER A CA 1
ATOM 5653 C C . SER A 1 726 ? -24.711 17.505 44.594 1.00 81.75 726 SER A C 1
ATOM 5655 O O . SER A 1 726 ? -24.023 18.069 45.442 1.00 81.75 726 SER A O 1
ATOM 5657 N N . LYS A 1 727 ? -24.610 16.185 44.371 1.00 76.25 727 LYS A N 1
ATOM 5658 C CA . LYS A 1 727 ? -23.579 15.335 45.008 1.00 76.25 727 LYS A CA 1
ATOM 5659 C C . LYS A 1 727 ? -22.206 15.416 44.327 1.00 76.25 727 LYS A C 1
ATOM 5661 O O . LYS A 1 727 ? -21.243 14.925 44.899 1.00 76.25 727 LYS A O 1
ATOM 5666 N N . SER A 1 728 ? -22.129 16.013 43.138 1.00 76.00 728 SER A N 1
ATOM 5667 C CA . SER A 1 728 ? -20.899 16.197 42.354 1.00 76.00 728 SER A CA 1
ATOM 5668 C C . SER A 1 728 ? -21.018 17.401 41.412 1.00 76.00 728 SER A C 1
ATOM 5670 O O . SER A 1 728 ? -22.129 17.852 41.111 1.00 76.00 728 SER A O 1
ATOM 5672 N N . CYS A 1 729 ? -19.887 17.913 40.929 1.00 77.94 729 CYS A N 1
ATOM 5673 C CA . CYS A 1 729 ? -19.841 19.016 39.962 1.00 77.94 729 CYS A CA 1
ATOM 5674 C C . CYS A 1 729 ? -20.048 18.570 38.500 1.00 77.94 729 CYS A C 1
ATOM 5676 O O . CYS A 1 729 ? -19.928 17.390 38.173 1.00 77.94 729 CYS A O 1
ATOM 5678 N N . GLU A 1 730 ? -20.360 19.532 37.626 1.00 74.56 730 GLU A N 1
ATOM 5679 C CA . GLU A 1 730 ? -20.385 19.364 36.163 1.00 74.56 730 GLU A CA 1
ATOM 5680 C C . GLU A 1 730 ? -18.980 19.559 35.550 1.00 74.56 730 GLU A C 1
ATOM 5682 O O . GLU A 1 730 ? -18.092 20.152 36.167 1.00 74.56 730 GLU A O 1
ATOM 5687 N N . GLU A 1 731 ? -18.762 19.080 34.320 1.00 74.06 731 GLU A N 1
ATOM 5688 C CA . GLU A 1 731 ? -17.438 19.090 33.682 1.00 74.06 731 GLU A CA 1
ATOM 5689 C C . GLU A 1 731 ? -16.849 20.504 33.485 1.00 74.06 731 GLU A C 1
ATOM 5691 O O . GLU A 1 731 ? -17.472 21.425 32.952 1.00 74.06 731 GLU A O 1
ATOM 5696 N N . GLY A 1 732 ? -15.581 20.669 33.861 1.00 68.69 732 GLY A N 1
ATOM 5697 C CA . GLY A 1 732 ? -14.860 21.944 33.888 1.00 68.69 732 GLY A CA 1
ATOM 5698 C C . GLY A 1 732 ? -14.966 22.706 35.212 1.00 68.69 732 GLY A C 1
ATOM 5699 O O . GLY A 1 732 ? -14.548 23.867 35.270 1.00 68.69 732 GLY A O 1
ATOM 5700 N N . TYR A 1 733 ? -15.515 22.076 36.252 1.00 77.81 733 TYR A N 1
ATOM 5701 C CA . TYR A 1 733 ? -15.610 22.605 37.609 1.00 77.81 733 TYR A CA 1
ATOM 5702 C C . TYR A 1 733 ? -15.059 21.588 38.619 1.00 77.81 733 TYR A C 1
ATOM 5704 O O . TYR A 1 733 ? -15.266 20.386 38.481 1.00 77.81 733 TYR A O 1
ATOM 5712 N N . MET A 1 734 ? -14.381 22.080 39.654 1.00 73.75 734 MET A N 1
ATOM 5713 C CA . MET A 1 734 ? -13.833 21.281 40.747 1.00 73.75 734 MET A CA 1
ATOM 5714 C C . MET A 1 734 ? -14.621 21.437 42.048 1.00 73.75 734 MET A C 1
ATOM 5716 O O . MET A 1 734 ? -15.188 22.490 42.350 1.00 73.75 734 MET A O 1
ATOM 5720 N N . GLU A 1 735 ? -14.594 20.378 42.849 1.00 74.81 735 GLU A N 1
ATOM 5721 C CA . GLU A 1 735 ? -15.271 20.276 44.138 1.00 74.81 735 GLU A CA 1
ATOM 5722 C C . GLU A 1 735 ? -14.534 21.059 45.242 1.00 74.81 735 GLU A C 1
ATOM 5724 O O . GLU A 1 735 ? -13.653 20.525 45.919 1.00 74.81 735 GLU A O 1
ATOM 5729 N N . MET A 1 736 ? -14.908 22.321 45.481 1.00 66.94 736 MET A N 1
ATOM 5730 C CA . MET A 1 736 ? -14.403 23.092 46.622 1.00 66.94 736 MET A CA 1
ATOM 5731 C C . MET A 1 736 ? -15.227 22.805 47.880 1.00 66.94 736 MET A C 1
ATOM 5733 O O . MET A 1 736 ? -16.292 23.376 48.122 1.00 66.94 736 MET A O 1
ATOM 5737 N N . LYS A 1 737 ? -14.692 21.905 48.708 1.00 63.38 737 LYS A N 1
ATOM 5738 C CA . LYS A 1 737 ? -15.320 21.371 49.929 1.00 63.38 737 LYS A CA 1
ATOM 5739 C C . LYS A 1 737 ? -15.203 22.289 51.161 1.00 63.38 737 LYS A C 1
ATOM 5741 O O . LYS A 1 737 ? -15.429 21.840 52.279 1.00 63.38 737 LYS A O 1
ATOM 5746 N N . ASP A 1 738 ? -14.858 23.566 50.971 1.00 60.78 738 ASP A N 1
ATOM 5747 C CA . ASP A 1 738 ? -14.605 24.510 52.070 1.00 60.78 738 ASP A CA 1
ATOM 5748 C C . ASP A 1 738 ? -14.901 25.980 51.696 1.00 60.78 738 ASP A C 1
ATOM 5750 O O . ASP A 1 738 ? -14.010 26.812 51.529 1.00 60.78 738 ASP A O 1
ATOM 5754 N N . THR A 1 739 ? -16.187 26.307 51.519 1.00 59.22 739 THR A N 1
ATOM 5755 C CA . THR A 1 739 ? -16.675 27.688 51.329 1.00 59.22 739 THR A CA 1
ATOM 5756 C C . THR A 1 739 ? -17.964 27.930 52.116 1.00 59.22 739 THR A C 1
ATOM 5758 O O . THR A 1 739 ? -19.042 28.054 51.538 1.00 59.22 739 THR A O 1
ATOM 5761 N N . THR A 1 740 ? -17.889 27.974 53.451 1.00 54.62 740 THR A N 1
ATOM 5762 C CA . THR A 1 740 ? -19.084 28.200 54.294 1.00 54.62 740 THR A CA 1
ATOM 5763 C C . THR A 1 740 ? -19.955 29.360 53.761 1.00 54.62 740 THR A C 1
ATOM 5765 O O . THR A 1 740 ? -19.439 30.444 53.489 1.00 54.62 740 THR A O 1
ATOM 5768 N N . PRO A 1 741 ? -21.271 29.142 53.555 1.00 57.88 741 PRO A N 1
ATOM 5769 C CA . PRO A 1 741 ? -22.097 28.105 54.182 1.00 57.88 741 PRO A CA 1
ATOM 5770 C C . PRO A 1 741 ? -22.160 26.731 53.483 1.00 57.88 741 PRO A C 1
ATOM 5772 O O . PRO A 1 741 ? -22.642 25.798 54.128 1.00 57.88 741 PRO A O 1
ATOM 5775 N N . ASN A 1 742 ? -21.689 26.587 52.234 1.00 63.50 742 ASN A N 1
ATOM 5776 C CA . ASN A 1 742 ? -21.913 25.403 51.382 1.00 63.50 742 ASN A CA 1
ATOM 5777 C C . ASN A 1 742 ? -20.613 24.936 50.703 1.00 63.50 742 ASN A C 1
ATOM 5779 O O . ASN A 1 742 ? -19.760 25.757 50.379 1.00 63.50 742 ASN A O 1
ATOM 5783 N N . TRP A 1 743 ? -20.474 23.652 50.364 1.00 74.00 743 TRP A N 1
ATOM 5784 C CA . TRP A 1 743 ? -19.474 23.278 49.353 1.00 74.00 743 TRP A CA 1
ATOM 5785 C C . TRP A 1 743 ? -19.860 23.923 48.013 1.00 74.00 743 TRP A C 1
ATOM 5787 O O . TRP A 1 743 ? -21.048 24.095 47.740 1.00 74.00 743 TRP A O 1
ATOM 5797 N N . THR A 1 744 ? -18.896 24.307 47.180 1.00 72.00 744 THR A N 1
ATOM 5798 C CA . THR A 1 744 ? -19.164 24.963 45.888 1.00 72.00 744 THR A CA 1
ATOM 5799 C C . THR A 1 744 ? -18.411 24.290 44.751 1.00 72.00 744 THR A C 1
ATOM 5801 O O . THR A 1 744 ? -17.334 23.727 44.938 1.00 72.00 744 THR A O 1
ATOM 5804 N N . CYS A 1 745 ? -18.980 24.351 43.551 1.00 77.12 745 CYS A N 1
ATOM 5805 C CA . CYS A 1 745 ? -18.267 23.977 42.337 1.00 77.12 745 CYS A CA 1
ATOM 5806 C C . CYS A 1 745 ? -17.496 25.196 41.828 1.00 77.12 745 CYS A C 1
ATOM 5808 O O . CYS A 1 745 ? -18.089 26.099 41.240 1.00 77.12 745 CYS A O 1
ATOM 5810 N N . LYS A 1 746 ? -16.178 25.248 42.050 1.00 76.75 746 LYS A N 1
ATOM 5811 C CA . LYS A 1 746 ? -15.339 26.314 41.484 1.00 76.75 746 LYS A CA 1
ATOM 5812 C C . LYS A 1 746 ? -14.984 25.944 40.050 1.00 76.75 746 LYS A C 1
ATOM 5814 O O . LYS A 1 746 ? -14.455 24.864 39.810 1.00 76.75 746 LYS A O 1
ATOM 5819 N N . LYS A 1 747 ? -15.238 26.833 39.091 1.00 77.25 747 LYS A N 1
ATOM 5820 C CA . LYS A 1 747 ? -14.785 26.623 37.710 1.00 77.25 747 LYS A CA 1
ATOM 5821 C C . LYS A 1 747 ? -13.255 26.541 37.653 1.00 77.25 747 LYS A C 1
ATOM 5823 O O . LYS A 1 747 ? -12.590 27.336 38.319 1.00 77.25 747 LYS A O 1
ATOM 5828 N N . CYS A 1 748 ? -12.720 25.642 36.829 1.00 79.94 748 CYS A N 1
ATOM 5829 C CA . CYS A 1 748 ? -11.287 25.591 36.553 1.00 79.94 748 CYS A CA 1
ATOM 5830 C C . CYS A 1 748 ? -10.802 26.902 35.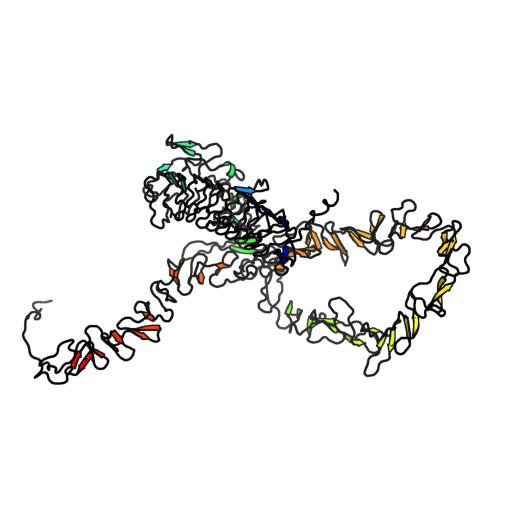894 1.00 79.94 748 CYS A C 1
ATOM 5832 O O . CYS A 1 748 ? -11.442 27.425 34.975 1.00 79.94 748 CYS A O 1
ATOM 5834 N N . ASP A 1 749 ? -9.645 27.406 36.333 1.00 79.38 749 ASP A N 1
ATOM 5835 C CA . ASP A 1 749 ? -8.925 28.562 35.774 1.00 79.38 749 ASP A CA 1
ATOM 5836 C C . ASP A 1 749 ? -8.501 28.317 34.311 1.00 79.38 749 ASP A C 1
ATOM 5838 O O . ASP A 1 749 ? -8.283 29.256 33.537 1.00 79.38 749 ASP A O 1
ATOM 5842 N N . ASP A 1 750 ? -8.366 27.048 33.920 1.00 75.38 750 ASP A N 1
ATOM 5843 C CA . ASP A 1 750 ? -8.236 26.620 32.531 1.00 75.38 750 ASP A CA 1
ATOM 5844 C C . ASP A 1 750 ? -9.590 26.143 31.977 1.00 75.38 750 ASP A C 1
ATOM 5846 O O . ASP A 1 750 ? -10.104 25.086 32.338 1.00 75.38 750 ASP A O 1
ATOM 5850 N N . ASN A 1 751 ? -10.156 26.913 31.043 1.00 77.75 751 ASN A N 1
ATOM 5851 C CA . ASN A 1 751 ? -11.439 26.599 30.407 1.00 77.75 751 ASN A CA 1
ATOM 5852 C C . ASN A 1 751 ? -11.404 25.307 29.569 1.00 77.75 751 ASN A C 1
ATOM 5854 O O . ASN A 1 751 ? -12.462 24.705 29.354 1.00 77.75 751 ASN A O 1
ATOM 5858 N N . ASN A 1 752 ? -10.217 24.881 29.129 1.00 80.38 752 ASN A N 1
ATOM 5859 C CA . ASN A 1 752 ? -9.991 23.675 28.330 1.00 80.38 752 ASN A CA 1
ATOM 5860 C C . ASN A 1 752 ? -9.866 22.416 29.208 1.00 80.38 752 ASN A C 1
ATOM 5862 O O . ASN A 1 752 ? -9.884 21.291 28.707 1.00 80.38 752 ASN A O 1
ATOM 5866 N N . CYS A 1 753 ? -9.756 22.597 30.525 1.00 77.81 753 CYS A N 1
ATOM 5867 C CA . CYS A 1 753 ? -9.745 21.516 31.495 1.00 77.81 753 CYS A CA 1
ATOM 5868 C C . CYS A 1 753 ? -11.155 20.942 31.708 1.00 77.81 753 CYS A C 1
ATOM 5870 O O . CYS A 1 753 ? -12.139 21.690 31.761 1.00 77.81 753 CYS A O 1
ATOM 5872 N N . LYS A 1 754 ? -11.255 19.617 31.824 1.00 78.19 754 LYS A N 1
ATOM 5873 C CA . LYS A 1 754 ? -12.474 18.856 32.135 1.00 78.19 754 LYS A CA 1
ATOM 5874 C C . LYS A 1 754 ? -12.579 18.572 33.635 1.00 78.19 754 LYS A C 1
ATOM 5876 O O . LYS A 1 754 ? -13.649 18.762 34.200 1.00 78.19 754 LYS A O 1
ATOM 5881 N N . THR A 1 755 ? -11.462 18.246 34.281 1.00 73.56 755 THR A N 1
ATOM 5882 C CA . THR A 1 755 ? -11.397 17.970 35.725 1.00 73.56 755 THR A CA 1
ATOM 5883 C C . THR A 1 755 ? -10.093 18.555 36.277 1.00 73.56 755 THR A C 1
ATOM 5885 O O . THR A 1 755 ? -9.027 18.273 35.731 1.00 73.56 755 THR A O 1
ATOM 5888 N N . CYS A 1 756 ? -10.149 19.397 37.317 1.00 74.44 756 CYS A N 1
ATOM 5889 C CA . CYS A 1 756 ? -8.983 20.075 37.910 1.00 74.44 756 CYS A CA 1
ATOM 5890 C C . CYS A 1 756 ? -8.913 19.906 39.435 1.00 74.44 756 CYS A C 1
ATOM 5892 O O . CYS A 1 756 ? -9.918 19.647 40.093 1.00 74.44 756 CYS A O 1
ATOM 5894 N N . GLU A 1 757 ? -7.716 20.094 39.995 1.00 72.88 757 GLU A N 1
ATOM 5895 C CA . GLU A 1 757 ? -7.437 19.997 41.430 1.00 72.88 757 GLU A CA 1
ATOM 5896 C C . GLU A 1 757 ? -6.550 21.158 41.911 1.00 72.88 757 GLU A C 1
ATOM 5898 O O . GLU A 1 757 ? -5.767 21.728 41.145 1.00 72.88 757 GLU A O 1
ATOM 5903 N N . ILE A 1 758 ? -6.631 21.490 43.206 1.00 65.50 758 ILE A N 1
ATOM 5904 C CA . ILE A 1 758 ? -5.751 22.460 43.875 1.00 65.50 758 ILE A CA 1
ATOM 5905 C C . ILE A 1 758 ? -5.007 21.746 45.004 1.00 65.50 758 ILE A C 1
ATOM 5907 O O . ILE A 1 758 ? -5.601 21.392 46.017 1.00 65.50 758 ILE A O 1
ATOM 5911 N N . SER A 1 759 ? -3.693 21.591 44.844 1.00 57.28 759 SER A N 1
ATOM 5912 C CA . SER A 1 759 ? -2.785 21.088 45.889 1.00 57.28 759 SER A CA 1
ATOM 5913 C C . SER A 1 759 ? -1.940 22.206 46.517 1.00 57.28 759 SER A C 1
ATOM 5915 O O . SER A 1 759 ? -1.748 22.250 47.726 1.00 57.28 759 SER A O 1
ATOM 5917 N N . THR A 1 760 ? -1.460 23.141 45.693 1.00 57.62 760 THR A N 1
ATOM 5918 C CA . THR A 1 760 ? -0.750 24.381 46.101 1.00 57.62 760 THR A CA 1
ATOM 5919 C C . THR A 1 760 ? -0.997 25.535 45.124 1.00 57.62 760 THR A C 1
ATOM 5921 O O . THR A 1 760 ? -1.027 26.702 45.506 1.00 57.62 760 THR A O 1
ATOM 5924 N N . LYS A 1 761 ? -1.213 25.194 43.854 1.00 62.53 761 LYS A N 1
ATOM 5925 C CA . LYS A 1 761 ? -1.766 26.015 42.776 1.00 62.53 761 LYS A CA 1
ATOM 5926 C C . LYS A 1 761 ? -2.713 25.110 41.983 1.00 62.53 761 LYS A C 1
ATOM 5928 O O . LYS A 1 761 ? -2.529 23.894 42.016 1.00 62.53 761 LYS A O 1
ATOM 5933 N N . GLU A 1 762 ? -3.706 25.673 41.300 1.00 68.19 762 GLU A N 1
ATOM 5934 C CA . GLU A 1 762 ? -4.595 24.867 40.459 1.00 68.19 762 GLU A CA 1
ATOM 5935 C C . GLU A 1 762 ? -3.830 24.202 39.304 1.00 68.19 762 GLU A C 1
ATOM 5937 O O . GLU A 1 762 ? -2.991 24.829 38.645 1.00 68.19 762 GLU A O 1
ATOM 5942 N N . THR A 1 763 ? -4.134 22.928 39.080 1.00 71.00 763 THR A N 1
ATOM 5943 C CA . THR A 1 763 ? -3.598 22.086 38.011 1.00 71.00 763 THR A CA 1
ATOM 5944 C C . THR A 1 763 ? -4.716 21.254 37.405 1.00 71.00 763 THR A C 1
ATOM 5946 O O . THR A 1 763 ? -5.538 20.691 38.127 1.00 71.00 763 THR A O 1
ATOM 5949 N N . CYS A 1 764 ? -4.738 21.146 36.079 1.00 75.06 764 CYS A N 1
ATOM 5950 C CA . CYS A 1 764 ? -5.674 20.252 35.412 1.00 75.06 764 CYS A CA 1
ATOM 5951 C C . CYS A 1 764 ? -5.260 18.781 35.591 1.00 75.06 764 CYS A C 1
ATOM 5953 O O . CYS A 1 764 ? -4.071 18.474 35.511 1.00 75.06 764 CYS A O 1
ATOM 5955 N N . VAL A 1 765 ? -6.231 17.888 35.802 1.00 73.56 765 VAL A N 1
ATOM 5956 C CA . VAL A 1 765 ? -6.028 16.430 35.908 1.00 73.56 765 VAL A CA 1
ATOM 5957 C C . VAL A 1 765 ? -6.718 15.637 34.789 1.00 73.56 765 VAL A C 1
ATOM 5959 O O . VAL A 1 765 ? -6.402 14.469 34.598 1.00 73.56 765 VAL A O 1
ATOM 5962 N N . GLU A 1 766 ? -7.597 16.266 34.001 1.00 74.12 766 GLU A N 1
ATOM 5963 C CA . GLU A 1 766 ? -8.240 15.685 32.812 1.00 74.12 766 GLU A CA 1
ATOM 5964 C C . GLU A 1 766 ? -8.624 16.800 31.821 1.00 74.12 766 GLU A C 1
ATOM 5966 O O . GLU A 1 766 ? -9.236 17.789 32.225 1.00 74.12 766 GLU A O 1
ATOM 5971 N N . CYS A 1 767 ? -8.304 16.670 30.528 1.00 77.81 767 CYS A N 1
ATOM 5972 C CA . CYS A 1 767 ? -8.641 17.674 29.503 1.00 77.81 767 CYS A CA 1
ATOM 5973 C C . CYS A 1 767 ? -9.984 17.402 28.808 1.00 77.81 767 CYS A C 1
ATOM 5975 O O . CYS A 1 767 ? -10.449 16.265 28.750 1.00 77.81 767 CYS A O 1
ATOM 5977 N N . LYS A 1 768 ? -10.599 18.453 28.250 1.00 77.75 768 LYS A N 1
ATOM 5978 C CA . LYS A 1 768 ? -11.772 18.330 27.367 1.00 77.75 768 LYS A CA 1
ATOM 5979 C C . LYS A 1 768 ? -11.373 17.771 25.999 1.00 77.75 768 LYS A C 1
ATOM 5981 O O . LYS A 1 768 ? -10.214 17.864 25.598 1.00 77.75 768 LYS A O 1
ATOM 5986 N N . GLU A 1 769 ? -12.343 17.216 25.274 1.00 70.38 769 GLU A N 1
ATOM 5987 C CA . GLU A 1 769 ? -12.120 16.626 23.949 1.00 70.38 769 GLU A CA 1
ATOM 5988 C C . GLU A 1 769 ? -11.389 17.587 22.997 1.00 70.38 769 GLU A C 1
ATOM 5990 O O . GLU A 1 769 ? -11.763 18.754 22.865 1.00 70.38 769 GLU A O 1
ATOM 5995 N N . ASN A 1 770 ? -10.376 17.069 22.294 1.00 65.69 770 ASN A N 1
ATOM 5996 C CA . ASN A 1 770 ? -9.473 17.800 21.390 1.00 65.69 770 ASN A CA 1
ATOM 5997 C C . ASN A 1 770 ? -8.467 18.760 22.067 1.00 65.69 770 ASN A C 1
ATOM 5999 O O . ASN A 1 770 ? -7.776 19.501 21.363 1.00 65.69 770 ASN A O 1
ATOM 6003 N N . PHE A 1 771 ? -8.323 18.722 23.397 1.00 72.62 771 PHE A N 1
ATOM 6004 C CA . PHE A 1 771 ? -7.257 19.420 24.124 1.00 72.62 771 PHE A CA 1
ATOM 6005 C C . PHE A 1 771 ? -6.318 18.430 24.820 1.00 72.62 771 PHE A C 1
ATOM 6007 O O . PHE A 1 771 ? -6.753 17.443 25.410 1.00 72.62 771 PHE A O 1
ATOM 6014 N N . TYR A 1 772 ? -5.019 18.720 24.781 1.00 74.06 772 TYR A N 1
ATOM 6015 C CA . TYR A 1 772 ? -3.964 17.823 25.256 1.00 74.06 772 TYR A CA 1
ATOM 6016 C C . TYR A 1 772 ? -3.298 18.388 26.504 1.00 74.06 772 TYR A C 1
ATOM 6018 O O . TYR A 1 772 ? -3.022 19.587 26.570 1.00 74.06 772 TYR A O 1
ATOM 6026 N N . TYR A 1 773 ? -3.007 17.532 27.486 1.00 71.88 773 TYR A N 1
ATOM 6027 C CA . TYR A 1 773 ? -2.346 17.980 28.709 1.00 71.88 773 TYR A CA 1
ATOM 6028 C C . TYR A 1 773 ? -0.854 18.221 28.452 1.00 71.88 773 TYR A C 1
ATOM 6030 O O . TYR A 1 773 ? -0.099 17.280 28.185 1.00 71.88 773 TYR A O 1
ATOM 6038 N N . ASN A 1 774 ? -0.434 19.485 28.542 1.00 67.75 774 ASN A N 1
ATOM 6039 C CA . ASN A 1 774 ? 0.961 19.899 28.484 1.00 67.75 774 ASN A CA 1
ATOM 6040 C C . ASN A 1 774 ? 1.544 19.888 29.908 1.00 67.75 774 ASN A C 1
ATOM 6042 O O . ASN A 1 774 ? 1.163 20.688 30.765 1.00 67.75 774 ASN A O 1
ATOM 6046 N N . GLY A 1 775 ? 2.478 18.967 30.164 1.00 62.41 775 GLY A N 1
ATOM 6047 C CA . GLY A 1 775 ? 3.074 18.769 31.489 1.00 62.41 775 GLY A CA 1
ATOM 6048 C C . GLY A 1 775 ? 3.965 19.919 31.977 1.00 62.41 775 GLY A C 1
ATOM 6049 O O . GLY A 1 775 ? 4.120 20.077 33.190 1.00 62.41 775 GLY A O 1
ATOM 6050 N N . ASP A 1 776 ? 4.504 20.733 31.065 1.00 61.31 776 ASP A N 1
ATOM 6051 C CA . ASP A 1 776 ? 5.412 21.839 31.386 1.00 61.31 776 ASP A CA 1
ATOM 6052 C C . ASP A 1 776 ? 4.643 23.143 31.665 1.00 61.31 776 ASP A C 1
ATOM 6054 O O . ASP A 1 776 ? 4.973 23.870 32.606 1.00 61.31 776 ASP A O 1
ATOM 6058 N N . SER A 1 777 ? 3.569 23.424 30.914 1.00 64.00 777 SER A N 1
ATOM 6059 C CA . SER A 1 777 ? 2.667 24.559 31.192 1.00 64.00 777 SER A CA 1
ATOM 6060 C C . SER A 1 777 ? 1.602 24.249 32.258 1.00 64.00 777 SER A C 1
ATOM 6062 O O . SER A 1 777 ? 1.042 25.174 32.857 1.00 64.00 777 SER A O 1
ATOM 6064 N N . LYS A 1 778 ? 1.358 22.955 32.522 1.00 65.12 778 LYS A N 1
ATOM 6065 C CA . LYS A 1 778 ? 0.307 22.390 33.392 1.00 65.12 778 LYS A CA 1
ATOM 6066 C C . LYS A 1 778 ? -1.116 22.781 32.977 1.00 65.12 778 LYS A C 1
ATOM 6068 O O . LYS A 1 778 ? -1.983 22.997 33.829 1.00 65.12 778 LYS A O 1
ATOM 6073 N N . LYS A 1 779 ? -1.341 22.890 31.665 1.00 70.69 779 LYS A N 1
ATOM 6074 C CA . LYS A 1 779 ? -2.604 23.311 31.044 1.00 70.69 779 LYS A CA 1
ATOM 6075 C C . LYS A 1 779 ? -3.017 22.412 29.880 1.00 70.69 779 LYS A C 1
ATOM 6077 O O . LYS A 1 779 ? -2.213 21.645 29.354 1.00 70.69 779 LYS A O 1
ATOM 6082 N N . CYS A 1 780 ? -4.285 22.514 29.499 1.00 77.88 780 CYS A N 1
ATOM 6083 C CA . CYS A 1 780 ? -4.869 21.819 28.360 1.00 77.88 780 CYS A CA 1
ATOM 6084 C C . CYS A 1 780 ? -4.791 22.709 27.114 1.00 77.88 780 CYS A C 1
ATOM 6086 O O . CYS A 1 780 ? -5.481 23.724 27.003 1.00 77.88 780 CYS A O 1
ATOM 6088 N N . GLU A 1 781 ? -3.936 22.339 26.167 1.00 74.75 781 GLU A N 1
ATOM 6089 C CA . GLU A 1 781 ? -3.625 23.145 24.984 1.00 74.75 781 GLU A CA 1
ATOM 6090 C C . GLU A 1 781 ? -4.286 22.563 23.727 1.00 74.75 781 GLU A C 1
ATOM 6092 O O . GLU A 1 781 ? -4.480 21.353 23.606 1.00 74.75 781 GLU A O 1
ATOM 6097 N N . SER A 1 782 ? -4.677 23.430 22.786 1.00 67.44 782 SER A N 1
ATOM 6098 C CA . SER A 1 782 ? -5.526 23.086 21.628 1.00 67.44 782 SER A CA 1
ATOM 6099 C C . SER A 1 782 ? -4.776 22.379 20.487 1.00 67.44 782 SER A C 1
ATOM 6101 O O . SER A 1 782 ? -5.092 22.577 19.314 1.00 67.44 782 SER A O 1
ATOM 6103 N N . GLY A 1 783 ? -3.727 21.626 20.813 1.00 64.00 783 GLY A N 1
ATOM 6104 C CA . GLY A 1 783 ? -2.874 20.923 19.863 1.00 64.00 783 GLY A CA 1
ATOM 6105 C C . GLY A 1 783 ? -1.648 20.310 20.540 1.00 64.00 783 GLY A C 1
ATOM 6106 O O . GLY A 1 783 ? -1.031 20.935 21.396 1.00 64.00 783 GLY A O 1
ATOM 6107 N N . CYS A 1 784 ? -1.294 19.092 20.134 1.00 65.62 784 CYS A N 1
ATOM 6108 C CA . CYS A 1 784 ? -0.042 18.422 20.479 1.00 65.62 784 CYS A CA 1
ATOM 6109 C C . CYS A 1 784 ? 0.837 18.369 19.220 1.00 65.62 784 CYS A C 1
ATOM 6111 O O . CYS A 1 784 ? 0.348 18.005 18.148 1.00 65.62 784 CYS A O 1
ATOM 6113 N N . ASP A 1 785 ? 2.115 18.742 19.319 1.00 66.69 785 ASP A N 1
ATOM 6114 C CA . ASP A 1 785 ? 3.035 18.705 18.176 1.00 66.69 785 ASP A CA 1
ATOM 6115 C C . ASP A 1 785 ? 3.504 17.271 17.893 1.00 66.69 785 ASP A C 1
ATOM 6117 O O . ASP A 1 785 ? 4.488 16.783 18.453 1.00 66.69 785 ASP A O 1
ATOM 6121 N N . LEU A 1 786 ? 2.802 16.611 16.970 1.00 66.88 786 LEU A N 1
ATOM 6122 C CA . LEU A 1 786 ? 3.069 15.232 16.557 1.00 66.88 786 LEU A CA 1
ATOM 6123 C C . LEU A 1 786 ? 4.410 15.033 15.819 1.00 66.88 786 LEU A C 1
ATOM 6125 O O . LEU A 1 786 ? 4.761 13.902 15.488 1.00 66.88 786 LEU A O 1
ATOM 6129 N N . THR A 1 787 ? 5.179 16.097 15.548 1.00 62.19 787 THR A N 1
ATOM 6130 C CA . THR A 1 787 ? 6.542 15.966 14.999 1.00 62.19 787 THR A CA 1
ATOM 6131 C C . THR A 1 787 ? 7.596 15.696 16.079 1.00 62.19 787 THR A C 1
ATOM 6133 O O . THR A 1 787 ? 8.672 15.179 15.771 1.00 62.19 787 THR A O 1
ATOM 6136 N N . THR A 1 788 ? 7.272 15.995 17.342 1.00 57.19 788 THR A N 1
ATOM 6137 C CA . THR A 1 788 ? 8.189 15.955 18.495 1.00 57.19 788 THR A CA 1
ATOM 6138 C C . THR A 1 788 ? 7.632 15.150 19.684 1.00 57.19 788 THR A C 1
ATOM 6140 O O . THR A 1 788 ? 8.382 14.643 20.526 1.00 57.19 788 THR A O 1
ATOM 6143 N N . HIS A 1 789 ? 6.312 14.978 19.744 1.00 70.38 789 HIS A N 1
ATOM 6144 C CA . HIS A 1 789 ? 5.589 14.243 20.777 1.00 70.38 789 HIS A CA 1
ATOM 6145 C C . HIS A 1 789 ? 4.671 13.181 20.154 1.00 70.38 789 HIS A C 1
ATOM 6147 O O . HIS A 1 789 ? 4.258 13.296 19.005 1.00 70.38 789 HIS A O 1
ATOM 6153 N N . PHE A 1 790 ? 4.287 12.174 20.934 1.00 72.62 790 PHE A N 1
ATOM 6154 C CA . PHE A 1 790 ? 3.155 11.294 20.645 1.00 72.62 790 PHE A CA 1
ATOM 6155 C C . PHE A 1 790 ? 2.049 11.541 21.671 1.00 72.62 790 PHE A C 1
ATOM 6157 O O . PHE A 1 790 ? 2.330 11.846 22.831 1.00 72.62 790 PHE A O 1
ATOM 6164 N N . VAL A 1 791 ? 0.782 11.386 21.285 1.00 66.62 791 VAL A N 1
ATOM 6165 C CA . VAL A 1 791 ? -0.310 11.375 22.268 1.00 66.62 791 VAL A CA 1
ATOM 6166 C C . VAL A 1 791 ? -0.320 10.008 22.940 1.00 66.62 791 VAL A C 1
ATOM 6168 O O . VAL A 1 791 ? -0.596 8.992 22.304 1.00 66.62 791 VAL A O 1
ATOM 6171 N N . ASN A 1 792 ? -0.005 9.982 24.231 1.00 62.69 792 ASN A N 1
ATOM 6172 C CA . ASN A 1 792 ? -0.193 8.809 25.067 1.00 62.69 792 ASN A CA 1
ATOM 6173 C C . ASN A 1 792 ? -1.615 8.843 25.640 1.00 62.69 792 ASN A C 1
ATOM 6175 O O . ASN A 1 792 ? -1.993 9.821 26.289 1.00 62.69 792 ASN A O 1
ATOM 6179 N N . ILE A 1 793 ? -2.398 7.799 25.374 1.00 60.25 793 ILE A N 1
ATOM 6180 C CA . ILE A 1 793 ? -3.779 7.673 25.845 1.00 60.25 793 ILE A CA 1
ATOM 6181 C C . ILE A 1 793 ? -3.767 6.720 27.038 1.00 60.25 793 ILE A C 1
ATOM 6183 O O . ILE A 1 793 ? -3.765 5.501 26.877 1.00 60.25 793 ILE A O 1
ATOM 6187 N N . SER A 1 794 ? -3.737 7.299 28.236 1.00 54.66 794 SER A N 1
ATOM 6188 C CA . SER A 1 794 ? -4.050 6.587 29.476 1.00 54.66 794 SER A CA 1
ATOM 6189 C C . SER A 1 794 ? -5.563 6.632 29.710 1.00 54.66 794 SER A C 1
ATOM 6191 O O . SER A 1 794 ? -6.230 7.535 29.206 1.00 54.66 794 SER A O 1
ATOM 6193 N N . GLU A 1 795 ? -6.108 5.717 30.517 1.00 52.94 795 GLU A N 1
ATOM 6194 C CA . GLU A 1 795 ? -7.556 5.544 30.760 1.00 52.94 795 GLU A CA 1
ATOM 6195 C C . GLU A 1 795 ? -8.291 6.799 31.280 1.00 52.94 795 GLU A C 1
ATOM 6197 O O . GLU A 1 795 ? -9.518 6.806 31.349 1.00 52.94 795 GLU A O 1
ATOM 6202 N N . LYS A 1 796 ? -7.561 7.862 31.654 1.00 50.66 796 LYS A N 1
ATOM 6203 C CA . LYS A 1 796 ? -8.108 9.148 32.120 1.00 50.66 796 LYS A CA 1
ATOM 6204 C C . LYS A 1 796 ? -7.456 10.401 31.512 1.00 50.66 796 LYS A C 1
ATOM 6206 O O . LYS A 1 796 ? -7.831 11.501 31.895 1.00 50.66 796 LYS A O 1
ATOM 6211 N N . LEU A 1 797 ? -6.467 10.290 30.615 1.00 54.19 797 LEU A N 1
ATOM 6212 C CA . LEU A 1 797 ? -5.693 11.457 30.147 1.00 54.19 797 LEU A CA 1
ATOM 6213 C C . LEU A 1 797 ? -5.093 11.276 28.741 1.00 54.19 797 LEU A C 1
ATOM 6215 O O . LEU A 1 797 ? -4.408 10.290 28.471 1.00 54.19 797 LEU A O 1
ATOM 6219 N N . GLN A 1 798 ? -5.261 12.298 27.891 1.00 61.66 798 GLN A N 1
ATOM 6220 C CA . GLN A 1 798 ? -4.547 12.458 26.616 1.00 61.66 798 GLN A CA 1
ATOM 6221 C C . GLN A 1 798 ? -3.265 13.284 26.841 1.00 61.66 798 GLN A C 1
ATOM 6223 O O . GLN A 1 798 ? -3.286 14.518 26.830 1.00 61.66 798 GLN A O 1
ATOM 6228 N N . MET A 1 799 ? -2.141 12.607 27.090 1.00 64.62 799 MET A N 1
ATOM 6229 C CA . MET A 1 799 ? -0.862 13.246 27.430 1.00 64.62 799 MET A CA 1
ATOM 6230 C C . MET A 1 799 ? 0.032 13.422 26.203 1.00 64.62 799 MET A C 1
ATOM 6232 O O . MET A 1 799 ? 0.502 12.439 25.625 1.00 64.62 799 MET A O 1
ATOM 6236 N N . CYS A 1 800 ? 0.351 14.670 25.855 1.00 68.25 800 CYS A N 1
ATOM 6237 C CA . CYS A 1 800 ? 1.347 14.971 24.828 1.00 68.25 800 CYS A CA 1
ATOM 6238 C C . CYS A 1 800 ? 2.743 14.589 25.359 1.00 68.25 800 CYS A C 1
ATOM 6240 O O . CYS A 1 800 ? 3.280 15.237 26.256 1.00 68.25 800 CYS A O 1
ATOM 6242 N N . SER A 1 801 ? 3.306 13.487 24.862 1.00 68.81 801 SER A N 1
ATOM 6243 C CA . SER A 1 801 ? 4.470 12.808 25.442 1.00 68.81 801 SER A CA 1
ATOM 6244 C C . SER A 1 801 ? 5.683 12.899 24.521 1.00 68.81 801 SER A C 1
ATOM 6246 O O . SER A 1 801 ? 5.660 12.429 23.390 1.00 68.81 801 SER A O 1
ATOM 6248 N N . MET A 1 802 ? 6.764 13.507 25.005 1.00 66.31 802 MET A N 1
ATOM 6249 C CA . MET A 1 802 ? 8.001 13.739 24.251 1.00 66.31 802 MET A CA 1
ATOM 6250 C C . MET A 1 802 ? 8.629 12.430 23.726 1.00 66.31 802 MET A C 1
ATOM 6252 O O . MET A 1 802 ? 9.044 11.591 24.521 1.00 66.31 802 MET A O 1
ATOM 6256 N N . CYS A 1 803 ? 8.739 12.261 22.399 1.00 72.19 803 CYS A N 1
ATOM 6257 C CA . CYS A 1 803 ? 9.091 10.974 21.766 1.00 72.19 803 CYS A CA 1
ATOM 6258 C C . CYS A 1 803 ? 10.505 10.467 22.090 1.00 72.19 803 CYS A C 1
ATOM 6260 O O . CYS A 1 803 ? 10.705 9.271 22.308 1.00 72.19 803 CYS A O 1
ATOM 6262 N N . ASN A 1 804 ? 11.457 11.396 22.216 1.00 67.38 804 ASN A N 1
ATOM 6263 C CA . ASN A 1 804 ? 12.752 11.190 22.871 1.00 67.38 804 ASN A CA 1
ATOM 6264 C C . ASN A 1 804 ? 12.622 10.314 24.128 1.00 67.38 804 ASN A C 1
ATOM 6266 O O . ASN A 1 804 ? 13.326 9.325 24.300 1.00 67.38 804 ASN A O 1
ATOM 6270 N N . LYS A 1 805 ? 11.685 10.650 25.010 1.00 70.06 805 LYS A N 1
ATOM 6271 C CA . LYS A 1 805 ? 11.636 10.121 26.371 1.00 70.06 805 LYS A CA 1
ATOM 6272 C C . LYS A 1 805 ? 11.139 8.670 26.441 1.00 70.06 805 LYS A C 1
ATOM 6274 O O . LYS A 1 805 ? 11.115 8.108 27.532 1.00 70.06 805 LYS A O 1
ATOM 6279 N N . ALA A 1 806 ? 10.742 8.086 25.304 1.00 68.38 806 ALA A N 1
ATOM 6280 C CA . ALA A 1 806 ? 10.164 6.748 25.203 1.00 68.38 806 ALA A CA 1
ATOM 6281 C C . ALA A 1 806 ? 11.036 5.719 24.449 1.00 68.38 806 ALA A C 1
ATOM 6283 O O . ALA A 1 806 ? 11.079 4.567 24.873 1.00 68.38 806 ALA A O 1
ATOM 6284 N N . PHE A 1 807 ? 11.747 6.093 23.372 1.00 74.25 807 PHE A N 1
ATOM 6285 C CA . PHE A 1 807 ? 12.428 5.119 22.492 1.00 74.25 807 PHE A CA 1
ATOM 6286 C C . PHE A 1 807 ? 13.900 5.445 22.261 1.00 74.25 807 PHE A C 1
ATOM 6288 O O . PHE A 1 807 ? 14.191 6.411 21.557 1.00 74.25 807 PHE A O 1
ATOM 6295 N N . SER A 1 808 ? 14.812 4.623 22.803 1.00 67.81 808 SER A N 1
ATOM 6296 C CA . SER A 1 808 ? 16.262 4.849 22.689 1.00 67.81 808 SER A CA 1
ATOM 6297 C C . SER A 1 808 ? 16.692 5.116 21.247 1.00 67.81 808 SER A C 1
ATOM 6299 O O . SER A 1 808 ? 16.243 4.478 20.296 1.00 67.81 808 SER A O 1
ATOM 6301 N N . ASN A 1 809 ? 17.532 6.130 21.111 1.00 74.00 809 ASN A N 1
ATOM 6302 C CA . ASN A 1 809 ? 17.983 6.734 19.868 1.00 74.00 809 ASN A CA 1
ATOM 6303 C C . ASN A 1 809 ? 16.907 7.099 18.797 1.00 74.00 809 ASN A C 1
ATOM 6305 O O . ASN A 1 809 ? 17.211 7.163 17.609 1.00 74.00 809 ASN A O 1
ATOM 6309 N N . CYS A 1 810 ? 15.681 7.472 19.212 1.00 73.12 810 CYS A N 1
ATOM 6310 C CA . CYS A 1 810 ? 14.593 8.003 18.360 1.00 73.12 810 CYS A CA 1
ATOM 6311 C C . CYS A 1 810 ? 14.241 9.505 18.522 1.00 73.12 810 CYS A C 1
ATOM 6313 O O . CYS A 1 810 ? 14.387 10.026 19.622 1.00 73.12 810 CYS A O 1
ATOM 6315 N N . GLN A 1 811 ? 13.670 10.185 17.503 1.00 76.62 811 GLN A N 1
ATOM 6316 C CA . GLN A 1 811 ? 13.043 11.529 17.646 1.00 76.62 811 GLN A CA 1
ATOM 6317 C C . GLN A 1 811 ? 11.514 11.572 17.581 1.00 76.62 811 GLN A C 1
ATOM 6319 O O . GLN A 1 811 ? 10.918 12.305 18.364 1.00 76.62 811 GLN A O 1
ATOM 6324 N N . SER A 1 812 ? 10.884 10.854 16.650 1.00 74.12 812 SER A N 1
ATOM 6325 C CA . SER A 1 812 ? 9.426 10.826 16.476 1.00 74.12 812 SER A CA 1
ATOM 6326 C C . SER A 1 812 ? 8.970 9.380 16.396 1.00 74.12 812 SER A C 1
ATOM 6328 O O . SER A 1 812 ? 9.705 8.508 15.930 1.00 74.12 812 SER A O 1
ATOM 6330 N N . CYS A 1 813 ? 7.782 9.121 16.915 1.00 68.19 813 CYS A N 1
ATOM 6331 C CA . CYS A 1 813 ? 7.404 7.808 17.399 1.00 68.19 813 CYS A CA 1
ATOM 6332 C C . CYS A 1 813 ? 5.882 7.670 17.465 1.00 68.19 813 CYS A C 1
ATOM 6334 O O . CYS A 1 813 ? 5.148 8.655 17.383 1.00 68.19 813 CYS A O 1
ATOM 6336 N N . THR A 1 814 ? 5.417 6.442 17.653 1.00 76.25 814 THR A N 1
ATOM 6337 C CA . THR A 1 814 ? 4.089 6.171 18.216 1.00 76.25 814 THR A CA 1
ATOM 6338 C C . THR A 1 814 ? 4.231 5.898 19.715 1.00 76.25 814 THR A C 1
ATOM 6340 O O . THR A 1 814 ? 5.332 5.928 20.253 1.00 76.25 814 THR A O 1
ATOM 6343 N N . SER A 1 815 ? 3.147 5.540 20.404 1.00 69.12 815 SER A N 1
ATOM 6344 C CA . SER A 1 815 ? 3.219 5.027 21.780 1.00 69.12 815 SER A CA 1
ATOM 6345 C C . SER A 1 815 ? 3.923 3.667 21.927 1.00 69.12 815 SER A C 1
ATOM 6347 O O . SER A 1 815 ? 4.113 3.213 23.053 1.00 69.12 815 SER A O 1
ATOM 6349 N N . GLN A 1 816 ? 4.305 3.006 20.826 1.00 71.44 816 GLN A N 1
ATOM 6350 C CA . GLN A 1 816 ? 4.815 1.626 20.822 1.00 71.44 816 GLN A CA 1
ATOM 6351 C C . GLN A 1 816 ? 6.173 1.445 20.130 1.00 71.44 816 GLN A C 1
ATOM 6353 O O . GLN A 1 816 ? 6.861 0.465 20.404 1.00 71.44 816 GLN A O 1
ATOM 6358 N N . GLN A 1 817 ? 6.560 2.346 19.224 1.00 69.50 817 GLN A N 1
ATOM 6359 C CA . GLN A 1 817 ? 7.782 2.204 18.432 1.00 69.50 817 GLN A CA 1
ATOM 6360 C C . GLN A 1 817 ? 8.364 3.552 18.005 1.00 69.50 817 GLN A C 1
ATOM 6362 O O . GLN A 1 817 ? 7.635 4.515 17.748 1.00 69.50 817 GLN A O 1
ATOM 6367 N N . CYS A 1 818 ? 9.686 3.586 17.829 1.00 72.31 818 CYS A N 1
ATOM 6368 C CA . CYS A 1 818 ? 10.322 4.636 17.050 1.00 72.31 818 CYS A CA 1
ATOM 6369 C C . CYS A 1 818 ? 9.848 4.576 15.594 1.00 72.31 818 CYS A C 1
ATOM 6371 O O . CYS A 1 818 ? 9.893 3.506 14.993 1.00 72.31 818 CYS A O 1
ATOM 6373 N N . THR A 1 819 ? 9.457 5.713 15.010 1.00 74.06 819 THR A N 1
ATOM 6374 C CA . THR A 1 819 ? 9.216 5.797 13.561 1.00 74.06 819 THR A CA 1
ATOM 6375 C C . THR A 1 819 ? 10.417 6.360 12.808 1.00 74.06 819 THR A C 1
ATOM 6377 O O . THR A 1 819 ? 10.523 6.156 11.602 1.00 74.06 819 THR A O 1
ATOM 6380 N N . LYS A 1 820 ? 11.299 7.125 13.478 1.00 78.50 820 LYS A N 1
ATOM 6381 C CA . LYS A 1 820 ? 12.285 7.976 12.794 1.00 78.50 820 LYS A CA 1
ATOM 6382 C C . LYS A 1 820 ? 13.462 8.342 13.750 1.00 78.50 820 LYS A C 1
ATOM 6384 O O . LYS A 1 820 ? 13.311 9.155 14.668 1.00 78.50 820 LYS A O 1
ATOM 6389 N N . CYS A 1 821 ? 14.608 7.677 13.545 1.00 77.31 821 CYS A N 1
ATOM 6390 C CA . CYS A 1 821 ? 15.821 7.583 14.395 1.00 77.31 821 CYS A CA 1
ATOM 6391 C C . CYS A 1 821 ? 16.780 8.800 14.452 1.00 77.31 821 CYS A C 1
ATOM 6393 O O . CYS A 1 821 ? 16.693 9.724 13.648 1.00 77.31 821 CYS A O 1
ATOM 6395 N N . GLU A 1 822 ? 17.776 8.726 15.351 1.00 75.25 822 GLU A N 1
ATOM 6396 C CA . GLU A 1 822 ? 18.978 9.576 15.403 1.00 75.25 822 GLU A CA 1
ATOM 6397 C C . GLU A 1 822 ? 19.848 9.381 14.132 1.00 75.25 822 GLU A C 1
ATOM 6399 O O . GLU A 1 822 ? 20.555 8.402 14.065 1.00 75.25 822 GLU A O 1
ATOM 6404 N N . THR A 1 823 ? 19.946 10.342 13.198 1.00 78.75 823 THR A N 1
ATOM 6405 C CA . THR A 1 823 ? 20.829 10.487 11.979 1.00 78.75 823 THR A CA 1
ATOM 6406 C C . THR A 1 823 ? 22.347 10.023 11.989 1.00 78.75 823 THR A C 1
ATOM 6408 O O . THR A 1 823 ? 23.254 10.717 11.531 1.00 78.75 823 THR A O 1
ATOM 6411 N N . LYS A 1 824 ? 22.673 8.883 12.607 1.00 70.06 824 LYS A N 1
ATOM 6412 C CA . LYS A 1 824 ? 23.991 8.252 12.951 1.00 70.06 824 LYS A CA 1
ATOM 6413 C C . LYS A 1 824 ? 23.724 6.788 13.303 1.00 70.06 824 LYS A C 1
ATOM 6415 O O . LYS A 1 824 ? 24.577 5.935 13.104 1.00 70.06 824 LYS A O 1
ATOM 6420 N N . TYR A 1 825 ? 22.591 6.593 13.966 1.00 80.62 825 TYR A N 1
ATOM 6421 C CA . TYR A 1 825 ? 21.931 5.373 14.336 1.00 80.62 825 TYR A CA 1
ATOM 6422 C C . TYR A 1 825 ? 20.909 5.065 13.239 1.00 80.62 825 TYR A C 1
ATOM 6424 O O . TYR A 1 825 ? 20.046 5.879 12.912 1.00 80.62 825 TYR A O 1
ATOM 6432 N N . TYR A 1 826 ? 21.049 3.896 12.645 1.00 83.56 826 TYR A N 1
ATOM 6433 C CA . TYR A 1 826 ? 20.241 3.407 11.543 1.00 83.56 826 TYR A CA 1
ATOM 6434 C C . TYR A 1 826 ? 19.284 2.351 12.101 1.00 83.56 826 TYR A C 1
ATOM 6436 O O . TYR A 1 826 ? 19.648 1.623 13.032 1.00 83.56 826 TYR A O 1
ATOM 6444 N N . THR A 1 827 ? 18.060 2.267 11.576 1.00 80.00 827 THR A N 1
ATOM 6445 C CA . THR A 1 827 ? 17.132 1.187 11.961 1.00 80.00 827 THR A CA 1
ATOM 6446 C C . THR A 1 827 ? 17.720 -0.161 11.551 1.00 80.00 827 THR A C 1
ATOM 6448 O O . THR A 1 827 ? 18.096 -0.334 10.384 1.00 80.00 827 THR A O 1
ATOM 6451 N N . GLN A 1 828 ? 17.786 -1.108 12.486 1.00 79.94 828 GLN A N 1
ATOM 6452 C CA . GLN A 1 828 ? 18.362 -2.429 12.225 1.00 79.94 828 GLN A CA 1
ATOM 6453 C C . GLN A 1 828 ? 17.392 -3.350 11.460 1.00 79.94 828 GLN A C 1
ATOM 6455 O O . GLN A 1 828 ? 16.182 -3.234 11.662 1.00 79.94 828 GLN A O 1
ATOM 6460 N N . PRO A 1 829 ? 17.883 -4.270 10.600 1.00 68.56 829 PRO A N 1
ATOM 6461 C CA . PRO A 1 829 ? 17.016 -5.077 9.733 1.00 68.56 829 PRO A CA 1
ATOM 6462 C C . PRO A 1 829 ? 16.069 -6.013 10.497 1.00 68.56 829 PRO A C 1
ATOM 6464 O O . PRO A 1 829 ? 14.893 -6.106 10.154 1.00 68.56 829 PRO A O 1
ATOM 6467 N N . ASP A 1 830 ? 16.569 -6.670 11.548 1.00 64.75 830 ASP A N 1
ATOM 6468 C CA . ASP A 1 830 ? 15.803 -7.639 12.347 1.00 64.75 830 ASP A CA 1
ATOM 6469 C C . ASP A 1 830 ? 14.970 -6.976 13.464 1.00 64.75 830 ASP A C 1
ATOM 6471 O O . ASP A 1 830 ? 14.037 -7.575 14.000 1.00 64.75 830 ASP A O 1
ATOM 6475 N N . THR A 1 831 ? 15.285 -5.723 13.810 1.00 61.09 831 THR A N 1
ATOM 6476 C CA . THR A 1 831 ? 14.604 -4.925 14.842 1.00 61.09 831 THR A CA 1
ATOM 6477 C C . THR A 1 831 ? 14.413 -3.473 14.367 1.00 61.09 831 THR A C 1
ATOM 6479 O O . THR A 1 831 ? 15.088 -2.558 14.846 1.00 61.09 831 THR A O 1
ATOM 6482 N N . PRO A 1 832 ? 13.450 -3.199 13.462 1.00 53.66 832 PRO A N 1
ATOM 6483 C CA . PRO A 1 832 ? 13.288 -1.894 12.797 1.00 53.66 832 PRO A CA 1
ATOM 6484 C C . PRO A 1 832 ? 12.845 -0.731 13.710 1.00 53.66 832 PRO A C 1
ATOM 6486 O O . PRO A 1 832 ? 12.586 0.371 13.233 1.00 53.66 832 PRO A O 1
ATOM 6489 N N . HIS A 1 833 ? 12.767 -0.953 15.024 1.00 63.41 833 HIS A N 1
ATOM 6490 C CA . HIS A 1 833 ? 12.425 0.046 16.042 1.00 63.41 833 HIS A CA 1
ATOM 6491 C C . HIS A 1 833 ? 13.610 0.400 16.956 1.00 63.41 833 HIS A C 1
ATOM 6493 O O . HIS A 1 833 ? 13.500 1.330 17.756 1.00 63.41 833 HIS A O 1
ATOM 6499 N N . THR A 1 834 ? 14.733 -0.323 16.847 1.00 66.94 834 THR A N 1
ATOM 6500 C CA . THR A 1 834 ? 15.998 0.003 17.515 1.00 66.94 834 THR A CA 1
ATOM 6501 C C . THR A 1 834 ? 16.931 0.690 16.532 1.00 66.94 834 THR A C 1
ATOM 6503 O O . THR A 1 834 ? 17.261 0.153 15.472 1.00 66.94 834 THR A O 1
ATOM 6506 N N . CYS A 1 835 ? 17.364 1.883 16.905 1.00 80.06 835 CYS A N 1
ATOM 6507 C CA . CYS A 1 835 ? 18.333 2.663 16.163 1.00 80.06 835 CYS A CA 1
ATOM 6508 C C . CYS A 1 835 ? 19.734 2.275 16.671 1.00 80.06 835 CYS A C 1
ATOM 6510 O O . CYS A 1 835 ? 19.970 2.374 17.872 1.00 80.06 835 CYS A O 1
ATOM 6512 N N . GLU A 1 836 ? 20.661 1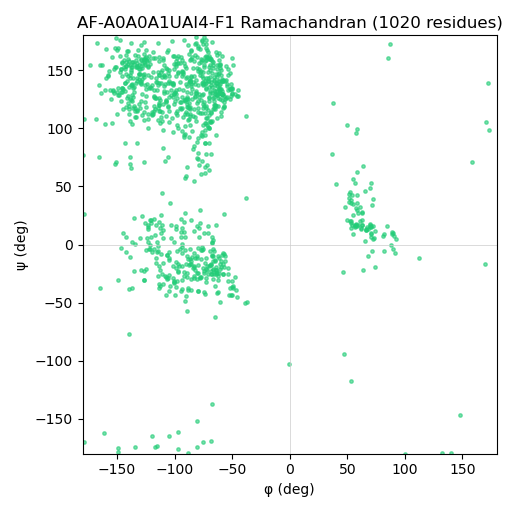.864 15.795 1.00 81.31 836 GLU A N 1
ATOM 6513 C CA . GLU A 1 836 ? 22.046 1.478 16.152 1.00 81.31 836 GLU A CA 1
ATOM 6514 C C . GLU A 1 836 ? 23.088 2.015 15.154 1.00 81.31 836 GLU A C 1
ATOM 6516 O O . GLU A 1 836 ? 22.808 2.205 13.973 1.00 81.31 836 GLU A O 1
ATOM 6521 N N . ARG A 1 837 ? 24.306 2.308 15.625 1.00 80.38 837 ARG A N 1
ATOM 6522 C CA . ARG A 1 837 ? 25.305 3.115 14.888 1.00 80.38 837 ARG A CA 1
ATOM 6523 C C . ARG A 1 837 ? 25.993 2.395 13.717 1.00 80.38 837 ARG A C 1
ATOM 6525 O O . ARG A 1 837 ? 26.545 3.038 12.817 1.00 80.38 837 ARG A O 1
ATOM 6532 N N . ASP A 1 838 ? 26.021 1.071 13.744 1.00 82.12 838 ASP A N 1
ATOM 6533 C CA . ASP A 1 838 ? 26.729 0.214 12.794 1.00 82.12 838 ASP A CA 1
ATOM 6534 C C . ASP A 1 838 ? 25.746 -0.814 12.194 1.00 82.12 838 ASP A C 1
ATOM 6536 O O . ASP A 1 838 ? 24.707 -1.078 12.790 1.00 82.12 838 ASP A O 1
ATOM 6540 N N . CYS A 1 839 ? 26.014 -1.319 10.984 1.00 84.81 839 CYS A N 1
ATOM 6541 C CA . CYS A 1 839 ? 25.140 -2.277 10.288 1.00 84.81 839 CYS A CA 1
ATOM 6542 C C . CYS A 1 839 ? 25.816 -3.659 10.222 1.00 84.81 839 CYS A C 1
ATOM 6544 O O . CYS A 1 839 ? 27.050 -3.705 10.186 1.00 84.81 839 CYS A O 1
ATOM 6546 N N . PRO A 1 840 ? 25.045 -4.762 10.206 1.00 85.62 840 PRO A N 1
ATOM 6547 C CA . PRO A 1 840 ? 25.582 -6.118 10.095 1.00 85.62 840 PRO A CA 1
ATOM 6548 C C . PRO A 1 840 ? 26.142 -6.421 8.695 1.00 85.62 840 PRO A C 1
ATOM 6550 O O . PRO A 1 840 ? 25.848 -5.720 7.727 1.00 85.62 840 PRO A O 1
ATOM 6553 N N . ASP A 1 841 ? 26.915 -7.507 8.585 1.00 84.75 841 ASP A N 1
ATOM 6554 C CA . ASP A 1 841 ? 27.399 -8.039 7.303 1.00 84.75 841 ASP A CA 1
ATOM 6555 C C . ASP A 1 841 ? 26.241 -8.236 6.301 1.00 84.75 841 ASP A C 1
ATOM 6557 O O . ASP A 1 841 ? 25.111 -8.551 6.678 1.00 84.75 841 ASP A O 1
ATOM 6561 N N . ALA A 1 842 ? 26.531 -8.056 5.010 1.00 83.81 842 ALA A N 1
ATOM 6562 C CA . ALA A 1 842 ? 25.566 -7.956 3.908 1.00 83.81 842 ALA A CA 1
ATOM 6563 C C . ALA A 1 842 ? 24.570 -6.770 3.986 1.00 83.81 842 ALA A C 1
ATOM 6565 O O . ALA A 1 842 ? 23.616 -6.729 3.203 1.00 83.81 842 ALA A O 1
ATOM 6566 N N . TYR A 1 843 ? 24.809 -5.771 4.848 1.00 87.81 843 TYR A N 1
ATOM 6567 C CA . TYR A 1 843 ? 24.104 -4.482 4.847 1.00 87.81 843 TYR A CA 1
ATOM 6568 C C . TYR A 1 843 ? 25.084 -3.298 4.880 1.00 87.81 843 TYR A C 1
ATOM 6570 O O . TYR A 1 843 ? 26.065 -3.296 5.622 1.00 87.81 843 TYR A O 1
ATOM 6578 N N . TYR A 1 844 ? 24.786 -2.250 4.111 1.00 87.62 844 TYR A N 1
ATOM 6579 C CA . TYR A 1 844 ? 25.495 -0.971 4.146 1.00 87.62 844 TYR A CA 1
ATOM 6580 C C . TYR A 1 844 ? 24.655 0.116 4.831 1.00 87.62 844 TYR A C 1
ATOM 6582 O O . TYR A 1 844 ? 23.450 -0.026 5.057 1.00 87.62 844 TYR A O 1
ATOM 6590 N N . LYS A 1 845 ? 25.307 1.226 5.185 1.00 84.06 845 LYS A N 1
ATOM 6591 C CA . LYS A 1 845 ? 24.663 2.378 5.828 1.00 84.06 845 LYS A CA 1
ATOM 6592 C C . LYS A 1 845 ? 23.962 3.227 4.770 1.00 84.06 845 LYS A C 1
ATOM 6594 O O . LYS A 1 845 ? 24.568 4.137 4.210 1.00 84.06 845 LYS A O 1
ATOM 6599 N N . GLY A 1 846 ? 22.710 2.882 4.485 1.00 73.06 846 GLY A N 1
ATOM 6600 C CA . GLY A 1 846 ? 21.818 3.683 3.658 1.00 73.06 846 GLY A CA 1
ATOM 6601 C C . GLY A 1 846 ? 21.281 4.901 4.410 1.00 73.06 846 GLY A C 1
ATOM 6602 O O . GLY A 1 846 ? 21.716 5.242 5.512 1.00 73.06 846 GLY A O 1
ATOM 6603 N N . ASP A 1 847 ? 20.307 5.578 3.812 1.00 74.50 847 ASP A N 1
ATOM 6604 C CA . ASP A 1 847 ? 19.744 6.811 4.359 1.00 74.50 847 ASP A CA 1
ATOM 6605 C C . ASP A 1 847 ? 18.841 6.541 5.581 1.00 74.50 847 ASP A C 1
ATOM 6607 O O . ASP A 1 847 ? 17.672 6.186 5.463 1.00 74.50 847 ASP A O 1
ATOM 6611 N N . GLY A 1 848 ? 19.417 6.636 6.785 1.00 70.88 848 GLY A N 1
ATOM 6612 C CA . GLY A 1 848 ? 18.730 6.382 8.064 1.00 70.88 848 GLY A CA 1
ATOM 6613 C C . GLY A 1 848 ? 18.387 4.910 8.358 1.00 70.88 848 GLY A C 1
ATOM 6614 O O . GLY A 1 848 ? 17.946 4.597 9.462 1.00 70.88 848 GLY A O 1
ATOM 6615 N N . VAL A 1 849 ? 18.632 4.006 7.407 1.00 80.50 849 VAL A N 1
ATOM 6616 C CA . VAL A 1 849 ? 18.284 2.577 7.445 1.00 80.50 849 VAL A CA 1
ATOM 6617 C C . VAL A 1 849 ? 19.507 1.741 7.054 1.00 80.50 849 VAL A C 1
ATOM 6619 O O . VAL A 1 849 ? 20.252 2.127 6.153 1.00 80.50 849 VAL A O 1
ATOM 6622 N N . CYS A 1 850 ? 19.718 0.581 7.686 1.00 83.50 850 CYS A N 1
ATOM 6623 C CA . CYS A 1 850 ? 20.676 -0.404 7.175 1.00 83.50 850 CYS A CA 1
ATOM 6624 C C . CYS A 1 850 ? 20.109 -1.062 5.905 1.00 83.50 850 CYS A C 1
ATOM 6626 O O . CYS A 1 850 ? 19.144 -1.824 5.966 1.00 83.50 850 CYS A O 1
ATOM 6628 N N . THR A 1 851 ? 20.681 -0.751 4.742 1.00 86.06 851 THR A N 1
ATOM 6629 C CA . THR A 1 851 ? 20.195 -1.203 3.430 1.00 86.06 851 THR A CA 1
ATOM 6630 C C . THR A 1 851 ? 20.951 -2.451 2.986 1.00 86.06 851 THR A C 1
ATOM 6632 O O . THR A 1 851 ? 22.171 -2.517 3.109 1.00 86.06 851 THR A O 1
ATOM 6635 N N . LYS A 1 852 ? 20.237 -3.467 2.493 1.00 86.81 852 LYS A N 1
ATOM 6636 C CA . LYS A 1 852 ? 20.840 -4.751 2.111 1.00 86.81 852 LYS A CA 1
ATOM 6637 C C . LYS A 1 852 ? 21.737 -4.603 0.874 1.00 86.81 852 LYS A C 1
ATOM 6639 O O . LYS A 1 852 ? 21.362 -3.928 -0.083 1.00 86.81 852 LYS A O 1
ATOM 6644 N N . CYS A 1 853 ? 22.880 -5.284 0.878 1.00 85.69 853 CYS A N 1
ATOM 6645 C CA . CYS A 1 853 ? 23.737 -5.457 -0.292 1.00 85.69 853 CYS A CA 1
ATOM 6646 C C . CYS A 1 853 ? 23.045 -6.253 -1.418 1.00 85.69 853 CYS A C 1
ATOM 6648 O O . CYS A 1 853 ? 22.034 -6.933 -1.213 1.00 85.69 853 CYS A O 1
ATOM 6650 N N . THR A 1 854 ? 23.633 -6.204 -2.617 1.00 81.88 854 THR A N 1
ATOM 6651 C CA . THR A 1 854 ? 23.251 -7.053 -3.755 1.00 81.88 854 THR A CA 1
ATOM 6652 C C . THR A 1 854 ? 23.440 -8.545 -3.443 1.00 81.88 854 THR A C 1
ATOM 6654 O O . THR A 1 854 ? 24.227 -8.924 -2.575 1.00 81.88 854 THR A O 1
ATOM 6657 N N . ASP A 1 855 ? 22.689 -9.419 -4.120 1.00 83.50 855 ASP A N 1
ATOM 6658 C CA . ASP A 1 855 ? 22.611 -10.834 -3.734 1.00 83.50 855 ASP A CA 1
ATOM 6659 C C . ASP A 1 855 ? 23.971 -11.554 -3.755 1.00 83.50 855 ASP A C 1
ATOM 6661 O O . ASP A 1 855 ? 24.716 -11.512 -4.738 1.00 83.50 855 ASP A O 1
ATOM 6665 N N . ASN A 1 856 ? 24.236 -12.313 -2.688 1.00 85.06 856 ASN A N 1
ATOM 6666 C CA . ASN A 1 856 ? 25.489 -13.026 -2.410 1.00 85.06 856 ASN A CA 1
ATOM 6667 C C . ASN A 1 856 ? 26.706 -12.111 -2.142 1.00 85.06 856 ASN A C 1
ATOM 6669 O O . ASN A 1 856 ? 27.843 -12.593 -2.138 1.00 85.06 856 ASN A O 1
ATOM 6673 N N . CYS A 1 857 ? 26.495 -10.810 -1.915 1.00 86.81 857 CYS A N 1
ATOM 6674 C CA . CYS A 1 857 ? 27.527 -9.879 -1.466 1.00 86.81 857 CYS A CA 1
ATOM 6675 C C . CYS A 1 857 ? 27.564 -9.784 0.070 1.00 86.81 857 CYS A C 1
ATOM 6677 O O . CYS A 1 857 ? 26.566 -9.459 0.708 1.00 86.81 857 CYS A O 1
ATOM 6679 N N . LEU A 1 858 ? 28.737 -10.035 0.657 1.00 86.19 858 LEU A N 1
ATOM 6680 C CA . LEU A 1 858 ? 28.973 -10.053 2.104 1.00 86.19 858 LEU A CA 1
ATOM 6681 C C . LEU A 1 858 ? 29.355 -8.670 2.663 1.00 86.19 858 LEU A C 1
ATOM 6683 O O . LEU A 1 858 ? 29.087 -8.374 3.823 1.00 86.19 858 LEU A O 1
ATOM 6687 N N . SER A 1 859 ? 29.968 -7.810 1.849 1.00 84.62 859 SER A N 1
ATOM 6688 C CA . SER A 1 859 ? 30.279 -6.422 2.211 1.00 84.62 859 SER A CA 1
ATOM 6689 C C . SER A 1 859 ? 30.251 -5.549 0.962 1.00 84.62 859 SER A C 1
ATOM 6691 O O . SER A 1 859 ? 30.893 -5.896 -0.031 1.00 84.62 859 SER A O 1
ATOM 6693 N N . CYS A 1 860 ? 29.514 -4.441 1.016 1.00 85.25 860 CYS A N 1
ATOM 6694 C CA . CYS A 1 860 ? 29.300 -3.505 -0.084 1.00 85.25 860 CYS A CA 1
ATOM 6695 C C . CYS A 1 860 ? 29.296 -2.046 0.399 1.00 85.25 860 CYS A C 1
ATOM 6697 O O . CYS A 1 860 ? 29.143 -1.778 1.595 1.00 85.25 860 CYS A O 1
ATOM 6699 N N . ASP A 1 861 ? 29.380 -1.121 -0.555 1.00 83.25 861 ASP A N 1
ATOM 6700 C CA . ASP A 1 861 ? 28.841 0.233 -0.428 1.00 83.25 861 ASP A CA 1
ATOM 6701 C C . ASP A 1 861 ? 27.543 0.375 -1.262 1.00 83.25 861 ASP A C 1
ATOM 6703 O O . ASP A 1 861 ? 26.930 -0.620 -1.650 1.00 83.25 861 ASP A O 1
ATOM 6707 N N . GLU A 1 862 ? 27.090 1.606 -1.512 1.00 78.25 862 GLU A N 1
ATOM 6708 C CA . GLU A 1 862 ? 25.873 1.898 -2.290 1.00 78.25 862 GLU A CA 1
ATOM 6709 C C . GLU A 1 862 ? 25.956 1.455 -3.773 1.00 78.25 862 GLU A C 1
ATOM 6711 O O . GLU A 1 862 ? 24.922 1.286 -4.422 1.00 78.25 862 GLU A O 1
ATOM 6716 N N . TYR A 1 863 ? 27.162 1.235 -4.313 1.00 77.56 863 TYR A N 1
ATOM 6717 C CA . TYR A 1 863 ? 27.413 0.998 -5.741 1.00 77.56 863 TYR A CA 1
ATOM 6718 C C . TYR A 1 863 ? 28.208 -0.284 -6.035 1.00 77.56 863 TYR A C 1
ATOM 6720 O O . TYR A 1 863 ? 28.018 -0.877 -7.100 1.00 77.56 863 TYR A O 1
ATOM 6728 N N . PHE A 1 864 ? 29.089 -0.717 -5.128 1.00 81.19 864 PHE A N 1
ATOM 6729 C CA . PHE A 1 864 ? 30.059 -1.792 -5.356 1.00 81.19 864 PHE A CA 1
ATOM 6730 C C . PHE A 1 864 ? 30.005 -2.873 -4.277 1.00 81.19 864 PHE A C 1
ATOM 6732 O O . PHE A 1 864 ? 29.831 -2.597 -3.092 1.00 81.19 864 PHE A O 1
ATOM 6739 N N . CYS A 1 865 ? 30.248 -4.119 -4.679 1.00 84.31 865 CYS A N 1
ATOM 6740 C CA . CYS A 1 865 ? 30.505 -5.216 -3.761 1.00 84.31 865 CYS A CA 1
ATOM 6741 C C . CYS A 1 865 ? 32.013 -5.346 -3.503 1.00 84.31 865 CYS A C 1
ATOM 6743 O O . CYS A 1 865 ? 32.797 -5.536 -4.425 1.00 84.31 865 CYS A O 1
ATOM 6745 N N . HIS A 1 866 ? 32.438 -5.289 -2.245 1.00 82.88 866 HIS A N 1
ATOM 6746 C CA . HIS A 1 866 ? 33.846 -5.419 -1.857 1.00 82.88 866 HIS A CA 1
ATOM 6747 C C . HIS A 1 866 ? 34.242 -6.867 -1.534 1.00 82.88 866 HIS A C 1
ATOM 6749 O O . HIS A 1 866 ? 35.418 -7.224 -1.600 1.00 82.88 866 HIS A O 1
ATOM 6755 N N . SER A 1 867 ? 33.281 -7.718 -1.159 1.00 85.56 867 SER A N 1
ATOM 6756 C CA . SER A 1 867 ? 33.517 -9.154 -0.971 1.00 85.56 867 SER A CA 1
ATOM 6757 C C . SER A 1 867 ? 32.234 -9.971 -1.078 1.00 85.56 867 SER A C 1
ATOM 6759 O O . SER A 1 867 ? 31.170 -9.538 -0.641 1.00 85.56 867 SER A O 1
ATOM 6761 N N . CYS A 1 868 ? 32.352 -11.176 -1.630 1.00 86.12 868 CYS A N 1
ATOM 6762 C CA . CYS A 1 868 ? 31.238 -12.096 -1.826 1.00 86.12 868 CYS A CA 1
ATOM 6763 C C . CYS A 1 868 ? 31.135 -13.156 -0.724 1.00 86.12 868 CYS A C 1
ATOM 6765 O O . CYS A 1 868 ? 32.111 -13.486 -0.046 1.00 86.12 868 CYS A O 1
ATOM 6767 N N . GLU A 1 869 ? 29.952 -13.752 -0.610 1.00 85.12 869 GLU A N 1
ATOM 6768 C CA . GLU A 1 869 ? 29.728 -14.980 0.144 1.00 85.12 869 GLU A CA 1
ATOM 6769 C C . GLU A 1 869 ? 30.546 -16.167 -0.411 1.00 85.12 869 GLU A C 1
ATOM 6771 O O . GLU A 1 869 ? 31.061 -16.165 -1.533 1.00 85.12 869 GLU A O 1
ATOM 6776 N N . LYS A 1 870 ? 30.659 -17.239 0.384 1.00 81.50 870 LYS A N 1
ATOM 6777 C CA . LYS A 1 870 ? 31.369 -18.467 -0.016 1.00 81.50 870 LYS A CA 1
ATOM 6778 C C . LYS A 1 870 ? 30.732 -19.076 -1.274 1.00 81.50 870 LYS A C 1
ATOM 6780 O O . LYS A 1 870 ? 29.514 -19.071 -1.421 1.00 81.50 870 LYS A O 1
ATOM 6785 N N . LYS A 1 871 ? 31.558 -19.677 -2.138 1.00 83.31 871 LYS A N 1
ATOM 6786 C CA . LYS A 1 871 ? 31.223 -20.161 -3.498 1.00 83.31 871 LYS A CA 1
ATOM 6787 C C . LYS A 1 871 ? 30.963 -19.069 -4.555 1.00 83.31 871 LYS A C 1
ATOM 6789 O O . LYS A 1 871 ? 30.580 -19.417 -5.673 1.00 83.31 871 LYS A O 1
ATOM 6794 N N . TYR A 1 872 ? 31.219 -17.794 -4.251 1.00 86.19 872 TYR A N 1
ATOM 6795 C CA . TYR A 1 872 ? 31.122 -16.672 -5.194 1.00 86.19 872 TYR A CA 1
ATOM 6796 C C . TYR A 1 872 ? 32.432 -15.869 -5.286 1.00 86.19 872 TYR A C 1
ATOM 6798 O O . TYR A 1 872 ? 33.294 -15.949 -4.409 1.00 86.19 872 TYR A O 1
ATOM 6806 N N . VAL A 1 873 ? 32.576 -15.099 -6.367 1.00 86.44 873 VAL A N 1
ATOM 6807 C CA . VAL A 1 873 ? 33.711 -14.216 -6.673 1.00 86.44 873 VAL A CA 1
ATOM 6808 C C . VAL A 1 873 ? 33.221 -12.935 -7.349 1.00 86.44 873 VAL A C 1
ATOM 6810 O O . VAL A 1 873 ? 32.205 -12.940 -8.045 1.00 86.44 873 VAL A O 1
ATOM 6813 N N . LEU A 1 874 ? 33.949 -11.836 -7.157 1.00 84.31 874 LEU A N 1
ATOM 6814 C CA . LEU A 1 874 ? 33.671 -10.564 -7.820 1.00 84.31 874 LEU A CA 1
ATOM 6815 C C . LEU A 1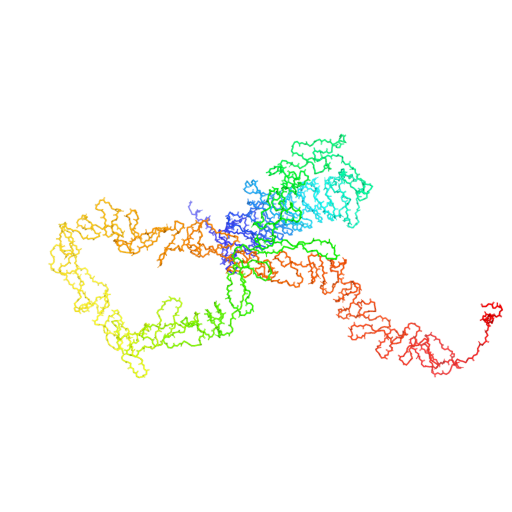 874 ? 33.851 -10.681 -9.342 1.00 84.31 874 LEU A C 1
ATOM 6817 O O . LEU A 1 874 ? 34.785 -11.318 -9.835 1.00 84.31 874 LEU A O 1
ATOM 6821 N N . SER A 1 875 ? 32.939 -10.057 -10.081 1.00 72.75 875 SER A N 1
ATOM 6822 C CA . SER A 1 875 ? 32.922 -10.009 -11.542 1.00 72.75 875 SER A CA 1
ATOM 6823 C C . SER A 1 875 ? 32.494 -8.626 -12.038 1.00 72.75 875 SER A C 1
ATOM 6825 O O . SER A 1 875 ? 31.849 -7.862 -11.318 1.00 72.75 875 SER A O 1
ATOM 6827 N N . ASN A 1 876 ? 32.844 -8.320 -13.291 1.00 62.88 876 ASN A N 1
ATOM 6828 C CA . ASN A 1 876 ? 32.539 -7.064 -13.986 1.00 62.88 876 ASN A CA 1
ATOM 6829 C C . ASN A 1 876 ? 32.980 -5.790 -13.234 1.00 62.88 876 ASN A C 1
ATOM 6831 O O . ASN A 1 876 ? 32.244 -4.809 -13.200 1.00 62.88 876 ASN A O 1
ATOM 6835 N N . GLY A 1 877 ? 34.188 -5.796 -12.656 1.00 61.53 877 GLY A N 1
ATOM 6836 C CA . GLY A 1 877 ? 34.731 -4.636 -11.936 1.00 61.53 877 GLY A CA 1
ATOM 6837 C C . GLY A 1 877 ? 34.015 -4.391 -10.610 1.00 61.53 877 GLY A C 1
ATOM 6838 O O . GLY A 1 877 ? 33.507 -3.301 -10.378 1.00 61.53 877 GLY A O 1
ATOM 6839 N N . ASP A 1 878 ? 33.944 -5.435 -9.783 1.00 65.00 878 ASP A N 1
ATOM 6840 C CA . ASP A 1 878 ? 33.450 -5.409 -8.400 1.00 65.00 878 ASP A CA 1
ATOM 6841 C C . ASP A 1 878 ? 31.968 -5.002 -8.227 1.00 65.00 878 ASP A C 1
ATOM 6843 O O . ASP A 1 878 ? 31.486 -4.783 -7.120 1.00 65.00 878 ASP A O 1
ATOM 6847 N N . LEU A 1 879 ? 31.190 -4.984 -9.316 1.00 65.81 879 LEU A N 1
ATOM 6848 C CA . LEU A 1 879 ? 29.754 -4.672 -9.296 1.00 65.81 879 LEU A CA 1
ATOM 6849 C C . LEU A 1 879 ? 28.866 -5.857 -8.876 1.00 65.81 879 LEU A C 1
ATOM 6851 O O . LEU A 1 879 ? 27.780 -5.649 -8.336 1.00 65.81 879 LEU A O 1
ATOM 6855 N N . THR A 1 880 ? 29.275 -7.104 -9.146 1.00 77.50 880 THR A N 1
ATOM 6856 C CA . THR A 1 880 ? 28.426 -8.293 -8.912 1.00 77.50 880 THR A CA 1
ATOM 6857 C C . THR A 1 880 ? 29.209 -9.529 -8.483 1.00 77.50 880 THR A C 1
ATOM 6859 O O . THR A 1 880 ? 30.292 -9.789 -9.005 1.00 77.50 880 THR A O 1
ATOM 6862 N N . CYS A 1 881 ? 28.608 -10.341 -7.611 1.00 85.12 881 CYS A N 1
ATOM 6863 C CA . CYS A 1 881 ? 29.116 -11.653 -7.217 1.00 85.12 881 CYS A CA 1
ATOM 6864 C C . CYS A 1 881 ? 28.638 -12.755 -8.174 1.00 85.12 881 CYS A C 1
ATOM 6866 O O . CYS A 1 881 ? 27.475 -13.155 -8.150 1.00 85.12 881 CYS A O 1
ATOM 6868 N N . GLU A 1 882 ? 29.540 -13.289 -8.999 1.00 84.75 882 GLU A N 1
ATOM 6869 C CA . GLU A 1 882 ? 29.276 -14.484 -9.806 1.00 84.75 882 GLU A CA 1
ATOM 6870 C C . GLU A 1 882 ? 29.666 -15.755 -9.046 1.00 84.75 882 GLU A C 1
ATOM 6872 O O . GLU A 1 882 ? 30.659 -15.792 -8.321 1.00 84.75 882 GLU A O 1
ATOM 6877 N N . ARG A 1 883 ? 28.890 -16.831 -9.210 1.00 85.81 883 ARG A N 1
ATOM 6878 C CA . ARG A 1 883 ? 29.213 -18.125 -8.594 1.00 85.81 883 ARG A CA 1
ATOM 6879 C C . ARG A 1 883 ? 30.459 -18.723 -9.254 1.00 85.81 883 ARG A C 1
ATOM 6881 O O . ARG A 1 883 ? 30.601 -18.640 -10.474 1.00 85.81 883 ARG A O 1
ATOM 6888 N N . CYS A 1 884 ? 31.306 -19.400 -8.477 1.00 85.88 884 CYS A N 1
ATOM 6889 C CA . CYS A 1 884 ? 32.348 -20.264 -9.031 1.00 85.88 884 CYS A CA 1
ATOM 6890 C C . CYS A 1 884 ? 31.730 -21.259 -10.036 1.00 85.88 884 CYS A C 1
ATOM 6892 O O . CYS A 1 884 ? 30.687 -21.866 -9.766 1.00 85.88 884 CYS A O 1
ATOM 6894 N N . GLN A 1 885 ? 32.365 -21.399 -11.202 1.00 85.12 885 GLN A N 1
ATOM 6895 C CA . GLN A 1 885 ? 31.884 -22.198 -12.334 1.00 85.12 885 GLN A CA 1
ATOM 6896 C C . GLN A 1 885 ? 31.766 -23.677 -11.963 1.00 85.12 885 GLN A C 1
ATOM 6898 O O . GLN A 1 885 ? 30.776 -24.339 -12.285 1.00 85.12 885 GLN A O 1
ATOM 6903 N N . ASP A 1 886 ? 32.754 -24.172 -11.222 1.00 82.81 886 ASP A N 1
ATOM 6904 C CA . ASP A 1 886 ? 32.682 -25.460 -10.556 1.00 82.81 886 ASP A CA 1
ATOM 6905 C C . ASP A 1 886 ? 31.772 -25.361 -9.320 1.00 82.81 886 ASP A C 1
ATOM 6907 O O . ASP A 1 886 ? 32.041 -24.626 -8.364 1.00 82.81 886 ASP A O 1
ATOM 6911 N N . LYS A 1 887 ? 30.671 -26.120 -9.330 1.00 83.69 887 LYS A N 1
ATOM 6912 C CA . LYS A 1 887 ? 29.668 -26.101 -8.254 1.00 83.69 887 LYS A CA 1
ATOM 6913 C C . LYS A 1 887 ? 30.191 -26.656 -6.930 1.00 83.69 887 LYS A C 1
ATOM 6915 O O . LYS A 1 887 ? 29.604 -26.302 -5.905 1.00 83.69 887 LYS A O 1
ATOM 6920 N N . SER A 1 888 ? 31.244 -27.477 -6.975 1.00 85.31 888 SER A N 1
ATOM 6921 C CA . SER A 1 888 ? 31.960 -28.035 -5.826 1.00 85.31 888 SER A CA 1
ATOM 6922 C C . SER A 1 888 ? 33.137 -27.162 -5.381 1.00 85.31 888 SER A C 1
ATOM 6924 O O . SER A 1 888 ? 33.888 -27.559 -4.495 1.00 85.31 888 SER A O 1
ATOM 6926 N N . CYS A 1 889 ? 33.319 -25.970 -5.948 1.00 87.25 889 CYS A N 1
ATOM 6927 C CA . CYS A 1 889 ? 34.300 -25.021 -5.445 1.00 87.25 889 CYS A CA 1
ATOM 6928 C C . CYS A 1 889 ? 33.761 -24.233 -4.236 1.00 87.25 889 CYS A C 1
ATOM 6930 O O . CYS A 1 889 ? 32.671 -23.660 -4.288 1.00 87.25 889 CYS A O 1
ATOM 6932 N N . LEU A 1 890 ? 34.536 -24.171 -3.145 1.00 84.38 890 LEU A N 1
ATOM 6933 C CA . LEU A 1 890 ? 34.195 -23.397 -1.942 1.00 84.38 890 LEU A CA 1
ATOM 6934 C C . LEU A 1 890 ? 34.639 -21.930 -2.026 1.00 84.38 890 LEU A C 1
ATOM 6936 O O . LEU A 1 890 ? 34.005 -21.062 -1.421 1.00 84.38 890 LEU A O 1
ATOM 6940 N N . LYS A 1 891 ? 35.723 -21.655 -2.759 1.00 82.31 891 LYS A N 1
ATOM 6941 C CA . LYS A 1 891 ? 36.266 -20.312 -2.997 1.00 82.31 891 LYS A CA 1
ATOM 6942 C C . LYS A 1 891 ? 37.083 -20.303 -4.288 1.00 82.31 891 LYS A C 1
ATOM 6944 O O . LYS A 1 891 ? 37.914 -21.189 -4.465 1.00 82.31 891 LYS A O 1
ATOM 6949 N N . CYS A 1 892 ? 36.868 -19.311 -5.147 1.00 83.25 892 CYS A N 1
ATOM 6950 C CA . CYS A 1 892 ? 37.629 -19.082 -6.372 1.00 83.25 892 CYS A CA 1
ATOM 6951 C C . CYS A 1 892 ? 38.143 -17.632 -6.384 1.00 83.25 892 CYS A C 1
ATOM 6953 O O . CYS A 1 892 ? 37.356 -16.707 -6.538 1.00 83.25 892 CYS A O 1
ATOM 6955 N N . SER A 1 893 ? 39.444 -17.396 -6.180 1.00 75.81 893 SER A N 1
ATOM 6956 C CA . SER A 1 893 ? 40.008 -16.033 -6.078 1.00 75.81 893 SER A CA 1
ATOM 6957 C C . SER A 1 893 ? 40.649 -15.541 -7.375 1.00 75.81 893 SER A C 1
ATOM 6959 O O . SER A 1 893 ? 40.917 -14.352 -7.512 1.00 75.81 893 SER A O 1
ATOM 6961 N N . GLN A 1 894 ? 40.913 -16.434 -8.333 1.00 77.94 894 GLN A N 1
ATOM 6962 C CA . GLN A 1 894 ? 41.585 -16.118 -9.602 1.00 77.94 894 GLN A CA 1
ATOM 6963 C C . GLN A 1 894 ? 40.597 -16.064 -10.783 1.00 77.94 894 GLN A C 1
ATOM 6965 O O . GLN A 1 894 ? 40.917 -16.487 -11.895 1.00 77.94 894 GLN A O 1
ATOM 6970 N N . GLY A 1 895 ? 39.384 -15.566 -10.527 1.00 77.06 895 GLY A N 1
ATOM 6971 C CA . GLY A 1 895 ? 38.243 -15.641 -11.441 1.00 77.06 895 GLY A CA 1
ATOM 6972 C C . GLY A 1 895 ? 37.466 -16.957 -11.314 1.00 77.06 895 GLY A C 1
ATOM 6973 O O . GLY A 1 895 ? 37.971 -17.956 -10.803 1.00 77.06 895 GLY A O 1
ATOM 6974 N N . LYS A 1 896 ? 36.212 -16.958 -11.784 1.00 84.62 896 LYS A N 1
ATOM 6975 C CA . LYS A 1 896 ? 35.214 -18.014 -11.509 1.00 84.62 896 LYS A CA 1
ATOM 6976 C C . LYS A 1 896 ? 35.581 -19.428 -11.968 1.00 84.62 896 LYS A C 1
ATOM 6978 O O . LYS A 1 896 ? 34.989 -20.385 -11.479 1.00 84.62 896 LYS A O 1
ATOM 6983 N N . GLU A 1 897 ? 36.526 -19.564 -12.894 1.00 84.31 897 GLU A N 1
ATOM 6984 C CA . GLU A 1 897 ? 36.967 -20.853 -13.444 1.00 84.31 897 GLU A CA 1
ATOM 6985 C C . GLU A 1 897 ? 38.031 -21.550 -12.581 1.00 84.31 897 GLU A C 1
ATOM 6987 O O . GLU A 1 897 ? 38.196 -22.760 -12.694 1.00 84.31 897 GLU A O 1
ATOM 6992 N N . LYS A 1 898 ? 38.732 -20.805 -11.712 1.00 85.25 898 LYS A N 1
ATOM 6993 C CA . LYS A 1 898 ? 39.868 -21.295 -10.920 1.00 85.25 898 LYS A CA 1
ATOM 6994 C C . LYS A 1 898 ? 39.529 -21.371 -9.441 1.00 85.25 898 LYS A C 1
ATOM 6996 O O . LYS A 1 898 ? 39.342 -20.347 -8.785 1.00 85.25 898 LYS A O 1
ATOM 7001 N N . CYS A 1 899 ? 39.498 -22.580 -8.907 1.00 87.00 899 CYS A N 1
ATOM 7002 C CA . CYS A 1 899 ? 39.210 -22.841 -7.511 1.00 87.00 899 CYS A CA 1
ATOM 7003 C C . CYS A 1 899 ? 40.461 -22.759 -6.620 1.00 87.00 899 CYS A C 1
ATOM 7005 O O . CYS A 1 899 ? 41.520 -23.272 -6.967 1.00 87.00 899 CYS A O 1
ATOM 7007 N N . ASP A 1 900 ? 40.320 -22.172 -5.430 1.00 84.88 900 ASP A N 1
ATOM 7008 C CA . ASP A 1 900 ? 41.354 -22.171 -4.386 1.00 84.88 900 ASP A CA 1
ATOM 7009 C C . ASP A 1 900 ? 41.170 -23.339 -3.399 1.00 84.88 900 ASP A C 1
ATOM 7011 O O . ASP A 1 900 ? 42.141 -23.825 -2.823 1.00 84.88 900 ASP A O 1
ATOM 7015 N N . LYS A 1 901 ? 39.921 -23.783 -3.168 1.00 84.88 901 LYS A N 1
ATOM 7016 C CA . LYS A 1 901 ? 39.606 -24.949 -2.325 1.00 84.88 901 LYS A CA 1
ATOM 7017 C C . LYS A 1 901 ? 38.294 -25.625 -2.728 1.00 84.88 901 LYS A C 1
ATOM 7019 O O . LYS A 1 901 ? 37.252 -24.974 -2.803 1.00 84.88 901 LYS A O 1
ATOM 7024 N N . CYS A 1 902 ? 38.348 -26.942 -2.900 1.00 86.38 902 CYS A N 1
ATOM 7025 C CA . CYS A 1 902 ? 37.208 -27.786 -3.244 1.00 86.38 902 CYS A CA 1
ATOM 7026 C C . CYS A 1 902 ? 36.392 -28.243 -2.023 1.00 86.38 902 CYS A C 1
ATOM 7028 O O . CYS A 1 902 ? 36.851 -28.219 -0.879 1.00 86.38 902 CYS A O 1
ATOM 7030 N N . GLU A 1 903 ? 35.153 -28.645 -2.285 1.00 88.38 903 GLU A N 1
ATOM 7031 C CA . GLU A 1 903 ? 34.206 -29.217 -1.336 1.00 88.38 903 GLU A CA 1
ATOM 7032 C C . GLU A 1 903 ? 34.403 -30.735 -1.258 1.00 88.38 903 GLU A C 1
ATOM 7034 O O . GLU A 1 903 ? 34.234 -31.441 -2.253 1.00 88.38 903 GLU A O 1
ATOM 7039 N N . SER A 1 904 ? 34.777 -31.238 -0.077 1.00 81.50 904 SER A N 1
ATOM 7040 C CA . SER A 1 904 ? 35.000 -32.672 0.159 1.00 81.50 904 SER A CA 1
ATOM 7041 C C . SER A 1 904 ? 33.768 -33.492 -0.276 1.00 81.50 904 SER A C 1
ATOM 7043 O O . SER A 1 904 ? 32.646 -33.100 0.061 1.00 81.50 904 SER A O 1
ATOM 7045 N N . PRO A 1 905 ? 33.932 -34.599 -1.031 1.00 84.06 905 PRO A N 1
ATOM 7046 C CA . PRO A 1 905 ? 35.168 -35.363 -1.251 1.00 84.06 905 PRO A CA 1
ATOM 7047 C C . PRO A 1 905 ? 35.993 -34.977 -2.498 1.00 84.06 905 PRO A C 1
ATOM 7049 O O . PRO A 1 905 ? 36.861 -35.745 -2.900 1.00 84.06 905 PRO A O 1
ATOM 7052 N N . LYS A 1 906 ? 35.735 -33.834 -3.149 1.00 86.38 906 LYS A N 1
ATOM 7053 C CA . LYS A 1 906 ? 36.460 -33.440 -4.371 1.00 86.38 906 LYS A CA 1
ATOM 7054 C C . LYS A 1 906 ? 37.900 -33.002 -4.087 1.00 86.38 906 LYS A C 1
ATOM 7056 O O . LYS A 1 906 ? 38.143 -32.220 -3.168 1.00 86.38 906 LYS A O 1
ATOM 7061 N N . LEU A 1 907 ? 38.819 -33.426 -4.951 1.00 87.69 907 LEU A N 1
ATOM 7062 C CA . LEU A 1 907 ? 40.243 -33.092 -4.915 1.00 87.69 907 LEU A CA 1
ATOM 7063 C C . LEU A 1 907 ? 40.548 -31.874 -5.796 1.00 87.69 907 LEU A C 1
ATOM 7065 O O . LEU A 1 907 ? 39.916 -31.680 -6.836 1.00 87.69 907 LEU A O 1
ATOM 7069 N N . MET A 1 908 ? 41.562 -31.089 -5.425 1.00 87.69 908 MET A N 1
ATOM 7070 C CA . MET A 1 908 ? 42.102 -30.044 -6.297 1.00 87.69 908 MET A CA 1
ATOM 7071 C C . MET A 1 908 ? 42.934 -30.660 -7.429 1.00 87.69 908 MET A C 1
ATOM 7073 O O . MET A 1 908 ? 44.002 -31.233 -7.190 1.00 87.69 908 MET A O 1
ATOM 7077 N N . GLY A 1 909 ? 42.438 -30.526 -8.658 1.00 83.62 909 GLY A N 1
ATOM 7078 C CA . GLY A 1 909 ? 43.100 -30.939 -9.889 1.00 83.62 909 GLY A CA 1
ATOM 7079 C C . GLY A 1 909 ? 44.163 -29.948 -10.375 1.00 83.62 909 GLY A C 1
ATOM 7080 O O . GLY A 1 909 ? 44.273 -28.815 -9.902 1.00 83.62 909 GLY A O 1
ATOM 7081 N N . LYS A 1 910 ? 44.937 -30.393 -11.368 1.00 80.12 910 LYS A N 1
ATOM 7082 C CA . LYS A 1 910 ? 46.104 -29.701 -11.937 1.00 80.12 910 LYS A CA 1
ATOM 7083 C C . LYS A 1 910 ? 45.832 -28.259 -12.383 1.00 80.12 910 LYS A C 1
ATOM 7085 O O . LYS A 1 910 ? 46.632 -27.373 -12.091 1.00 80.12 910 LYS A O 1
ATOM 7090 N N . ASP A 1 911 ? 44.704 -28.033 -13.051 1.00 82.44 911 ASP A N 1
ATOM 7091 C CA . ASP A 1 911 ? 44.334 -26.735 -13.631 1.00 82.44 911 ASP A CA 1
ATOM 7092 C C . ASP A 1 911 ? 43.486 -25.864 -12.673 1.00 82.44 911 ASP A C 1
ATOM 7094 O O . ASP A 1 911 ? 42.833 -24.914 -13.103 1.00 82.44 911 ASP A O 1
ATOM 7098 N N . LEU A 1 912 ? 43.528 -26.159 -11.363 1.00 83.88 912 LEU A N 1
ATOM 7099 C CA . LEU A 1 912 ? 42.748 -25.509 -10.295 1.00 83.88 912 LEU A CA 1
ATOM 7100 C C . LEU A 1 912 ? 41.225 -25.740 -10.410 1.00 83.88 912 LEU A C 1
ATOM 7102 O O . LEU A 1 912 ? 40.424 -24.817 -10.267 1.00 83.88 912 LEU A O 1
ATOM 7106 N N . THR A 1 913 ? 40.817 -26.986 -10.657 1.00 86.62 913 THR A N 1
ATOM 7107 C CA . THR A 1 913 ? 39.413 -27.434 -10.798 1.00 86.62 913 THR A CA 1
ATOM 7108 C C . THR A 1 913 ? 39.104 -28.605 -9.853 1.00 86.62 913 THR A C 1
ATOM 7110 O O . THR A 1 913 ? 40.030 -29.263 -9.377 1.00 86.62 913 THR A O 1
ATOM 7113 N N . CYS A 1 914 ? 37.829 -28.883 -9.536 1.00 88.56 914 CYS A N 1
ATOM 7114 C CA . CYS A 1 914 ? 37.467 -29.882 -8.520 1.00 88.56 914 CYS A CA 1
ATOM 7115 C C . CYS A 1 914 ? 37.093 -31.245 -9.128 1.00 88.56 914 CYS A C 1
ATOM 7117 O O . CYS A 1 914 ? 35.979 -31.471 -9.611 1.00 88.56 914 CYS A O 1
ATOM 7119 N N . VAL A 1 915 ? 38.026 -32.195 -9.048 1.00 87.12 915 VAL A N 1
ATOM 7120 C CA . VAL A 1 915 ? 37.914 -33.537 -9.645 1.00 87.12 915 VAL A CA 1
ATOM 7121 C C . VAL A 1 915 ? 37.512 -34.597 -8.613 1.00 87.12 915 VAL A C 1
ATOM 7123 O O . VAL A 1 915 ? 37.809 -34.469 -7.428 1.00 87.12 915 VAL A O 1
ATOM 7126 N N . ASP A 1 916 ? 36.817 -35.655 -9.045 1.00 86.06 916 ASP A N 1
ATOM 7127 C CA . ASP A 1 916 ? 36.467 -36.797 -8.173 1.00 86.06 916 ASP A CA 1
ATOM 7128 C C . ASP A 1 916 ? 37.660 -37.737 -7.929 1.00 86.06 916 ASP A C 1
ATOM 7130 O O . ASP A 1 916 ? 37.741 -38.400 -6.899 1.00 86.06 916 ASP A O 1
ATOM 7134 N N . THR A 1 917 ? 38.594 -37.788 -8.880 1.00 85.44 917 THR A N 1
ATOM 7135 C CA . THR A 1 917 ? 39.822 -38.590 -8.846 1.00 85.44 917 THR A CA 1
ATOM 7136 C C . THR A 1 917 ? 40.928 -37.847 -9.585 1.00 85.44 917 THR A C 1
ATOM 7138 O O . THR A 1 917 ? 40.647 -37.161 -10.568 1.00 85.44 917 THR A O 1
ATOM 7141 N N . CYS A 1 918 ? 42.182 -38.017 -9.165 1.00 85.44 918 CYS A N 1
ATOM 7142 C CA . CYS A 1 918 ? 43.322 -37.429 -9.867 1.00 85.44 918 CYS A CA 1
ATOM 7143 C C . CYS A 1 918 ? 43.493 -37.979 -11.292 1.00 85.44 918 CYS A C 1
ATOM 7145 O O . CYS A 1 918 ? 43.135 -39.120 -11.589 1.00 85.44 918 CYS A O 1
ATOM 7147 N N . GLU A 1 919 ? 44.047 -37.145 -12.170 1.00 85.88 919 GLU A N 1
ATOM 7148 C CA . GLU A 1 919 ? 44.346 -37.495 -13.559 1.00 85.88 919 GLU A CA 1
ATOM 7149 C C . GLU A 1 919 ? 45.537 -38.464 -13.661 1.00 85.88 919 GLU A C 1
ATOM 7151 O O . GLU A 1 919 ? 46.352 -38.574 -12.744 1.00 85.88 919 GLU A O 1
ATOM 7156 N N . SER A 1 920 ? 45.674 -39.146 -14.803 1.00 83.88 920 SER A N 1
ATOM 7157 C CA . SER A 1 920 ? 46.806 -40.049 -15.067 1.00 83.88 920 SER A CA 1
ATOM 7158 C C . SER A 1 920 ? 48.148 -39.336 -14.866 1.00 83.88 920 SER A C 1
ATOM 7160 O O . SER A 1 920 ? 48.409 -38.305 -15.484 1.00 83.88 920 SER A O 1
ATOM 7162 N N . GLY A 1 921 ? 49.021 -39.924 -14.047 1.00 83.19 921 GLY A N 1
ATOM 7163 C CA . GLY A 1 921 ? 50.301 -39.336 -13.642 1.00 83.19 921 GLY A CA 1
ATOM 7164 C C . GLY A 1 921 ? 50.227 -38.452 -12.390 1.00 83.19 921 GLY A C 1
ATOM 7165 O O . GLY A 1 921 ? 51.216 -37.795 -12.070 1.00 83.19 921 GLY A O 1
ATOM 7166 N N . TYR A 1 922 ? 49.096 -38.440 -11.675 1.00 87.50 922 TYR A N 1
ATOM 7167 C CA . TYR A 1 922 ? 48.908 -37.745 -10.397 1.00 87.50 922 TYR A CA 1
ATOM 7168 C C . TYR A 1 922 ? 48.266 -38.667 -9.339 1.00 87.50 922 TYR A C 1
ATOM 7170 O O . TYR A 1 922 ? 47.543 -39.605 -9.676 1.00 87.50 922 TYR A O 1
ATOM 7178 N N . TYR A 1 923 ? 48.499 -38.392 -8.052 1.00 86.88 923 TYR A N 1
ATOM 7179 C CA . TYR A 1 923 ? 47.955 -39.146 -6.913 1.00 86.88 923 TYR A CA 1
ATOM 7180 C C . TYR A 1 923 ? 47.365 -38.230 -5.826 1.00 86.88 923 TYR A C 1
ATOM 7182 O O . TYR A 1 923 ? 47.768 -37.074 -5.693 1.00 86.88 923 TYR A O 1
ATOM 7190 N N . SER A 1 924 ? 46.406 -38.751 -5.048 1.00 83.94 924 SER A N 1
ATOM 7191 C CA . SER A 1 924 ? 45.785 -38.021 -3.928 1.00 83.94 924 SER A CA 1
ATOM 7192 C C . SER A 1 924 ? 46.776 -37.825 -2.779 1.00 83.94 924 SER A C 1
ATOM 7194 O O . SER A 1 924 ? 47.380 -38.788 -2.297 1.00 83.94 924 SER A O 1
ATOM 7196 N N . ILE A 1 925 ? 46.886 -36.590 -2.287 1.00 81.94 925 ILE A N 1
ATOM 7197 C CA . ILE A 1 925 ? 47.508 -36.263 -1.004 1.00 81.94 925 ILE A CA 1
ATOM 7198 C C . ILE A 1 925 ? 46.441 -35.749 -0.045 1.00 81.94 925 ILE A C 1
ATOM 7200 O O . ILE A 1 925 ? 45.773 -34.748 -0.314 1.00 81.94 925 ILE A O 1
ATOM 7204 N N . ASN A 1 926 ? 46.356 -36.416 1.111 1.00 79.62 926 ASN A N 1
ATOM 7205 C CA . ASN A 1 926 ? 45.480 -36.086 2.240 1.00 79.62 926 ASN A CA 1
ATOM 7206 C C . ASN A 1 926 ? 43.988 -35.945 1.868 1.00 79.62 926 ASN A C 1
ATOM 7208 O O . ASN A 1 926 ? 43.237 -35.327 2.616 1.00 79.62 926 ASN A O 1
ATOM 7212 N N . ASP A 1 927 ? 43.586 -36.483 0.713 1.00 79.56 927 ASP A N 1
ATOM 7213 C CA . ASP A 1 927 ? 42.258 -36.344 0.109 1.00 79.56 927 ASP A CA 1
ATOM 7214 C C . ASP A 1 927 ? 41.788 -34.882 -0.052 1.00 79.56 927 ASP A C 1
ATOM 7216 O O . ASP A 1 927 ? 40.604 -34.562 0.049 1.00 79.56 927 ASP A O 1
ATOM 7220 N N . GLU A 1 928 ? 42.743 -33.992 -0.361 1.00 79.38 928 GLU A N 1
ATOM 7221 C CA . GLU A 1 928 ? 42.498 -32.582 -0.698 1.00 79.38 928 GLU A CA 1
ATOM 7222 C C . GLU A 1 928 ? 43.118 -32.141 -2.044 1.00 79.38 928 GLU A C 1
ATOM 7224 O O . GLU A 1 928 ? 42.555 -31.267 -2.707 1.00 79.38 928 GLU A O 1
ATOM 7229 N N . TYR A 1 929 ? 44.249 -32.718 -2.482 1.00 86.38 929 TYR A N 1
ATOM 7230 C CA . TYR A 1 929 ? 45.006 -32.250 -3.663 1.00 86.38 929 TYR A CA 1
ATOM 7231 C C . TYR A 1 929 ? 45.602 -33.398 -4.487 1.00 86.38 929 TYR A C 1
ATOM 7233 O O . TYR A 1 929 ? 45.951 -34.441 -3.935 1.00 86.38 929 TYR A O 1
ATOM 7241 N N . CYS A 1 930 ? 45.808 -33.166 -5.786 1.00 87.94 930 CYS A N 1
ATOM 7242 C CA . CYS A 1 930 ? 46.518 -34.079 -6.683 1.00 87.94 930 CYS A CA 1
ATOM 7243 C C . CYS A 1 930 ? 47.985 -33.656 -6.901 1.00 87.94 930 CYS A C 1
ATOM 7245 O O . CYS A 1 930 ? 48.248 -32.639 -7.543 1.00 87.94 930 CYS A O 1
ATOM 7247 N N . GLU A 1 931 ? 48.950 -34.449 -6.423 1.00 86.38 931 GLU A N 1
ATOM 7248 C CA . GLU A 1 931 ? 50.389 -34.259 -6.697 1.00 86.38 931 GLU A CA 1
ATOM 7249 C C . GLU A 1 931 ? 50.850 -35.160 -7.851 1.00 86.38 931 GLU A C 1
ATOM 7251 O O . GLU A 1 931 ? 50.330 -36.255 -8.039 1.00 86.38 931 GLU A O 1
ATOM 7256 N N . MET A 1 932 ? 51.819 -34.700 -8.644 1.00 85.19 932 MET A N 1
ATOM 7257 C CA . MET A 1 932 ? 52.371 -35.449 -9.777 1.00 85.19 932 MET A CA 1
ATOM 7258 C C . MET A 1 932 ? 53.230 -36.636 -9.308 1.00 85.19 932 MET A C 1
ATOM 7260 O O . MET A 1 932 ? 54.016 -36.506 -8.369 1.00 85.19 932 MET A O 1
ATOM 7264 N N . CYS A 1 933 ? 53.134 -37.778 -9.991 1.00 84.38 933 CYS A N 1
ATOM 7265 C CA . CYS A 1 933 ? 53.990 -38.938 -9.744 1.00 84.38 933 CYS A CA 1
ATOM 7266 C C . CYS A 1 933 ? 55.480 -38.591 -9.925 1.00 84.38 933 CYS A C 1
ATOM 7268 O O . CYS A 1 933 ? 55.855 -37.877 -10.856 1.00 84.38 933 CYS A O 1
ATOM 7270 N N . GLN A 1 934 ? 56.347 -39.138 -9.063 1.00 82.12 934 GLN A N 1
ATOM 7271 C CA . GLN A 1 934 ? 57.798 -38.892 -9.135 1.00 82.12 934 GLN A CA 1
ATOM 7272 C C . GLN A 1 934 ? 58.445 -39.493 -10.398 1.00 82.12 934 GLN A C 1
ATOM 7274 O O . GLN A 1 934 ? 59.426 -38.954 -10.909 1.00 82.12 934 GLN A O 1
ATOM 7279 N N . ASP A 1 935 ? 57.888 -40.591 -10.914 1.00 80.06 935 ASP A N 1
ATOM 7280 C CA . ASP A 1 935 ? 58.257 -41.185 -12.199 1.00 80.06 935 ASP A CA 1
ATOM 7281 C C . ASP A 1 935 ? 57.322 -40.664 -13.300 1.00 80.06 935 ASP A C 1
ATOM 7283 O O . ASP A 1 935 ? 56.117 -40.920 -13.285 1.00 80.06 935 ASP A O 1
ATOM 7287 N N . GLN A 1 936 ? 57.890 -39.953 -14.277 1.00 76.81 936 GLN A N 1
ATOM 7288 C CA . GLN A 1 936 ? 57.157 -39.359 -15.403 1.00 76.81 936 GLN A CA 1
ATOM 7289 C C . GLN A 1 936 ? 56.554 -40.402 -16.363 1.00 76.81 936 GLN A C 1
ATOM 7291 O O . GLN A 1 936 ? 55.697 -40.057 -17.172 1.00 76.81 936 GLN A O 1
ATOM 7296 N N . ASN A 1 937 ? 56.971 -41.670 -16.273 1.00 80.56 937 ASN A N 1
ATOM 7297 C CA . ASN A 1 937 ? 56.417 -42.782 -17.053 1.00 80.56 937 ASN A CA 1
ATOM 7298 C C . ASN A 1 937 ? 55.313 -43.543 -16.294 1.00 80.56 937 ASN A C 1
ATOM 7300 O O . ASN A 1 937 ? 54.851 -44.592 -16.753 1.00 80.56 937 ASN A O 1
ATOM 7304 N N . CYS A 1 938 ? 54.898 -43.047 -15.128 1.00 82.88 938 CYS A N 1
ATOM 7305 C CA . CYS A 1 938 ? 53.836 -43.629 -14.320 1.00 82.88 938 CYS A CA 1
ATOM 7306 C C . CYS A 1 938 ? 52.456 -43.056 -14.687 1.00 82.88 938 CYS A C 1
ATOM 7308 O O . CYS A 1 938 ? 52.305 -41.851 -14.875 1.00 82.88 938 CYS A O 1
ATOM 7310 N N . ALA A 1 939 ? 51.436 -43.914 -14.756 1.00 82.75 939 ALA A N 1
ATOM 7311 C CA . ALA A 1 939 ? 50.035 -43.518 -14.918 1.00 82.75 939 ALA A CA 1
ATOM 7312 C C . ALA A 1 939 ? 49.272 -43.510 -13.584 1.00 82.75 939 ALA A C 1
ATOM 7314 O O . ALA A 1 939 ? 48.442 -42.631 -13.367 1.00 82.75 939 ALA A O 1
ATOM 7315 N N . VAL A 1 940 ? 49.570 -44.454 -12.686 1.00 83.19 940 VAL A N 1
ATOM 7316 C CA . VAL A 1 940 ? 48.969 -44.546 -11.346 1.00 83.19 940 VAL A CA 1
ATOM 7317 C C . VAL A 1 940 ? 50.071 -44.824 -10.329 1.00 83.19 940 VAL A C 1
ATOM 7319 O O . VAL A 1 940 ? 50.729 -45.859 -10.411 1.00 83.19 940 VAL A O 1
ATOM 7322 N N . CYS A 1 941 ? 50.265 -43.926 -9.365 1.00 83.31 941 CYS A N 1
ATOM 7323 C CA . CYS A 1 941 ? 51.241 -44.056 -8.279 1.00 83.31 941 CYS A CA 1
ATOM 7324 C C . CYS A 1 941 ? 50.587 -43.876 -6.903 1.00 83.31 941 CYS A C 1
ATOM 7326 O O . CYS A 1 941 ? 49.419 -43.503 -6.791 1.00 83.31 941 CYS A O 1
ATOM 7328 N N . ASP A 1 942 ? 51.369 -44.096 -5.849 1.00 82.56 942 ASP A N 1
ATOM 7329 C CA . ASP A 1 942 ? 51.221 -43.333 -4.610 1.00 82.56 942 ASP A CA 1
ATOM 7330 C C . ASP A 1 942 ? 52.520 -42.566 -4.291 1.00 82.56 942 ASP A C 1
ATOM 7332 O O . ASP A 1 942 ? 53.390 -42.403 -5.148 1.00 82.56 942 ASP A O 1
ATOM 7336 N N . ARG A 1 943 ? 52.654 -42.076 -3.053 1.00 79.56 943 ARG A N 1
ATOM 7337 C CA . ARG A 1 943 ? 53.828 -41.334 -2.570 1.00 79.56 943 ARG A CA 1
ATOM 7338 C C . ARG A 1 943 ? 55.158 -42.099 -2.681 1.00 79.56 943 ARG A C 1
ATOM 7340 O O . ARG A 1 943 ? 56.207 -41.455 -2.682 1.00 79.56 943 ARG A O 1
ATOM 7347 N N . PHE A 1 944 ? 55.137 -43.430 -2.694 1.00 79.06 944 PHE A N 1
ATOM 7348 C CA . PHE A 1 944 ? 56.328 -44.270 -2.552 1.00 79.06 944 PHE A CA 1
ATOM 7349 C C . PHE A 1 944 ? 56.670 -45.071 -3.809 1.00 79.06 944 PHE A C 1
ATOM 7351 O O . PHE A 1 944 ? 57.852 -45.280 -4.076 1.00 79.06 944 PHE A O 1
ATOM 7358 N N . GLU A 1 945 ? 55.672 -45.515 -4.576 1.00 81.12 945 GLU A N 1
ATOM 7359 C CA . GLU A 1 945 ? 55.884 -46.384 -5.740 1.00 81.12 945 GLU A CA 1
ATOM 7360 C C . GLU A 1 945 ? 54.904 -46.116 -6.892 1.00 81.12 945 GLU A C 1
ATOM 7362 O O . GLU A 1 945 ? 53.785 -45.626 -6.703 1.00 81.12 945 GLU A O 1
ATOM 7367 N N . CYS A 1 946 ? 55.317 -46.480 -8.110 1.00 83.12 946 CYS A N 1
ATOM 7368 C CA . CYS A 1 946 ? 54.395 -46.572 -9.234 1.00 83.12 946 CYS A CA 1
ATOM 7369 C C . CYS A 1 946 ? 53.664 -47.922 -9.211 1.00 83.12 946 CYS A C 1
ATOM 7371 O O . CYS A 1 946 ? 54.283 -48.961 -8.995 1.00 83.12 946 CYS A O 1
ATOM 7373 N N . LYS A 1 947 ? 52.356 -47.906 -9.486 1.00 83.44 947 LYS A N 1
ATOM 7374 C CA . LYS A 1 947 ? 51.461 -49.078 -9.491 1.00 83.44 947 LYS A CA 1
ATOM 7375 C C . LYS A 1 947 ? 50.966 -49.451 -10.885 1.00 83.44 947 LYS A C 1
ATOM 7377 O O . LYS A 1 947 ? 50.691 -50.618 -11.137 1.00 83.44 947 LYS A O 1
ATOM 7382 N N . GLU A 1 948 ? 50.926 -48.497 -11.813 1.00 84.38 948 GLU A N 1
ATOM 7383 C CA . GLU A 1 948 ? 50.647 -48.767 -13.223 1.00 84.38 948 GLU A CA 1
ATOM 7384 C C . GLU A 1 948 ? 51.421 -47.813 -14.139 1.00 84.38 948 GLU A C 1
ATOM 7386 O O . GLU A 1 948 ? 51.378 -46.595 -13.959 1.00 84.38 948 GLU A O 1
ATOM 7391 N N . CYS A 1 949 ? 52.100 -48.352 -15.155 1.00 82.88 949 CYS A N 1
ATOM 7392 C CA . CYS A 1 949 ? 52.843 -47.547 -16.122 1.00 82.88 949 CYS A CA 1
ATOM 7393 C C . CYS A 1 949 ? 51.951 -46.901 -17.192 1.00 82.88 949 CYS A C 1
ATOM 7395 O O . CYS A 1 949 ? 50.912 -47.440 -17.607 1.00 82.88 949 CYS A O 1
ATOM 7397 N N . ALA A 1 950 ? 52.416 -45.752 -17.683 1.00 79.12 950 ALA A N 1
ATOM 7398 C CA . ALA A 1 950 ? 51.886 -45.085 -18.861 1.00 79.12 950 ALA A CA 1
ATOM 7399 C C . ALA A 1 950 ? 52.035 -45.959 -20.121 1.00 79.12 950 ALA A C 1
ATOM 7401 O O . ALA A 1 950 ? 52.844 -46.888 -20.186 1.00 79.12 950 ALA A O 1
ATOM 7402 N N . LEU A 1 951 ? 51.219 -45.666 -21.136 1.00 78.38 951 LEU A N 1
ATOM 7403 C CA . LEU A 1 951 ? 51.230 -46.384 -22.412 1.00 78.38 951 LEU A CA 1
ATOM 7404 C C . LEU A 1 951 ? 52.617 -46.301 -23.071 1.00 78.38 951 LEU A C 1
ATOM 7406 O O . LEU A 1 951 ? 53.130 -45.211 -23.307 1.00 78.38 951 LEU A O 1
ATOM 7410 N N . GLY A 1 952 ? 53.205 -47.462 -23.374 1.00 73.94 952 GLY A N 1
ATOM 7411 C CA . GLY A 1 952 ? 54.568 -47.570 -23.909 1.00 73.94 952 GLY A CA 1
ATOM 7412 C C . GLY A 1 952 ? 55.677 -47.679 -22.854 1.00 73.94 952 GLY A C 1
ATOM 7413 O O . GLY A 1 952 ? 56.846 -47.565 -23.206 1.00 73.94 952 GLY A O 1
ATOM 7414 N N . SER A 1 953 ? 55.344 -47.891 -21.576 1.00 81.81 953 SER A N 1
ATOM 7415 C CA . SER A 1 953 ? 56.314 -48.197 -20.514 1.00 81.81 953 SER A CA 1
ATOM 7416 C C . SER A 1 953 ? 55.939 -49.445 -19.712 1.00 81.81 953 SER A C 1
ATOM 7418 O O . SER A 1 953 ? 54.775 -49.844 -19.641 1.00 81.81 953 SER A O 1
ATOM 7420 N N . PHE A 1 954 ? 56.955 -50.055 -19.103 1.00 83.25 954 PHE A N 1
ATOM 7421 C CA . PHE A 1 954 ? 56.903 -51.354 -18.444 1.00 83.25 954 PHE A CA 1
ATOM 7422 C C . PHE A 1 954 ? 57.481 -51.281 -17.031 1.00 83.25 954 PHE A C 1
ATOM 7424 O O . PHE A 1 954 ? 58.511 -50.645 -16.792 1.00 83.25 954 PHE A O 1
ATOM 7431 N N . MET A 1 955 ? 56.816 -51.945 -16.091 1.00 80.88 955 MET A N 1
ATOM 7432 C CA . MET A 1 955 ? 57.185 -51.950 -14.684 1.00 80.88 955 MET A CA 1
ATOM 7433 C C . MET A 1 955 ? 58.342 -52.909 -14.410 1.00 80.88 955 MET A C 1
ATOM 7435 O O . MET A 1 955 ? 58.265 -54.097 -14.716 1.00 80.88 955 MET A O 1
ATOM 7439 N N . SER A 1 956 ? 59.395 -52.402 -13.775 1.00 79.31 956 SER A N 1
ATOM 7440 C CA . SER A 1 956 ? 60.553 -53.176 -13.330 1.00 79.31 956 SER A CA 1
ATOM 7441 C C . SER A 1 956 ? 60.981 -52.688 -11.943 1.00 79.31 956 SER A C 1
ATOM 7443 O O . SER A 1 956 ? 61.431 -51.552 -11.780 1.00 79.31 956 SER A O 1
ATOM 7445 N N . SER A 1 957 ? 60.806 -53.549 -10.936 1.00 74.12 957 SER A N 1
ATOM 7446 C CA . SER A 1 957 ? 61.189 -53.307 -9.533 1.00 74.12 957 SER A CA 1
ATOM 7447 C C . SER A 1 957 ? 60.648 -51.997 -8.926 1.00 74.12 957 SER A C 1
ATOM 7449 O O . SER A 1 957 ? 61.398 -51.265 -8.285 1.00 74.12 957 SER A O 1
ATOM 7451 N N . GLY A 1 958 ? 59.361 -51.694 -9.143 1.00 70.75 958 GLY A N 1
ATOM 7452 C CA . GLY A 1 958 ? 58.661 -50.520 -8.581 1.00 70.75 958 GLY A CA 1
ATOM 7453 C C . GLY A 1 958 ? 58.715 -49.235 -9.424 1.00 70.75 958 GLY A C 1
ATOM 7454 O O . GLY A 1 958 ? 58.064 -48.251 -9.079 1.00 70.75 958 GLY A O 1
ATOM 7455 N N . TYR A 1 959 ? 59.451 -49.246 -10.541 1.00 77.06 959 TYR A N 1
ATOM 7456 C CA . TYR A 1 959 ? 59.631 -48.097 -11.441 1.00 77.06 959 TYR A CA 1
ATOM 7457 C C . TYR A 1 959 ? 59.202 -48.434 -12.872 1.00 77.06 959 TYR A C 1
ATOM 7459 O O . TYR A 1 959 ? 59.298 -49.589 -13.296 1.00 77.06 959 TYR A O 1
ATOM 7467 N N . CYS A 1 960 ? 58.783 -47.430 -13.637 1.00 82.62 960 CYS A N 1
ATOM 7468 C CA . CYS A 1 960 ? 58.371 -47.568 -15.028 1.00 82.62 960 CYS A CA 1
ATOM 7469 C C . CYS A 1 960 ? 59.498 -47.181 -15.985 1.00 82.62 960 CYS A C 1
ATOM 7471 O O . CYS A 1 960 ? 60.172 -46.164 -15.834 1.00 82.62 960 CYS A O 1
ATOM 7473 N N . ARG A 1 961 ? 59.726 -48.024 -16.993 1.00 79.50 961 ARG A N 1
ATOM 7474 C CA . ARG A 1 961 ? 60.810 -47.861 -17.967 1.00 79.50 961 ARG A CA 1
ATOM 7475 C C . ARG A 1 961 ? 60.274 -48.046 -19.376 1.00 79.50 961 ARG A C 1
ATOM 7477 O O . ARG A 1 961 ? 59.464 -48.934 -19.617 1.00 79.50 961 ARG A O 1
ATOM 7484 N N . SER A 1 962 ? 60.782 -47.269 -20.324 1.00 78.75 962 SER A N 1
ATOM 7485 C CA . SER A 1 962 ? 60.447 -47.391 -21.750 1.00 78.75 962 SER A CA 1
ATOM 7486 C C . SER A 1 962 ? 60.983 -48.669 -22.416 1.00 78.75 962 SER A C 1
ATOM 7488 O O . SER A 1 962 ? 60.709 -48.913 -23.588 1.00 78.75 962 SER A O 1
ATOM 7490 N N . SER A 1 963 ? 61.772 -49.482 -21.704 1.00 78.69 963 SER A N 1
ATOM 7491 C CA . SER A 1 963 ? 62.288 -50.783 -22.151 1.00 78.69 963 SER A CA 1
ATOM 7492 C C . SER A 1 963 ? 62.654 -51.652 -20.941 1.00 78.69 963 SER A C 1
ATOM 7494 O O . SER A 1 963 ? 63.078 -51.127 -19.905 1.00 78.69 963 SER A O 1
ATOM 7496 N N . CYS A 1 964 ? 62.527 -52.974 -21.068 1.00 74.25 964 CYS A N 1
ATOM 7497 C CA . CYS A 1 964 ? 62.923 -53.918 -20.019 1.00 74.25 964 CYS A CA 1
ATOM 7498 C C . CYS A 1 964 ? 64.447 -54.174 -19.985 1.00 74.25 964 CYS A C 1
ATOM 7500 O O . CYS A 1 964 ? 65.103 -54.089 -21.025 1.00 74.25 964 CYS A O 1
ATOM 7502 N N . PRO A 1 965 ? 65.033 -54.470 -18.806 1.00 71.69 965 PRO A N 1
ATOM 7503 C CA . PRO A 1 965 ? 66.453 -54.806 -18.678 1.00 71.69 965 PRO A CA 1
ATOM 7504 C C . PRO A 1 965 ? 66.775 -56.216 -19.206 1.00 71.69 965 PRO A C 1
ATOM 7506 O O . PRO A 1 965 ? 65.893 -57.071 -19.297 1.00 71.69 965 PRO A O 1
ATOM 7509 N N . ASP A 1 966 ? 68.055 -56.477 -19.496 1.00 70.19 966 ASP A N 1
ATOM 7510 C CA . ASP A 1 966 ? 68.538 -57.793 -19.937 1.00 70.19 966 ASP A CA 1
ATOM 7511 C C . ASP A 1 966 ? 68.081 -58.925 -18.999 1.00 70.19 966 ASP A C 1
ATOM 7513 O O . ASP A 1 966 ? 68.176 -58.825 -17.774 1.00 70.19 966 ASP A O 1
ATOM 7517 N N . GLY A 1 967 ? 67.596 -60.023 -19.588 1.00 67.44 967 GLY A N 1
ATOM 7518 C CA . GLY A 1 967 ? 67.007 -61.152 -18.856 1.00 67.44 967 GLY A CA 1
ATOM 7519 C C . GLY A 1 967 ? 65.502 -61.029 -18.582 1.00 67.44 967 GLY A C 1
ATOM 7520 O O . GLY A 1 967 ? 64.929 -61.960 -18.019 1.00 67.44 967 GLY A O 1
ATOM 7521 N N . TYR A 1 968 ? 64.858 -59.936 -19.011 1.00 74.94 968 TYR A N 1
ATOM 7522 C CA . TYR A 1 968 ? 63.414 -59.708 -18.893 1.00 74.94 968 TYR A CA 1
ATOM 7523 C C . TYR A 1 968 ? 62.780 -59.367 -20.256 1.00 74.94 968 TYR A C 1
ATOM 7525 O O . TYR A 1 968 ? 63.461 -58.898 -21.167 1.00 74.94 968 TYR A O 1
ATOM 7533 N N . TYR A 1 969 ? 61.469 -59.589 -20.398 1.00 75.06 969 TYR A N 1
ATOM 7534 C CA . TYR A 1 969 ? 60.687 -59.297 -21.610 1.00 75.06 969 TYR A CA 1
ATOM 7535 C C . TYR A 1 969 ? 59.425 -58.469 -21.319 1.00 75.06 969 TYR A C 1
ATOM 7537 O O . TYR A 1 969 ? 58.930 -58.424 -20.191 1.00 75.06 969 TYR A O 1
ATOM 7545 N N . GLU A 1 970 ? 58.911 -57.815 -22.362 1.00 77.50 970 GLU A N 1
ATOM 7546 C CA . GLU A 1 970 ? 57.763 -56.901 -22.323 1.00 77.50 970 GLU A CA 1
ATOM 7547 C C . GLU A 1 970 ? 56.416 -57.648 -22.304 1.00 77.50 970 GLU A C 1
ATOM 7549 O O . GLU A 1 970 ? 55.830 -57.936 -23.353 1.00 77.50 970 GLU A O 1
ATOM 7554 N N . ASN A 1 971 ? 55.898 -57.919 -21.103 1.00 69.31 971 ASN A N 1
ATOM 7555 C CA . ASN A 1 971 ? 54.603 -58.566 -20.883 1.00 69.31 971 ASN A CA 1
ATOM 7556 C C . ASN A 1 971 ? 53.599 -57.555 -20.302 1.00 69.31 971 ASN A C 1
ATOM 7558 O O . ASN A 1 971 ? 53.626 -57.257 -19.112 1.00 69.31 971 ASN A O 1
ATOM 7562 N N . ILE A 1 972 ? 52.753 -56.987 -21.171 1.00 71.12 972 ILE A N 1
ATOM 7563 C CA . ILE A 1 972 ? 51.577 -56.144 -20.857 1.00 71.12 972 ILE A CA 1
ATOM 7564 C C . ILE A 1 972 ? 51.786 -55.219 -19.632 1.00 71.12 972 ILE A C 1
ATOM 7566 O O . ILE A 1 972 ? 51.298 -55.474 -18.535 1.00 71.12 972 ILE A O 1
ATOM 7570 N N . LYS A 1 973 ? 52.512 -54.110 -19.844 1.00 69.75 973 LYS A N 1
ATOM 7571 C CA . LYS A 1 973 ? 52.915 -53.108 -18.829 1.00 69.75 973 LYS A CA 1
ATOM 7572 C C . LYS A 1 973 ? 53.887 -53.581 -17.733 1.00 69.75 973 LYS A C 1
ATOM 7574 O O . LYS A 1 973 ? 54.246 -52.768 -16.885 1.00 69.75 973 LYS A O 1
ATOM 7579 N N . VAL A 1 974 ? 54.385 -54.819 -17.750 1.00 78.44 974 VAL A N 1
ATOM 7580 C CA . VAL A 1 974 ? 55.352 -55.341 -16.761 1.00 78.44 974 VAL A CA 1
ATOM 7581 C C . VAL A 1 974 ? 56.550 -56.002 -17.456 1.00 78.44 974 VAL A C 1
ATOM 7583 O O . VAL A 1 974 ? 56.424 -56.601 -18.522 1.00 78.44 974 VAL A O 1
ATOM 7586 N N . CYS A 1 975 ? 57.732 -55.905 -16.849 1.00 79.50 975 CYS A N 1
ATOM 7587 C CA . CYS A 1 975 ? 58.908 -56.670 -17.252 1.00 79.50 975 CYS A CA 1
ATOM 7588 C C . CYS A 1 975 ? 58.912 -58.030 -16.548 1.00 79.50 975 CYS A C 1
ATOM 7590 O O . CYS A 1 975 ? 59.116 -58.102 -15.337 1.00 79.50 975 CYS A O 1
ATOM 7592 N N . SER A 1 976 ? 58.698 -59.108 -17.302 1.00 78.19 976 SER A N 1
ATOM 7593 C CA . SER A 1 976 ? 58.672 -60.484 -16.782 1.00 78.19 976 SER A CA 1
ATOM 7594 C C . SER A 1 976 ? 60.005 -61.199 -17.020 1.00 78.19 976 SER A C 1
ATOM 7596 O O . SER A 1 976 ? 60.655 -60.952 -18.030 1.00 78.19 976 SER A O 1
ATOM 7598 N N . GLU A 1 977 ? 60.434 -62.069 -16.104 1.00 73.75 977 GLU A N 1
ATOM 7599 C CA . GLU A 1 977 ? 61.735 -62.758 -16.181 1.00 73.75 977 GLU A CA 1
ATOM 7600 C C . GLU A 1 977 ? 61.744 -63.858 -17.263 1.00 73.75 977 GLU A C 1
ATOM 7602 O O . GLU A 1 977 ? 60.777 -64.608 -17.419 1.00 73.75 977 GLU A O 1
ATOM 7607 N N . CYS A 1 978 ? 62.835 -63.967 -18.029 1.00 68.69 978 CYS A N 1
ATOM 7608 C CA . CYS A 1 978 ? 62.970 -64.948 -19.108 1.00 68.69 978 CYS A CA 1
ATOM 7609 C C . CYS A 1 978 ? 63.507 -66.287 -18.574 1.00 68.69 978 CYS A C 1
ATOM 7611 O O . CYS A 1 978 ? 64.633 -66.367 -18.089 1.00 68.69 978 CYS A O 1
ATOM 7613 N N . THR A 1 979 ? 62.733 -67.368 -18.705 1.00 66.06 979 THR A N 1
ATOM 7614 C CA . THR A 1 979 ? 63.022 -68.631 -17.989 1.00 66.06 979 THR A CA 1
ATOM 7615 C C . THR A 1 979 ? 64.232 -69.434 -18.498 1.00 66.06 979 THR A C 1
ATOM 7617 O O . THR A 1 979 ? 64.733 -70.292 -17.767 1.00 66.06 979 THR A O 1
ATOM 7620 N N . LYS A 1 980 ? 64.715 -69.197 -19.728 1.00 62.72 980 LYS A N 1
ATOM 7621 C CA . LYS A 1 980 ? 65.915 -69.826 -20.328 1.00 62.72 980 LYS A CA 1
ATOM 7622 C C . LYS A 1 980 ? 66.627 -68.860 -21.293 1.00 62.72 980 LYS A C 1
ATOM 7624 O O . LYS A 1 980 ? 66.152 -67.762 -21.576 1.00 62.72 980 LYS A O 1
ATOM 7629 N N . MET A 1 981 ? 67.770 -69.275 -21.844 1.00 57.28 981 MET A N 1
ATOM 7630 C CA . MET A 1 981 ? 68.443 -68.557 -22.940 1.00 57.28 981 MET A CA 1
ATOM 7631 C C . MET A 1 981 ? 67.807 -68.899 -24.301 1.00 57.28 981 MET A C 1
ATOM 7633 O O . MET A 1 981 ? 67.458 -70.051 -24.551 1.00 57.28 981 MET A O 1
ATOM 7637 N N . ALA A 1 982 ? 67.680 -67.916 -25.200 1.00 57.09 982 ALA A N 1
ATOM 7638 C CA . ALA A 1 982 ? 66.907 -68.028 -26.451 1.00 57.09 982 ALA A CA 1
ATOM 7639 C C . ALA A 1 982 ? 67.451 -68.993 -27.534 1.00 57.09 982 ALA A C 1
ATOM 7641 O O . ALA A 1 982 ? 66.861 -69.096 -28.609 1.00 57.09 982 ALA A O 1
ATOM 7642 N N . SER A 1 983 ? 68.558 -69.705 -27.294 1.00 55.94 983 SER A N 1
ATOM 7643 C CA . SER A 1 983 ? 69.288 -70.471 -28.321 1.00 55.94 983 SER A CA 1
ATOM 7644 C C . SER A 1 983 ? 68.555 -71.690 -28.901 1.00 55.94 983 SER A C 1
ATOM 7646 O O . SER A 1 983 ? 69.035 -72.250 -29.882 1.00 55.94 983 SER A O 1
ATOM 7648 N N . GLU A 1 984 ? 67.419 -72.105 -28.328 1.00 54.19 984 GLU A N 1
ATOM 7649 C CA . GLU A 1 984 ? 66.636 -73.263 -28.803 1.00 54.19 984 GLU A CA 1
ATOM 7650 C C . GLU A 1 984 ? 65.157 -72.968 -29.132 1.00 54.19 984 GLU A C 1
ATOM 7652 O O . GLU A 1 984 ? 64.559 -73.728 -29.889 1.00 54.19 984 GLU A O 1
ATOM 7657 N N . TYR A 1 985 ? 64.555 -71.890 -28.604 1.00 54.91 985 TYR A N 1
ATOM 7658 C CA . TYR A 1 985 ? 63.088 -71.685 -28.643 1.00 54.91 985 TYR A CA 1
ATOM 7659 C C . TYR A 1 985 ? 62.624 -70.371 -29.300 1.00 54.91 985 TYR A C 1
ATOM 7661 O O . TYR A 1 985 ? 61.427 -70.094 -29.339 1.00 54.91 985 TYR A O 1
ATOM 7669 N N . GLY A 1 986 ? 63.545 -69.593 -29.877 1.00 59.59 986 GLY A N 1
ATOM 7670 C CA . GLY A 1 986 ? 63.237 -68.326 -30.549 1.00 59.59 986 GLY A CA 1
ATOM 7671 C C . GLY A 1 986 ? 63.220 -67.118 -29.607 1.00 59.59 986 GLY A C 1
ATOM 7672 O O . GLY A 1 986 ? 63.361 -67.254 -28.395 1.00 59.59 986 GLY A O 1
ATOM 7673 N N . ALA A 1 987 ? 63.096 -65.921 -30.188 1.00 59.88 987 ALA A N 1
ATOM 7674 C CA . ALA A 1 987 ? 63.089 -64.655 -29.458 1.00 59.88 987 ALA A CA 1
ATOM 7675 C C . ALA A 1 987 ? 61.658 -64.127 -29.273 1.00 59.88 987 ALA A C 1
ATOM 7677 O O . ALA A 1 987 ? 60.896 -64.040 -30.242 1.00 59.88 987 ALA A O 1
ATOM 7678 N N . CYS A 1 988 ? 61.330 -63.765 -28.034 1.00 64.88 988 CYS A N 1
ATOM 7679 C CA . CYS A 1 988 ? 60.024 -63.245 -27.631 1.00 64.88 988 CYS A CA 1
ATOM 7680 C C . CYS A 1 988 ? 59.753 -61.834 -28.183 1.00 64.88 988 CYS A C 1
ATOM 7682 O O . CYS A 1 988 ? 60.672 -61.101 -28.561 1.00 64.88 988 CYS A O 1
ATOM 7684 N N . LYS A 1 989 ? 58.475 -61.461 -28.239 1.00 61.88 989 LYS A N 1
ATOM 7685 C CA . LYS A 1 989 ? 57.952 -60.214 -28.804 1.00 61.88 989 LYS A CA 1
ATOM 7686 C C . LYS A 1 989 ? 57.089 -59.469 -27.786 1.00 61.88 989 LYS A C 1
ATOM 7688 O O . LYS A 1 989 ? 56.592 -60.039 -26.818 1.00 61.88 989 LYS A O 1
ATOM 7693 N N . GLN A 1 990 ? 56.900 -58.177 -28.037 1.00 58.22 990 GLN A N 1
ATOM 7694 C CA . GLN A 1 990 ? 56.040 -57.309 -27.237 1.00 58.22 990 GLN A CA 1
ATOM 7695 C C . GLN A 1 990 ? 54.604 -57.861 -27.189 1.00 58.22 990 GLN A C 1
ATOM 7697 O O . GLN A 1 990 ? 53.953 -57.982 -28.228 1.00 58.22 990 GLN A O 1
ATOM 7702 N N . GLY A 1 991 ? 54.119 -58.173 -25.983 1.00 58.06 991 GLY A N 1
ATOM 7703 C CA . GLY A 1 991 ? 52.773 -58.712 -25.761 1.00 58.06 991 GLY A CA 1
ATOM 7704 C C . GLY A 1 991 ? 52.656 -60.242 -25.738 1.00 58.06 991 GLY A C 1
ATOM 7705 O O . GLY A 1 991 ? 51.538 -60.739 -25.610 1.00 58.06 991 GLY A O 1
ATOM 7706 N N . ASP A 1 992 ? 53.762 -60.990 -25.821 1.00 63.97 992 ASP A N 1
ATOM 7707 C CA . ASP A 1 992 ? 53.751 -62.425 -25.507 1.00 63.97 992 ASP A CA 1
ATOM 7708 C C . ASP A 1 992 ? 53.385 -62.641 -24.021 1.00 63.97 992 ASP A C 1
ATOM 7710 O O . ASP A 1 992 ? 53.864 -61.920 -23.145 1.00 63.97 992 ASP A O 1
ATOM 7714 N N . LEU A 1 993 ? 52.551 -63.646 -23.725 1.00 60.22 993 LEU A N 1
ATOM 7715 C CA . LEU A 1 993 ? 52.115 -63.966 -22.352 1.00 60.22 993 LEU A CA 1
ATOM 7716 C C . LEU A 1 993 ? 53.046 -64.952 -21.624 1.00 60.22 993 LEU A C 1
ATOM 7718 O O . LEU A 1 993 ? 53.094 -64.949 -20.396 1.00 60.22 993 LEU A O 1
ATOM 7722 N N . GLU A 1 994 ? 53.788 -65.775 -22.370 1.00 60.62 994 GLU A N 1
ATOM 7723 C CA . GLU A 1 994 ? 54.776 -66.728 -21.853 1.00 60.62 994 GLU A CA 1
ATOM 7724 C C . GLU A 1 994 ? 56.044 -66.671 -22.720 1.00 60.62 994 GLU A C 1
ATOM 7726 O O . GLU A 1 994 ? 56.004 -66.992 -23.907 1.00 60.62 994 GLU A O 1
ATOM 7731 N N . CYS A 1 995 ? 57.184 -66.290 -22.134 1.00 63.09 995 CYS A N 1
ATOM 7732 C CA . CYS A 1 995 ? 58.472 -66.245 -22.830 1.00 63.09 995 CYS A CA 1
ATOM 7733 C C . CYS A 1 995 ? 59.430 -67.331 -22.324 1.00 63.09 995 CYS A C 1
ATOM 7735 O O . CYS A 1 995 ? 59.807 -67.372 -21.147 1.00 63.09 995 CYS A O 1
ATOM 7737 N N . ILE A 1 996 ? 59.871 -68.199 -23.239 1.00 62.59 996 ILE A N 1
ATOM 7738 C CA . ILE A 1 996 ? 60.803 -69.292 -22.923 1.00 62.59 996 ILE A CA 1
ATOM 7739 C C . ILE A 1 996 ? 62.259 -68.808 -22.928 1.00 62.59 996 ILE A C 1
ATOM 7741 O O . ILE A 1 996 ? 63.070 -69.361 -22.189 1.00 62.59 996 ILE A O 1
ATOM 7745 N N . GLY A 1 997 ? 62.617 -67.762 -23.682 1.00 62.50 997 GLY A N 1
ATOM 7746 C CA . GLY A 1 997 ? 63.957 -67.192 -23.570 1.00 62.50 997 GLY A CA 1
ATOM 7747 C C . GLY A 1 997 ? 64.224 -65.911 -24.350 1.00 62.50 997 GLY A C 1
ATOM 7748 O O . GLY A 1 997 ? 63.605 -65.626 -25.371 1.00 62.50 997 GLY A O 1
ATOM 7749 N N . CYS A 1 998 ? 65.197 -65.149 -23.852 1.00 62.31 998 CYS A N 1
ATOM 7750 C CA . CYS A 1 998 ? 65.541 -63.821 -24.356 1.00 62.31 998 CYS A CA 1
ATOM 7751 C C . CYS A 1 998 ? 66.936 -63.798 -24.996 1.00 62.31 998 CYS A C 1
ATOM 7753 O O . CYS A 1 998 ? 67.836 -64.547 -24.601 1.00 62.31 998 CYS A O 1
ATOM 7755 N N . SER A 1 999 ? 67.093 -62.979 -26.038 1.00 57.09 999 SER A N 1
ATOM 7756 C CA . SER A 1 999 ? 68.345 -62.861 -26.791 1.00 57.09 999 SER A CA 1
ATOM 7757 C C . SER A 1 999 ? 69.244 -61.810 -26.154 1.00 57.09 999 SER A C 1
ATOM 7759 O O . SER A 1 999 ? 68.843 -60.656 -26.042 1.00 57.09 999 SER A O 1
ATOM 7761 N N . LEU A 1 1000 ? 70.480 -62.177 -25.813 1.00 50.12 1000 LEU A N 1
ATOM 7762 C CA . LEU A 1 1000 ? 71.493 -61.203 -25.405 1.00 50.12 1000 LEU A CA 1
ATOM 7763 C C . LEU A 1 1000 ? 71.844 -60.288 -26.589 1.00 50.12 1000 LEU A C 1
ATOM 7765 O O . LEU A 1 1000 ? 72.177 -60.767 -27.678 1.00 50.12 1000 LEU A O 1
ATOM 7769 N N . GLY A 1 1001 ? 71.765 -58.974 -26.374 1.00 45.59 1001 GLY A N 1
ATOM 7770 C CA . GLY A 1 1001 ? 72.019 -57.945 -27.384 1.00 45.59 1001 GLY A CA 1
ATOM 7771 C C . GLY A 1 1001 ? 73.501 -57.791 -27.726 1.00 45.59 1001 GLY A C 1
ATOM 7772 O O . GLY A 1 1001 ? 74.157 -56.852 -27.279 1.00 45.59 1001 GLY A O 1
ATOM 7773 N N . ASN A 1 1002 ? 74.048 -58.700 -28.536 1.00 38.03 1002 ASN A N 1
ATOM 7774 C CA . ASN A 1 1002 ? 75.438 -58.609 -28.983 1.00 38.03 1002 ASN A CA 1
ATOM 7775 C C . ASN A 1 1002 ? 75.632 -57.434 -29.963 1.00 38.03 1002 ASN A C 1
ATOM 7777 O O . ASN A 1 1002 ? 75.258 -57.503 -31.134 1.00 38.03 1002 ASN A O 1
ATOM 7781 N N . ASN A 1 1003 ? 76.249 -56.355 -29.482 1.00 44.94 1003 ASN A N 1
ATOM 7782 C CA . ASN A 1 1003 ? 76.597 -55.174 -30.273 1.00 44.94 1003 ASN A CA 1
ATOM 7783 C C . ASN A 1 1003 ? 77.536 -55.511 -31.447 1.00 44.94 1003 ASN A C 1
ATOM 7785 O O . ASN A 1 1003 ? 78.706 -55.814 -31.219 1.00 44.94 1003 ASN A O 1
ATOM 7789 N N . SER A 1 1004 ? 77.080 -55.371 -32.699 1.00 36.69 1004 SER A N 1
ATOM 7790 C CA . SER A 1 1004 ? 77.898 -54.846 -33.819 1.00 36.69 1004 SER A CA 1
ATOM 7791 C C . SER A 1 1004 ? 77.137 -54.763 -35.154 1.00 36.69 1004 SER A C 1
ATOM 7793 O O . SER A 1 1004 ? 76.925 -55.762 -35.832 1.00 36.69 1004 SER A O 1
ATOM 7795 N N . ALA A 1 1005 ? 76.816 -53.539 -35.589 1.00 31.83 1005 ALA A N 1
ATOM 7796 C CA . ALA A 1 1005 ? 76.417 -53.237 -36.970 1.00 31.83 1005 ALA A CA 1
ATOM 7797 C C . ALA A 1 1005 ? 76.799 -51.787 -37.341 1.00 31.83 1005 ALA A C 1
ATOM 7799 O O . ALA A 1 1005 ? 75.952 -50.904 -37.443 1.00 31.83 1005 ALA A O 1
ATOM 7800 N N . ILE A 1 1006 ? 78.100 -51.518 -37.510 1.00 36.75 1006 ILE A N 1
ATOM 7801 C CA . ILE A 1 1006 ? 78.592 -50.207 -37.968 1.00 36.75 1006 ILE A CA 1
ATOM 7802 C C . ILE A 1 1006 ? 78.533 -50.158 -39.500 1.00 36.75 1006 ILE A C 1
ATOM 7804 O O . ILE A 1 1006 ? 79.309 -50.839 -40.163 1.00 36.75 1006 ILE A O 1
ATOM 7808 N N . SER A 1 1007 ? 77.634 -49.337 -40.053 1.00 31.50 1007 SER A N 1
ATOM 7809 C CA . SER A 1 1007 ? 77.600 -48.956 -41.477 1.00 31.50 1007 SER A CA 1
ATOM 7810 C C . SER A 1 1007 ? 76.664 -47.748 -41.680 1.00 31.50 1007 SER A C 1
ATOM 7812 O O . SER A 1 1007 ? 75.492 -47.904 -42.006 1.00 31.50 1007 SER A O 1
ATOM 7814 N N . THR A 1 1008 ? 77.075 -46.535 -41.311 1.00 33.12 1008 THR A N 1
ATOM 7815 C CA . THR A 1 1008 ? 77.675 -45.542 -42.233 1.00 33.12 1008 THR A CA 1
ATOM 7816 C C . THR A 1 1008 ? 76.804 -45.119 -43.427 1.00 33.12 1008 THR A C 1
ATOM 7818 O O . THR A 1 1008 ? 76.849 -45.731 -44.494 1.00 33.12 1008 THR A O 1
ATOM 7821 N N . SER A 1 1009 ? 76.149 -43.963 -43.299 1.00 33.38 1009 SER A N 1
ATOM 7822 C CA . SER A 1 1009 ? 75.754 -43.092 -44.415 1.00 33.38 1009 SER A CA 1
ATOM 7823 C C . SER A 1 1009 ? 75.833 -41.622 -43.965 1.00 33.38 1009 SER A C 1
ATOM 7825 O O . SER A 1 1009 ? 75.393 -41.314 -42.868 1.00 33.38 1009 SER A O 1
ATOM 7827 N N . MET A 1 1010 ? 76.425 -40.743 -44.794 1.00 32.78 1010 MET A N 1
ATOM 7828 C CA . MET A 1 1010 ? 76.491 -39.264 -44.646 1.00 32.78 1010 MET A CA 1
ATOM 7829 C C . MET A 1 1010 ? 76.966 -38.731 -43.265 1.00 32.78 1010 MET A C 1
ATOM 7831 O O . MET A 1 1010 ? 76.214 -38.687 -42.305 1.00 32.78 1010 MET A O 1
ATOM 7835 N N . LEU A 1 1011 ? 78.198 -38.253 -43.052 1.00 30.97 1011 LEU A N 1
ATOM 7836 C CA . LEU A 1 1011 ? 79.230 -37.738 -43.966 1.00 30.97 1011 LEU A CA 1
ATOM 7837 C C . LEU A 1 1011 ? 78.819 -36.453 -44.720 1.00 30.97 1011 LEU A C 1
ATOM 7839 O O . LEU A 1 1011 ? 78.640 -36.499 -45.930 1.00 30.97 1011 LEU A O 1
ATOM 7843 N N . PHE A 1 1012 ? 78.674 -35.330 -43.994 1.00 33.16 1012 PHE A N 1
ATOM 7844 C CA . PHE A 1 1012 ? 79.265 -34.001 -44.300 1.00 33.16 1012 PHE A CA 1
ATOM 7845 C C . PHE A 1 1012 ? 78.745 -32.904 -43.338 1.00 33.16 1012 PHE A C 1
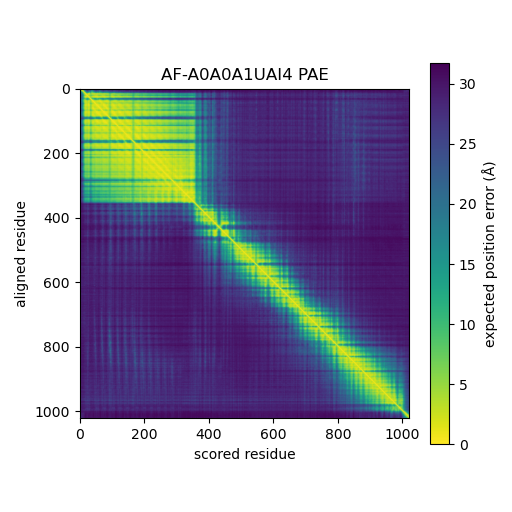ATOM 7847 O O . PHE A 1 1012 ? 77.678 -32.356 -43.585 1.00 33.16 1012 PHE A O 1
ATOM 7854 N N . ALA A 1 1013 ? 79.503 -32.549 -42.283 1.00 31.72 1013 ALA A N 1
ATOM 7855 C CA . ALA A 1 1013 ? 79.432 -31.240 -41.592 1.00 31.72 1013 ALA A CA 1
ATOM 7856 C C . ALA A 1 1013 ? 80.445 -31.121 -40.425 1.00 31.72 1013 ALA A C 1
ATOM 7858 O O . ALA A 1 1013 ? 80.052 -31.244 -39.271 1.00 31.72 1013 ALA A O 1
ATOM 7859 N N . LEU A 1 1014 ? 81.735 -30.884 -40.717 1.00 33.56 1014 LEU A N 1
ATOM 7860 C CA . LEU A 1 1014 ? 82.651 -30.023 -39.930 1.00 33.56 1014 LEU A CA 1
ATOM 7861 C C . LEU A 1 1014 ? 84.102 -30.164 -40.415 1.00 33.56 1014 LEU A C 1
ATOM 7863 O O . LEU A 1 1014 ? 84.775 -31.138 -40.091 1.00 33.56 1014 LEU A O 1
ATOM 7867 N N . LEU A 1 1015 ? 84.600 -29.150 -41.128 1.00 34.44 1015 LEU A N 1
ATOM 7868 C CA . LEU A 1 1015 ? 85.987 -28.684 -41.020 1.00 34.44 1015 LEU A CA 1
ATOM 7869 C C . LEU A 1 1015 ? 86.121 -27.289 -41.658 1.00 34.44 1015 LEU A C 1
ATOM 7871 O O . LEU A 1 1015 ? 85.689 -27.073 -42.784 1.00 34.44 1015 LEU A O 1
ATOM 7875 N N . CYS A 1 1016 ? 86.740 -26.372 -40.912 1.00 32.31 1016 CYS A N 1
ATOM 7876 C CA . CYS A 1 1016 ? 87.257 -25.065 -41.336 1.00 32.31 1016 CYS A CA 1
ATOM 7877 C C . CYS A 1 1016 ? 86.298 -24.041 -41.991 1.00 32.31 1016 CYS A C 1
ATOM 7879 O O . CYS A 1 1016 ? 86.263 -23.876 -43.208 1.00 32.31 1016 CYS A O 1
ATOM 7881 N N . MET A 1 1017 ? 85.774 -23.130 -41.160 1.00 49.44 1017 MET A N 1
ATOM 7882 C CA . MET A 1 1017 ? 86.143 -21.720 -41.380 1.00 49.44 1017 MET A CA 1
ATOM 7883 C C . MET A 1 1017 ? 87.657 -21.585 -41.142 1.00 49.44 1017 MET A C 1
ATOM 7885 O O . MET A 1 1017 ? 88.105 -22.059 -40.101 1.00 49.44 1017 MET A O 1
ATOM 7889 N N . ALA A 1 1018 ? 88.424 -20.972 -42.058 1.00 35.56 1018 ALA A N 1
ATOM 7890 C CA . ALA A 1 1018 ? 89.761 -20.383 -41.794 1.00 35.56 1018 ALA A CA 1
ATOM 7891 C C . ALA A 1 1018 ? 90.428 -19.710 -43.028 1.00 35.56 1018 ALA A C 1
ATOM 7893 O O . ALA A 1 1018 ? 91.651 -19.601 -43.081 1.00 35.56 1018 ALA A O 1
ATOM 7894 N N . MET A 1 1019 ? 89.673 -19.227 -44.024 1.00 43.06 1019 MET A N 1
ATOM 7895 C CA . MET A 1 1019 ? 90.207 -18.286 -45.022 1.00 43.06 1019 MET A CA 1
ATOM 7896 C C . MET A 1 1019 ? 89.176 -17.199 -45.352 1.00 43.06 1019 MET A C 1
ATOM 7898 O O . MET A 1 1019 ? 88.100 -17.532 -45.832 1.00 43.06 1019 MET A O 1
ATOM 7902 N N . LEU A 1 1020 ? 89.441 -15.908 -45.131 1.00 39.84 1020 LEU A N 1
ATOM 7903 C CA . LEU A 1 1020 ? 90.476 -15.291 -44.285 1.00 39.84 1020 LEU A CA 1
ATOM 7904 C C . LEU A 1 1020 ? 89.882 -14.030 -43.633 1.00 39.84 1020 LEU A C 1
ATOM 7906 O O . LEU A 1 1020 ? 89.321 -13.219 -44.356 1.00 39.84 1020 LEU A O 1
ATOM 7910 N N . LEU A 1 1021 ? 90.076 -13.899 -42.313 1.00 40.78 1021 LEU A N 1
ATOM 7911 C CA . LEU A 1 1021 ? 90.250 -12.672 -41.502 1.00 40.78 1021 LEU A CA 1
ATOM 7912 C C . LEU A 1 1021 ? 89.413 -11.424 -41.895 1.00 40.78 1021 LEU A C 1
ATOM 7914 O O . LEU A 1 1021 ? 89.582 -10.859 -42.971 1.00 40.78 1021 LEU A O 1
ATOM 7918 N N . PHE A 1 1022 ? 88.585 -10.872 -41.009 1.00 35.69 1022 PHE A N 1
ATOM 7919 C CA . PHE A 1 1022 ? 88.865 -10.596 -39.589 1.00 35.69 1022 PHE A CA 1
ATOM 7920 C C . PHE A 1 1022 ? 87.700 -10.923 -38.646 1.00 35.69 1022 PHE A C 1
ATOM 7922 O O . PHE A 1 1022 ? 86.539 -10.827 -39.096 1.00 35.69 1022 PHE A O 1
#

Solvent-accessible surface area (backbone atoms only — not comparable to full-atom values): 54744 Å² total; per-residue (Å²): 146,71,94,83,78,85,73,89,80,78,80,76,77,61,57,84,49,55,45,74,41,78,94,76,60,19,34,27,57,46,84,71,98,65,100,72,56,67,54,32,63,44,73,45,73,63,74,43,31,39,28,66,43,22,41,47,55,45,52,69,31,37,34,40,38,29,36,36,48,58,32,40,28,37,28,20,33,22,42,13,57,45,23,34,41,42,34,48,49,85,50,94,81,60,46,93,71,18,33,39,22,38,28,19,42,23,55,31,42,34,37,40,39,39,40,50,53,35,27,35,38,28,42,26,19,41,22,60,26,59,54,21,36,36,43,30,25,39,66,37,53,44,27,33,36,25,39,28,17,34,20,44,11,33,34,42,48,81,50,61,76,52,93,57,92,71,68,55,52,67,46,41,38,37,26,37,25,18,41,14,40,15,38,31,41,62,50,72,54,53,85,48,98,80,48,45,64,27,50,23,20,48,14,34,14,72,42,25,33,41,39,35,41,44,42,43,46,59,46,30,37,27,21,34,27,48,14,53,44,26,45,43,66,42,51,27,56,49,20,27,29,42,28,44,45,20,58,35,63,20,70,45,29,35,56,46,52,30,14,57,29,56,28,47,38,45,42,58,82,47,42,44,37,37,28,36,69,23,50,52,46,66,73,38,68,61,78,93,70,67,64,60,88,78,44,45,36,37,23,25,69,74,51,66,34,70,91,42,29,50,75,94,43,67,43,45,72,32,83,37,49,31,61,15,19,39,39,78,89,81,69,41,68,40,74,37,59,92,58,30,22,21,88,58,8,49,32,70,57,56,79,45,49,54,61,58,51,54,82,81,46,94,48,46,35,95,78,45,72,52,83,65,38,44,74,44,42,34,80,93,74,70,37,24,21,32,71,80,83,30,43,66,35,83,66,70,60,56,70,78,24,29,42,71,43,96,82,76,37,42,23,40,67,46,80,39,30,48,35,27,35,60,45,77,49,82,48,76,43,94,85,78,77,51,77,52,81,52,75,40,21,79,42,42,44,51,66,30,27,37,70,98,82,26,26,10,11,29,52,80,83,74,91,60,97,60,29,47,60,85,64,96,83,83,64,54,60,86,55,73,56,47,88,79,51,61,59,52,67,34,35,72,47,67,87,36,47,76,40,43,34,97,78,28,21,31,33,75,94,77,40,43,50,36,78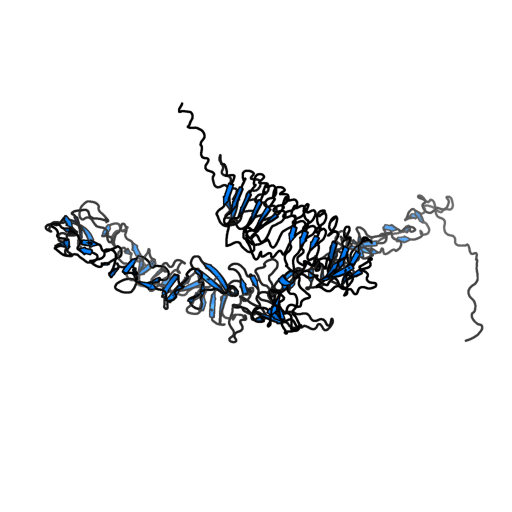,67,55,57,87,37,28,6,62,26,79,84,84,33,27,39,44,71,38,59,82,59,28,44,39,32,52,43,64,58,101,82,74,60,81,58,36,36,78,40,50,38,95,80,38,28,34,32,71,88,72,26,45,52,32,82,62,67,52,80,36,36,45,73,44,87,51,54,103,88,44,78,31,32,23,47,74,42,56,84,57,22,36,39,49,45,71,97,78,23,77,45,68,78,24,50,30,89,77,22,27,40,51,87,66,99,69,66,90,54,56,41,77,77,77,56,92,69,32,21,72,41,63,61,95,84,29,40,21,61,45,70,54,80,71,61,82,69,53,77,42,52,59,36,50,69,25,34,71,34,47,49,94,76,17,18,50,34,96,73,17,48,66,36,94,57,58,58,87,37,32,43,88,47,87,56,44,63,37,72,39,57,79,46,28,36,36,52,53,96,86,44,96,75,42,39,80,29,30,25,90,90,14,29,38,42,98,91,32,40,47,33,87,67,64,61,88,29,26,22,82,41,82,80,46,88,88,27,25,30,50,46,67,42,95,50,83,42,22,28,35,44,49,74,88,90,60,79,36,59,70,23,46,32,92,82,28,26,38,36,81,87,81,48,42,40,35,86,64,65,61,68,75,24,22,23,74,38,79,53,104,68,38,50,33,52,36,53,21,12,84,75,27,62,26,8,11,27,39,57,91,83,42,33,74,25,26,11,42,60,20,21,28,35,84,94,44,66,52,46,35,38,74,75,60,59,84,31,30,25,86,44,81,40,31,41,37,73,42,63,78,59,27,41,36,42,60,100,76,39,38,80,39,42,36,84,30,28,21,70,35,88,84,33,55,42,48,40,60,27,68,50,84,52,28,44,35,21,84,78,43,43,75,26,40,76,40,44,40,84,78,23,22,33,37,91,84,28,39,67,30,87,66,60,57,82,29,25,24,77,46,95,68,47,34,43,46,71,39,93,51,88,41,25,28,35,41,56,100,87,42,48,78,36,42,28,93,78,21,26,32,52,97,55,41,50,29,80,65,62,58,94,64,37,40,52,33,82,51,28,43,42,76,37,78,40,71,24,90,83,79,47,72,71,56,84,63,47,92,76,56,65,12,48,72,80,84,78,87,82,84,93,76,90,78,82,91,87,91,88,81,76,90,85,84,75,89,134

Sequence (1022 aa):
MIYFLLLLVSTYAFDQCYIKETTRNCFKYYDQIGNFTCDPNLVITESGYLCEKAFKGRTVFTSVVLEQITSVDDYAFEGCSNLETFTFKMSESSSSWDYIGKSAFVGTKLKSINLNNIYLIDESAFAGLTSLQQITFYKYFPSIIRKNAFRNSGLQSIGYSEDVSYIYRDLSIVDEYAFSGTQLETFTLYENSNMYIGKGAFSNMTNLKHFNMSGCPTISEEMFAGDVLLVRISFSENVIRLKKNALKDCVKLTKLHLGNVITFQDNLQYITELFYHGVNAPSGVLGEINLNSAIKVYVSKNYAAADLKFLTLTATKLSCNKDQKYDFNTSTCVACENNYVTYDGCSDECTINSYLCSWKDETCLDYFCSGYACNRCTEAGKKVFDYSSKTCTDICNTVNGYYLLGDGRTCKNCNILNCLKCAEKEIMDPNTNFSYSSTKCTMCMPPNIVTTSGSCASSCDVQNSYAYYVDINGQQVCQKCSDILTNCKKCTSNNTCLECSASSYLLEETNECVSNCPLNYGKDSEYKKCVKCTPNCENCDAQSSNGETQMCKTCELGYYLVSDTNECVASCADYYYPIEGSDTEPKKCIQCERNCVSCSGSQGEFCSKCELNYFLYDEETPQGCQDQCYDGYYETNENEIAKCKKCSVIENCVTCESETKCTKCGNNQYVQEDGSCGDTCPEKYRKGDGICEECPPLCRDCQASGKTKCDVCELNAFYLDNKTCSKSCEEGYMEMKDTTPNWTCKKCDDNNCKTCEISTKETCVECKENFYYNGDSKKCESGCDLTTHFVNISEKLQMCSMCNKAFSNCQSCTSQQCTKCETKYYTQPDTPHTCERDCPDAYYKGDGVCTKCTDNCLSCDEYFCHSCEKKYVLSNGDLTCERCQDKSCLKCSQGKEKCDKCESPKLMGKDLTCVDTCESGYYSINDEYCEMCQDQNCAVCDRFECKECALGSFMSSGYCRSSCPDGYYENIKVCSECTKMASEYGACKQGDLECIGCSLGNNSAISTSMLFALLCMAMLLF

Radius of gyration: 49.54 Å; Cα contacts (8 Å, |Δi|>4): 2624; chains: 1; bounding box: 151×108×129 Å

Nearest PDB structures (foldseek):
  4fs7-assembly1_A  TM=3.732E-01  e=1.849E-07  Bacteroides ovatus ATCC 8483
  6mlx-assembly3_C  TM=4.743E-01  e=4.547E-05  Treponema pallidum
  3u9u-assembly3_E  TM=1.511E-01  e=3.004E-02  Homo sapiens
  3i2t-assembly1_A  TM=1.256E-01  e=4.175E-02  Drosophila melanogaster
  3ltg-assembly1_A  TM=1.299E-01  e=2.068E-01  Drosophila melanogaster

InterPro domains:
  IPR006212 Furin-like repeat [SM00261] (408-467)
  IPR006212 Furin-like repeat [SM00261] (475-523)
  IPR006212 Furin-like repeat [SM00261] (527-578)
  IPR006212 Furin-like repeat [SM00261] (586-635)
  IPR006212 Furin-like repeat [SM00261] (641-687)
  IPR006212 Furin-like repeat [SM00261] (689-735)
  IPR006212 Furin-like repeat [SM00261] (742-790)
  IPR006212 Furin-like repeat [SM00261] (797-845)
  IPR006212 Furin-like repeat [SM00261] (878-924)
  IPR006212 Furin-like repeat [SM00261] (927-970)
  IPR009030 Growth factor receptor cysteine-rich domain superfamily [SSF57184] (434-596)
  IPR009030 Growth factor receptor cysteine-rich domain superfamily [SSF57184] (587-756)
  IPR009030 Growth factor receptor cysteine-rich domain superfamily [SSF57184] (729-861)
  IPR009030 Growth factor receptor cysteine-rich domain superfamily [SSF57184] (843-982)
  IPR026906 BspA-type LRR region [PF13306] (52-169)
  IPR026906 BspA-type LRR region [PF13306] (170-266)
  IPR032675 Leucine-rich repeat domain superfamily [G3DSA:3.80.10.10] (9-312)
  IPR043601 R-spondin, Fu-CRD domain [PF15913] (625-689)

pLDDT: mean 74.49, std 15.65, range [30.97, 98.56]

Secondary structure (DSSP, 8-state):
--TTSSSS----PPBP-EEEETTTTEEEE---SSS--B-SEEEEEEEEEE-TTTTTT-TT-SEEEEEEEEEE-TTTTTT-TT--EEEE---TT--TT-EE-TTTTTT---SEEEE-S-SEE-TTTTTT-TT--EEEESS---SEE-TTTTTT----EEEESS--SS------EE-TTTTTT---SEEE----TT-EE-TTTTTT-TT--EEE-TT-SEE-TTTTTT-TT--EEES-TT--EE-TTTTTT-TT--EEEE-S-SEE----TT-SEEEE--SS--S-B-S-----TTPEEEEETT---GGGEETTEEEEEE---TTEEEETTTTEEEEPPTTEE-SSS--SS--EETHHHHSS-TTB-TT-EETTEE--B-STT-PEEETTTTEEESS--TTTTEEE-TTSSEEEE--STTEEEEEEEEEE-TTT--EEEEEEEEEESTT----SSS---S----SSS------TTS--------TTSTTEEEEEETTEEEEE-TT-EEETTTTEEESSPPTTEEEETTTTEEEEPPTTEEEEPPPPTT-----EEEEPTT-EEETTT--EESSPPTTEEEE--BTTB--EEEEPSSSEEEEESSSS-EEEEEPTT-EE-SSSS--SEES---TTEEEEEETTEEEEEE----TTEEEESSSS-EEEE-TTPEEPTTSSEES---TTEEE-SSSEEEPSTTEEEE-TT-TT-EEEEPTT-EEPTTS-EESSPPTTEEEE---TTSEEEEEPSSTTEEEEEESSSEEEEEEPTT-EEETTTTEEES---TTTEEEEEETTEEEEEEGGGTSTTEEEE-SSSEEEE-TTSEE-SS-TT-EESS--TTEEE-SSBEEEPSTTEEEE-SS-EEEEPTTEEEETTTTEEEEPSSTTEEE-SSSTT--SEEPTT-EE-TTS-EESSPPTTEEEETTTEEEEPSSTTEEEE-SS-EEEEPTT-EEETTEEESSPPTTEEEETTEEEEPSEETTTT----TT-S--SEE--------------------SS--

Organism: NCBI:txid370355

Foldseek 3Di:
DPVPPPDPPPPPDADQQWDQDPVQRAIAGDDDPDPHAHDLEAEAADADEHDACRCAQPLSHQEYEYEHHQEYEHLPHHNVQNHAEYEYHDDPPNDLAREQYACNNHNYQHQEYEHEAHQYQEHCVQALNQNHAEYEYAAEDHQEQYARRNALHAYAYYYYPDPPPDRDYNNAEQEHCRQANYAYQEEEDADDQNHDHYACSNELRARHAEYECLLHQELYHNPHANVCNHQYYHLQQNHQAYAASSCHNVQNPQEDEHHQHQYDHYQCVNHQEYQYEHQEAHDHYDDDHNHDQNRAYEYEPNRDYPQCDNPPYHYDYQDAAFQWEQDPVVRHTDGDDPQFTHLGRRHNDRRARNVLQVVADPQQDPRDDRRNAGDFGHPVQLWAQEPPVRHTHNDAPQQQQWDDDPVSHYIYGVLAFFARHWDWDWDQDPPPRDTDTDIAHDDGDPPFAAEDGGWGHFDDDCPDQFEAEADPPPHDYGDGEAPPQPQARYAHHNLAGDAGHLQWAAAPVRNHTHNDADFQWAQDNPRRHTHGHDPQARDWHDDDPPDQHTAGPDGHPQWEQEPPNNDTHNDDAWQWDWDPADPPGGTYTHGADQQARDADDPRRPRHPAGHPQFAQEPDDPDGGTHRDDDWQKAWDQPPNHIHIGGADDAPQADTAHHVFAGDAGDDLFEQDPRRHTHDADDWQFPDDGSYTHGADPQARADDPPDNAAHPAGDQCWAQEPVRHTHNADFFQWEFQNDDPPGTYTHGQPASQARYWDCPPHIAGPAGDPQWAQDPVVRYTHNDAPQSQFEQDDDPGHRHGHGPSNQAGQAGGAYNPAGPGGISQFAQAPVGNRHTHRDYAFQFDDDRSHGHGHDPQARDDYPAFRPGGHFQWDADDHRRDTDGQPAPQARDAHPDSPAGPFGHPQFEQEDRRHTHNAYFFQWHDDPSHYTDGHPAPQAGDDDPPAGDFGHPQWADDPRHTDNAEDPQWDAAPRYTHGAQDAQPPPHDDDHHDNHHNHHYDPDDDDDDDDDDDDDDDPPPDDD